Protein AF-C6E386-F1 (afdb_monomer_lite)

Radius of gyration: 87.04 Å; chains: 1; bounding box: 170×87×278 Å

Sequence (1143 aa):
MNSCRSLKCCNLILSLTMLFLVMGILSVSGQPAHASTRQYVMTCISCHKMPPLDSADGTRIPYTGALKGSHLGHASASTSSCAKCHRDDVANYRTAHRNRLIEISPAINSVAGAAYSRGFFNQTSVPPAILGTCSSVDCHFESTTPSWGTTVLKAPEDCSACHGSAPADGNHPGSGQKHGVYYDTGTGSCAVCHPDHLGDAKPFAHATSAGSRALAVQFTTLPNKGGSYSRDLSYPNYLPSKSGLRNGSCLGLYCHSPGNKNSSFDPPNQAATWGGTLNCAGCHKAGLASGSVMTSGSHGKHVDGSVSSFACSKCHFATATSSMTIADVTQHVNGRVDIFFGVSTSAANGSYNGLISPVSKLPGSGYGACSNVYCHSNGQSEGGVGIAYRTPIWGSGTTGKCGSCHADGSGHNDAVPAMSSGSHKKHLSYTLLATSGPVRCTICHNVKGAKFTAYASCSQMSCHSTGGAIKHSDQEIDVSLVSYFGGVYDGTRAPGDGYGACANVYCHSNGQATPSYAPPVTWGAVTLRCDACHGSATSKGGSDTTTSLSGKHAAHVNNALVLGAGKSLHCIDCHSITVSSDTTIASTAVHVNKMLNYTGHYAGGPRRYSSTTKVCSNIYCHSSGQAKPVFRNMTGTKSWASTGTLSCNGCHGYGPGTFASVAGEPNYLNGGAGSGTANSHQKHMAGANLLDSRGCAKCHRSTADQGMAGKLRDYSSAHLNGSRDVSFAVLGNISGHYSAAAKTCSNTYCHGGGSIQWGGQGPLACNSCHGDAETLGTNAHARHISPSSGKAISCAICHAATAAGNGSIADGTIHADGKKDVVFSGAALGTQMDLTGNCSTSYCHSNGKGSYSTPNWSANSSGACGTCHATAPGLGSPLIASGAHFSHFSTAATSYGPMFSTGNVTGCQACHDFGNELASTHIDQTVNVNSSLGYSTSGTCTPCHTKEVSWTGGAVSCESCHAGTLSVINGVTASDKSQAATRGHGGPTIGKGCTDCHERNARHINGGSRLRAQFSGGLNLECNYCHDDSSVLLDPDSRNMSTHVLVKGGTPAMECAQCHDPHGSNNLKMIRAVINGKEIVFNDMMNGLIDTVTNQGICQVCHTQTSHYRAGIPETDHPTSGCLSCHPHVGAEAAFLPQSRRY

Organism: Geobacter sp. (strain M21) (NCBI:txid443144)

pLDDT: mean 77.01, std 12.73, range [25.44, 93.31]

Structure (mmCIF, N/CA/C/O backbone):
data_AF-C6E386-F1
#
_entry.id   AF-C6E386-F1
#
loop_
_atom_site.group_PDB
_atom_site.id
_atom_site.type_symbol
_atom_site.label_atom_id
_atom_site.label_alt_id
_atom_site.label_comp_id
_atom_site.label_asym_id
_atom_site.label_entity_id
_atom_site.label_seq_id
_atom_site.pdbx_PDB_ins_code
_atom_site.Cartn_x
_atom_site.Cartn_y
_atom_site.Cartn_z
_atom_site.occupancy
_atom_site.B_iso_or_equiv
_atom_site.auth_seq_id
_atom_site.auth_comp_id
_atom_site.auth_asym_id
_atom_site.auth_atom_id
_atom_site.pdbx_PDB_model_num
ATOM 1 N N . MET A 1 1 ? -14.877 -65.912 88.551 1.00 32.56 1 MET A N 1
ATOM 2 C CA . MET A 1 1 ? -13.995 -66.615 87.589 1.00 32.56 1 MET A CA 1
ATOM 3 C C . MET A 1 1 ? -13.404 -65.566 86.654 1.00 32.56 1 MET A C 1
ATOM 5 O O . MET A 1 1 ? -14.124 -64.623 86.372 1.00 32.56 1 MET A O 1
ATOM 9 N N . ASN A 1 2 ? -12.139 -65.715 86.245 1.00 34.78 2 ASN A N 1
ATOM 10 C CA . ASN A 1 2 ? -11.398 -64.931 85.232 1.00 34.78 2 ASN A CA 1
ATOM 11 C C . ASN A 1 2 ? -11.536 -63.386 85.338 1.00 34.78 2 ASN A C 1
ATOM 13 O O . ASN A 1 2 ? -12.501 -62.804 84.865 1.00 34.78 2 ASN A O 1
ATOM 17 N N . SER A 1 3 ? -10.661 -62.688 86.070 1.00 30.17 3 SER A N 1
ATOM 18 C CA . SER A 1 3 ? -9.333 -62.204 85.613 1.00 30.17 3 SER A CA 1
ATOM 19 C C . SER A 1 3 ? -9.396 -61.138 84.497 1.00 30.17 3 SER A C 1
ATOM 21 O O . SER A 1 3 ? -9.944 -61.407 83.439 1.00 30.17 3 SER A O 1
ATOM 23 N N . CYS A 1 4 ? -8.782 -59.950 84.624 1.00 25.44 4 CYS A N 1
ATOM 24 C CA . CYS A 1 4 ? -8.042 -59.396 85.770 1.00 25.44 4 CYS A CA 1
ATOM 25 C C . CYS A 1 4 ? -7.907 -57.855 85.699 1.00 25.44 4 CYS A C 1
ATOM 27 O O . CYS A 1 4 ? -7.485 -57.331 84.669 1.00 25.44 4 CYS A O 1
ATOM 29 N N . ARG A 1 5 ? -8.200 -57.147 86.804 1.00 34.06 5 ARG A N 1
ATOM 30 C CA . ARG A 1 5 ? -7.706 -55.798 87.184 1.00 34.06 5 ARG A CA 1
ATOM 31 C C . ARG A 1 5 ? -8.042 -55.541 88.668 1.00 34.06 5 ARG A C 1
ATOM 33 O O . ARG A 1 5 ? -9.011 -56.098 89.175 1.00 34.06 5 ARG A O 1
ATOM 40 N N . SER A 1 6 ? -7.233 -54.748 89.371 1.00 36.28 6 SER A N 1
ATOM 41 C CA . SER A 1 6 ? -7.298 -54.503 90.831 1.00 36.28 6 SER A CA 1
ATOM 42 C C . SER A 1 6 ? -6.819 -53.057 91.154 1.00 36.28 6 SER A C 1
ATOM 44 O O . SER A 1 6 ? -6.454 -52.356 90.213 1.00 36.28 6 SER A O 1
ATOM 46 N N . LEU A 1 7 ? -6.824 -52.487 92.378 1.00 32.97 7 LEU A N 1
ATOM 47 C CA . LEU A 1 7 ? -6.841 -53.036 93.752 1.00 32.97 7 LEU A CA 1
ATOM 48 C C . LEU A 1 7 ? -7.212 -51.942 94.819 1.00 32.97 7 LEU A C 1
ATOM 50 O O . LEU A 1 7 ? -6.649 -50.858 94.728 1.00 32.97 7 LEU A O 1
ATOM 54 N N . LYS A 1 8 ? -7.999 -52.267 95.881 1.00 32.66 8 LYS A N 1
ATOM 55 C CA . LYS A 1 8 ? -8.179 -51.542 97.199 1.00 32.66 8 LYS A CA 1
ATOM 56 C C . LYS A 1 8 ? -8.779 -50.096 97.201 1.00 32.66 8 LYS A C 1
ATOM 58 O O . LYS A 1 8 ? -8.801 -49.474 96.152 1.00 32.66 8 LYS A O 1
ATOM 63 N N . CYS A 1 9 ? -9.182 -49.417 98.306 1.00 30.25 9 CYS A N 1
ATOM 64 C CA . CYS A 1 9 ? -9.919 -49.646 99.603 1.00 30.25 9 CYS A CA 1
ATOM 65 C C . CYS A 1 9 ? -9.888 -48.304 100.427 1.00 30.25 9 CYS A C 1
ATOM 67 O O . CYS A 1 9 ? -8.968 -47.534 100.176 1.00 30.25 9 CYS A O 1
ATOM 69 N N . CYS A 1 10 ? -10.679 -47.936 101.465 1.00 33.84 10 CYS A N 1
ATOM 70 C CA . CYS A 1 10 ? -12.041 -48.220 102.002 1.00 33.84 10 CYS A CA 1
ATOM 71 C C . CYS A 1 10 ? -12.381 -47.211 103.164 1.00 33.84 10 CYS A C 1
ATOM 73 O O . CYS A 1 10 ? -11.455 -46.624 103.715 1.00 33.84 10 CYS A O 1
ATOM 75 N N . ASN A 1 11 ? -13.656 -47.124 103.616 1.00 41.06 11 ASN A N 1
ATOM 76 C CA . ASN A 1 11 ? -14.179 -46.448 104.854 1.00 41.06 11 ASN A CA 1
ATOM 77 C C . ASN A 1 11 ? -14.182 -44.877 104.875 1.00 41.06 11 ASN A C 1
ATOM 79 O O . ASN A 1 11 ? -13.512 -44.277 104.046 1.00 41.06 11 ASN A O 1
ATOM 83 N N . LEU A 1 12 ? -14.915 -44.117 105.731 1.00 31.75 12 LEU A N 1
ATOM 84 C CA . LEU A 1 12 ? -15.841 -44.434 106.847 1.00 31.75 12 LEU A CA 1
ATOM 85 C C . LEU A 1 12 ? -17.033 -43.432 107.025 1.00 31.75 12 LEU A C 1
ATOM 87 O O . LEU A 1 12 ? -16.902 -42.224 106.880 1.00 31.75 12 LEU A O 1
ATOM 91 N N . ILE A 1 13 ? -18.151 -44.038 107.431 1.00 42.56 13 ILE A N 1
ATOM 92 C CA . ILE A 1 13 ? -19.459 -43.677 108.029 1.00 42.56 13 ILE A CA 1
ATOM 93 C C . ILE A 1 13 ? -19.501 -42.609 109.166 1.00 42.56 13 ILE A C 1
ATOM 95 O O . ILE A 1 13 ? -18.674 -42.668 110.070 1.00 42.56 13 ILE A O 1
ATOM 99 N N . LEU A 1 14 ? -20.566 -41.774 109.198 1.00 37.91 14 LEU A N 1
ATOM 100 C CA . LEU A 1 14 ? -21.407 -41.324 110.358 1.00 37.91 14 LEU A CA 1
ATOM 101 C C . LEU A 1 14 ? -22.615 -40.491 109.815 1.00 37.91 14 LEU A C 1
ATOM 103 O O . LEU A 1 14 ? -22.593 -40.166 108.631 1.00 37.91 14 LEU A O 1
ATOM 107 N N . SER A 1 15 ? -23.709 -40.106 110.506 1.00 34.66 15 SER A N 1
ATOM 108 C CA . SER A 1 15 ? -24.247 -40.291 111.882 1.00 34.66 15 SER A CA 1
ATOM 109 C C . SER A 1 15 ? -25.813 -40.280 111.850 1.00 34.66 15 SER A C 1
ATOM 111 O O . SER A 1 15 ? -26.372 -40.418 110.762 1.00 34.66 15 SER A O 1
ATOM 113 N N . LEU A 1 16 ? -26.547 -40.136 112.978 1.00 35.56 16 LEU A N 1
ATOM 114 C CA . LEU A 1 16 ? -28.012 -40.387 113.055 1.00 35.56 16 LEU A CA 1
ATOM 115 C C . LEU A 1 16 ? -28.848 -39.482 114.017 1.00 35.56 16 LEU A C 1
ATOM 117 O O . LEU A 1 16 ? -28.345 -38.997 115.023 1.00 35.56 16 LEU A O 1
ATOM 121 N N . THR A 1 17 ? -30.142 -39.318 113.686 1.00 45.16 17 THR A N 1
ATOM 122 C CA . THR A 1 17 ? -31.340 -38.931 114.494 1.00 45.16 17 THR A CA 1
ATOM 123 C C . THR A 1 17 ? -31.211 -38.253 115.873 1.00 45.16 17 THR A C 1
ATOM 125 O O . THR A 1 17 ? -30.869 -38.910 116.852 1.00 45.16 17 THR A O 1
ATOM 128 N N . MET A 1 18 ? -31.746 -37.027 115.975 1.00 35.66 18 MET A N 1
ATOM 129 C CA . MET A 1 18 ? -32.508 -36.453 117.112 1.00 35.66 18 MET A CA 1
ATOM 130 C C . MET A 1 18 ? -33.241 -35.178 116.613 1.00 35.66 18 MET A C 1
ATOM 132 O O . MET A 1 18 ? -32.825 -34.636 115.592 1.00 35.66 18 MET A O 1
ATOM 136 N N . LEU A 1 19 ? -34.320 -34.628 117.197 1.00 36.44 19 LEU A N 1
ATOM 137 C CA . LEU A 1 19 ? -35.195 -34.980 118.339 1.00 36.44 19 LEU A CA 1
ATOM 138 C C . LEU A 1 19 ? -36.624 -34.423 118.057 1.00 36.44 19 LEU A C 1
ATOM 140 O O . LEU A 1 19 ? -36.780 -33.508 117.252 1.00 36.44 19 LEU A O 1
ATOM 144 N N . PHE A 1 20 ? -37.656 -34.923 118.747 1.00 42.31 20 PHE A N 1
ATOM 145 C CA . PHE A 1 20 ? -38.989 -34.301 118.901 1.00 42.31 20 PHE A CA 1
ATOM 146 C C . PHE A 1 20 ? -39.389 -34.360 120.394 1.00 42.31 20 PHE A C 1
ATOM 148 O O . PHE A 1 20 ? -38.839 -35.190 121.112 1.00 42.31 20 PHE A O 1
ATOM 155 N N . LEU A 1 21 ? -40.399 -33.575 120.813 1.00 37.22 21 LEU A N 1
ATOM 156 C CA . LEU A 1 21 ? -41.049 -33.567 122.149 1.00 37.22 21 LEU A CA 1
ATOM 157 C C . LEU A 1 21 ? -40.321 -32.811 123.293 1.00 37.22 21 LEU A C 1
ATOM 159 O O . LEU A 1 21 ? -39.244 -33.218 123.710 1.00 37.22 21 LEU A O 1
ATOM 163 N N . VAL A 1 22 ? -40.983 -31.776 123.850 1.00 40.94 22 VAL A N 1
ATOM 164 C CA . VAL A 1 22 ? -41.186 -31.454 125.296 1.00 40.94 22 VAL A CA 1
ATOM 165 C C . VAL A 1 22 ? -41.789 -30.033 125.447 1.00 40.94 22 VAL A C 1
ATOM 167 O O . VAL A 1 22 ? -41.276 -29.109 124.838 1.00 40.94 22 VAL A O 1
ATOM 170 N N . MET A 1 23 ? -42.881 -29.926 126.232 1.00 37.00 23 MET A N 1
ATOM 171 C CA . MET A 1 23 ? -43.466 -28.808 127.043 1.00 37.00 23 MET A CA 1
ATOM 172 C C . MET A 1 23 ? -43.226 -27.315 126.658 1.00 37.00 23 MET A C 1
ATOM 174 O O . MET A 1 23 ? -42.158 -26.937 126.209 1.00 37.00 23 MET A O 1
ATOM 178 N N . GLY A 1 24 ? -44.138 -26.351 126.878 1.00 38.12 24 GLY A N 1
ATOM 179 C CA . GLY A 1 24 ? -45.389 -26.314 127.667 1.00 38.12 24 GLY A CA 1
ATOM 180 C C . GLY A 1 24 ? -45.270 -25.465 128.958 1.00 38.12 24 GLY A C 1
ATOM 181 O O . GLY A 1 24 ? -44.157 -25.316 129.444 1.00 38.12 24 GLY A O 1
ATOM 182 N N . ILE A 1 25 ? -46.415 -25.026 129.537 1.00 43.88 25 ILE A N 1
ATOM 183 C CA . ILE A 1 25 ? -46.642 -24.449 130.908 1.00 43.88 25 ILE A CA 1
ATOM 184 C C . ILE A 1 25 ? -46.829 -22.895 131.028 1.00 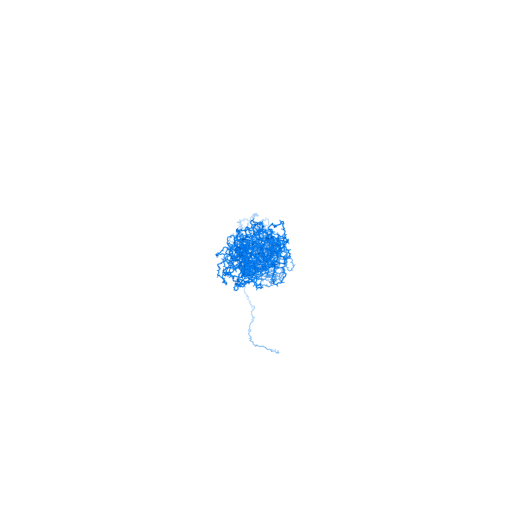43.88 25 ILE A C 1
ATOM 186 O O . ILE A 1 25 ? -46.146 -22.135 130.356 1.00 43.88 25 ILE A O 1
ATOM 190 N N . LEU A 1 26 ? -47.753 -22.473 131.934 1.00 39.19 26 LEU A N 1
ATOM 191 C CA . LEU A 1 26 ? -48.148 -21.111 132.426 1.00 39.19 26 LEU A CA 1
ATOM 192 C C . LEU A 1 26 ? -48.860 -20.137 131.438 1.00 39.19 26 LEU A C 1
ATOM 194 O O . LEU A 1 26 ? -48.286 -19.807 130.411 1.00 39.19 26 LEU A O 1
ATOM 198 N N . SER A 1 27 ? -50.081 -19.573 131.607 1.00 39.97 27 SER A N 1
ATOM 199 C CA . SER A 1 27 ? -51.245 -19.655 132.545 1.00 39.97 27 SER A CA 1
ATOM 200 C C . SER A 1 27 ? -51.503 -18.525 133.583 1.00 39.97 27 SER A C 1
ATOM 202 O O . SER A 1 27 ? -50.662 -18.332 134.453 1.00 39.97 27 SER A O 1
ATOM 204 N N . VAL A 1 28 ? -52.755 -17.992 133.612 1.00 44.12 28 VAL A N 1
ATOM 205 C CA . VAL A 1 28 ? -53.454 -17.282 134.744 1.00 44.12 28 VAL A CA 1
ATOM 206 C C . VAL A 1 28 ? -52.926 -15.850 135.065 1.00 44.12 28 VAL A C 1
ATOM 208 O O . VAL A 1 28 ? -51.758 -15.596 134.815 1.00 44.12 28 VAL A O 1
ATOM 211 N N . SER A 1 29 ? -53.652 -14.814 135.550 1.00 38.19 29 SER A N 1
ATOM 212 C CA . SER A 1 29 ? -55.047 -14.482 136.003 1.00 38.19 29 SER A CA 1
ATOM 213 C C . SER A 1 29 ? -55.415 -13.032 135.537 1.00 38.19 29 SER A C 1
ATOM 215 O O . SER A 1 29 ? -54.585 -12.392 134.903 1.00 38.19 29 SER A O 1
ATOM 217 N N . GLY A 1 30 ? -56.584 -12.392 135.761 1.00 32.75 30 GLY A N 1
ATOM 218 C CA . GLY A 1 30 ? -57.836 -12.707 136.485 1.00 32.75 30 GLY A CA 1
ATOM 219 C C . GLY A 1 30 ? -58.881 -11.556 136.410 1.00 32.75 30 GLY A C 1
ATOM 220 O O . GLY A 1 30 ? -58.692 -10.590 135.677 1.00 32.75 30 GLY A O 1
ATOM 221 N N . GLN A 1 31 ? -59.981 -11.655 137.173 1.00 44.41 31 GLN A N 1
ATOM 222 C CA . GLN A 1 31 ? -61.079 -10.662 137.322 1.00 44.41 31 GLN A CA 1
ATOM 223 C C . GLN A 1 31 ? -61.367 -10.426 138.822 1.00 44.41 31 GLN A C 1
ATOM 225 O O . GLN A 1 31 ? -61.068 -11.332 139.605 1.00 44.41 31 GLN A O 1
ATOM 230 N N . PRO A 1 32 ? -61.949 -9.276 139.246 1.00 49.50 32 PRO A N 1
ATOM 231 C CA . PRO A 1 32 ? -63.267 -9.369 139.919 1.00 49.50 32 PRO A CA 1
ATOM 232 C C . PRO A 1 32 ? -64.220 -8.130 139.889 1.00 49.50 32 PRO A C 1
ATOM 234 O O . PRO A 1 32 ? -63.793 -6.987 139.802 1.00 49.50 32 PRO A O 1
ATOM 237 N N . ALA A 1 33 ? -65.512 -8.423 140.133 1.00 35.22 33 ALA A N 1
ATOM 238 C CA . ALA A 1 33 ? -66.525 -7.683 140.928 1.00 35.22 33 ALA A CA 1
ATOM 239 C C . ALA A 1 33 ? -67.109 -6.289 140.526 1.00 35.22 33 ALA A C 1
ATOM 241 O O . ALA A 1 33 ? -66.473 -5.251 140.646 1.00 35.22 33 ALA A O 1
ATOM 242 N N . HIS A 1 34 ? -68.412 -6.287 140.177 1.00 37.34 34 HIS A N 1
ATOM 243 C CA . HIS A 1 34 ? -69.577 -5.805 140.979 1.00 37.34 34 HIS A CA 1
ATOM 244 C C . HIS A 1 34 ? -69.387 -4.655 142.021 1.00 37.34 34 HIS A C 1
ATOM 246 O O . HIS A 1 34 ? -68.424 -4.680 142.772 1.00 37.34 34 HIS A O 1
ATOM 252 N N . ALA A 1 35 ? -70.316 -3.697 142.249 1.00 35.03 35 ALA A N 1
ATOM 253 C CA . ALA A 1 35 ? -71.704 -3.489 141.771 1.00 35.03 35 ALA A CA 1
ATOM 254 C C . ALA A 1 35 ? -72.227 -2.029 141.961 1.00 35.03 35 ALA A C 1
ATOM 256 O O . ALA A 1 35 ? -71.695 -1.285 142.775 1.00 35.03 35 ALA A O 1
ATOM 257 N N . SER A 1 36 ? -73.384 -1.724 141.335 1.00 37.28 36 SER A N 1
ATOM 258 C CA . SER A 1 36 ? -74.366 -0.656 141.680 1.00 37.28 36 SER A CA 1
ATOM 259 C C . SER A 1 36 ? -73.967 0.830 141.463 1.00 37.28 36 SER A C 1
ATOM 261 O O . SER A 1 36 ? -72.816 1.197 141.623 1.00 37.28 36 SER A O 1
ATOM 263 N N . THR A 1 37 ? -74.849 1.780 141.089 1.00 34.72 37 THR A N 1
ATOM 264 C CA . THR A 1 37 ? -76.290 1.719 140.735 1.00 34.72 37 THR A CA 1
ATOM 265 C C . THR A 1 37 ? -76.634 2.723 139.613 1.00 34.72 37 THR A C 1
ATOM 267 O O . THR A 1 37 ? -75.992 3.757 139.483 1.00 34.72 37 THR A O 1
ATOM 270 N N . ARG A 1 38 ? -77.679 2.422 138.826 1.00 38.28 38 ARG A N 1
ATOM 271 C CA . ARG A 1 38 ? -78.248 3.178 137.682 1.00 38.28 38 ARG A CA 1
ATOM 272 C C . ARG A 1 38 ? -77.935 4.691 137.565 1.00 38.28 38 ARG A C 1
ATOM 274 O O . ARG A 1 38 ? -78.664 5.529 138.087 1.00 38.28 38 ARG A O 1
ATOM 281 N N . GLN A 1 39 ? -77.059 5.018 136.618 1.00 43.12 39 GLN A N 1
ATOM 282 C CA . GLN A 1 39 ? -77.353 6.022 135.584 1.00 43.12 39 GLN A CA 1
ATOM 283 C C . GLN A 1 39 ? -77.361 5.277 134.232 1.00 43.12 39 GLN A C 1
ATOM 285 O O . GLN A 1 39 ? -76.659 4.274 134.101 1.00 43.12 39 GLN A O 1
ATOM 290 N N . TYR A 1 40 ? -78.190 5.665 133.253 1.00 47.47 40 TYR A N 1
ATOM 291 C CA . TYR A 1 40 ? -78.359 4.877 132.016 1.00 47.47 40 TYR A CA 1
ATOM 292 C C . TYR A 1 40 ? -77.044 4.760 131.219 1.00 47.47 40 TYR A C 1
ATOM 294 O O . TYR A 1 40 ? -76.608 5.720 130.576 1.00 47.47 40 TYR A O 1
ATOM 302 N N . VAL A 1 41 ? -76.445 3.563 131.219 1.00 58.34 41 VAL A N 1
ATOM 303 C CA . VAL A 1 41 ? -75.288 3.223 130.378 1.00 58.34 41 VAL A CA 1
ATOM 304 C C . VAL A 1 41 ? -75.770 3.035 128.943 1.00 58.34 41 VAL A C 1
ATOM 306 O O . VAL A 1 41 ? -76.208 1.963 128.532 1.00 58.34 41 VAL A O 1
ATOM 309 N N . MET A 1 42 ? -75.722 4.130 128.192 1.00 66.19 42 MET A N 1
ATOM 310 C CA . MET A 1 42 ? -75.875 4.130 126.742 1.00 66.19 42 MET A CA 1
ATOM 311 C C . MET A 1 42 ? -74.696 3.370 126.104 1.00 66.19 42 MET A C 1
ATOM 313 O O . MET A 1 42 ? -73.593 3.384 126.645 1.00 66.19 42 MET A O 1
ATOM 317 N N . THR A 1 43 ? -74.908 2.737 124.953 1.00 72.62 43 THR A N 1
ATOM 318 C CA . THR A 1 43 ? -73.852 2.116 124.126 1.00 72.62 43 THR A CA 1
ATOM 319 C C . THR A 1 43 ? -73.975 2.595 122.677 1.00 72.62 43 THR A C 1
ATOM 321 O O . THR A 1 43 ? -74.928 3.305 122.349 1.00 72.62 43 THR A O 1
ATOM 324 N N . CYS A 1 44 ? -73.066 2.203 121.775 1.00 74.81 44 CYS A N 1
ATOM 325 C CA . CYS A 1 44 ? -73.222 2.495 120.341 1.00 74.81 44 CYS A CA 1
ATOM 326 C C . CYS A 1 44 ? -74.555 1.947 119.800 1.00 74.81 44 CYS A C 1
ATOM 328 O O . CYS A 1 44 ? -75.318 2.681 119.178 1.00 74.81 44 CYS A O 1
ATOM 330 N N . ILE A 1 45 ? -74.881 0.693 120.148 1.00 76.81 45 ILE A N 1
ATOM 331 C CA . ILE A 1 45 ? -76.103 -0.016 119.722 1.00 76.81 45 ILE A CA 1
ATOM 332 C C . ILE A 1 45 ? -77.378 0.690 120.212 1.00 76.81 45 ILE A C 1
ATOM 334 O O . ILE A 1 45 ? -78.407 0.646 119.544 1.00 76.81 45 ILE A O 1
ATOM 338 N N . SER A 1 46 ? -77.300 1.418 121.329 1.00 74.69 46 SER A N 1
ATOM 339 C CA . SER A 1 46 ? -78.395 2.250 121.844 1.00 74.69 46 SER A CA 1
ATOM 340 C C . SER A 1 46 ? -78.693 3.495 120.987 1.00 74.69 46 SER A C 1
ATOM 342 O O . SER A 1 46 ? -79.688 4.173 121.233 1.00 74.69 46 SER A O 1
ATOM 344 N N . CYS A 1 47 ? -77.845 3.819 120.003 1.00 73.19 47 CYS A N 1
ATOM 345 C CA . CYS A 1 47 ? -78.008 4.961 119.097 1.00 73.19 47 CYS A CA 1
ATOM 346 C C . CYS A 1 47 ? -78.006 4.581 117.604 1.00 73.19 47 CYS A C 1
ATOM 348 O O . CYS A 1 47 ? -78.634 5.298 116.819 1.00 73.19 47 CYS A O 1
ATOM 350 N N . HIS A 1 48 ? -77.302 3.510 117.213 1.00 80.19 48 HIS A N 1
ATOM 351 C CA . HIS A 1 48 ? -77.230 2.957 115.851 1.00 80.19 48 HIS A CA 1
ATOM 352 C C . HIS A 1 48 ? -76.632 1.539 115.838 1.00 80.19 48 HIS A C 1
ATOM 354 O O . HIS A 1 48 ? -75.858 1.174 116.720 1.00 80.19 48 HIS A O 1
ATOM 360 N N . LYS A 1 49 ? -76.916 0.730 114.806 1.00 82.50 49 LYS A N 1
ATOM 361 C CA . LYS A 1 49 ? -76.209 -0.558 114.606 1.00 82.50 49 LYS A CA 1
ATOM 362 C C . LYS A 1 49 ? -74.692 -0.366 114.395 1.00 82.50 49 LYS A C 1
ATOM 364 O O . LYS A 1 49 ? -74.226 0.751 114.183 1.00 82.50 49 LYS A O 1
ATOM 369 N N . MET A 1 50 ? -73.920 -1.454 114.476 1.00 78.38 50 MET A N 1
ATOM 370 C CA . MET A 1 50 ? -72.462 -1.460 114.266 1.00 78.38 50 MET A CA 1
ATOM 371 C C . MET A 1 50 ? -72.083 -2.334 113.051 1.00 78.38 50 MET A C 1
ATOM 373 O O . MET A 1 50 ? -72.287 -3.548 113.125 1.00 78.38 50 MET A O 1
ATOM 377 N N . PRO A 1 51 ? -71.531 -1.763 111.959 1.00 79.44 51 PRO A N 1
ATOM 378 C CA . PRO A 1 51 ? -71.438 -0.324 111.681 1.00 79.44 51 PRO A CA 1
ATOM 379 C C . PRO A 1 51 ? -72.843 0.300 111.516 1.00 79.44 51 PRO A C 1
ATOM 381 O O . PRO A 1 51 ? -73.828 -0.446 111.433 1.00 79.44 51 PRO A O 1
ATOM 384 N N . PRO A 1 52 ? -72.973 1.643 111.488 1.00 80.12 52 PRO A N 1
ATOM 385 C CA . PRO A 1 52 ? -74.246 2.292 111.181 1.00 80.12 52 PRO A CA 1
ATOM 386 C C . PRO A 1 52 ? -74.842 1.737 109.883 1.00 80.12 52 PRO A C 1
ATOM 388 O O . PRO A 1 52 ? -74.116 1.486 108.923 1.00 80.12 52 PRO A O 1
ATOM 391 N N . LEU A 1 53 ? -76.163 1.542 109.847 1.00 84.19 53 LEU A N 1
ATOM 392 C CA . LEU A 1 53 ? -76.833 1.224 108.588 1.00 84.19 53 LEU A CA 1
ATOM 393 C C . LEU A 1 53 ? -76.918 2.485 107.726 1.00 84.19 53 LEU A C 1
ATOM 395 O O . LEU A 1 53 ? -77.251 3.563 108.222 1.00 84.19 53 LEU A O 1
ATOM 399 N N . ASP A 1 54 ? -76.678 2.327 106.432 1.00 82.06 54 ASP A N 1
ATOM 400 C CA . ASP A 1 54 ? -76.809 3.414 105.472 1.00 82.06 54 ASP A CA 1
ATOM 401 C C . ASP A 1 54 ? -78.284 3.597 105.079 1.00 82.06 54 ASP A C 1
ATOM 403 O O . ASP A 1 54 ? -78.957 2.647 104.675 1.00 82.06 54 ASP A O 1
ATOM 407 N N . SER A 1 55 ? -78.810 4.813 105.246 1.00 78.00 55 SER A N 1
ATOM 408 C CA . SER A 1 55 ? -80.208 5.134 104.926 1.00 78.00 55 SER A CA 1
ATOM 409 C C . SER A 1 55 ? -80.380 5.488 103.447 1.00 78.00 55 SER A C 1
ATOM 411 O O . SER A 1 55 ? -79.726 6.409 102.953 1.00 78.00 55 SER A O 1
ATOM 413 N N . ALA A 1 56 ? -81.277 4.777 102.755 1.00 69.75 56 ALA A N 1
ATOM 414 C CA . ALA A 1 56 ? -81.459 4.863 101.304 1.00 69.75 56 ALA A CA 1
ATOM 415 C C . ALA A 1 56 ? -82.170 6.148 100.837 1.00 69.75 56 ALA A C 1
ATOM 417 O O . ALA A 1 56 ? -81.748 6.755 99.856 1.00 69.75 56 ALA A O 1
ATOM 418 N N . ASP A 1 57 ? -83.204 6.601 101.556 1.00 68.88 57 ASP A N 1
ATOM 419 C CA . ASP A 1 57 ? -83.822 7.924 101.340 1.00 68.88 57 ASP A CA 1
ATOM 420 C C . ASP A 1 57 ? -83.010 9.065 101.992 1.00 68.88 57 ASP A C 1
ATOM 422 O O . ASP A 1 57 ? -83.253 10.250 101.761 1.00 68.88 57 ASP A O 1
ATOM 426 N N . GLY A 1 58 ? -82.002 8.699 102.786 1.00 68.62 58 GLY A N 1
ATOM 427 C CA . GLY A 1 58 ? -81.122 9.593 103.518 1.00 68.62 58 GLY A CA 1
ATOM 428 C C . GLY A 1 58 ? -81.667 10.080 104.860 1.00 68.62 58 GLY A C 1
ATOM 429 O O . GLY A 1 58 ? -80.892 10.651 105.626 1.00 68.62 58 GLY A O 1
ATOM 430 N N . THR A 1 59 ? -82.938 9.845 105.194 1.00 69.94 59 THR A N 1
ATOM 431 C CA . THR A 1 59 ? -83.523 10.234 106.487 1.00 69.94 59 THR A CA 1
ATOM 432 C C . THR A 1 59 ? -82.837 9.505 107.644 1.00 69.94 59 THR A C 1
ATOM 434 O O . THR A 1 59 ? -82.346 8.381 107.492 1.00 69.94 59 THR A O 1
ATOM 437 N N . ARG A 1 60 ? -82.790 10.127 108.831 1.00 74.25 60 ARG A N 1
ATOM 438 C CA . ARG A 1 60 ? -82.311 9.432 110.035 1.00 74.25 60 ARG A CA 1
ATOM 439 C C . ARG A 1 60 ? -83.427 8.556 110.602 1.00 74.25 60 ARG A C 1
ATOM 441 O O . ARG A 1 60 ? -84.352 9.073 111.224 1.00 74.25 60 ARG A O 1
ATOM 448 N N . ILE A 1 61 ? -83.301 7.239 110.457 1.00 77.31 61 ILE A N 1
ATOM 449 C CA . ILE A 1 61 ? -84.295 6.260 110.916 1.00 77.31 61 ILE A CA 1
ATOM 450 C C . ILE A 1 61 ? -84.113 6.022 112.431 1.00 77.31 61 ILE A C 1
ATOM 452 O O . ILE A 1 61 ? -83.119 5.402 112.826 1.00 77.31 61 ILE A O 1
ATOM 456 N N . PRO A 1 62 ? -85.027 6.475 113.319 1.00 71.62 62 PRO A N 1
ATOM 457 C CA . PRO A 1 62 ? -84.734 6.557 114.757 1.00 71.62 62 PRO A CA 1
ATOM 458 C C . PRO A 1 62 ? -84.517 5.206 115.452 1.00 71.62 62 PRO A C 1
ATOM 460 O O . PRO A 1 62 ? -83.739 5.121 116.395 1.00 71.62 62 PRO A O 1
ATOM 463 N N . TYR A 1 63 ? -85.190 4.154 114.981 1.00 73.44 63 TYR A N 1
ATOM 464 C CA . TYR A 1 63 ? -85.226 2.820 115.601 1.00 73.44 63 TYR A CA 1
ATOM 465 C C . TYR A 1 63 ? -84.134 1.856 115.103 1.00 73.44 63 TYR A C 1
ATOM 467 O O . TYR A 1 63 ? -83.877 0.838 115.740 1.00 73.44 63 TYR A O 1
ATOM 475 N N . THR A 1 64 ? -83.454 2.168 113.996 1.00 75.00 64 THR A N 1
ATOM 476 C CA . THR A 1 64 ? -82.234 1.456 113.554 1.00 75.00 64 THR A CA 1
ATOM 477 C C . THR A 1 64 ? -80.964 2.285 113.758 1.00 75.00 64 THR A C 1
ATOM 479 O O . THR A 1 64 ? -79.855 1.748 113.681 1.00 75.00 64 THR A O 1
ATOM 482 N N . GLY A 1 65 ? -81.128 3.595 113.974 1.00 75.94 65 GLY A N 1
ATOM 483 C CA . GLY A 1 65 ? -80.073 4.598 113.904 1.00 75.94 65 GLY A CA 1
ATOM 484 C C . GLY A 1 65 ? -79.441 4.727 112.519 1.00 75.94 65 GLY A C 1
ATOM 485 O O . GLY A 1 65 ? -78.326 5.234 112.425 1.00 75.94 65 GLY A O 1
ATOM 486 N N . ALA A 1 66 ? -80.116 4.259 111.461 1.00 81.19 66 ALA A N 1
ATOM 487 C CA . ALA A 1 66 ? -79.623 4.417 110.098 1.00 81.19 66 ALA A CA 1
ATOM 488 C C . ALA A 1 66 ? -79.560 5.900 109.714 1.00 81.19 66 ALA A C 1
ATOM 490 O O . ALA A 1 66 ? -80.413 6.693 110.122 1.00 81.19 66 ALA A O 1
ATOM 491 N N . LEU A 1 67 ? -78.555 6.267 108.925 1.00 78.06 67 LEU A N 1
ATOM 492 C CA . LEU A 1 67 ? -78.302 7.635 108.468 1.00 78.06 67 LEU A CA 1
ATOM 493 C C . LEU A 1 67 ? -77.621 7.603 107.095 1.00 78.06 67 LEU A C 1
ATOM 495 O O . LEU A 1 67 ? -77.026 6.591 106.732 1.00 78.06 67 LEU A O 1
ATOM 499 N N . LYS A 1 68 ? -77.727 8.672 106.298 1.00 79.31 68 LYS A N 1
ATOM 500 C CA . LYS A 1 68 ? -77.124 8.704 104.954 1.00 79.31 68 LYS A CA 1
ATOM 501 C C . LYS A 1 68 ? -75.604 8.484 105.031 1.00 79.31 68 LYS A C 1
ATOM 503 O O . LYS A 1 68 ? -74.925 9.189 105.776 1.00 79.31 68 LYS A O 1
ATOM 508 N N . GLY A 1 69 ? -75.063 7.545 104.257 1.00 80.56 69 GLY A N 1
ATOM 509 C CA . GLY A 1 69 ? -73.628 7.252 104.247 1.00 80.56 69 GLY A CA 1
ATOM 510 C C . GLY A 1 69 ? -73.257 6.012 103.437 1.00 80.56 69 GLY A C 1
ATOM 511 O O . GLY A 1 69 ? -74.092 5.466 102.721 1.00 80.56 69 GLY A O 1
ATOM 512 N N . SER A 1 70 ? -71.992 5.597 103.542 1.00 81.75 70 SER A N 1
ATOM 513 C CA . SER A 1 70 ? -71.441 4.402 102.877 1.00 81.75 70 SER A CA 1
ATOM 514 C C . SER A 1 70 ? -70.701 3.481 103.864 1.00 81.75 70 SER A C 1
ATOM 516 O O . SER A 1 70 ? -69.685 2.869 103.517 1.00 81.75 70 SER A O 1
ATOM 518 N N . HIS A 1 71 ? -71.164 3.419 105.115 1.00 83.81 71 HIS A N 1
ATOM 519 C CA . HIS A 1 71 ? -70.515 2.695 106.212 1.00 83.81 71 HIS A CA 1
ATOM 520 C C . HIS A 1 71 ? -70.486 1.181 105.976 1.00 83.81 71 HIS A C 1
ATOM 522 O O . HIS A 1 71 ? -69.475 0.551 106.277 1.00 83.81 71 HIS A O 1
ATOM 528 N N . LEU A 1 72 ? -71.532 0.598 105.381 1.00 78.94 72 LEU A N 1
ATOM 529 C CA . LEU A 1 72 ? -71.611 -0.839 105.079 1.00 78.94 72 LEU A CA 1
ATOM 530 C C . LEU A 1 72 ? -70.550 -1.305 104.067 1.00 78.94 72 LEU A C 1
ATOM 532 O O . LEU A 1 72 ? -70.189 -2.480 104.063 1.00 78.94 72 LEU A O 1
ATOM 536 N N . GLY A 1 73 ? -70.038 -0.396 103.229 1.00 77.00 73 GLY A N 1
ATOM 537 C CA . GLY A 1 73 ? -68.958 -0.674 102.274 1.00 77.00 73 GLY A CA 1
ATOM 538 C C . GLY A 1 73 ? -67.542 -0.426 102.810 1.00 77.00 73 GLY A C 1
ATOM 539 O O . GLY A 1 73 ? -66.585 -0.920 102.223 1.00 77.00 73 GLY A O 1
ATOM 540 N N . HIS A 1 74 ? -67.391 0.326 103.908 1.00 79.38 74 HIS A N 1
ATOM 541 C CA . HIS A 1 74 ? -66.086 0.818 104.388 1.00 79.38 74 HIS A CA 1
ATOM 542 C C . HIS A 1 74 ? -65.723 0.398 105.820 1.00 79.38 74 HIS A C 1
ATOM 544 O O . HIS A 1 74 ? -64.543 0.386 106.172 1.00 79.38 74 HIS A O 1
ATOM 550 N N . ALA A 1 75 ? -66.709 0.071 106.656 1.00 78.69 75 ALA A N 1
ATOM 551 C CA . ALA A 1 75 ? -66.527 -0.292 108.055 1.00 78.69 75 ALA A CA 1
ATOM 552 C C . ALA A 1 75 ? -66.972 -1.736 108.325 1.00 78.69 75 ALA A C 1
ATOM 554 O O . ALA A 1 75 ? -67.764 -2.330 107.596 1.00 78.69 75 ALA A O 1
ATOM 555 N N . SER A 1 76 ? -66.456 -2.301 109.411 1.00 79.38 76 SER A N 1
ATOM 556 C CA . SER A 1 76 ? -66.871 -3.599 109.943 1.00 79.38 76 SER A CA 1
ATOM 557 C C . SER A 1 76 ? -67.651 -3.404 111.246 1.00 79.38 76 SER A C 1
ATOM 559 O O . SER A 1 76 ? -67.827 -2.281 111.717 1.00 79.38 76 SER A O 1
ATOM 561 N N . ALA A 1 77 ? -68.077 -4.494 111.884 1.00 79.00 77 ALA A N 1
ATOM 562 C CA . ALA A 1 77 ? -68.647 -4.422 113.228 1.00 79.00 77 ALA A CA 1
ATOM 563 C C . ALA A 1 77 ? -67.625 -4.002 114.315 1.00 79.00 77 ALA A C 1
ATOM 565 O O . ALA A 1 77 ? -68.029 -3.729 115.445 1.00 79.00 77 ALA A O 1
ATOM 566 N N . SER A 1 78 ? -66.315 -3.938 114.016 1.00 82.19 78 SER A N 1
ATOM 567 C CA . SER A 1 78 ? -65.297 -3.527 114.993 1.00 82.19 78 SER A CA 1
ATOM 568 C C . SER A 1 78 ? -65.231 -2.007 115.179 1.00 82.19 78 SER A C 1
ATOM 570 O O . SER A 1 78 ? -65.174 -1.235 114.217 1.00 82.19 78 SER A O 1
ATOM 572 N N . THR A 1 79 ? -65.116 -1.571 116.434 1.00 76.06 79 THR A N 1
ATOM 573 C CA . THR A 1 79 ? -64.855 -0.168 116.801 1.00 76.06 79 THR A CA 1
ATOM 574 C C . THR A 1 79 ? -63.553 0.360 116.192 1.00 76.06 79 THR A C 1
ATOM 576 O O . THR A 1 79 ? -63.503 1.508 115.755 1.00 76.06 79 THR A O 1
ATOM 579 N N . SER A 1 80 ? -62.528 -0.491 116.071 1.00 78.00 80 SER A N 1
ATOM 580 C CA . SER A 1 80 ? -61.248 -0.159 115.430 1.00 78.00 80 SER A CA 1
ATOM 581 C C . SER A 1 80 ? -61.374 0.182 113.941 1.00 78.00 80 SER A C 1
ATOM 583 O O . SER A 1 80 ? -60.582 0.972 113.432 1.00 78.00 80 SER A O 1
ATOM 585 N N . SER A 1 81 ? -62.379 -0.350 113.234 1.00 79.31 81 SER A N 1
ATOM 586 C CA . SER A 1 81 ? -62.645 0.045 111.845 1.00 79.31 81 SER A CA 1
ATOM 587 C C . SER A 1 81 ? -63.308 1.423 111.743 1.00 79.31 81 SER A C 1
ATOM 589 O O . SER A 1 81 ? -62.984 2.177 110.830 1.00 79.31 81 SER A O 1
ATOM 591 N N . CYS A 1 82 ? -64.136 1.805 112.723 1.00 79.12 82 CYS A N 1
ATOM 592 C CA . CYS A 1 82 ? -64.731 3.142 112.806 1.00 79.12 82 CYS A CA 1
ATOM 593 C C . CYS A 1 82 ? -63.713 4.219 113.222 1.00 79.12 82 CYS A C 1
ATOM 595 O O . CYS A 1 82 ? -63.759 5.333 112.700 1.00 79.12 82 CYS A O 1
ATOM 597 N N . ALA A 1 83 ? -62.779 3.896 114.126 1.00 78.38 83 ALA A N 1
ATOM 598 C CA . ALA A 1 83 ? -61.767 4.832 114.633 1.00 78.38 83 ALA A CA 1
ATOM 599 C C . ALA A 1 83 ? -60.894 5.440 113.517 1.00 78.38 83 ALA A C 1
ATOM 601 O O . ALA A 1 83 ? -60.596 6.634 113.554 1.00 78.38 83 ALA A O 1
ATOM 602 N N . LYS A 1 84 ? -60.599 4.661 112.459 1.00 78.19 84 LYS A N 1
ATOM 603 C CA . LYS A 1 84 ? -59.903 5.130 111.241 1.00 78.19 84 LYS A CA 1
ATOM 604 C C . LYS A 1 84 ? -60.510 6.403 110.641 1.00 78.19 84 LYS A C 1
ATOM 606 O O . LYS A 1 84 ? -59.777 7.222 110.094 1.00 78.19 84 LYS A O 1
ATOM 611 N N . CYS A 1 85 ? -61.832 6.547 110.733 1.00 77.00 85 CYS A N 1
ATOM 612 C CA . CYS A 1 85 ? -62.574 7.687 110.204 1.00 77.00 85 CYS A CA 1
ATOM 613 C C . CYS A 1 85 ? -63.000 8.670 111.301 1.00 77.00 85 CYS A C 1
ATOM 615 O O . CYS A 1 85 ? -63.020 9.865 111.039 1.00 77.00 85 CYS A O 1
ATOM 617 N N . HIS A 1 86 ? -63.311 8.206 112.517 1.00 78.06 86 HIS A N 1
ATOM 618 C CA . HIS A 1 86 ? -63.962 9.004 113.571 1.00 78.06 86 HIS A CA 1
ATOM 619 C C . HIS A 1 86 ? -63.097 9.294 114.813 1.00 78.06 86 HIS A C 1
ATOM 621 O O . HIS A 1 86 ? -63.640 9.694 115.843 1.00 78.06 86 HIS A O 1
ATOM 627 N N . ARG A 1 87 ? -61.763 9.161 114.705 1.00 75.19 87 ARG A N 1
ATOM 628 C CA . ARG A 1 87 ? -60.777 9.386 115.791 1.00 75.19 87 ARG A CA 1
ATOM 629 C C . ARG A 1 87 ? -60.880 8.332 116.907 1.00 75.19 87 ARG A C 1
ATOM 631 O O . ARG A 1 87 ? -61.778 7.494 116.918 1.00 75.19 87 ARG A O 1
ATOM 638 N N . ASP A 1 88 ? -59.967 8.368 117.873 1.00 73.25 88 ASP A N 1
ATOM 639 C CA . ASP A 1 88 ? -59.911 7.356 118.941 1.00 73.25 88 ASP A CA 1
ATOM 640 C C . ASP A 1 88 ? -61.020 7.500 120.003 1.00 73.25 88 ASP A C 1
ATOM 642 O O . ASP A 1 88 ? -61.284 6.566 120.766 1.00 73.25 88 ASP A O 1
ATOM 646 N N . ASP A 1 89 ? -61.740 8.626 120.046 1.00 69.12 89 ASP A N 1
ATOM 647 C CA . ASP A 1 89 ? -62.832 8.825 121.007 1.00 69.12 89 ASP A CA 1
ATOM 648 C C . ASP A 1 89 ? -64.041 7.900 120.752 1.00 69.12 89 ASP A C 1
ATOM 650 O O . ASP A 1 89 ? -64.709 7.509 121.717 1.00 69.12 89 ASP A O 1
ATOM 654 N N . VAL A 1 90 ? -64.278 7.447 119.506 1.00 73.50 90 VAL A N 1
ATOM 655 C CA . VAL A 1 90 ? -65.287 6.397 119.231 1.00 73.50 90 VAL A CA 1
ATOM 656 C C . VAL A 1 90 ? -64.851 5.006 119.684 1.00 73.50 90 VAL A C 1
ATOM 658 O O . VAL A 1 90 ? -65.707 4.181 119.997 1.00 73.50 90 VAL A O 1
ATOM 661 N N . ALA A 1 91 ? -63.546 4.731 119.777 1.00 71.94 91 ALA A N 1
ATOM 662 C CA . ALA A 1 91 ? -63.055 3.453 120.296 1.00 71.94 91 ALA A CA 1
ATOM 663 C C . ALA A 1 91 ? -63.306 3.306 121.809 1.00 71.94 91 ALA A C 1
ATOM 665 O O . ALA A 1 91 ? -63.357 2.188 122.315 1.00 71.94 91 ALA A O 1
ATOM 666 N N . ASN A 1 92 ? -63.501 4.429 122.511 1.00 69.25 92 ASN A N 1
ATOM 667 C CA . ASN A 1 92 ? -63.576 4.517 123.971 1.00 69.25 92 ASN A CA 1
ATOM 668 C C . ASN A 1 92 ? -64.955 4.962 124.510 1.00 69.25 92 ASN A C 1
ATOM 670 O O . ASN A 1 92 ? -65.093 5.168 125.714 1.00 69.25 92 ASN A O 1
ATOM 674 N N . TYR A 1 93 ? -65.957 5.152 123.639 1.00 68.69 93 TYR A N 1
ATOM 675 C CA . TYR A 1 93 ? -67.330 5.587 123.969 1.00 68.69 93 TYR A CA 1
ATOM 676 C C . TYR A 1 93 ? -67.413 6.756 124.979 1.00 68.69 93 TYR A C 1
ATOM 678 O O . TYR A 1 93 ? -68.201 6.764 125.927 1.00 68.69 93 TYR A O 1
ATOM 686 N N . ARG A 1 94 ? -66.564 7.772 124.801 1.00 66.12 94 ARG A N 1
ATOM 687 C CA . ARG A 1 94 ? -66.485 8.908 125.732 1.00 66.12 94 ARG A CA 1
ATOM 688 C C . ARG A 1 94 ? -67.697 9.829 125.614 1.00 66.12 94 ARG A C 1
ATOM 690 O O . ARG A 1 94 ? -68.263 10.000 124.538 1.00 66.12 94 ARG A O 1
ATOM 697 N N . THR A 1 95 ? -68.042 10.518 126.704 1.00 64.62 95 THR A N 1
ATOM 698 C CA . THR A 1 95 ? -69.165 11.477 126.762 1.00 64.62 95 THR A CA 1
ATOM 699 C C . THR A 1 95 ? -69.094 12.548 125.667 1.00 64.62 95 THR A C 1
ATOM 701 O O . THR A 1 95 ? -70.136 12.982 125.177 1.00 64.62 95 THR A O 1
ATOM 704 N N . ALA A 1 96 ? -67.876 12.922 125.253 1.00 63.97 96 ALA A N 1
ATOM 705 C CA . ALA A 1 96 ? -67.593 13.846 124.156 1.00 63.97 96 ALA A CA 1
ATOM 706 C C . ALA A 1 96 ? -68.219 13.417 122.815 1.00 63.97 96 ALA A C 1
ATOM 708 O O . ALA A 1 96 ? -68.720 14.268 122.091 1.00 63.97 96 ALA A O 1
ATOM 709 N N . HIS A 1 97 ? -68.323 12.113 122.530 1.00 73.31 97 HIS A N 1
ATOM 710 C CA . HIS A 1 97 ? -68.963 11.590 121.314 1.00 73.31 97 HIS A CA 1
ATOM 711 C C . HIS A 1 97 ? -70.471 11.925 121.220 1.00 73.31 97 HIS A C 1
ATOM 713 O O . HIS A 1 97 ? -71.095 11.754 120.177 1.00 73.31 97 HIS A O 1
ATOM 719 N N . ARG A 1 98 ? -71.082 12.437 122.300 1.00 72.06 98 ARG A N 1
ATOM 720 C CA . ARG A 1 98 ? -72.486 12.884 122.343 1.00 72.06 98 ARG A CA 1
ATOM 721 C C . ARG A 1 98 ? -72.640 14.410 122.237 1.00 72.06 98 ARG A C 1
ATOM 723 O O . ARG A 1 98 ? -73.684 14.947 122.602 1.00 72.06 98 ARG A O 1
ATOM 730 N N . ASN A 1 99 ? -71.634 15.113 121.713 1.00 65.31 99 ASN A N 1
ATOM 731 C CA . ASN A 1 99 ? -71.619 16.571 121.511 1.00 65.31 99 ASN A CA 1
ATOM 732 C C . ASN A 1 99 ? -72.538 17.089 120.375 1.00 65.31 99 ASN A C 1
ATOM 734 O O . ASN A 1 99 ? -72.551 18.288 120.109 1.00 65.31 99 ASN A O 1
ATOM 738 N N . ARG A 1 100 ? -73.336 16.212 119.741 1.00 65.25 100 ARG A N 1
ATOM 739 C CA . ARG A 1 100 ? -74.195 16.467 118.557 1.00 65.25 100 ARG A CA 1
ATOM 740 C C . ARG A 1 100 ? -73.429 16.753 117.256 1.00 65.25 100 ARG A C 1
ATOM 742 O O . ARG A 1 100 ? -74.061 17.032 116.237 1.00 65.25 100 ARG A O 1
ATOM 749 N N . LEU A 1 101 ? -72.101 16.653 117.272 1.00 66.19 101 LEU A N 1
ATOM 750 C CA . LEU A 1 101 ? -71.245 16.784 116.098 1.00 66.19 101 LEU A CA 1
ATOM 751 C C . LEU A 1 101 ? -70.940 15.385 115.533 1.00 66.19 101 LEU A C 1
ATOM 753 O O . LEU A 1 101 ? -70.868 14.408 116.276 1.00 66.19 101 LEU A O 1
ATOM 757 N N . ILE A 1 102 ? -70.733 15.277 114.220 1.00 70.81 102 ILE A N 1
ATOM 758 C CA . ILE A 1 102 ? -70.054 14.116 113.628 1.00 70.81 102 ILE A CA 1
ATOM 759 C C . ILE A 1 102 ? -68.614 14.539 113.360 1.00 70.81 102 ILE A C 1
ATOM 761 O O . ILE A 1 102 ? -68.348 15.351 112.475 1.00 70.81 102 ILE A O 1
ATOM 765 N N . GLU A 1 103 ? -67.692 14.019 114.165 1.00 71.62 103 GLU A N 1
ATOM 766 C CA . GLU A 1 103 ? -66.262 14.283 114.025 1.00 71.62 103 GLU A CA 1
ATOM 767 C C . GLU A 1 103 ? -65.604 13.259 113.106 1.00 71.62 103 GLU A C 1
ATOM 769 O O . GLU A 1 103 ? -65.895 12.064 113.173 1.00 71.62 103 GLU A O 1
ATOM 774 N N . ILE A 1 104 ? -64.700 13.737 112.250 1.00 74.56 104 ILE A N 1
ATOM 775 C CA . ILE A 1 104 ? -63.899 12.916 111.341 1.00 74.56 104 ILE A CA 1
ATOM 776 C C . ILE A 1 104 ? -62.409 13.224 111.569 1.00 74.56 104 ILE A C 1
ATOM 778 O O . ILE A 1 104 ? -62.035 14.329 111.991 1.00 74.56 104 ILE A O 1
ATOM 782 N N . SER A 1 105 ? -61.549 12.225 111.374 1.00 71.88 105 SER A N 1
ATOM 783 C CA . SER A 1 105 ? -60.095 12.371 111.457 1.00 71.88 105 SER A CA 1
ATOM 784 C C . SER A 1 105 ? -59.565 13.194 110.273 1.00 71.88 105 SER A C 1
ATOM 786 O O . SER A 1 105 ? -59.880 12.855 109.134 1.00 71.88 105 SER A O 1
ATOM 788 N N . PRO A 1 106 ? -58.727 14.227 110.496 1.00 63.38 106 PRO A N 1
ATOM 789 C CA . PRO A 1 106 ? -58.019 14.940 109.425 1.00 63.38 106 PRO A CA 1
ATOM 790 C C . PRO A 1 106 ? -56.817 14.152 108.860 1.00 63.38 106 PRO A C 1
ATOM 792 O O . PRO A 1 106 ? -56.095 14.653 107.998 1.00 63.38 106 PRO A O 1
ATOM 795 N N . ALA A 1 107 ? -56.576 12.942 109.375 1.00 65.25 107 ALA A N 1
ATOM 796 C CA . ALA A 1 107 ? -55.607 11.985 108.863 1.00 65.25 107 ALA A CA 1
ATOM 797 C C . ALA A 1 107 ? -56.228 10.581 108.899 1.00 65.25 107 ALA A C 1
ATOM 799 O O . ALA A 1 107 ? -56.261 9.917 109.939 1.00 65.25 107 ALA A O 1
ATOM 800 N N . ILE A 1 108 ? -56.761 10.135 107.762 1.00 68.00 108 ILE A N 1
ATOM 801 C CA . ILE A 1 108 ? -57.260 8.768 107.577 1.00 68.00 108 ILE A CA 1
ATOM 802 C C . ILE A 1 108 ? -56.095 7.931 107.034 1.00 68.00 108 ILE A C 1
ATOM 804 O O . ILE A 1 108 ? -55.466 8.311 106.051 1.00 68.00 108 ILE A O 1
ATOM 808 N N . ASN A 1 109 ? -55.792 6.804 107.687 1.00 63.81 109 ASN A N 1
ATOM 809 C CA . ASN A 1 109 ? -54.669 5.916 107.342 1.00 63.81 109 ASN A CA 1
ATOM 810 C C . ASN A 1 109 ? -53.283 6.610 107.304 1.00 63.81 109 ASN A C 1
ATOM 812 O O . ASN A 1 109 ? -52.464 6.340 106.434 1.00 63.81 109 ASN A O 1
ATOM 816 N N . SER A 1 110 ? -53.011 7.504 108.262 1.00 57.19 110 SER A N 1
ATOM 817 C CA . SER A 1 110 ? -51.705 8.174 108.437 1.00 57.19 110 SER A CA 1
ATOM 818 C C . SER A 1 110 ? -51.250 9.105 107.297 1.00 57.19 110 SER A C 1
ATOM 820 O O . SER A 1 110 ? -50.099 9.541 107.290 1.00 57.19 110 SER A O 1
ATOM 822 N N . VAL A 1 111 ? -52.143 9.483 106.375 1.00 59.69 111 VAL A N 1
ATOM 823 C CA . VAL A 1 111 ? -51.894 10.557 105.396 1.00 59.69 111 VAL A CA 1
ATOM 824 C C . VAL A 1 111 ? -52.178 11.917 106.039 1.00 59.69 111 VAL A C 1
ATOM 826 O O . VAL A 1 111 ? -53.314 12.211 106.413 1.00 59.69 111 VAL A O 1
ATOM 829 N N . ALA A 1 112 ? -51.159 12.771 106.152 1.00 56.31 112 ALA A N 1
ATOM 830 C CA . ALA A 1 112 ? -51.331 14.149 106.607 1.00 56.31 112 ALA A CA 1
ATOM 831 C C . ALA A 1 112 ? -51.939 15.014 105.486 1.00 56.31 112 ALA A C 1
ATOM 833 O O . ALA A 1 112 ? -51.364 15.114 104.405 1.00 56.31 112 ALA A O 1
ATOM 834 N N . GLY A 1 113 ? -53.088 15.650 105.746 1.00 59.94 113 GLY A N 1
ATOM 835 C CA . GLY A 1 113 ? -53.797 16.500 104.771 1.00 59.94 113 GLY A CA 1
ATOM 836 C C . GLY A 1 113 ? -55.019 15.852 104.102 1.00 59.94 113 GLY A C 1
ATOM 837 O O . GLY A 1 113 ? -55.664 16.487 103.266 1.00 59.94 113 GLY A O 1
ATOM 838 N N . ALA A 1 114 ? -55.375 14.623 104.488 1.00 63.47 114 ALA A N 1
ATOM 839 C CA . ALA A 1 114 ? -56.585 13.930 104.047 1.00 63.47 114 ALA A CA 1
ATOM 840 C C . ALA A 1 114 ? -57.852 14.557 104.669 1.00 63.47 114 ALA A C 1
ATOM 842 O O . ALA A 1 114 ? -58.376 14.091 105.682 1.00 63.47 114 ALA A O 1
ATOM 843 N N . ALA A 1 115 ? -58.347 15.639 104.069 1.00 69.56 115 ALA A N 1
ATOM 844 C CA . ALA A 1 115 ? -59.507 16.377 104.552 1.00 69.56 115 ALA A CA 1
ATOM 845 C C . ALA A 1 115 ? -60.819 15.803 103.998 1.00 69.56 115 ALA A C 1
ATOM 847 O O . ALA A 1 115 ? -61.024 15.734 102.785 1.00 69.56 115 ALA A O 1
ATOM 848 N N . TYR A 1 116 ? -61.764 15.479 104.881 1.00 76.44 116 TYR A N 1
ATOM 849 C CA . TYR A 1 116 ? -63.171 15.407 104.491 1.00 76.44 116 TYR A CA 1
ATOM 850 C C . TYR A 1 116 ? -63.650 16.831 104.179 1.00 76.44 116 TYR A C 1
ATOM 852 O O . TYR A 1 116 ? -63.505 17.739 104.995 1.00 76.44 116 TYR A O 1
ATOM 860 N N . SER A 1 117 ? -64.201 17.034 102.984 1.00 74.38 117 SER A N 1
ATOM 861 C CA . SER A 1 117 ? -64.548 18.341 102.386 1.00 74.38 117 SER A CA 1
ATOM 862 C C . SER A 1 117 ? -65.616 19.149 103.136 1.00 74.38 117 SER A C 1
ATOM 864 O O . SER A 1 117 ? -65.975 20.251 102.718 1.00 74.38 117 SER A O 1
ATOM 866 N N . ARG A 1 118 ? -66.143 18.626 104.246 1.00 69.94 118 ARG A N 1
ATOM 867 C CA . ARG A 1 118 ? -67.095 19.311 105.120 1.00 69.94 118 ARG A CA 1
ATOM 868 C C . ARG A 1 118 ? -66.598 19.232 106.555 1.00 69.94 118 ARG A C 1
ATOM 870 O O . ARG A 1 118 ? -66.192 18.170 107.015 1.00 69.94 118 ARG A O 1
ATOM 877 N N . GLY A 1 119 ? -66.671 20.353 107.266 1.00 63.75 119 GLY A N 1
ATOM 878 C CA . GLY A 1 119 ? -66.493 20.371 108.715 1.00 63.75 119 GLY A CA 1
ATOM 879 C C . GLY A 1 119 ? -67.702 19.772 109.440 1.00 63.75 119 GLY A C 1
ATOM 880 O O . GLY A 1 119 ? -68.413 18.913 108.917 1.00 63.75 119 GLY A O 1
ATOM 881 N N . PHE A 1 120 ? -67.967 20.272 110.645 1.00 60.94 120 PHE A N 1
ATOM 882 C CA . PHE A 1 120 ? -69.161 19.917 111.410 1.00 60.94 120 PHE A CA 1
ATOM 883 C C . PHE A 1 120 ? -70.459 20.086 110.593 1.00 60.94 120 PHE A C 1
ATOM 885 O O . PHE A 1 120 ? -70.697 21.124 109.976 1.00 60.94 120 PHE A O 1
ATOM 892 N N . PHE A 1 121 ? -71.329 19.077 110.668 1.00 63.97 121 PHE A N 1
ATOM 893 C CA . PHE A 1 121 ? -72.736 19.155 110.286 1.00 63.97 121 PHE A CA 1
ATOM 894 C C . PHE A 1 121 ? -73.612 18.568 111.405 1.00 63.97 121 PHE A C 1
ATOM 896 O O . PHE A 1 121 ? -73.233 17.604 112.071 1.00 63.97 121 PHE A O 1
ATOM 903 N N . ASN A 1 122 ? -74.769 19.192 111.639 1.00 58.06 122 ASN A N 1
ATOM 904 C CA . ASN A 1 122 ? -75.663 18.879 112.757 1.00 58.06 122 ASN A CA 1
ATOM 905 C C . ASN A 1 122 ? -76.522 17.634 112.466 1.00 58.06 122 ASN A C 1
ATOM 907 O O . ASN A 1 122 ? -76.927 17.411 111.325 1.00 58.06 122 ASN A O 1
ATOM 911 N N . GLN A 1 123 ? -76.847 16.845 113.494 1.00 56.50 123 GLN A N 1
ATOM 912 C CA . GLN A 1 123 ? -77.693 15.647 113.375 1.00 56.50 123 GLN A CA 1
ATOM 913 C C . GLN A 1 123 ? -79.198 15.989 113.340 1.00 56.50 123 GLN A C 1
ATOM 915 O O . GLN A 1 123 ? -79.975 15.561 114.197 1.00 56.50 123 GLN A O 1
ATOM 920 N N . THR A 1 124 ? -79.621 16.773 112.348 1.00 58.12 124 THR A N 1
ATOM 921 C CA . THR A 1 124 ? -81.038 17.055 112.066 1.00 58.12 124 THR A CA 1
ATOM 922 C C . THR A 1 124 ? -81.731 15.881 111.367 1.00 58.12 124 THR A C 1
ATOM 924 O O . THR A 1 124 ? -81.098 15.080 110.682 1.00 58.12 124 THR A O 1
ATOM 927 N N . SER A 1 125 ? -83.057 15.778 111.517 1.00 57.66 125 SER A N 1
ATOM 928 C CA . SER A 1 125 ? -83.891 14.771 110.831 1.00 57.66 125 SER A CA 1
ATOM 929 C C . SER A 1 125 ? -83.904 14.932 109.307 1.00 57.66 125 SER A C 1
ATOM 931 O O . SER A 1 125 ? -84.083 13.947 108.594 1.00 57.66 125 SER A O 1
ATOM 933 N N . VAL A 1 126 ? -83.660 16.153 108.823 1.00 58.62 126 VAL A N 1
ATOM 934 C CA . VAL A 1 126 ? -83.312 16.463 107.432 1.00 58.62 126 VAL A CA 1
ATOM 935 C C . VAL A 1 126 ? -81.791 16.665 107.362 1.00 58.62 126 VAL A C 1
ATOM 937 O O . VAL A 1 126 ? -81.311 17.725 107.780 1.00 58.62 126 VAL A O 1
ATOM 940 N N . PRO A 1 127 ? -81.006 15.673 106.907 1.00 58.09 127 PRO A N 1
ATOM 941 C CA . PRO A 1 127 ? -79.585 15.859 106.639 1.00 58.09 127 PRO A CA 1
ATOM 942 C C . PRO A 1 127 ? -79.355 16.530 105.271 1.00 58.09 127 PRO A C 1
ATOM 944 O O . PRO A 1 127 ? -80.264 16.583 104.440 1.00 58.09 127 PRO A O 1
ATOM 947 N N . PRO A 1 128 ? -78.141 17.040 104.997 1.00 59.12 128 PRO A N 1
ATOM 948 C CA . PRO A 1 128 ? -77.825 17.660 103.713 1.00 59.12 128 PRO A CA 1
ATOM 949 C C . PRO A 1 128 ? -78.009 16.698 102.528 1.00 59.12 128 PRO A C 1
ATOM 951 O O . PRO A 1 128 ? -77.575 15.548 102.587 1.00 59.12 128 PRO A O 1
ATOM 954 N N . ALA A 1 129 ? -78.573 17.195 101.421 1.00 61.69 129 ALA A N 1
ATOM 955 C CA . ALA A 1 129 ? -78.873 16.392 100.228 1.00 61.69 129 ALA A CA 1
ATOM 956 C C . ALA A 1 129 ? -77.653 15.625 99.670 1.00 61.69 129 ALA A C 1
ATOM 958 O O . ALA A 1 129 ? -77.784 14.483 99.224 1.00 61.69 129 ALA A O 1
ATOM 959 N N . ILE A 1 130 ? -76.466 16.233 99.751 1.00 68.69 130 ILE A N 1
ATOM 960 C CA . ILE A 1 130 ? -75.170 15.672 99.347 1.00 68.69 130 ILE A CA 1
ATOM 961 C C . ILE A 1 130 ? -74.238 15.717 100.570 1.00 68.69 130 ILE A C 1
ATOM 963 O O . ILE A 1 130 ? -74.214 16.733 101.274 1.00 68.69 130 ILE A O 1
ATOM 967 N N . LEU A 1 131 ? -73.490 14.640 100.841 1.00 75.88 131 LEU A N 1
ATOM 968 C CA . LEU A 1 131 ? -72.445 14.587 101.879 1.00 75.88 131 LEU A CA 1
ATOM 969 C C . LEU A 1 131 ? -71.062 14.925 101.292 1.00 75.88 131 LEU A C 1
ATOM 971 O O . LEU A 1 131 ? -70.941 15.215 100.107 1.00 75.88 131 LEU A O 1
ATOM 975 N N . GLY A 1 132 ? -70.019 14.952 102.122 1.00 79.00 132 GLY A N 1
ATOM 976 C CA . GLY A 1 132 ? -68.673 15.306 101.668 1.00 79.00 132 GLY A CA 1
ATOM 977 C C . GLY A 1 132 ? -67.985 14.196 100.872 1.00 79.00 132 GLY A C 1
ATOM 978 O O . GLY A 1 132 ? -68.278 13.014 101.044 1.00 79.00 132 GLY A O 1
ATOM 979 N N . THR A 1 133 ? -67.031 14.597 100.042 1.00 83.81 133 THR A N 1
ATOM 980 C CA . THR A 1 133 ? -65.912 13.776 99.556 1.00 83.81 133 THR A CA 1
ATOM 981 C C . THR A 1 133 ? -64.740 13.830 100.550 1.00 83.81 133 THR A C 1
ATOM 983 O O . THR A 1 133 ? -64.641 14.789 101.324 1.00 83.81 133 THR A O 1
ATOM 986 N N . CYS A 1 134 ? -63.822 12.864 100.519 1.00 79.50 134 CYS A N 1
ATOM 987 C CA . CYS A 1 134 ? -62.477 13.006 101.096 1.00 79.50 134 CYS A CA 1
ATOM 988 C C . CYS A 1 134 ? -61.504 13.475 100.003 1.00 79.50 134 CYS A C 1
ATOM 990 O O . CYS A 1 134 ? -61.579 12.971 98.886 1.00 79.50 134 CYS A O 1
ATOM 992 N N . SER A 1 135 ? -60.602 14.416 100.302 1.00 79.50 135 SER A N 1
ATOM 993 C CA . SER A 1 135 ? -59.738 15.069 99.301 1.00 79.50 135 SER A CA 1
ATOM 994 C C . SER A 1 135 ? -58.716 14.132 98.648 1.00 79.50 135 SER A C 1
ATOM 996 O O . SER A 1 135 ? -58.530 14.190 97.435 1.00 79.50 135 SER A O 1
ATOM 998 N N . SER A 1 136 ? -58.061 13.292 99.449 1.00 76.94 136 SER A N 1
ATOM 999 C CA . SER A 1 136 ? -57.059 12.309 99.031 1.00 76.94 136 SER A CA 1
ATOM 1000 C C . SER A 1 136 ? -56.911 11.257 100.135 1.00 76.94 136 SER A C 1
ATOM 1002 O O . SER A 1 136 ? -56.662 11.620 101.286 1.00 76.94 136 SER A O 1
ATOM 1004 N N . VAL A 1 137 ? -57.108 9.969 99.826 1.00 75.62 137 VAL A N 1
ATOM 1005 C CA . VAL A 1 137 ? -56.940 8.856 100.787 1.00 75.62 137 VAL A CA 1
ATOM 1006 C C . VAL A 1 137 ? -56.339 7.613 100.122 1.00 75.62 137 VAL A C 1
ATOM 1008 O O . VAL A 1 137 ? -56.718 7.263 99.005 1.00 75.62 137 VAL A O 1
ATOM 1011 N N . ASP A 1 138 ? -55.450 6.906 100.832 1.00 73.81 138 ASP A N 1
ATOM 1012 C CA . ASP A 1 138 ? -54.741 5.710 100.334 1.00 73.81 138 ASP A CA 1
ATOM 1013 C C . ASP A 1 138 ? -55.691 4.664 99.710 1.00 73.81 138 ASP A C 1
ATOM 1015 O O . ASP A 1 138 ? -55.458 4.178 98.605 1.00 73.81 138 ASP A O 1
ATOM 1019 N N . CYS A 1 139 ? -56.801 4.340 100.387 1.00 73.56 139 CYS A N 1
ATOM 1020 C CA . CYS A 1 139 ? -57.746 3.304 99.945 1.00 73.56 139 CYS A CA 1
ATOM 1021 C C . CYS A 1 139 ? -58.512 3.646 98.652 1.00 73.56 139 CYS A C 1
ATOM 1023 O O . CYS A 1 139 ? -59.121 2.756 98.066 1.00 73.56 139 CYS A O 1
ATOM 1025 N N . HIS A 1 140 ? -58.491 4.912 98.219 1.00 76.88 140 HIS A N 1
ATOM 1026 C CA . HIS A 1 140 ? -59.031 5.382 96.934 1.00 76.88 140 HIS A CA 1
ATOM 1027 C C . HIS A 1 140 ? -57.902 5.959 96.056 1.00 76.88 140 HIS A C 1
ATOM 1029 O O . HIS A 1 140 ? -58.099 6.923 95.318 1.00 76.88 140 HIS A O 1
ATOM 1035 N N . PHE A 1 141 ? -56.698 5.379 96.159 1.00 75.56 141 PHE A N 1
ATOM 1036 C CA . PHE A 1 141 ? -55.519 5.693 95.338 1.00 75.56 141 PHE A CA 1
ATOM 1037 C C . PHE A 1 141 ? -55.159 7.188 95.301 1.00 75.56 141 PHE A C 1
ATOM 1039 O O . PHE A 1 141 ? -54.821 7.731 94.254 1.00 75.56 141 PHE A O 1
ATOM 1046 N N . GLU A 1 142 ? -55.235 7.851 96.460 1.00 74.94 142 GLU A N 1
ATOM 1047 C CA . GLU A 1 142 ? -54.888 9.271 96.650 1.00 74.94 142 GLU A CA 1
ATOM 1048 C C . GLU A 1 142 ? -55.786 10.255 95.865 1.00 74.94 142 GLU A C 1
ATOM 1050 O O . GLU A 1 142 ? -55.535 11.461 95.868 1.00 74.94 142 GLU A O 1
ATOM 1055 N N . SER A 1 143 ? -56.879 9.771 95.263 1.00 76.62 143 SER A N 1
ATOM 1056 C CA . SER A 1 143 ? -57.878 10.587 94.566 1.00 76.62 143 SER A CA 1
ATOM 1057 C C . SER A 1 143 ? -58.912 11.204 95.518 1.00 76.62 143 SER A C 1
ATOM 1059 O O . SER A 1 143 ? -59.087 10.761 96.659 1.00 76.62 143 SER A O 1
ATOM 1061 N N . THR A 1 144 ? -59.633 12.221 95.033 1.00 83.81 144 THR A N 1
ATOM 1062 C CA . THR A 1 144 ? -60.831 12.723 95.713 1.00 83.81 144 THR A CA 1
ATOM 1063 C C . THR A 1 144 ? -61.965 11.716 95.557 1.00 83.81 144 THR A C 1
ATOM 1065 O O . THR A 1 144 ? -62.362 11.393 94.439 1.00 83.81 144 THR A O 1
ATOM 1068 N N . THR A 1 145 ? -62.498 11.223 96.675 1.00 80.06 145 THR A N 1
ATOM 1069 C CA . THR A 1 145 ? -63.527 10.172 96.661 1.00 80.06 145 THR A CA 1
ATOM 1070 C C . THR A 1 145 ? -64.847 10.675 96.068 1.00 80.06 145 THR A C 1
ATOM 1072 O O . THR A 1 145 ? -65.124 11.876 96.118 1.00 80.06 145 THR A O 1
ATOM 1075 N N . PRO A 1 146 ? -65.748 9.774 95.634 1.00 82.25 146 PRO A N 1
ATOM 1076 C CA . PRO A 1 146 ? -67.171 10.087 95.537 1.00 82.25 146 PRO A CA 1
ATOM 1077 C C . PRO A 1 146 ? -67.720 10.669 96.851 1.00 82.25 146 PRO A C 1
ATOM 1079 O O . PRO A 1 146 ? -67.142 10.474 97.929 1.00 82.25 146 PRO A O 1
ATOM 1082 N N . SER A 1 147 ? -68.847 11.379 96.775 1.00 83.44 147 SER A N 1
ATOM 1083 C CA . SER A 1 147 ? -69.539 11.872 97.969 1.00 83.44 147 SER A CA 1
ATOM 1084 C C . SER A 1 147 ? -70.026 10.703 98.825 1.00 83.44 147 SER A C 1
ATOM 1086 O O . SER A 1 147 ? -70.589 9.741 98.310 1.00 83.44 147 SER A O 1
ATOM 1088 N N . TRP A 1 148 ? -69.866 10.785 100.146 1.00 80.31 148 TRP A N 1
ATOM 1089 C CA . TRP A 1 148 ? -70.360 9.746 101.055 1.00 80.31 148 TRP A CA 1
ATOM 1090 C C . TRP A 1 148 ? -71.877 9.543 100.871 1.00 80.31 148 TRP A C 1
ATOM 1092 O O . TRP A 1 148 ? -72.631 10.500 100.674 1.00 80.31 148 TRP A O 1
ATOM 1102 N N . GLY A 1 149 ? -72.354 8.302 100.921 1.00 76.44 149 GLY A N 1
ATOM 1103 C CA . GLY A 1 149 ? -73.764 7.993 100.664 1.00 76.44 149 GLY A CA 1
ATOM 1104 C C . GLY A 1 149 ? -74.208 8.090 99.203 1.00 76.44 149 GLY A C 1
ATOM 1105 O O . GLY A 1 149 ? -75.392 8.323 98.956 1.00 76.44 149 GLY A O 1
ATOM 1106 N N . THR A 1 150 ? -73.292 7.908 98.248 1.00 77.38 150 THR A N 1
ATOM 1107 C CA . THR A 1 150 ? -73.614 7.496 96.869 1.00 77.38 150 THR A CA 1
ATOM 1108 C C . THR A 1 150 ? -73.466 5.978 96.692 1.00 77.38 150 THR A C 1
ATOM 1110 O O . THR A 1 150 ? -73.035 5.270 97.605 1.00 77.38 150 THR A O 1
ATOM 1113 N N . THR A 1 151 ? -73.822 5.477 95.506 1.00 78.12 151 THR A N 1
ATOM 1114 C CA . THR A 1 151 ? -73.662 4.075 95.086 1.00 78.12 151 THR A CA 1
ATOM 1115 C C . THR A 1 151 ? -72.230 3.567 95.291 1.00 78.12 151 THR A C 1
ATOM 1117 O O . THR A 1 151 ? -71.268 4.308 95.084 1.00 78.12 151 THR A O 1
ATOM 1120 N N . VAL A 1 152 ? -72.095 2.301 95.695 1.00 76.50 152 VAL A N 1
ATOM 1121 C CA . VAL A 1 152 ? -70.805 1.605 95.846 1.00 76.50 152 VAL A CA 1
ATOM 1122 C C . VAL A 1 152 ? -70.325 1.016 94.516 1.00 76.50 152 VAL A C 1
ATOM 1124 O O . VAL A 1 152 ? -71.145 0.643 93.682 1.00 76.50 152 VAL A O 1
ATOM 1127 N N . LEU A 1 153 ? -69.003 0.903 94.350 1.00 78.88 153 LEU A N 1
ATOM 1128 C CA . LEU A 1 153 ? -68.376 0.335 93.152 1.00 78.88 153 LEU A CA 1
ATOM 1129 C C . LEU A 1 153 ? -68.715 -1.159 92.987 1.00 78.88 153 LEU A C 1
ATOM 1131 O O . LEU A 1 153 ? -68.712 -1.922 93.959 1.00 78.88 153 LEU A O 1
ATOM 1135 N N . LYS A 1 154 ? -68.958 -1.583 91.746 1.00 83.94 154 LYS A N 1
ATOM 1136 C CA . LYS A 1 154 ? -69.308 -2.946 91.335 1.00 83.94 154 LYS A CA 1
ATOM 1137 C C . LYS A 1 154 ? -68.228 -3.538 90.421 1.00 83.94 154 LYS A C 1
ATOM 1139 O O . LYS A 1 154 ? -67.688 -2.861 89.557 1.00 83.94 154 LYS A O 1
ATOM 1144 N N . ALA A 1 155 ? -67.926 -4.824 90.593 1.00 79.38 155 ALA A N 1
ATOM 1145 C CA . ALA A 1 155 ? -67.058 -5.567 89.679 1.00 79.38 155 ALA A CA 1
ATOM 1146 C C . ALA A 1 155 ? -67.900 -6.354 88.648 1.00 79.38 155 ALA A C 1
ATOM 1148 O O . ALA A 1 155 ? -68.959 -6.881 89.022 1.00 79.38 155 ALA A O 1
ATOM 1149 N N . PRO A 1 156 ? -67.437 -6.496 87.388 1.00 80.50 156 PRO A N 1
ATOM 1150 C CA . PRO A 1 156 ? -66.203 -5.933 86.817 1.00 80.50 156 PRO A CA 1
ATOM 1151 C C . PRO A 1 156 ? -66.270 -4.444 86.426 1.00 80.50 156 PRO A C 1
ATOM 1153 O O . PRO A 1 156 ? -65.231 -3.860 86.128 1.00 80.50 156 PRO A O 1
ATOM 1156 N N . GLU A 1 157 ? -67.458 -3.840 86.361 1.00 83.94 157 GLU A N 1
ATOM 1157 C CA . GLU A 1 157 ? -67.695 -2.602 85.600 1.00 83.94 157 GLU A CA 1
ATOM 1158 C C . GLU A 1 157 ? -66.888 -1.394 86.102 1.00 83.94 157 GLU A C 1
ATOM 1160 O O . GLU A 1 157 ? -66.287 -0.678 85.300 1.00 83.94 157 GLU A O 1
ATOM 1165 N N . ASP A 1 158 ? -66.800 -1.213 87.420 1.00 83.44 158 ASP A N 1
ATOM 1166 C CA . ASP A 1 158 ? -66.119 -0.081 88.057 1.00 83.44 158 ASP A CA 1
ATOM 1167 C C . ASP A 1 158 ? -64.651 -0.378 88.418 1.00 83.44 158 ASP A C 1
ATOM 1169 O O . ASP A 1 158 ? -63.995 0.424 89.083 1.00 83.44 158 ASP A O 1
ATOM 1173 N N . CYS A 1 159 ? -64.081 -1.513 87.990 1.00 80.88 159 CYS A N 1
ATOM 1174 C CA . CYS A 1 159 ? -62.672 -1.840 88.264 1.00 80.88 159 CYS A CA 1
ATOM 1175 C C . CYS A 1 159 ? -61.695 -0.789 87.691 1.00 80.88 159 CYS A C 1
ATOM 1177 O O . CYS A 1 159 ? -60.602 -0.585 88.226 1.00 80.88 159 CYS A O 1
ATOM 1179 N N . SER A 1 160 ? -62.103 -0.067 86.645 1.00 78.38 160 SER A N 1
ATOM 1180 C CA . SER A 1 160 ? -61.387 1.083 86.076 1.00 78.38 160 SER A CA 1
ATOM 1181 C C . SER A 1 160 ? -61.164 2.228 87.078 1.00 78.38 160 SER A C 1
ATOM 1183 O O . SER A 1 160 ? -60.142 2.907 86.984 1.00 78.38 160 SER A O 1
ATOM 1185 N N . ALA A 1 161 ? -62.033 2.394 88.084 1.00 77.38 161 ALA A N 1
ATOM 1186 C CA . ALA A 1 161 ? -61.905 3.424 89.121 1.00 77.38 161 ALA A CA 1
ATOM 1187 C C . ALA A 1 161 ? -60.654 3.254 90.008 1.00 77.38 161 ALA A C 1
ATOM 1189 O O . ALA A 1 161 ? -60.208 4.214 90.631 1.00 77.38 161 ALA A O 1
ATOM 1190 N N . CYS A 1 162 ? -60.064 2.053 90.045 1.00 76.00 162 CYS A N 1
ATOM 1191 C CA . CYS A 1 162 ? -58.775 1.792 90.696 1.00 76.00 162 CYS A CA 1
ATOM 1192 C C . CYS A 1 162 ? -57.655 1.475 89.690 1.00 76.00 162 CYS A C 1
ATOM 1194 O O . CYS A 1 162 ? -56.499 1.816 89.928 1.00 76.00 162 CYS A O 1
ATOM 1196 N N . HIS A 1 163 ? -57.975 0.834 88.560 1.00 76.06 163 HIS A N 1
ATOM 1197 C CA . HIS A 1 163 ? -56.983 0.385 87.574 1.00 76.06 163 HIS A CA 1
ATOM 1198 C C . HIS A 1 163 ? -56.684 1.390 86.444 1.00 76.06 163 HIS A C 1
ATOM 1200 O O . HIS A 1 163 ? -55.923 1.063 85.537 1.00 76.06 163 HIS A O 1
ATOM 1206 N N . GLY A 1 164 ? -57.214 2.617 86.501 1.00 68.19 164 GLY A N 1
ATOM 1207 C CA . GLY A 1 164 ? -56.952 3.678 85.513 1.00 68.19 164 GLY A CA 1
ATOM 1208 C C . GLY A 1 164 ? -55.507 4.205 85.456 1.00 68.19 164 GLY A C 1
ATOM 1209 O O . GLY A 1 164 ? -55.179 4.963 84.547 1.00 68.19 164 GLY A O 1
ATOM 1210 N N . SER A 1 165 ? -54.639 3.795 86.388 1.00 59.50 165 SER A N 1
ATOM 1211 C CA . SER A 1 165 ? -53.237 4.225 86.475 1.00 59.50 165 SER A CA 1
ATOM 1212 C C . SER A 1 165 ? -52.270 3.053 86.302 1.00 59.50 165 SER A C 1
ATOM 1214 O O . SER A 1 165 ? -51.709 2.536 87.272 1.00 59.50 165 SER A O 1
ATOM 1216 N N . ALA A 1 166 ? -52.018 2.665 85.050 1.00 62.72 166 ALA A N 1
ATOM 1217 C CA . ALA A 1 166 ? -50.771 1.979 84.719 1.00 62.72 166 ALA A CA 1
ATOM 1218 C C . ALA A 1 166 ? -49.581 2.876 85.139 1.00 62.72 166 ALA A C 1
ATOM 1220 O O . ALA A 1 166 ? -49.648 4.092 84.930 1.00 62.72 166 ALA A O 1
ATOM 1221 N N . PRO A 1 167 ? -48.500 2.337 85.737 1.00 65.25 167 PRO A N 1
ATOM 1222 C CA . PRO A 1 167 ? -47.335 3.137 86.099 1.00 65.25 167 PRO A CA 1
ATOM 1223 C C . PRO A 1 167 ? -46.793 3.937 84.911 1.00 65.25 167 PRO A C 1
ATOM 1225 O O . PRO A 1 167 ? -46.646 3.405 83.811 1.00 65.25 167 PRO A O 1
ATOM 1228 N N . ALA A 1 168 ? -46.412 5.193 85.148 1.00 61.97 168 ALA A N 1
ATOM 1229 C CA . ALA A 1 168 ? -45.793 6.066 84.146 1.00 61.97 168 ALA A CA 1
ATOM 1230 C C . ALA A 1 168 ? -44.324 5.680 83.829 1.00 61.97 168 ALA A C 1
ATOM 1232 O O . ALA A 1 168 ? -43.470 6.539 83.629 1.00 61.97 168 ALA A O 1
ATOM 1233 N N . ASP A 1 169 ? -44.025 4.376 83.776 1.00 62.00 169 ASP A N 1
ATOM 1234 C CA . ASP A 1 169 ? -42.759 3.809 83.291 1.00 62.00 169 ASP A CA 1
ATOM 1235 C C . ASP A 1 169 ? -42.714 3.665 81.758 1.00 62.00 169 ASP A C 1
ATOM 1237 O O . ASP A 1 169 ? -41.711 3.227 81.189 1.00 62.00 169 ASP A O 1
ATOM 1241 N N . GLY A 1 170 ? -43.813 4.024 81.088 1.00 61.72 170 GLY A N 1
ATOM 1242 C CA . GLY A 1 170 ? -43.953 4.037 79.636 1.00 61.72 170 GLY A CA 1
ATOM 1243 C C . GLY A 1 170 ? -43.952 2.660 78.974 1.00 61.72 170 GLY A C 1
ATOM 1244 O O . GLY A 1 170 ? -43.841 2.613 77.757 1.00 61.72 170 GLY A O 1
ATOM 1245 N N . ASN A 1 171 ? -44.019 1.554 79.727 1.00 69.06 171 ASN A N 1
ATOM 1246 C CA . ASN A 1 171 ? -43.816 0.199 79.187 1.00 69.06 171 ASN A CA 1
ATOM 1247 C C . ASN A 1 171 ? -44.881 -0.832 79.614 1.00 69.06 171 ASN A C 1
ATOM 1249 O O . ASN A 1 171 ? -44.959 -1.910 79.016 1.00 69.06 171 ASN A O 1
ATOM 1253 N N . HIS A 1 172 ? -45.742 -0.496 80.578 1.00 78.94 172 HIS A N 1
ATOM 1254 C CA . HIS A 1 172 ? -47.024 -1.186 80.771 1.00 78.94 172 HIS A CA 1
ATOM 1255 C C . HIS A 1 172 ? -47.931 -1.077 79.520 1.00 78.94 172 HIS A C 1
ATOM 1257 O O . HIS A 1 172 ? -47.720 -0.192 78.682 1.00 78.94 172 HIS A O 1
ATOM 1263 N N . PRO A 1 173 ? -48.945 -1.956 79.364 1.00 76.25 173 PRO A N 1
ATOM 1264 C CA . PRO A 1 173 ? -49.915 -1.864 78.274 1.00 76.25 173 PRO A CA 1
ATOM 1265 C C . PRO A 1 173 ? -50.574 -0.479 78.205 1.00 76.25 173 PRO A C 1
ATOM 1267 O O . PRO A 1 173 ? -51.133 0.018 79.178 1.00 76.25 173 PRO A O 1
ATOM 1270 N N . GLY A 1 174 ? -50.478 0.151 77.038 1.00 74.31 174 GLY A N 1
ATOM 1271 C CA . GLY A 1 174 ? -50.958 1.504 76.779 1.00 74.31 174 GLY A CA 1
ATOM 1272 C C . GLY A 1 174 ? -50.864 1.827 75.289 1.00 74.31 174 GLY A C 1
ATOM 1273 O O . GLY A 1 174 ? -50.190 1.116 74.537 1.00 74.31 174 GLY A O 1
ATOM 1274 N N . SER A 1 175 ? -51.551 2.882 74.847 1.00 71.56 175 SER A N 1
ATOM 1275 C CA . SER A 1 175 ? -51.617 3.232 73.422 1.00 71.56 175 SER A CA 1
ATOM 1276 C C . SER A 1 175 ? -50.219 3.473 72.836 1.00 71.56 175 SER A C 1
ATOM 1278 O O . SER A 1 175 ? -49.408 4.200 73.409 1.00 71.56 175 SER A O 1
ATOM 1280 N N . GLY A 1 176 ? -49.922 2.815 71.712 1.00 69.12 176 GLY A N 1
ATOM 1281 C CA . GLY A 1 176 ? -48.613 2.841 71.050 1.00 69.12 176 GLY A CA 1
ATOM 1282 C C . GLY A 1 176 ? -47.528 1.937 71.658 1.00 69.12 176 GLY A C 1
ATOM 1283 O O . GLY A 1 176 ? -46.483 1.767 71.032 1.00 69.12 176 GLY A O 1
ATOM 1284 N N . GLN A 1 177 ? -47.746 1.317 72.825 1.00 78.38 177 GLN A N 1
ATOM 1285 C CA . GLN A 1 177 ? -46.749 0.440 73.454 1.00 78.38 177 GLN A CA 1
ATOM 1286 C C . GLN A 1 177 ? -46.803 -0.990 72.918 1.00 78.38 177 GLN A C 1
ATOM 1288 O O . GLN A 1 177 ? -47.879 -1.524 72.668 1.00 78.38 177 GLN A O 1
ATOM 1293 N N . LYS A 1 178 ? -45.644 -1.657 72.801 1.00 77.19 178 LYS A N 1
ATOM 1294 C CA . LYS A 1 178 ? -45.523 -3.006 72.200 1.00 77.19 178 LYS A CA 1
ATOM 1295 C C . LYS A 1 178 ? -46.495 -4.033 72.798 1.00 77.19 178 LYS A C 1
ATOM 1297 O O . LYS A 1 178 ? -47.109 -4.784 72.048 1.00 77.19 178 LYS A O 1
ATOM 1302 N N . HIS A 1 179 ? -46.654 -4.051 74.123 1.00 79.88 179 HIS A N 1
ATOM 1303 C CA . HIS A 1 179 ? -47.617 -4.935 74.787 1.00 79.88 179 HIS A CA 1
ATOM 1304 C C . HIS A 1 179 ? -49.068 -4.473 74.592 1.00 79.88 179 HIS A C 1
ATOM 1306 O O . HIS A 1 179 ? -49.922 -5.315 74.346 1.00 79.88 179 HIS A O 1
ATOM 1312 N N . GLY A 1 180 ? -49.335 -3.161 74.601 1.00 78.94 180 GLY A N 1
ATOM 1313 C CA . GLY A 1 180 ? -50.669 -2.605 74.335 1.00 78.94 180 GLY A CA 1
ATOM 1314 C C . GLY A 1 180 ? -51.162 -2.820 72.898 1.00 78.94 180 GLY A C 1
ATOM 1315 O O . GLY A 1 180 ? -52.354 -2.966 72.669 1.00 78.94 180 GLY A O 1
ATOM 1316 N N . VAL A 1 181 ? -50.250 -2.900 71.925 1.00 79.50 181 VAL A N 1
ATOM 1317 C CA . VAL A 1 181 ? -50.561 -3.195 70.513 1.00 79.50 181 VAL A CA 1
ATOM 1318 C C . VAL A 1 181 ? -50.903 -4.675 70.283 1.00 79.50 181 VAL A C 1
ATOM 1320 O O . VAL A 1 181 ? -51.587 -4.988 69.314 1.00 79.50 181 VAL A O 1
ATOM 1323 N N . TYR A 1 182 ? -50.447 -5.589 71.150 1.00 80.75 182 TYR A N 1
ATOM 1324 C CA . TYR A 1 182 ? -50.640 -7.038 70.976 1.00 80.75 182 TYR A CA 1
ATOM 1325 C C . TYR A 1 182 ? -51.669 -7.656 71.941 1.00 80.75 182 TYR A C 1
ATOM 1327 O O . TYR A 1 182 ? -52.388 -8.570 71.549 1.00 80.75 182 TYR A O 1
ATOM 1335 N N . TYR A 1 183 ? -51.766 -7.156 73.177 1.00 80.12 183 TYR A N 1
ATOM 1336 C CA . TYR A 1 183 ? -52.692 -7.643 74.212 1.00 80.12 183 TYR A CA 1
ATOM 1337 C C . TYR A 1 183 ? -53.840 -6.662 74.527 1.00 80.12 183 TYR A C 1
ATOM 1339 O O . TYR A 1 183 ? -54.574 -6.886 75.488 1.00 80.12 183 TYR A O 1
ATOM 1347 N N . ASP A 1 184 ? -53.984 -5.587 73.742 1.00 82.00 184 ASP A N 1
ATOM 1348 C CA . ASP A 1 184 ? -54.808 -4.409 74.057 1.00 82.00 184 ASP A CA 1
ATOM 1349 C C . ASP A 1 184 ? -54.371 -3.710 75.372 1.00 82.00 184 ASP A C 1
ATOM 1351 O O . ASP A 1 184 ? -53.341 -4.016 75.975 1.00 82.00 184 ASP A O 1
ATOM 1355 N N . THR A 1 185 ? -55.126 -2.697 75.780 1.00 80.44 185 THR A N 1
ATOM 1356 C CA . THR A 1 185 ? -54.847 -1.732 76.849 1.00 80.44 185 THR A CA 1
ATOM 1357 C C . THR A 1 185 ? -55.838 -1.824 78.011 1.00 80.44 185 THR A C 1
ATOM 1359 O O . THR A 1 185 ? -55.639 -1.190 79.045 1.00 80.44 185 THR A O 1
ATOM 1362 N N . GLY A 1 186 ? -56.894 -2.631 77.869 1.00 78.75 186 GLY A N 1
ATOM 1363 C CA . GLY A 1 186 ? -57.853 -2.907 78.938 1.00 78.75 186 GLY A CA 1
ATOM 1364 C C . GLY A 1 186 ? -57.255 -3.746 80.073 1.00 78.75 186 GLY A C 1
ATOM 1365 O O . GLY A 1 186 ? -56.190 -4.349 79.934 1.00 78.75 186 GLY A O 1
ATOM 1366 N N . THR A 1 187 ? -57.966 -3.849 81.198 1.00 75.75 187 THR A N 1
ATOM 1367 C CA . THR A 1 187 ? -57.506 -4.558 82.412 1.00 75.75 187 THR A CA 1
ATOM 1368 C C . THR A 1 187 ? -57.139 -6.030 82.185 1.00 75.75 187 THR A C 1
ATOM 1370 O O . THR A 1 187 ? -56.258 -6.544 82.871 1.00 75.75 187 THR A O 1
ATOM 1373 N N . GLY A 1 188 ? -57.738 -6.697 81.191 1.00 78.31 188 GLY A N 1
ATOM 1374 C CA . GLY A 1 188 ? -57.370 -8.062 80.793 1.00 78.31 188 GLY A CA 1
ATOM 1375 C C . GLY A 1 188 ? -55.926 -8.200 80.287 1.00 78.31 188 GLY A C 1
ATOM 1376 O O . GLY A 1 188 ? -55.311 -9.244 80.492 1.00 78.31 188 GLY A O 1
ATOM 1377 N N . SER A 1 189 ? -55.340 -7.141 79.714 1.00 82.12 189 SER A N 1
ATOM 1378 C CA . SER A 1 189 ? -53.926 -7.126 79.302 1.00 82.12 189 SER A CA 1
ATOM 1379 C C . SER A 1 189 ? -52.973 -7.260 80.498 1.00 82.12 189 SER A C 1
ATOM 1381 O O . SER A 1 189 ? -51.923 -7.893 80.396 1.00 82.12 189 SER A O 1
ATOM 1383 N N . CYS A 1 190 ? -53.360 -6.744 81.670 1.00 80.25 190 CYS A N 1
ATOM 1384 C CA . CYS A 1 190 ? -52.577 -6.852 82.900 1.00 80.25 190 CYS A CA 1
ATOM 1385 C C . CYS A 1 190 ? -52.504 -8.301 83.406 1.00 80.25 190 CYS A C 1
ATOM 1387 O O . CYS A 1 190 ? -51.462 -8.716 83.915 1.00 80.25 190 CYS A O 1
ATOM 1389 N N . ALA A 1 191 ? -53.567 -9.093 83.222 1.00 82.81 191 ALA A N 1
ATOM 1390 C CA . ALA A 1 191 ? -53.631 -10.501 83.633 1.00 82.81 191 ALA A CA 1
ATOM 1391 C C . ALA A 1 191 ? -52.696 -11.431 82.824 1.00 82.81 191 ALA A C 1
ATOM 1393 O O . ALA A 1 191 ? -52.467 -12.573 83.216 1.00 82.81 191 ALA A O 1
ATOM 1394 N N . VAL A 1 192 ? -52.104 -10.939 81.727 1.00 83.56 192 VAL A N 1
ATOM 1395 C CA . VAL A 1 192 ? -51.028 -11.631 80.990 1.00 83.56 192 VAL A CA 1
ATOM 1396 C C . VAL A 1 192 ? -49.738 -11.718 81.821 1.00 83.56 192 VAL A C 1
ATOM 1398 O O . VAL A 1 192 ? -48.973 -12.672 81.681 1.00 83.56 192 VAL A O 1
ATOM 1401 N N . CYS A 1 193 ? -49.510 -10.732 82.698 1.00 82.69 193 CYS A N 1
ATOM 1402 C CA . CYS A 1 193 ? -48.293 -10.593 83.502 1.00 82.69 193 CYS A CA 1
ATOM 1403 C C . CYS A 1 193 ? -48.540 -10.604 85.022 1.00 82.69 193 CYS A C 1
ATOM 1405 O O . CYS A 1 193 ? -47.584 -10.738 85.781 1.00 82.69 193 CYS A O 1
ATOM 1407 N N . HIS A 1 194 ? -49.781 -10.454 85.491 1.00 83.88 194 HIS A N 1
ATOM 1408 C CA . HIS A 1 194 ? -50.145 -10.337 86.910 1.00 83.88 194 HIS A CA 1
ATOM 1409 C C . HIS A 1 194 ? -51.253 -11.336 87.306 1.00 83.88 194 HIS A C 1
ATOM 1411 O O . HIS A 1 194 ? -51.887 -11.933 86.435 1.00 83.88 194 HIS A O 1
ATOM 1417 N N . PRO A 1 195 ? -51.510 -11.558 88.609 1.00 84.81 195 PRO A N 1
ATOM 1418 C CA . PRO A 1 195 ? -52.703 -12.270 89.063 1.00 84.81 195 PRO A CA 1
ATOM 1419 C C . PRO A 1 195 ? -53.992 -11.543 88.671 1.00 84.81 195 PRO A C 1
ATOM 1421 O O . PRO A 1 195 ? -54.114 -10.336 88.878 1.00 84.81 195 PRO A O 1
ATOM 1424 N N . ASP A 1 196 ? -54.960 -12.298 88.154 1.00 85.44 196 ASP A N 1
ATOM 1425 C CA . ASP A 1 196 ? -56.338 -11.837 88.006 1.00 85.44 196 ASP A CA 1
ATOM 1426 C C . ASP A 1 196 ? -57.068 -11.941 89.358 1.00 85.44 196 ASP A C 1
ATOM 1428 O O . ASP A 1 196 ? -56.980 -12.960 90.044 1.00 85.44 196 ASP A O 1
ATOM 1432 N N . HIS A 1 197 ? -57.776 -10.875 89.732 1.00 83.94 197 HIS A N 1
ATOM 1433 C CA . HIS A 1 197 ? -58.564 -10.758 90.964 1.00 83.94 197 HIS A CA 1
ATOM 1434 C C . HIS A 1 197 ? -60.083 -10.766 90.709 1.00 83.94 197 HIS A C 1
ATOM 1436 O O . HIS A 1 197 ? -60.865 -10.689 91.658 1.00 83.94 197 HIS A O 1
ATOM 1442 N N . LEU A 1 198 ? -60.535 -10.872 89.453 1.00 85.06 198 LEU A N 1
ATOM 1443 C CA . LEU A 1 198 ? -61.961 -10.854 89.102 1.00 85.06 198 LEU A CA 1
ATOM 1444 C C . LEU A 1 198 ? -62.740 -12.039 89.702 1.00 85.06 198 LEU A C 1
ATOM 1446 O O . LEU A 1 198 ? -63.920 -11.902 90.018 1.00 85.06 198 LEU A O 1
ATOM 1450 N N . GLY A 1 199 ? -62.078 -13.184 89.890 1.00 82.81 199 GLY A N 1
ATOM 1451 C CA . GLY A 1 199 ? -62.656 -14.386 90.501 1.00 82.81 199 GLY A CA 1
ATOM 1452 C C . GLY A 1 199 ? -62.660 -14.418 92.037 1.00 82.81 199 GLY A C 1
ATOM 1453 O O . GLY A 1 199 ? -63.168 -15.383 92.608 1.00 82.81 199 GLY A O 1
ATOM 1454 N N . ASP A 1 200 ? -62.098 -13.416 92.722 1.00 84.19 200 ASP A N 1
ATOM 1455 C CA . ASP A 1 200 ? -62.011 -13.422 94.187 1.00 84.19 200 ASP A CA 1
ATOM 1456 C C . ASP A 1 200 ? -63.380 -13.209 94.851 1.00 84.19 200 ASP A C 1
ATOM 1458 O O . ASP A 1 200 ? -64.170 -12.359 94.446 1.00 84.19 200 ASP A O 1
ATOM 1462 N N . ALA A 1 201 ? -63.630 -13.890 95.976 1.00 80.44 201 ALA A N 1
ATOM 1463 C CA . ALA A 1 201 ? -64.890 -13.788 96.732 1.00 80.44 201 ALA A CA 1
ATOM 1464 C C . ALA A 1 201 ? -65.213 -12.372 97.272 1.00 80.44 201 ALA A C 1
ATOM 1466 O O . ALA A 1 201 ? -66.318 -12.123 97.756 1.00 80.44 201 ALA A O 1
ATOM 1467 N N . LYS A 1 202 ? -64.249 -11.443 97.209 1.00 79.50 202 LYS A N 1
ATOM 1468 C CA . LYS A 1 202 ? -64.423 -9.996 97.406 1.00 79.50 202 LYS A CA 1
ATOM 1469 C C . LYS A 1 202 ? -63.486 -9.253 96.436 1.00 79.50 202 LYS A C 1
ATOM 1471 O O . LYS A 1 202 ? -62.382 -8.905 96.856 1.00 79.50 202 LYS A O 1
ATOM 1476 N N . PRO A 1 203 ? -63.888 -8.969 95.181 1.00 82.19 203 PRO A N 1
ATOM 1477 C CA . PRO A 1 203 ? -62.964 -8.494 94.142 1.00 82.19 203 PRO A CA 1
ATOM 1478 C C . PRO A 1 203 ? -62.191 -7.214 94.499 1.00 82.19 203 PRO A C 1
ATOM 1480 O O . PRO A 1 203 ? -61.025 -7.079 94.145 1.00 82.19 203 PRO A O 1
ATOM 1483 N N . PHE A 1 204 ? -62.785 -6.301 95.278 1.00 79.62 204 PHE A N 1
ATOM 1484 C CA . PHE A 1 204 ? -62.130 -5.064 95.738 1.00 79.62 204 PHE A CA 1
ATOM 1485 C C . PHE A 1 204 ? -61.272 -5.216 97.010 1.00 79.62 204 PHE A C 1
ATOM 1487 O O . PHE A 1 204 ? -60.613 -4.260 97.419 1.00 79.62 204 PHE A O 1
ATOM 1494 N N . ALA A 1 205 ? -61.235 -6.387 97.659 1.00 76.31 205 ALA A N 1
ATOM 1495 C CA . ALA A 1 205 ? -60.476 -6.565 98.903 1.00 76.31 205 ALA A CA 1
ATOM 1496 C C . ALA A 1 205 ? -58.976 -6.286 98.712 1.00 76.31 205 ALA A C 1
ATOM 1498 O O . ALA A 1 205 ? -58.338 -5.722 99.601 1.00 76.31 205 ALA A O 1
ATOM 1499 N N . HIS A 1 206 ? -58.432 -6.594 97.531 1.00 78.19 206 HIS A N 1
ATOM 1500 C CA . HIS A 1 206 ? -57.030 -6.353 97.203 1.00 78.19 206 HIS A CA 1
ATOM 1501 C C . HIS A 1 206 ? -56.634 -4.861 97.262 1.00 78.19 206 HIS A C 1
ATOM 1503 O O . HIS A 1 206 ? -55.504 -4.550 97.640 1.00 78.19 206 HIS A O 1
ATOM 1509 N N . ALA A 1 207 ? -57.561 -3.938 96.965 1.00 74.12 207 ALA A N 1
ATOM 1510 C CA . ALA A 1 207 ? -57.335 -2.493 97.056 1.00 74.12 207 ALA A CA 1
ATOM 1511 C C . ALA A 1 207 ? -57.175 -2.029 98.515 1.00 74.12 207 ALA A C 1
ATOM 1513 O O . ALA A 1 207 ? -56.338 -1.180 98.813 1.00 74.12 207 ALA A O 1
ATOM 1514 N N . THR A 1 208 ? -57.881 -2.661 99.461 1.00 67.06 208 THR A N 1
ATOM 1515 C CA . THR A 1 208 ? -57.730 -2.368 100.902 1.00 67.06 208 THR A CA 1
ATOM 1516 C C . THR A 1 208 ? -56.357 -2.761 101.467 1.00 67.06 208 THR A C 1
ATOM 1518 O O . THR A 1 208 ? -56.010 -2.363 102.577 1.00 67.06 208 THR A O 1
ATOM 1521 N N . SER A 1 209 ? -55.560 -3.522 100.705 1.00 61.91 209 SER A N 1
ATOM 1522 C CA . SER A 1 209 ? -54.197 -3.956 101.041 1.00 61.91 209 SER A CA 1
ATOM 1523 C C . SER A 1 209 ? -53.113 -3.314 100.155 1.00 61.91 209 SER A C 1
ATOM 1525 O O . SER A 1 209 ? -51.981 -3.800 100.123 1.00 61.91 209 SER A O 1
ATOM 1527 N N . ALA A 1 210 ? -53.417 -2.202 99.470 1.00 59.75 210 ALA A N 1
ATOM 1528 C CA . ALA A 1 210 ? -52.522 -1.459 98.562 1.00 59.75 210 ALA A CA 1
ATOM 1529 C C . ALA A 1 210 ? -51.297 -0.767 99.227 1.00 59.75 210 ALA A C 1
ATOM 1531 O O . ALA A 1 210 ? -50.603 0.034 98.594 1.00 59.75 210 ALA A O 1
ATOM 1532 N N . GLY A 1 211 ? -51.011 -1.098 100.489 1.00 58.22 211 GLY A N 1
ATOM 1533 C CA . GLY A 1 211 ? -49.809 -0.713 101.236 1.00 58.22 211 GLY A CA 1
ATOM 1534 C C . GLY A 1 211 ? -49.185 -1.869 102.036 1.00 58.22 211 GLY A C 1
ATOM 1535 O O . GLY A 1 211 ? -48.484 -1.618 103.015 1.00 58.22 211 GLY A O 1
ATOM 1536 N N . SER A 1 212 ? -49.520 -3.136 101.742 1.00 62.22 212 SER A N 1
ATOM 1537 C CA . SER A 1 212 ? -49.184 -4.270 102.633 1.00 62.22 212 SER A CA 1
ATOM 1538 C C . SER A 1 212 ? -48.963 -5.630 101.949 1.00 62.22 212 SER A C 1
ATOM 1540 O O . SER A 1 212 ? -49.015 -6.657 102.624 1.00 62.22 212 SER A O 1
ATOM 1542 N N . ARG A 1 213 ? -48.718 -5.684 100.630 1.00 68.88 213 ARG A N 1
ATOM 1543 C CA . ARG A 1 213 ? -48.455 -6.950 99.911 1.00 68.88 213 ARG A CA 1
ATOM 1544 C C . ARG A 1 213 ? -47.394 -6.801 98.817 1.00 68.88 213 ARG A C 1
ATOM 1546 O O . ARG A 1 213 ? -47.386 -5.793 98.120 1.00 68.88 213 ARG A O 1
ATOM 1553 N N . ALA A 1 214 ? -46.548 -7.810 98.624 1.00 69.88 214 ALA A N 1
ATOM 1554 C CA . ALA A 1 214 ? -45.592 -7.843 97.514 1.00 69.88 214 ALA A CA 1
ATOM 1555 C C . ALA A 1 214 ? -46.309 -7.846 96.150 1.00 69.88 214 ALA A C 1
ATOM 1557 O O . ALA A 1 214 ? -47.409 -8.395 96.030 1.00 69.88 214 ALA A O 1
ATOM 1558 N N . LEU A 1 215 ? -45.690 -7.247 95.129 1.00 72.94 215 LEU A N 1
ATOM 1559 C CA . LEU A 1 215 ? -46.172 -7.339 93.748 1.00 72.94 215 LEU A CA 1
ATOM 1560 C C . LEU A 1 215 ? -45.960 -8.774 93.234 1.00 72.94 215 LEU A C 1
ATOM 1562 O O . LEU A 1 215 ? -45.033 -9.466 93.647 1.00 72.94 215 LEU A O 1
ATOM 1566 N N . ALA A 1 216 ? -46.809 -9.229 92.318 1.00 77.56 216 ALA A N 1
ATOM 1567 C CA . ALA A 1 216 ? -46.686 -10.543 91.697 1.00 77.56 216 ALA A CA 1
ATOM 1568 C C . ALA A 1 216 ? -46.594 -10.389 90.177 1.00 77.56 216 ALA A C 1
ATOM 1570 O O . ALA A 1 216 ? -47.449 -9.743 89.570 1.00 77.56 216 ALA A O 1
ATOM 1571 N N . VAL A 1 217 ? -45.562 -10.985 89.578 1.00 82.81 217 VAL A N 1
ATOM 1572 C CA . VAL A 1 217 ? -45.381 -11.080 88.123 1.00 82.81 217 VAL A CA 1
ATOM 1573 C C . VAL A 1 217 ? -45.323 -12.559 87.749 1.00 82.81 217 VAL A C 1
ATOM 1575 O O . VAL A 1 217 ? -44.531 -13.307 88.321 1.00 82.81 217 VAL A O 1
ATOM 1578 N N . GLN A 1 218 ? -46.170 -12.986 86.816 1.00 84.62 218 GLN A N 1
ATOM 1579 C CA . GLN A 1 218 ? -46.301 -14.373 86.372 1.00 84.62 218 GLN A CA 1
ATOM 1580 C C . GLN A 1 218 ? -46.528 -14.439 84.859 1.00 84.62 218 GLN A C 1
ATOM 1582 O O . GLN A 1 218 ? -47.259 -13.625 84.309 1.00 84.62 218 GLN A O 1
ATOM 1587 N N . PHE A 1 219 ? -45.935 -15.432 84.195 1.00 84.00 219 PHE A N 1
ATOM 1588 C CA . PHE A 1 219 ? -46.044 -15.624 82.746 1.00 84.00 219 PHE A CA 1
ATOM 1589 C C . PHE A 1 219 ? -46.724 -16.968 82.461 1.00 84.00 219 PHE A C 1
ATOM 1591 O O . PHE A 1 219 ? -46.076 -18.011 82.343 1.00 84.00 219 PHE A O 1
ATOM 1598 N N . THR A 1 220 ? -48.057 -16.961 82.468 1.00 78.06 220 THR A N 1
ATOM 1599 C CA . THR A 1 220 ? -48.899 -18.172 82.389 1.00 78.06 220 THR A CA 1
ATOM 1600 C C . THR A 1 220 ? -49.597 -18.332 81.036 1.00 78.06 220 THR A C 1
ATOM 1602 O O . THR A 1 220 ? -49.958 -19.450 80.660 1.00 78.06 220 THR A O 1
ATOM 1605 N N . THR A 1 221 ? -49.766 -17.237 80.295 1.00 77.69 221 THR A N 1
ATOM 1606 C CA . THR A 1 221 ? -50.476 -17.153 79.012 1.00 77.69 221 THR A CA 1
ATOM 1607 C C . THR A 1 221 ? -49.581 -17.525 77.828 1.00 77.69 221 THR A C 1
ATOM 1609 O O . THR A 1 221 ? -48.386 -17.235 77.803 1.00 77.69 221 THR A O 1
ATOM 1612 N N . LEU A 1 222 ? -50.160 -18.157 76.804 1.00 72.75 222 LEU A N 1
ATOM 1613 C CA . LEU A 1 222 ? -49.458 -18.410 75.541 1.00 72.75 222 LEU A CA 1
ATOM 1614 C C . LEU A 1 222 ? -49.269 -17.100 74.745 1.00 72.75 222 LEU A C 1
ATOM 1616 O O . LEU A 1 222 ? -50.127 -16.225 74.831 1.00 72.75 222 LEU A O 1
ATOM 1620 N N . PRO A 1 223 ? -48.183 -16.963 73.957 1.00 72.00 223 PRO A N 1
ATOM 1621 C CA . PRO A 1 223 ? -47.126 -17.958 73.721 1.00 72.00 223 PRO A CA 1
ATOM 1622 C C . PRO A 1 223 ? -46.074 -18.050 74.847 1.00 72.00 223 PRO A C 1
ATOM 1624 O O . PRO A 1 223 ? -45.297 -19.001 74.885 1.00 72.00 223 PRO A O 1
ATOM 1627 N N . ASN A 1 224 ? -46.060 -17.107 75.792 1.00 76.06 224 ASN A N 1
ATOM 1628 C CA . ASN A 1 224 ? -45.059 -16.987 76.859 1.00 76.06 224 ASN A CA 1
ATOM 1629 C C . ASN A 1 224 ? -45.370 -17.853 78.097 1.00 76.06 224 ASN A C 1
ATOM 1631 O O . ASN A 1 224 ? -45.461 -17.354 79.218 1.00 76.06 224 ASN A O 1
ATOM 1635 N N . LYS A 1 225 ? -45.529 -19.168 77.906 1.00 74.00 225 LYS A N 1
ATOM 1636 C CA . LYS A 1 225 ? -45.806 -20.092 79.014 1.00 74.00 225 LYS A CA 1
ATOM 1637 C C . LYS A 1 225 ? -44.526 -20.443 79.784 1.00 74.00 225 LYS A C 1
ATOM 1639 O O . LYS A 1 225 ? -43.797 -21.356 79.398 1.00 74.00 225 LYS A O 1
ATOM 1644 N N . GLY A 1 226 ? -44.316 -19.770 80.911 1.00 76.25 226 GLY A N 1
ATOM 1645 C CA . GLY A 1 226 ? -43.140 -19.909 81.772 1.00 76.25 226 GLY A CA 1
ATOM 1646 C C . GLY A 1 226 ? -42.053 -18.870 81.479 1.00 76.25 226 GLY A C 1
ATOM 1647 O O . GLY A 1 226 ? -41.955 -18.338 80.378 1.00 76.25 226 GLY A O 1
ATOM 1648 N N . GLY A 1 227 ? -41.246 -18.573 82.497 1.00 83.94 227 GLY A N 1
ATOM 1649 C CA . GLY A 1 227 ? -40.210 -17.537 82.488 1.00 83.94 227 GLY A CA 1
ATOM 1650 C C . GLY A 1 227 ? -39.999 -16.972 83.895 1.00 83.94 227 GLY A C 1
ATOM 1651 O O . GLY A 1 227 ? -40.575 -17.480 84.859 1.00 83.94 227 GLY A O 1
ATOM 1652 N N . SER A 1 228 ? -39.195 -15.919 84.033 1.00 85.88 228 SER A N 1
ATOM 1653 C CA . SER A 1 228 ? -38.996 -15.216 85.310 1.00 85.88 228 SER A CA 1
ATOM 1654 C C . SER A 1 228 ? -38.759 -13.713 85.138 1.00 85.88 228 SER A C 1
ATOM 1656 O O . SER A 1 228 ? -38.392 -13.240 84.060 1.00 85.88 228 SER A O 1
ATOM 1658 N N . TYR A 1 229 ? -38.986 -12.958 86.216 1.00 87.25 229 TYR A N 1
ATOM 1659 C CA . TYR A 1 229 ? -38.703 -11.525 86.308 1.00 87.25 229 TYR A CA 1
ATOM 1660 C C . TYR A 1 229 ? -37.558 -11.291 87.299 1.00 87.25 229 TYR A C 1
ATOM 1662 O O . TYR A 1 229 ? -37.576 -11.825 88.405 1.00 87.25 229 TYR A O 1
ATOM 1670 N N . SER A 1 230 ? -36.537 -10.525 86.910 1.00 85.19 230 SER A N 1
ATOM 1671 C CA . SER A 1 230 ? -35.250 -10.488 87.628 1.00 85.19 230 SER A CA 1
ATOM 1672 C C . SER A 1 230 ? -35.165 -9.488 88.791 1.00 85.19 230 SER A C 1
ATOM 1674 O O . SER A 1 230 ? -34.060 -9.202 89.257 1.00 85.19 230 SER A O 1
ATOM 1676 N N . ARG A 1 231 ? -36.277 -8.873 89.204 1.00 78.88 231 ARG A N 1
ATOM 1677 C CA . ARG A 1 231 ? -36.304 -7.826 90.237 1.00 78.88 231 ARG A CA 1
ATOM 1678 C C . ARG A 1 231 ? -37.091 -8.307 91.447 1.00 78.88 231 ARG A C 1
ATOM 1680 O O . ARG A 1 231 ? -38.119 -8.956 91.285 1.00 78.88 231 ARG A O 1
ATOM 1687 N N . ASP A 1 232 ? -36.621 -7.950 92.640 1.00 73.12 232 ASP A N 1
ATOM 1688 C CA . ASP A 1 232 ? -37.400 -8.133 93.861 1.00 73.12 232 ASP A CA 1
ATOM 1689 C C . ASP A 1 232 ? -38.718 -7.342 93.787 1.00 73.12 232 ASP A C 1
ATOM 1691 O O . ASP A 1 232 ? -38.757 -6.200 93.319 1.00 73.12 232 ASP A O 1
ATOM 1695 N N . LEU A 1 233 ? -39.791 -7.982 94.245 1.00 74.06 233 LEU A N 1
ATOM 1696 C CA . LEU A 1 233 ? -41.164 -7.491 94.238 1.00 74.06 233 LEU A CA 1
ATOM 1697 C C . LEU A 1 233 ? -41.713 -7.252 95.658 1.00 74.06 233 LEU A C 1
ATOM 1699 O O . LEU A 1 233 ? -42.875 -6.874 95.801 1.00 74.06 233 LEU A O 1
ATOM 1703 N N . SER A 1 234 ? -40.894 -7.434 96.703 1.00 67.88 234 SER A N 1
ATOM 1704 C CA . SER A 1 234 ? -41.259 -7.333 98.130 1.00 67.88 234 SER A CA 1
ATOM 1705 C C . SER A 1 234 ? -41.769 -5.959 98.608 1.00 67.88 234 SER A C 1
ATOM 1707 O O . SER A 1 234 ? -42.169 -5.809 99.763 1.00 67.88 234 SER A O 1
ATOM 1709 N N . TYR A 1 235 ? -41.768 -4.943 97.740 1.00 59.72 235 TYR A N 1
ATOM 1710 C CA . TYR A 1 235 ? -42.037 -3.551 98.095 1.00 59.72 235 TYR A CA 1
ATOM 1711 C C . TYR A 1 235 ? -43.534 -3.280 98.374 1.00 59.72 235 TYR A C 1
ATOM 1713 O O . TYR A 1 235 ? -44.375 -3.637 97.548 1.00 59.72 235 TYR A O 1
ATOM 1721 N N . PRO A 1 236 ? -43.904 -2.615 99.489 1.00 54.41 236 PRO A N 1
ATOM 1722 C CA . PRO A 1 236 ? -45.285 -2.652 99.990 1.00 54.41 236 PRO A CA 1
ATOM 1723 C C . PRO A 1 236 ? -46.283 -1.682 99.330 1.00 54.41 236 PRO A C 1
ATOM 1725 O O . PRO A 1 236 ? -47.486 -1.910 99.444 1.00 54.41 236 PRO A O 1
ATOM 1728 N N . ASN A 1 237 ? -45.831 -0.597 98.685 1.00 60.41 237 ASN A N 1
ATOM 1729 C CA . ASN A 1 237 ? -46.692 0.545 98.333 1.00 60.41 237 ASN A CA 1
ATOM 1730 C C . ASN A 1 237 ? -47.066 0.620 96.840 1.00 60.41 237 ASN A C 1
ATOM 1732 O O . ASN A 1 237 ? -46.201 0.722 95.964 1.00 60.41 237 ASN A O 1
ATOM 1736 N N . TYR A 1 238 ? -48.374 0.664 96.559 1.00 64.56 238 TYR A N 1
ATOM 1737 C CA . TYR A 1 238 ? -48.938 0.737 95.199 1.00 64.56 238 TYR A CA 1
ATOM 1738 C C . TYR A 1 238 ? -49.346 2.154 94.776 1.00 64.56 238 TYR A C 1
ATOM 1740 O O . TYR A 1 238 ? -49.669 2.368 93.612 1.00 64.56 238 TYR A O 1
ATOM 1748 N N . LEU A 1 239 ? -49.323 3.098 95.716 1.00 68.81 239 LEU A N 1
ATOM 1749 C CA . LEU A 1 239 ? -49.903 4.434 95.595 1.00 68.81 239 LEU A CA 1
ATOM 1750 C C . LEU A 1 239 ? -49.095 5.371 94.672 1.00 68.81 239 LEU A C 1
ATOM 1752 O O . LEU A 1 239 ? -47.863 5.254 94.650 1.00 68.81 239 LEU A O 1
ATOM 1756 N N . PRO A 1 240 ? -49.746 6.323 93.968 1.00 66.38 240 PRO A N 1
ATOM 1757 C CA . PRO A 1 240 ? -49.077 7.272 93.071 1.00 66.38 240 PRO A CA 1
ATOM 1758 C C . PRO A 1 240 ? -47.914 8.045 93.712 1.00 66.38 240 PRO A C 1
ATOM 1760 O O . PRO A 1 240 ? -46.826 8.088 93.143 1.00 66.38 240 PRO A O 1
ATOM 1763 N N . SER A 1 241 ? -48.075 8.583 94.925 1.00 64.81 241 SER A N 1
ATOM 1764 C CA . SER A 1 241 ? -47.022 9.342 95.622 1.00 64.81 241 SER A CA 1
ATOM 1765 C C . SER A 1 241 ? -45.818 8.495 96.065 1.00 64.81 241 SER A C 1
ATOM 1767 O O . SER A 1 241 ? -44.784 9.038 96.454 1.00 64.81 241 SER A O 1
ATOM 1769 N N . LYS A 1 242 ? -45.934 7.159 96.014 1.00 63.44 242 LYS A N 1
ATOM 1770 C CA . LYS A 1 242 ? -44.957 6.189 96.546 1.00 63.44 242 LYS A CA 1
ATOM 1771 C C . LYS A 1 242 ? -44.423 5.236 95.457 1.00 63.44 242 LYS A C 1
ATOM 1773 O O . LYS A 1 242 ? -43.801 4.220 95.776 1.00 63.44 242 LYS A O 1
ATOM 1778 N N . SER A 1 243 ? -44.639 5.535 94.170 1.00 61.94 243 SER A N 1
ATOM 1779 C CA . SER A 1 243 ? -44.228 4.676 93.048 1.00 61.94 243 SER A CA 1
ATOM 1780 C C . SER A 1 243 ? -42.764 4.883 92.617 1.00 61.94 243 SER A C 1
ATOM 1782 O O . SER A 1 243 ? -42.469 5.650 91.702 1.00 61.94 243 SER A O 1
ATOM 1784 N N . GLY A 1 244 ? -41.833 4.158 93.244 1.00 60.81 244 GLY A N 1
ATOM 1785 C CA . GLY A 1 244 ? -40.451 4.032 92.751 1.00 60.81 244 GLY A CA 1
ATOM 1786 C C . GLY A 1 244 ? -40.330 3.182 91.470 1.00 60.81 244 GLY A C 1
ATOM 1787 O O . GLY A 1 244 ? -41.232 2.413 91.142 1.00 60.81 244 GLY A O 1
ATOM 1788 N N . LEU A 1 245 ? -39.199 3.286 90.757 1.00 60.94 245 LEU A N 1
ATOM 1789 C CA . LEU A 1 245 ? -38.939 2.574 89.490 1.00 60.94 245 LEU A CA 1
ATOM 1790 C C . LEU A 1 245 ? -38.898 1.038 89.657 1.00 60.94 245 LEU A C 1
ATOM 1792 O O . LEU A 1 245 ? -37.983 0.490 90.282 1.00 60.94 245 LEU A O 1
ATOM 1796 N N . ARG A 1 246 ? -39.853 0.337 89.028 1.00 69.38 246 ARG A N 1
ATOM 1797 C CA . ARG A 1 246 ? -40.114 -1.113 89.199 1.00 69.38 246 ARG A CA 1
ATOM 1798 C C . ARG A 1 246 ? -39.378 -2.029 88.199 1.00 69.38 246 ARG A C 1
ATOM 1800 O O . ARG A 1 246 ? -39.632 -3.231 88.149 1.00 69.38 246 ARG A O 1
ATOM 1807 N N . ASN A 1 247 ? -38.462 -1.465 87.412 1.00 74.19 247 ASN A N 1
ATOM 1808 C CA . ASN A 1 247 ? -37.863 -2.093 86.229 1.00 74.19 247 ASN A CA 1
ATOM 1809 C C . ASN A 1 247 ? -36.957 -3.305 86.545 1.00 74.19 247 ASN A C 1
ATOM 1811 O O . ASN A 1 247 ? -36.222 -3.306 87.538 1.00 74.19 247 ASN A O 1
ATOM 1815 N N . GLY A 1 248 ? -36.970 -4.311 85.666 1.00 81.50 248 GLY A N 1
ATOM 1816 C CA . GLY A 1 248 ? -36.237 -5.578 85.781 1.00 81.50 248 GLY A CA 1
ATOM 1817 C C . GLY A 1 248 ? -36.220 -6.358 84.461 1.00 81.50 248 GLY A C 1
ATOM 1818 O O . GLY A 1 248 ? -36.912 -5.988 83.514 1.00 81.50 248 GLY A O 1
ATOM 1819 N N . SER A 1 249 ? -35.420 -7.421 84.372 1.00 87.19 249 SER A N 1
ATOM 1820 C CA . SER A 1 249 ? -35.291 -8.235 83.155 1.00 87.19 249 SER A CA 1
ATOM 1821 C C . SER A 1 249 ? -36.342 -9.341 83.093 1.00 87.19 249 SER A C 1
ATOM 1823 O O . SER A 1 249 ? -36.570 -10.039 84.080 1.00 87.19 249 SER A O 1
ATOM 1825 N N . CYS A 1 250 ? -36.930 -9.537 81.916 1.00 85.06 250 CYS A N 1
ATOM 1826 C CA . CYS A 1 250 ? -37.873 -10.608 81.605 1.00 85.06 250 CYS A CA 1
ATOM 1827 C C . CYS A 1 250 ? -37.109 -11.747 80.905 1.00 85.06 250 CYS A C 1
ATOM 1829 O O . CYS A 1 250 ? -36.513 -11.536 79.847 1.00 85.06 250 CYS A O 1
ATOM 1831 N N . LEU A 1 251 ? -37.076 -12.941 81.505 1.00 86.62 251 LEU A N 1
ATOM 1832 C CA . LEU A 1 251 ? -36.151 -14.022 81.136 1.00 86.62 251 LEU A CA 1
ATOM 1833 C C . LEU A 1 251 ? -36.884 -15.326 80.781 1.00 86.62 251 LEU A C 1
ATOM 1835 O O . LEU A 1 251 ? -37.846 -15.704 81.446 1.00 86.62 251 LEU A O 1
ATOM 1839 N N . GLY A 1 252 ? -36.389 -16.042 79.763 1.00 84.19 252 GLY A N 1
ATOM 1840 C CA . GLY A 1 252 ? -36.892 -17.367 79.362 1.00 84.19 252 GLY A CA 1
ATOM 1841 C C . GLY A 1 252 ? -38.193 -17.369 78.546 1.00 84.19 252 GLY A C 1
ATOM 1842 O O . GLY A 1 252 ? -38.855 -18.398 78.477 1.00 84.19 252 GLY A O 1
ATOM 1843 N N . LEU A 1 253 ? -38.565 -16.233 77.947 1.00 84.31 253 LEU A N 1
ATOM 1844 C CA . LEU A 1 253 ? -39.876 -15.988 77.328 1.00 84.31 253 LEU A CA 1
ATOM 1845 C C . LEU A 1 253 ? -39.785 -15.991 75.796 1.00 84.31 253 LEU A C 1
ATOM 1847 O O . LEU A 1 253 ? -38.898 -15.352 75.231 1.00 84.31 253 LEU A O 1
ATOM 1851 N N . TYR A 1 254 ? -40.720 -16.651 75.105 1.00 83.94 254 TYR A N 1
ATOM 1852 C CA . TYR A 1 254 ? -40.696 -16.786 73.641 1.00 83.94 254 TYR A CA 1
ATOM 1853 C C . TYR A 1 254 ? -40.659 -15.432 72.900 1.00 83.94 254 TYR A C 1
ATOM 1855 O O . TYR A 1 254 ? -39.794 -15.240 72.042 1.00 83.94 254 TYR A O 1
ATOM 1863 N N . CYS A 1 255 ? -41.505 -14.463 73.271 1.00 82.38 255 CYS A N 1
ATOM 1864 C CA . CYS A 1 255 ? -41.525 -13.121 72.656 1.00 82.38 255 CYS A CA 1
ATOM 1865 C C . CYS A 1 255 ? -40.281 -12.267 72.977 1.00 82.38 255 CYS A C 1
ATOM 1867 O O . CYS A 1 255 ? -40.156 -11.142 72.492 1.00 82.38 255 CYS A O 1
ATOM 1869 N N . HIS A 1 256 ? -39.371 -12.772 73.811 1.00 85.44 256 HIS A N 1
ATOM 1870 C CA . HIS A 1 256 ? -38.081 -12.164 74.135 1.00 85.44 256 HIS A CA 1
ATOM 1871 C C . HIS A 1 256 ? -36.924 -13.114 73.780 1.00 85.44 256 HIS A C 1
ATOM 1873 O O . HIS A 1 256 ? -35.883 -13.107 74.431 1.00 85.44 256 HIS A O 1
ATOM 1879 N N . SER A 1 257 ? -37.118 -13.947 72.753 1.00 85.19 257 SER A N 1
ATOM 1880 C CA . SER A 1 257 ? -36.120 -14.866 72.196 1.00 85.19 257 SER A CA 1
ATOM 1881 C C . SER A 1 257 ? -35.708 -14.461 70.769 1.00 85.19 257 SER A C 1
ATOM 1883 O O . SER A 1 257 ? -36.385 -13.647 70.137 1.00 85.19 257 SER A O 1
ATOM 1885 N N . PRO A 1 258 ? -34.655 -15.073 70.197 1.00 84.69 258 PRO A N 1
ATOM 1886 C CA . PRO A 1 258 ? -34.328 -14.949 68.777 1.00 84.69 258 PRO A CA 1
ATOM 1887 C C . PRO A 1 258 ? -35.329 -15.605 67.804 1.00 84.69 258 PRO A C 1
ATOM 1889 O O . PRO A 1 258 ? -35.089 -15.560 66.598 1.00 84.69 258 PRO A O 1
ATOM 1892 N N . GLY A 1 259 ? -36.383 -16.287 68.282 1.00 84.31 259 GLY A N 1
ATOM 1893 C CA . GLY A 1 259 ? -37.380 -16.979 67.442 1.00 84.31 259 GLY A CA 1
ATOM 1894 C C . GLY A 1 259 ? -36.846 -18.171 66.627 1.00 84.31 259 GLY A C 1
ATOM 1895 O O . GLY A 1 259 ? -37.527 -18.688 65.745 1.00 84.31 259 GLY A O 1
ATOM 1896 N N . ASN A 1 260 ? -35.618 -18.620 66.892 1.00 81.62 260 ASN A N 1
ATOM 1897 C CA . ASN A 1 260 ? -34.859 -19.558 66.056 1.00 81.62 260 ASN A CA 1
ATOM 1898 C C . ASN A 1 260 ? -35.160 -21.053 66.306 1.00 81.62 260 ASN A C 1
ATOM 1900 O O . ASN A 1 260 ? -34.677 -21.904 65.554 1.00 81.62 260 ASN A O 1
ATOM 1904 N N . LYS A 1 261 ? -35.940 -21.378 67.341 1.00 80.75 261 LYS A N 1
ATOM 1905 C CA . LYS A 1 261 ? -36.203 -22.735 67.846 1.00 80.75 261 LYS A CA 1
ATOM 1906 C C . LYS A 1 261 ? -37.695 -22.941 68.140 1.00 80.75 261 LYS A C 1
ATOM 1908 O O . LYS A 1 261 ? -38.386 -22.011 68.531 1.00 80.75 261 LYS A O 1
ATOM 1913 N N . ASN A 1 262 ? -38.172 -24.177 67.972 1.00 71.38 262 ASN A N 1
ATOM 1914 C CA . ASN A 1 262 ? -39.594 -24.533 68.097 1.00 71.38 262 ASN A CA 1
ATOM 1915 C C . ASN A 1 262 ? -40.044 -24.919 69.527 1.00 71.38 262 ASN A C 1
ATOM 1917 O O . ASN A 1 262 ? -41.211 -24.771 69.866 1.00 71.38 262 ASN A O 1
ATOM 1921 N N . SER A 1 263 ? -39.144 -25.458 70.357 1.00 66.62 263 SER A N 1
ATOM 1922 C CA . SER A 1 263 ? -39.478 -26.030 71.680 1.00 66.62 263 SER A CA 1
ATOM 1923 C C . SER A 1 263 ? -38.405 -25.800 72.757 1.00 66.62 263 SER A C 1
ATOM 1925 O O . SER A 1 263 ? -38.424 -26.419 73.817 1.00 66.62 263 SER A O 1
ATOM 1927 N N . SER A 1 264 ? -37.440 -24.923 72.481 1.00 68.88 264 SER A N 1
ATOM 1928 C CA . SER A 1 264 ? -36.316 -24.579 73.356 1.00 68.88 264 SER A CA 1
ATOM 1929 C C . SER A 1 264 ? -36.025 -23.091 73.185 1.00 68.88 264 SER A C 1
ATOM 1931 O O . SER A 1 264 ? -36.108 -22.578 72.074 1.00 68.88 264 SER A O 1
ATOM 1933 N N . PHE A 1 265 ? -35.695 -22.400 74.271 1.00 74.50 265 PHE A N 1
ATOM 1934 C CA . PHE A 1 265 ? -35.315 -20.989 74.254 1.00 74.50 265 PHE A CA 1
ATOM 1935 C C . PHE A 1 265 ? -33.807 -20.839 73.982 1.00 74.50 265 PHE A C 1
ATOM 1937 O O . PHE A 1 265 ? -33.006 -21.628 74.485 1.00 74.50 265 PHE A O 1
ATOM 1944 N N . ASP A 1 266 ? -33.431 -19.815 73.216 1.00 84.38 266 ASP A N 1
ATOM 1945 C CA . ASP A 1 266 ? -32.090 -19.219 73.235 1.00 84.38 266 ASP A CA 1
ATOM 1946 C C . ASP A 1 266 ? -32.201 -17.799 73.808 1.00 84.38 266 ASP A C 1
ATOM 1948 O O . ASP A 1 266 ? -33.221 -17.141 73.577 1.00 84.38 266 ASP A O 1
ATOM 1952 N N . PRO A 1 267 ? -31.184 -17.299 74.532 1.00 83.38 267 PRO A N 1
ATOM 1953 C CA . PRO A 1 267 ? -31.178 -15.919 74.992 1.00 83.38 267 PRO A CA 1
ATOM 1954 C C . PRO A 1 267 ? -31.135 -14.939 73.804 1.00 83.38 267 PRO A C 1
ATOM 1956 O O . PRO A 1 267 ? -30.450 -15.208 72.812 1.00 83.38 267 PRO A O 1
ATOM 1959 N N . PRO A 1 268 ? -31.831 -13.793 73.892 1.00 86.88 268 PRO A N 1
ATOM 1960 C CA . PRO A 1 268 ? -31.708 -12.714 72.917 1.00 86.88 268 PRO A CA 1
ATOM 1961 C C . PRO A 1 268 ? -30.312 -12.072 72.995 1.00 86.88 268 PRO A C 1
ATOM 1963 O O . PRO A 1 268 ? -29.645 -12.144 74.030 1.00 86.88 268 PRO A O 1
ATOM 1966 N N . ASN A 1 269 ? -29.883 -11.388 71.928 1.00 85.44 269 ASN A N 1
ATOM 1967 C CA . ASN A 1 269 ? -28.616 -10.632 71.922 1.00 85.44 269 ASN A CA 1
ATOM 1968 C C . ASN A 1 269 ? -28.566 -9.556 73.032 1.00 85.44 269 ASN A C 1
ATOM 1970 O O . ASN A 1 269 ? -27.491 -9.213 73.519 1.00 85.44 269 ASN A O 1
ATOM 1974 N N . GLN A 1 270 ? -29.727 -9.023 73.419 1.00 87.94 270 GLN A N 1
ATOM 1975 C CA . GLN A 1 270 ? -29.933 -8.079 74.512 1.00 87.94 270 GLN A CA 1
ATOM 1976 C C . GLN A 1 270 ? -31.120 -8.559 75.357 1.00 87.94 270 GLN A C 1
ATOM 1978 O O . GLN A 1 270 ? -32.218 -8.744 74.836 1.00 87.94 270 GLN A O 1
ATOM 1983 N N . ALA A 1 271 ? -30.918 -8.743 76.665 1.00 85.31 271 ALA A N 1
ATOM 1984 C CA . ALA A 1 271 ? -31.994 -9.136 77.574 1.00 85.31 271 ALA A CA 1
ATOM 1985 C C . ALA A 1 271 ? -33.121 -8.086 77.588 1.00 85.31 271 ALA A C 1
ATOM 1987 O O . ALA A 1 271 ? -32.858 -6.890 77.718 1.00 85.31 271 ALA A O 1
ATOM 1988 N N . ALA A 1 272 ? -34.373 -8.538 77.479 1.00 85.69 272 ALA A N 1
ATOM 1989 C CA . ALA A 1 272 ? -35.539 -7.665 77.508 1.00 85.69 272 ALA A CA 1
ATOM 1990 C C . ALA A 1 272 ? -35.736 -7.085 78.917 1.00 85.69 272 ALA A C 1
ATOM 1992 O O . ALA A 1 272 ? -36.148 -7.792 79.838 1.00 85.69 272 ALA A O 1
ATOM 1993 N N . THR A 1 273 ? -35.434 -5.801 79.098 1.00 84.19 273 THR A N 1
ATOM 1994 C CA . THR A 1 273 ? -35.685 -5.075 80.347 1.00 84.19 273 THR A CA 1
ATOM 1995 C C . THR A 1 273 ? -37.001 -4.314 80.286 1.00 84.19 273 THR A C 1
ATOM 1997 O O . THR A 1 273 ? -37.313 -3.646 79.302 1.00 84.19 273 THR A O 1
ATOM 2000 N N . TRP A 1 274 ? -37.767 -4.372 81.371 1.00 79.00 274 TRP A N 1
ATOM 2001 C CA . TRP A 1 274 ? -38.901 -3.484 81.588 1.00 79.00 274 TRP A CA 1
ATOM 2002 C C . TRP A 1 274 ? -38.407 -2.034 81.655 1.00 79.00 274 TRP A C 1
ATOM 2004 O O . TRP A 1 274 ? -37.377 -1.762 82.276 1.00 79.00 274 TRP A O 1
ATOM 2014 N N . GLY A 1 275 ? -39.091 -1.110 80.981 1.00 71.94 275 GLY A N 1
ATOM 2015 C CA . GLY A 1 275 ? -38.574 0.246 80.758 1.00 71.94 275 GLY A CA 1
ATOM 2016 C C . GLY A 1 275 ? -37.542 0.368 79.624 1.00 71.94 275 GLY A C 1
ATOM 2017 O O . GLY A 1 275 ? -37.074 1.471 79.349 1.00 71.94 275 GLY A O 1
ATOM 2018 N N . GLY A 1 276 ? -37.135 -0.740 78.995 1.00 76.50 276 GLY A N 1
ATOM 2019 C CA . GLY A 1 276 ? -36.080 -0.789 77.984 1.00 76.50 276 GLY A CA 1
ATOM 2020 C C . GLY A 1 276 ? -36.597 -0.814 76.545 1.00 76.50 276 GLY A C 1
ATOM 2021 O O . GLY A 1 276 ? -37.616 -1.420 76.229 1.00 76.50 276 GLY A O 1
ATOM 2022 N N . THR A 1 277 ? -35.842 -0.205 75.627 1.00 76.06 277 THR A N 1
ATOM 2023 C CA . THR A 1 277 ? -36.108 -0.319 74.184 1.00 76.06 277 THR A CA 1
ATOM 2024 C C . THR A 1 277 ? -35.387 -1.530 73.600 1.00 76.06 277 THR A C 1
ATOM 2026 O O . THR A 1 277 ? -34.159 -1.584 73.620 1.00 76.06 277 THR A O 1
ATOM 2029 N N . LEU A 1 278 ? -36.148 -2.462 73.017 1.00 77.81 278 LEU A N 1
ATOM 2030 C CA . LEU A 1 278 ? -35.622 -3.612 72.276 1.00 77.81 278 LEU A CA 1
ATOM 2031 C C . LEU A 1 278 ? -35.972 -3.495 70.783 1.00 77.81 278 LEU A C 1
ATOM 2033 O O . LEU A 1 278 ? -37.143 -3.351 70.405 1.00 77.81 278 LEU A O 1
ATOM 2037 N N . ASN A 1 279 ? -34.941 -3.546 69.938 1.00 80.19 279 ASN A N 1
ATOM 2038 C CA . ASN A 1 279 ? -35.048 -3.556 68.477 1.00 80.19 279 ASN A CA 1
ATOM 2039 C C . ASN A 1 279 ? -34.725 -4.955 67.914 1.00 80.19 279 ASN A C 1
ATOM 2041 O O . ASN A 1 279 ? -34.305 -5.848 68.649 1.00 80.19 279 ASN A O 1
ATOM 2045 N N . CYS A 1 280 ? -34.893 -5.142 66.603 1.00 82.94 280 CYS A N 1
ATOM 2046 C CA . CYS A 1 280 ? -34.693 -6.432 65.934 1.00 82.94 280 CYS A CA 1
ATOM 2047 C C . CYS A 1 280 ? -33.292 -7.027 66.185 1.00 82.94 280 CYS A C 1
ATOM 2049 O O . CYS A 1 280 ? -33.182 -8.224 66.432 1.00 82.94 280 CYS A O 1
ATOM 2051 N N . ALA A 1 281 ? -32.245 -6.188 66.194 1.00 85.25 281 ALA A N 1
ATOM 2052 C CA . ALA A 1 281 ? -30.863 -6.595 66.468 1.00 85.25 281 ALA A CA 1
ATOM 2053 C C . ALA A 1 281 ? -30.632 -7.012 67.936 1.00 85.25 281 ALA A C 1
ATOM 2055 O O . ALA A 1 281 ? -29.721 -7.791 68.220 1.00 85.25 281 ALA A O 1
ATOM 2056 N N . GLY A 1 282 ? -31.463 -6.518 68.860 1.00 86.69 282 GLY A N 1
ATOM 2057 C CA . GLY A 1 282 ? -31.493 -6.933 70.263 1.00 86.69 282 GLY A CA 1
ATOM 2058 C C . GLY A 1 282 ? -32.124 -8.314 70.471 1.00 86.69 282 GLY A C 1
ATOM 2059 O O . GLY A 1 282 ? -31.644 -9.070 71.309 1.00 86.69 282 GLY A O 1
ATOM 2060 N N . CYS A 1 283 ? -33.131 -8.699 69.681 1.00 84.94 283 CYS A N 1
ATOM 2061 C CA . CYS A 1 283 ? -33.680 -10.062 69.721 1.00 84.94 283 CYS A CA 1
ATOM 2062 C C . CYS A 1 283 ? -32.761 -11.067 69.011 1.00 84.94 283 CYS A C 1
ATOM 2064 O O . CYS A 1 283 ? -32.342 -12.059 69.603 1.00 84.94 283 CYS A O 1
ATOM 2066 N N . HIS A 1 284 ? -32.433 -10.810 67.743 1.00 87.38 284 HIS A N 1
ATOM 2067 C CA . HIS A 1 284 ? -31.696 -11.719 66.863 1.00 87.38 284 HIS A CA 1
ATOM 2068 C C . HIS A 1 284 ? -30.693 -10.951 65.990 1.00 87.38 284 HIS A C 1
ATOM 2070 O O . HIS A 1 284 ? -30.755 -9.736 65.864 1.00 87.38 284 HIS A O 1
ATOM 2076 N N . LYS A 1 285 ? -29.744 -11.638 65.341 1.00 87.12 285 LYS A N 1
ATOM 2077 C CA . LYS A 1 285 ? -28.856 -10.984 64.354 1.00 87.12 285 LYS A CA 1
ATOM 2078 C C . LYS A 1 285 ? -29.664 -10.396 63.184 1.00 87.12 285 LYS A C 1
ATOM 2080 O O . LYS A 1 285 ? -30.738 -10.908 62.876 1.00 87.12 285 LYS A O 1
ATOM 2085 N N . ALA A 1 286 ? -29.169 -9.355 62.519 1.00 83.56 286 ALA A N 1
ATOM 2086 C CA . ALA A 1 286 ? -29.921 -8.603 61.505 1.00 83.56 286 ALA A CA 1
ATOM 2087 C C . ALA A 1 286 ? -29.085 -8.336 60.229 1.00 83.56 286 ALA A C 1
ATOM 2089 O O . ALA A 1 286 ? -28.175 -9.100 59.916 1.00 83.56 286 ALA A O 1
ATOM 2090 N N . GLY A 1 287 ? -29.414 -7.305 59.443 1.00 80.69 287 GLY A N 1
ATOM 2091 C CA . GLY A 1 287 ? -28.624 -6.896 58.268 1.00 80.69 287 GLY A CA 1
ATOM 2092 C C . GLY A 1 287 ? -27.359 -6.102 58.628 1.00 80.69 287 GLY A C 1
ATOM 2093 O O . GLY A 1 287 ? -27.197 -5.685 59.779 1.00 80.69 287 GLY A O 1
ATOM 2094 N N . LEU A 1 288 ? -26.484 -5.853 57.643 1.00 81.06 288 LEU A N 1
ATOM 2095 C CA . LEU A 1 288 ? -25.188 -5.165 57.802 1.00 81.06 288 LEU A CA 1
ATOM 2096 C C . LEU A 1 288 ? -25.238 -3.894 58.668 1.00 81.06 288 LEU A C 1
ATOM 2098 O O . LEU A 1 288 ? -24.383 -3.716 59.532 1.00 81.06 288 LEU A O 1
ATOM 2102 N N . ALA A 1 289 ? -26.260 -3.051 58.495 1.00 76.25 289 ALA A N 1
ATOM 2103 C CA . ALA A 1 289 ? -26.423 -1.790 59.228 1.00 76.25 289 ALA A CA 1
ATOM 2104 C C . ALA A 1 289 ? -26.524 -1.940 60.765 1.00 76.25 289 ALA A C 1
ATOM 2106 O O . ALA A 1 289 ? -26.381 -0.957 61.484 1.00 76.25 289 ALA A O 1
ATOM 2107 N N . SER A 1 290 ? -26.752 -3.154 61.279 1.00 75.38 290 SER A N 1
ATOM 2108 C CA . SER A 1 290 ? -26.769 -3.450 62.721 1.00 75.38 290 SER A CA 1
ATOM 2109 C C . SER A 1 290 ? -25.395 -3.758 63.330 1.00 75.38 290 SER A C 1
ATOM 2111 O O . SER A 1 290 ? -25.296 -3.925 64.543 1.00 75.38 290 SER A O 1
ATOM 2113 N N . GLY A 1 291 ? -24.355 -3.954 62.511 1.00 77.19 291 GLY A N 1
ATOM 2114 C CA . GLY A 1 291 ? -23.054 -4.484 62.944 1.00 77.19 291 GLY A CA 1
ATOM 2115 C C . GLY A 1 291 ? -23.052 -5.972 63.347 1.00 77.19 291 GLY A C 1
ATOM 2116 O O . GLY A 1 291 ? -21.985 -6.576 63.418 1.00 77.19 291 GLY A O 1
ATOM 2117 N N . SER A 1 292 ? -24.218 -6.600 63.553 1.00 79.25 292 SER A N 1
ATOM 2118 C CA . SER A 1 292 ? -24.366 -8.007 63.957 1.00 79.25 292 SER A CA 1
ATOM 2119 C C . SER A 1 292 ? -25.132 -8.795 62.892 1.00 79.25 292 SER A C 1
ATOM 2121 O O . SER A 1 292 ? -26.342 -9.015 62.980 1.00 79.25 292 SER A O 1
ATOM 2123 N N . VAL A 1 293 ? -24.413 -9.185 61.836 1.00 84.19 293 VAL A N 1
ATOM 2124 C CA . VAL A 1 293 ? -24.994 -9.747 60.606 1.00 84.19 293 VAL A CA 1
ATOM 2125 C C . VAL A 1 293 ? -25.525 -11.172 60.806 1.00 84.19 293 VAL A C 1
ATOM 2127 O O . VAL A 1 293 ? -24.864 -12.014 61.419 1.00 84.19 293 VAL A O 1
ATOM 2130 N N . MET A 1 294 ? -26.710 -11.476 60.270 1.00 86.00 294 MET A N 1
ATOM 2131 C CA . MET A 1 294 ? -27.310 -12.810 60.334 1.00 86.00 294 MET A CA 1
ATOM 2132 C C . MET A 1 294 ? -26.547 -13.823 59.462 1.00 86.00 294 MET A C 1
ATOM 2134 O O . MET A 1 294 ? -26.385 -13.645 58.258 1.00 86.00 294 MET A O 1
ATOM 2138 N N . THR A 1 295 ? -26.109 -14.924 60.078 1.00 85.69 295 THR A N 1
ATOM 2139 C CA . THR A 1 295 ? -25.256 -15.960 59.461 1.00 85.69 295 THR A CA 1
ATOM 2140 C C . THR A 1 295 ? -25.949 -17.319 59.285 1.00 85.69 295 THR A C 1
ATOM 2142 O O . THR A 1 295 ? -25.282 -18.316 59.027 1.00 85.69 295 THR A O 1
ATOM 2145 N N . SER A 1 296 ? -27.271 -17.408 59.461 1.00 85.31 296 SER A N 1
ATOM 2146 C CA . SER A 1 296 ? -28.024 -18.666 59.348 1.00 85.31 296 SER A CA 1
ATOM 2147 C C . SER A 1 296 ? -28.332 -19.021 57.886 1.00 85.31 296 SER A C 1
ATOM 2149 O O . SER A 1 296 ? -28.941 -18.242 57.153 1.00 85.31 296 SER A O 1
ATOM 2151 N N . GLY A 1 297 ? -27.931 -20.215 57.442 1.00 87.81 297 GLY A N 1
ATOM 2152 C CA . GLY A 1 297 ? -28.111 -20.640 56.050 1.00 87.81 297 GLY A CA 1
ATOM 2153 C C . GLY A 1 297 ? -27.418 -19.675 55.080 1.00 87.81 297 GLY A C 1
ATOM 2154 O O . GLY A 1 297 ? -26.259 -19.326 55.286 1.00 87.81 297 GLY A O 1
ATOM 2155 N N . SER A 1 298 ? -28.119 -19.210 54.041 1.00 88.94 298 SER A N 1
ATOM 2156 C CA . SER A 1 298 ? -27.553 -18.253 53.076 1.00 88.94 298 SER A CA 1
ATOM 2157 C C . SER A 1 298 ? -27.634 -16.778 53.501 1.00 88.94 298 SER A C 1
ATOM 2159 O O . SER A 1 298 ? -27.239 -15.930 52.699 1.00 88.94 298 SER A O 1
ATOM 2161 N N . HIS A 1 299 ? -28.123 -16.436 54.707 1.00 89.06 299 HIS A N 1
ATOM 2162 C CA . HIS A 1 299 ? -28.392 -15.035 55.081 1.00 89.06 299 HIS A CA 1
ATOM 2163 C C . HIS A 1 299 ? -27.198 -14.108 54.864 1.00 89.06 299 HIS A C 1
ATOM 2165 O O . HIS A 1 299 ? -27.384 -13.060 54.256 1.00 89.06 299 HIS A O 1
ATOM 2171 N N . GLY A 1 300 ? -25.985 -14.523 55.253 1.00 85.06 300 GLY A N 1
ATOM 2172 C CA . GLY A 1 300 ? -24.771 -13.720 55.081 1.00 85.06 300 GLY A CA 1
ATOM 2173 C C . GLY A 1 300 ? -24.671 -13.137 53.670 1.00 85.06 300 GLY A C 1
ATOM 2174 O O . GLY A 1 300 ? -24.758 -11.930 53.503 1.00 85.06 300 GLY A O 1
ATOM 2175 N N . LYS A 1 301 ? -24.674 -13.974 52.627 1.00 80.62 301 LYS A N 1
ATOM 2176 C CA . LYS A 1 301 ? -24.546 -13.515 51.227 1.00 80.62 301 LYS A CA 1
ATOM 2177 C C . LYS A 1 301 ? -25.694 -12.650 50.695 1.00 80.62 301 LYS A C 1
ATOM 2179 O O . LYS A 1 301 ? -25.540 -12.033 49.640 1.00 80.62 301 LYS A O 1
ATOM 2184 N N . HIS A 1 302 ? -26.800 -12.574 51.431 1.00 84.19 302 HIS A N 1
ATOM 2185 C CA . HIS A 1 302 ? -27.959 -11.743 51.117 1.00 84.19 302 HIS A CA 1
ATOM 2186 C C . HIS A 1 302 ? -27.993 -10.423 51.909 1.00 84.19 302 HIS A C 1
ATOM 2188 O O . HIS A 1 302 ? -28.632 -9.478 51.448 1.00 84.19 302 HIS A O 1
ATOM 2194 N N . VAL A 1 303 ? -27.348 -10.341 53.084 1.00 84.88 303 VAL A N 1
ATOM 2195 C CA . VAL A 1 303 ? -27.445 -9.180 54.000 1.00 84.88 303 VAL A CA 1
ATOM 2196 C C . VAL A 1 303 ? -26.106 -8.677 54.575 1.00 84.88 303 VAL A C 1
ATOM 2198 O O . VAL A 1 303 ? -26.120 -7.747 55.382 1.00 84.88 303 VAL A O 1
ATOM 2201 N N . ASP A 1 304 ? -24.961 -9.253 54.180 1.00 79.38 304 ASP A N 1
ATOM 2202 C CA . ASP A 1 304 ? -23.604 -8.878 54.632 1.00 79.38 304 ASP A CA 1
ATOM 2203 C C . ASP A 1 304 ? -22.942 -7.756 53.814 1.00 79.38 304 ASP A C 1
ATOM 2205 O O . ASP A 1 304 ? -21.895 -7.250 54.213 1.00 79.38 304 ASP A O 1
ATOM 2209 N N . GLY A 1 305 ? -23.523 -7.356 52.679 1.00 68.88 305 GLY A N 1
ATOM 2210 C CA . GLY A 1 305 ? -22.971 -6.327 51.792 1.00 68.88 305 GLY A CA 1
ATOM 2211 C C . GLY A 1 305 ? -21.701 -6.724 51.027 1.00 68.88 305 GLY A C 1
ATOM 2212 O O . GLY A 1 305 ? -21.191 -5.906 50.265 1.00 68.88 305 GLY A O 1
ATOM 2213 N N . SER A 1 306 ? -21.202 -7.960 51.170 1.00 63.78 306 SER A N 1
ATOM 2214 C CA . SER A 1 306 ? -20.050 -8.476 50.408 1.00 63.78 306 SER A CA 1
ATOM 2215 C C . SER A 1 306 ? -20.394 -8.790 48.949 1.00 63.78 306 SER A C 1
ATOM 2217 O O . SER A 1 306 ? -19.522 -8.752 48.086 1.00 63.78 306 SER A O 1
ATOM 2219 N N . VAL A 1 307 ? -21.670 -9.086 48.683 1.00 61.50 307 VAL A N 1
ATOM 2220 C CA . VAL A 1 307 ? -22.237 -9.310 47.340 1.00 61.50 307 VAL A CA 1
ATOM 2221 C C . VAL A 1 307 ? -23.547 -8.535 47.189 1.00 61.50 307 VAL A C 1
ATOM 2223 O O . VAL A 1 307 ? -23.771 -7.860 46.187 1.00 61.50 307 VAL A O 1
ATOM 2226 N N . SER A 1 308 ? -24.408 -8.599 48.208 1.00 66.31 308 SER A N 1
ATOM 2227 C CA . SER A 1 308 ? -25.689 -7.895 48.252 1.00 66.31 308 SER A CA 1
ATOM 2228 C C . SER A 1 308 ? -26.062 -7.506 49.687 1.00 66.31 308 SER A C 1
ATOM 2230 O O . SER A 1 308 ? -25.525 -8.052 50.652 1.00 66.31 308 SER A O 1
ATOM 2232 N N . SER A 1 309 ? -26.966 -6.536 49.824 1.00 79.00 309 SER A N 1
ATOM 2233 C CA . SER A 1 309 ? -27.528 -6.095 51.106 1.00 79.00 309 SER A CA 1
ATOM 2234 C C . SER A 1 309 ? -29.035 -5.891 50.948 1.00 79.00 309 SER A C 1
ATOM 2236 O O . SER A 1 309 ? -29.530 -4.763 50.941 1.00 79.00 309 SER A O 1
ATOM 2238 N N . PHE A 1 310 ? -29.767 -6.983 50.735 1.00 82.06 310 PHE A N 1
ATOM 2239 C CA . PHE A 1 310 ? -31.218 -6.950 50.587 1.00 82.06 310 PHE A CA 1
ATOM 2240 C C . PHE A 1 310 ? -31.907 -6.627 51.915 1.00 82.06 310 PHE A C 1
ATOM 2242 O O . PHE A 1 310 ? -31.530 -7.135 52.970 1.00 82.06 310 PHE A O 1
ATOM 2249 N N . ALA A 1 311 ? -32.972 -5.828 51.852 1.00 86.31 311 ALA A N 1
ATOM 2250 C CA . ALA A 1 311 ? -33.883 -5.681 52.978 1.00 86.31 311 ALA A CA 1
ATOM 2251 C C . ALA A 1 311 ? -34.666 -6.984 53.211 1.00 86.31 311 ALA A C 1
ATOM 2253 O O . ALA A 1 311 ? -35.034 -7.676 52.256 1.00 86.31 311 ALA A O 1
ATOM 2254 N N . CYS A 1 312 ? -34.960 -7.292 54.477 1.00 87.12 312 CYS A N 1
ATOM 2255 C CA . CYS A 1 312 ? -35.633 -8.528 54.887 1.00 87.12 312 CYS A CA 1
ATOM 2256 C C . CYS A 1 312 ? -36.968 -8.752 54.153 1.00 87.12 312 CYS A C 1
ATOM 2258 O O . CYS A 1 312 ? -37.288 -9.884 53.789 1.00 87.12 312 CYS A O 1
ATOM 2260 N N . SER A 1 313 ? -37.697 -7.672 53.849 1.00 89.69 313 SER A N 1
ATOM 2261 C CA . SER A 1 313 ? -38.956 -7.687 53.093 1.00 89.69 313 SER A CA 1
ATOM 2262 C C . SER A 1 313 ? -38.879 -8.337 51.705 1.00 89.69 313 SER A C 1
ATOM 2264 O O . SER A 1 313 ? -39.914 -8.736 51.179 1.00 89.69 313 SER A O 1
ATOM 2266 N N . LYS A 1 314 ? -37.690 -8.497 51.099 1.00 90.69 314 LYS A N 1
ATOM 2267 C CA . LYS A 1 314 ? -37.551 -9.231 49.826 1.00 90.69 314 LYS A CA 1
ATOM 2268 C C . LYS A 1 314 ? -37.913 -10.720 49.971 1.00 90.69 314 LYS A C 1
ATOM 2270 O O . LYS A 1 314 ? -38.424 -11.288 49.011 1.00 90.69 314 LYS A O 1
ATOM 2275 N N . CYS A 1 315 ? -37.698 -11.327 51.144 1.00 90.31 315 CYS A N 1
ATOM 2276 C CA . CYS A 1 315 ? -37.952 -12.757 51.408 1.00 90.31 315 CYS A CA 1
ATOM 2277 C C . CYS A 1 315 ? -38.921 -13.028 52.576 1.00 90.31 315 CYS A C 1
ATOM 2279 O O . CYS A 1 315 ? -39.406 -14.149 52.727 1.00 90.31 315 CYS A O 1
ATOM 2281 N N . HIS A 1 316 ? -39.190 -12.015 53.401 1.00 91.69 316 HIS A N 1
ATOM 2282 C CA . HIS A 1 316 ? -40.020 -12.074 54.606 1.00 91.69 316 HIS A CA 1
ATOM 2283 C C . HIS A 1 316 ? -41.056 -10.935 54.598 1.00 91.69 316 HIS A C 1
ATOM 2285 O O . HIS A 1 316 ? -41.210 -10.205 55.574 1.00 91.69 316 HIS A O 1
ATOM 2291 N N . PHE A 1 317 ? -41.731 -10.739 53.460 1.00 92.12 317 PHE A N 1
ATOM 2292 C CA . PHE A 1 317 ? -42.527 -9.544 53.151 1.00 92.12 317 PHE A CA 1
ATOM 2293 C C . PHE A 1 317 ? -43.634 -9.222 54.168 1.00 92.12 317 PHE A C 1
ATOM 2295 O O . PHE A 1 317 ? -43.857 -8.054 54.470 1.00 92.12 317 PHE A O 1
ATOM 2302 N N . ALA A 1 318 ? -44.302 -10.239 54.722 1.00 89.88 318 ALA A N 1
ATOM 2303 C CA . ALA A 1 318 ? -45.372 -10.036 55.702 1.00 89.88 318 ALA A CA 1
ATOM 2304 C C . ALA A 1 318 ? -44.883 -9.905 57.158 1.00 89.88 318 ALA A C 1
ATOM 2306 O O . ALA A 1 318 ? -45.609 -9.375 57.989 1.00 89.88 318 ALA A O 1
ATOM 2307 N N . THR A 1 319 ? -43.652 -10.313 57.486 1.00 90.50 319 THR A N 1
ATOM 2308 C CA . THR A 1 319 ? -43.101 -10.181 58.851 1.00 90.50 319 THR A CA 1
ATOM 2309 C C . THR A 1 319 ? -42.124 -9.015 59.002 1.00 90.50 319 THR A C 1
ATOM 2311 O O . THR A 1 319 ? -41.991 -8.491 60.107 1.00 90.50 319 THR A O 1
ATOM 2314 N N . ALA A 1 320 ? -41.484 -8.544 57.925 1.00 89.69 320 ALA A N 1
ATOM 2315 C CA . ALA A 1 320 ? -40.501 -7.460 57.964 1.00 89.69 320 ALA A CA 1
ATOM 2316 C C . ALA A 1 320 ? -40.662 -6.444 56.820 1.00 89.69 320 ALA A C 1
ATOM 2318 O O . ALA A 1 320 ? -40.887 -6.810 55.669 1.00 89.69 320 ALA A O 1
ATOM 2319 N N . THR A 1 321 ? -40.464 -5.159 57.126 1.00 87.81 321 THR A N 1
ATOM 2320 C CA . THR A 1 321 ? -40.493 -4.048 56.159 1.00 87.81 321 THR A CA 1
ATOM 2321 C C . THR A 1 321 ? -39.128 -3.804 55.500 1.00 87.81 321 THR A C 1
ATOM 2323 O O . THR A 1 321 ? -38.098 -4.354 55.904 1.00 87.81 321 THR A O 1
ATOM 2326 N N . SER A 1 322 ? -39.097 -2.937 54.481 1.00 83.31 322 SER A N 1
ATOM 2327 C CA . SER A 1 322 ? -37.850 -2.436 53.881 1.00 83.31 322 SER A CA 1
ATOM 2328 C C . SER A 1 322 ? -36.971 -1.679 54.886 1.00 83.31 322 SER A C 1
ATOM 2330 O O . SER A 1 322 ? -35.748 -1.781 54.823 1.00 83.31 322 SER A O 1
ATOM 2332 N N . SER A 1 323 ? -37.586 -0.985 55.847 1.00 83.00 323 SER A N 1
ATOM 2333 C CA . SER A 1 323 ? -36.922 -0.217 56.911 1.00 83.00 323 SER A CA 1
ATOM 2334 C C . SER A 1 323 ? -36.528 -1.061 58.134 1.00 83.00 323 SER A C 1
ATOM 2336 O O . SER A 1 323 ? -36.268 -0.512 59.201 1.00 83.00 323 SER A O 1
ATOM 2338 N N . MET A 1 324 ? -36.504 -2.395 58.006 1.00 80.62 324 MET A N 1
ATOM 2339 C CA . MET A 1 324 ? -36.175 -3.353 59.077 1.00 80.62 324 MET A CA 1
ATOM 2340 C C . MET A 1 324 ? -37.081 -3.282 60.326 1.00 80.62 324 MET A C 1
ATOM 2342 O O . MET A 1 324 ? -36.706 -3.776 61.391 1.00 80.62 324 MET A O 1
ATOM 2346 N N . THR A 1 325 ? -38.289 -2.725 60.201 1.00 84.75 325 THR A N 1
ATOM 2347 C CA . THR A 1 325 ? -39.343 -2.841 61.223 1.00 84.75 325 THR A CA 1
ATOM 2348 C C . THR A 1 325 ? -40.162 -4.114 61.009 1.00 84.75 325 THR A C 1
ATOM 2350 O O . THR A 1 325 ? -40.141 -4.702 59.927 1.00 84.75 325 THR A O 1
ATOM 2353 N N . ILE A 1 326 ? -40.910 -4.533 62.030 1.00 86.88 326 ILE A N 1
ATOM 2354 C CA . ILE A 1 326 ? -41.919 -5.591 61.892 1.00 86.88 326 ILE A CA 1
ATOM 2355 C C . ILE A 1 326 ? -43.051 -5.069 60.991 1.00 86.88 326 ILE A C 1
ATOM 2357 O O . ILE A 1 326 ? -43.439 -3.906 61.123 1.00 86.88 326 ILE A O 1
ATOM 2361 N N . ALA A 1 327 ? -43.537 -5.901 60.066 1.00 89.00 327 ALA A N 1
ATOM 2362 C CA . ALA A 1 327 ? -44.656 -5.571 59.177 1.00 89.00 327 ALA A CA 1
ATOM 2363 C C . ALA A 1 327 ? -46.001 -6.001 59.791 1.00 89.00 327 ALA A C 1
ATOM 2365 O O . ALA A 1 327 ? -46.841 -5.150 60.068 1.00 89.00 327 ALA A O 1
ATOM 2366 N N . ASP A 1 328 ? -46.162 -7.292 60.093 1.00 88.44 328 ASP A N 1
ATOM 2367 C CA . ASP A 1 328 ? -47.267 -7.838 60.886 1.00 88.44 328 ASP A CA 1
ATOM 2368 C C . ASP A 1 328 ? -46.727 -8.437 62.196 1.00 88.44 328 ASP A C 1
ATOM 2370 O O . ASP A 1 328 ? -45.926 -9.379 62.196 1.00 88.44 328 ASP A O 1
ATOM 2374 N N . VAL A 1 329 ? -47.161 -7.880 63.332 1.00 84.25 329 VAL A N 1
ATOM 2375 C CA . VAL A 1 329 ? -46.766 -8.352 64.670 1.00 84.25 329 VAL A CA 1
ATOM 2376 C C . VAL A 1 329 ? -47.335 -9.740 64.956 1.00 84.25 329 VAL A C 1
ATOM 2378 O O . VAL A 1 329 ? -46.649 -10.549 65.577 1.00 84.25 329 VAL A O 1
ATOM 2381 N N . THR A 1 330 ? -48.542 -10.048 64.473 1.00 83.56 330 THR A N 1
ATOM 2382 C CA . THR A 1 330 ? -49.197 -11.344 64.704 1.00 83.56 330 THR A CA 1
ATOM 2383 C C . THR A 1 330 ? -48.427 -12.480 64.040 1.00 83.56 330 THR A C 1
ATOM 2385 O O . THR A 1 330 ? -48.248 -13.530 64.653 1.00 83.56 330 THR A O 1
ATOM 2388 N N . GLN A 1 331 ? -47.883 -12.244 62.841 1.00 87.50 331 GLN A N 1
ATOM 2389 C CA . GLN A 1 331 ? -47.018 -13.196 62.143 1.00 87.50 331 GLN A CA 1
ATOM 2390 C C . GLN A 1 331 ? -45.614 -13.249 62.758 1.00 87.50 331 GLN A C 1
ATOM 2392 O O . GLN A 1 331 ? -45.066 -14.331 62.927 1.00 87.50 331 GLN A O 1
ATOM 2397 N N . HIS A 1 332 ? -45.038 -12.120 63.183 1.00 87.31 332 HIS A N 1
ATOM 2398 C CA . HIS A 1 332 ? -43.696 -12.117 63.785 1.00 87.31 332 HIS A CA 1
ATOM 2399 C C . HIS A 1 332 ? -43.590 -12.937 65.091 1.00 87.31 332 HIS A C 1
ATOM 2401 O O . HIS A 1 332 ? -42.500 -13.405 65.417 1.00 87.31 332 HIS A O 1
ATOM 2407 N N . VAL A 1 333 ? -44.695 -13.141 65.824 1.00 83.56 333 VAL A N 1
ATOM 2408 C CA . VAL A 1 333 ? -44.725 -13.922 67.082 1.00 83.56 333 VAL A CA 1
ATOM 2409 C C . VAL A 1 333 ? -45.568 -15.208 67.003 1.00 83.56 333 VAL A C 1
ATOM 2411 O O . VAL A 1 333 ? -45.960 -15.761 68.030 1.00 83.56 333 VAL A O 1
ATOM 2414 N N . ASN A 1 334 ? -45.845 -15.724 65.800 1.00 82.56 334 ASN A N 1
ATOM 2415 C CA . ASN A 1 334 ? -46.702 -16.906 65.592 1.00 82.56 334 ASN A CA 1
ATOM 2416 C C . ASN A 1 334 ? -46.024 -18.275 65.852 1.00 82.56 334 ASN A C 1
ATOM 2418 O O . ASN A 1 334 ? -46.653 -19.318 65.648 1.00 82.56 334 ASN A O 1
ATOM 2422 N N . GLY A 1 335 ? -44.746 -18.302 66.251 1.00 82.94 335 GLY A N 1
ATOM 2423 C CA . GLY A 1 335 ? -43.965 -19.534 66.428 1.00 82.94 335 GLY A CA 1
ATOM 2424 C C . GLY A 1 335 ? -43.384 -20.140 65.142 1.00 82.94 335 GLY A C 1
ATOM 2425 O O . GLY A 1 335 ? -42.959 -21.296 65.165 1.00 82.94 335 GLY A O 1
ATOM 2426 N N . ARG A 1 336 ? -43.372 -19.419 64.012 1.00 86.81 336 ARG A N 1
ATOM 2427 C CA . ARG A 1 336 ? -43.003 -19.938 62.681 1.00 86.81 336 ARG A CA 1
ATOM 2428 C C . ARG A 1 336 ? -41.954 -19.076 61.974 1.00 86.81 336 ARG A C 1
ATOM 2430 O O . ARG A 1 336 ? -41.570 -18.003 62.423 1.00 86.81 336 ARG A O 1
ATOM 2437 N N . VAL A 1 337 ? -41.452 -19.601 60.858 1.00 89.25 337 VAL A N 1
ATOM 2438 C CA . VAL A 1 337 ? -40.598 -18.899 59.896 1.00 89.25 337 VAL A CA 1
ATOM 2439 C C . VAL A 1 337 ? -41.395 -18.742 58.607 1.00 89.25 337 VAL A C 1
ATOM 2441 O O . VAL A 1 337 ? -41.507 -19.690 57.825 1.00 89.25 337 VAL A O 1
ATOM 2444 N N . ASP A 1 338 ? -41.951 -17.550 58.404 1.00 90.19 338 ASP A N 1
ATOM 2445 C CA . ASP A 1 338 ? -42.772 -17.215 57.240 1.00 90.19 338 ASP A CA 1
ATOM 2446 C C . ASP A 1 338 ? -41.912 -16.662 56.100 1.00 90.19 338 ASP A C 1
ATOM 2448 O O . ASP A 1 338 ? -41.282 -15.608 56.213 1.00 90.19 338 ASP A O 1
ATOM 2452 N N . ILE A 1 339 ? -41.870 -17.403 54.996 1.00 92.31 339 ILE A N 1
ATOM 2453 C CA . ILE A 1 339 ? -41.113 -17.105 53.780 1.00 92.31 339 ILE A CA 1
ATOM 2454 C C . ILE A 1 339 ? -42.112 -16.588 52.746 1.00 92.31 339 ILE A C 1
ATOM 2456 O O . ILE A 1 339 ? -42.883 -17.355 52.169 1.00 92.31 339 ILE A O 1
ATOM 2460 N N . PHE A 1 340 ? -42.105 -15.280 52.513 1.00 92.44 340 PHE A N 1
ATOM 2461 C CA . PHE A 1 340 ? -42.975 -14.612 51.548 1.00 92.44 340 PHE A CA 1
ATOM 2462 C C . PHE A 1 340 ? -42.125 -13.641 50.739 1.00 92.44 340 PHE A C 1
ATOM 2464 O O . PHE A 1 340 ? -41.644 -12.634 51.265 1.00 92.44 340 PHE A O 1
ATOM 2471 N N . PHE A 1 341 ? -41.906 -13.963 49.465 1.00 92.50 341 PHE A N 1
ATOM 2472 C CA . PHE A 1 341 ? -41.132 -13.105 48.585 1.00 92.50 341 PHE A CA 1
ATOM 2473 C C . PHE A 1 341 ? -41.928 -11.851 48.209 1.00 92.50 341 PHE A C 1
ATOM 2475 O O . PHE A 1 341 ? -43.104 -11.931 47.854 1.00 92.50 341 PHE A O 1
ATOM 2482 N N . GLY A 1 342 ? -41.288 -10.683 48.291 1.00 86.94 342 GLY A N 1
ATOM 2483 C CA . GLY A 1 342 ? -41.964 -9.401 48.093 1.00 86.94 342 GLY A CA 1
ATOM 2484 C C . GLY A 1 342 ? -42.483 -9.239 46.664 1.00 86.94 342 GLY A C 1
ATOM 2485 O O . GLY A 1 342 ? -41.691 -9.218 45.721 1.00 86.94 342 GLY A O 1
ATOM 2486 N N . VAL A 1 343 ? -43.801 -9.077 46.513 1.00 83.25 343 VAL A N 1
ATOM 2487 C CA . VAL A 1 343 ? -44.507 -9.022 45.213 1.00 83.25 343 VAL A CA 1
ATOM 2488 C C . VAL A 1 343 ? -44.065 -7.875 44.295 1.00 83.25 343 VAL A C 1
ATOM 2490 O O . VAL A 1 343 ? -44.205 -7.972 43.083 1.00 83.25 343 VAL A O 1
ATOM 2493 N N . SER A 1 344 ? -43.486 -6.813 44.858 1.00 82.81 344 SER A N 1
ATOM 2494 C CA . SER A 1 344 ? -42.926 -5.654 44.148 1.00 82.81 344 SER A CA 1
ATOM 2495 C C . SER A 1 344 ? -41.393 -5.703 44.017 1.00 82.81 344 SER A C 1
ATOM 2497 O O . SER A 1 344 ? -40.738 -4.669 43.899 1.00 82.81 344 SER A O 1
ATOM 2499 N N . THR A 1 345 ? -40.788 -6.894 44.089 1.00 84.56 345 THR A N 1
ATOM 2500 C CA . THR A 1 345 ? -39.326 -7.079 44.103 1.00 84.56 345 THR A CA 1
ATOM 2501 C C . THR A 1 345 ? -38.869 -8.146 43.108 1.00 84.56 345 THR A C 1
ATOM 2503 O O . THR A 1 345 ? -39.647 -9.011 42.720 1.00 84.56 345 THR A O 1
ATOM 2506 N N . SER A 1 346 ? -37.568 -8.188 42.797 1.00 82.81 346 SER A N 1
ATOM 2507 C CA . SER A 1 346 ? -36.936 -9.243 41.979 1.00 82.81 346 SER A CA 1
ATOM 2508 C C . SER A 1 346 ? -36.930 -10.661 42.604 1.00 82.81 346 SER A C 1
ATOM 2510 O O . SER A 1 346 ? -36.230 -11.558 42.132 1.00 82.81 346 SER A O 1
ATOM 2512 N N . ALA A 1 347 ? -37.711 -10.893 43.666 1.00 87.69 347 ALA A N 1
ATOM 2513 C CA . ALA A 1 347 ? -38.042 -12.221 44.185 1.00 87.69 347 ALA A CA 1
ATOM 2514 C C . ALA A 1 347 ? -39.527 -12.609 43.999 1.00 87.69 347 ALA A C 1
ATOM 2516 O O . ALA A 1 347 ? -39.905 -13.727 44.350 1.00 87.69 347 ALA A O 1
ATOM 2517 N N . ALA A 1 348 ? -40.363 -11.721 43.446 1.00 86.56 348 ALA A N 1
ATOM 2518 C CA . ALA A 1 348 ? -41.776 -11.979 43.172 1.00 86.56 348 ALA A CA 1
ATOM 2519 C C . ALA A 1 348 ? -41.986 -13.270 42.360 1.00 86.56 348 ALA A C 1
ATOM 2521 O O . ALA A 1 348 ? -41.165 -13.632 41.520 1.00 86.56 348 ALA A O 1
ATOM 2522 N N . ASN A 1 349 ? -43.098 -13.963 42.624 1.00 86.19 349 ASN A N 1
ATOM 2523 C CA . ASN A 1 349 ? -43.429 -15.291 42.084 1.00 86.19 349 ASN A CA 1
ATOM 2524 C C . ASN A 1 349 ? -42.442 -16.419 42.464 1.00 86.19 349 ASN A C 1
ATOM 2526 O O . ASN A 1 349 ? -42.541 -17.529 41.934 1.00 86.19 349 ASN A O 1
ATOM 2530 N N . GLY A 1 350 ? -41.518 -16.167 43.397 1.00 90.38 350 GLY A N 1
ATOM 2531 C CA . GLY A 1 350 ? -40.605 -17.170 43.932 1.00 90.38 350 GLY A CA 1
ATOM 2532 C C . GLY A 1 350 ? -41.311 -18.305 44.686 1.00 90.38 350 GLY A C 1
ATOM 2533 O O . GLY A 1 350 ? -42.395 -18.151 45.257 1.00 90.38 350 GLY A O 1
ATOM 2534 N N . SER A 1 351 ? -40.653 -19.461 44.720 1.00 92.69 351 SER A N 1
ATOM 2535 C CA . SER A 1 351 ? -41.123 -20.674 45.400 1.00 92.69 351 SER A CA 1
ATOM 2536 C C . SER A 1 351 ? -40.032 -21.282 46.283 1.00 92.69 351 SER A C 1
ATOM 2538 O O . SER A 1 351 ? -38.842 -21.163 45.984 1.00 92.69 351 SER A O 1
ATOM 2540 N N . TYR A 1 352 ? -40.436 -21.940 47.370 1.00 93.31 352 TYR A N 1
ATOM 2541 C CA . TYR A 1 352 ? -39.561 -22.599 48.341 1.00 93.31 352 TYR A CA 1
ATOM 2542 C C . TYR A 1 352 ? -39.956 -24.075 48.465 1.00 93.31 352 TYR A C 1
ATOM 2544 O O . TYR A 1 352 ? -41.100 -24.387 48.789 1.00 93.31 352 TYR A O 1
ATOM 2552 N N . ASN A 1 353 ? -39.030 -24.995 48.173 1.00 92.25 353 ASN A N 1
ATOM 2553 C CA . ASN A 1 353 ? -39.308 -26.436 48.040 1.00 92.25 353 ASN A CA 1
ATOM 2554 C C . ASN A 1 353 ? -40.494 -26.753 47.101 1.00 92.25 353 ASN A C 1
ATOM 2556 O O . ASN A 1 353 ? -41.289 -27.649 47.363 1.00 92.25 353 ASN A O 1
ATOM 2560 N N . GLY A 1 354 ? -40.619 -26.000 46.002 1.00 89.50 354 GLY A N 1
ATOM 2561 C CA . GLY A 1 354 ? -41.685 -26.170 45.006 1.00 89.50 354 GLY A CA 1
ATOM 2562 C C . GLY A 1 354 ? -43.039 -25.558 45.385 1.00 89.50 354 GLY A C 1
ATOM 2563 O O . GLY A 1 354 ? -43.911 -25.468 44.527 1.00 89.50 354 GLY A O 1
ATOM 2564 N N . LEU A 1 355 ? -43.215 -25.080 46.620 1.00 92.25 355 LEU A N 1
ATOM 2565 C CA . LEU A 1 355 ? -44.408 -24.343 47.039 1.00 92.25 355 LEU A CA 1
ATOM 2566 C C . LEU A 1 355 ? -44.242 -22.850 46.722 1.00 92.25 355 LEU A C 1
ATOM 2568 O O . LEU A 1 355 ? -43.237 -22.242 47.095 1.00 92.25 355 LEU A O 1
ATOM 2572 N N . ILE A 1 356 ? -45.215 -22.257 46.029 1.00 89.62 356 ILE A N 1
ATOM 2573 C CA . ILE A 1 356 ? -45.255 -20.814 45.735 1.00 89.62 356 ILE A CA 1
ATOM 2574 C C . ILE A 1 356 ? -45.443 -20.046 47.051 1.00 89.62 356 ILE A C 1
ATOM 2576 O O . ILE A 1 356 ? -46.226 -20.467 47.900 1.00 89.62 356 ILE A O 1
ATOM 2580 N N . SER A 1 357 ? -44.719 -18.939 47.248 1.00 89.50 357 SER A N 1
ATOM 2581 C CA . SER A 1 357 ? -44.815 -18.169 48.498 1.00 89.50 357 SER A CA 1
ATOM 2582 C C . SER A 1 357 ? -46.135 -17.382 48.606 1.00 89.50 357 SER A C 1
ATOM 2584 O O . SER A 1 357 ? -46.583 -16.867 47.579 1.00 89.50 357 SER A O 1
ATOM 2586 N N . PRO A 1 358 ? -46.731 -17.217 49.807 1.00 92.06 358 PRO A N 1
ATOM 2587 C CA . PRO A 1 358 ? -46.161 -17.476 51.136 1.00 92.06 358 PRO A CA 1
ATOM 2588 C C . PRO A 1 358 ? -46.066 -18.961 51.533 1.00 92.06 358 PRO A C 1
ATOM 2590 O O . PRO A 1 358 ? -47.006 -19.731 51.369 1.00 92.06 358 PRO A O 1
ATOM 2593 N N . VAL A 1 359 ? -44.931 -19.342 52.128 1.00 92.44 359 VAL A N 1
ATOM 2594 C CA . VAL A 1 359 ? -44.676 -20.667 52.720 1.00 92.44 359 VAL A CA 1
ATOM 2595 C C . VAL A 1 359 ? -44.265 -20.487 54.179 1.00 92.44 359 VAL A C 1
ATOM 2597 O O . VAL A 1 359 ? -43.354 -19.717 54.470 1.00 92.44 359 VAL A O 1
ATOM 2600 N N . SER A 1 360 ? -44.880 -21.232 55.097 1.00 90.62 360 SER A N 1
ATOM 2601 C CA . SER A 1 360 ? -44.563 -21.176 56.529 1.00 90.62 360 SER A CA 1
ATOM 2602 C C . SER A 1 360 ? -43.969 -22.493 57.028 1.00 90.62 360 SER A C 1
ATOM 2604 O O . SER A 1 360 ? -44.459 -23.569 56.675 1.00 90.62 360 SER A O 1
ATOM 2606 N N . LYS A 1 361 ? -42.925 -22.439 57.866 1.00 89.69 361 LYS A N 1
ATOM 2607 C CA . LYS A 1 361 ? -42.283 -23.635 58.446 1.00 89.69 361 LYS A CA 1
ATOM 2608 C C . LYS A 1 361 ? -41.906 -23.465 59.919 1.00 89.69 361 LYS A C 1
ATOM 2610 O O . LYS A 1 361 ? -41.823 -22.350 60.421 1.00 89.69 361 LYS A O 1
ATOM 2615 N N . LEU A 1 362 ? -41.644 -24.572 60.616 1.00 88.50 362 LEU A N 1
ATOM 2616 C CA . LEU A 1 362 ? -41.197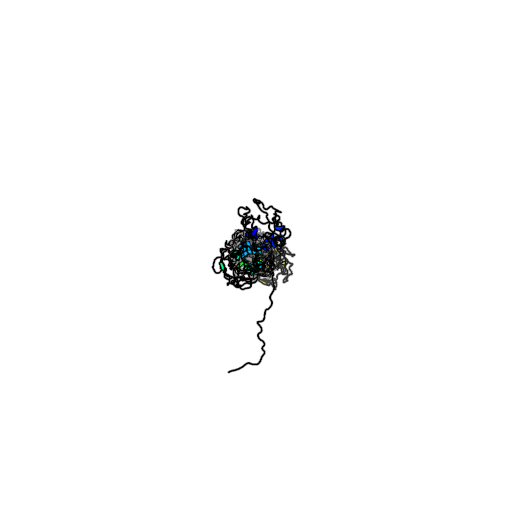 -24.534 62.016 1.00 88.50 362 LEU A CA 1
ATOM 2617 C C . LEU A 1 362 ? -39.740 -24.030 62.130 1.00 88.50 362 LEU A C 1
ATOM 2619 O O . LEU A 1 362 ? -38.907 -24.411 61.293 1.00 88.50 362 LEU A O 1
ATOM 2623 N N . PRO A 1 363 ? -39.383 -23.235 63.156 1.00 86.62 363 PRO A N 1
ATOM 2624 C CA . PRO A 1 363 ? -38.000 -22.837 63.407 1.00 86.62 363 PRO A CA 1
ATOM 2625 C C . PRO A 1 363 ? -37.094 -24.050 63.666 1.00 86.62 363 PRO A C 1
ATOM 2627 O O . PRO A 1 363 ? -37.521 -25.058 64.227 1.00 86.62 363 PRO A O 1
ATOM 2630 N N . GLY A 1 364 ? -35.839 -23.974 63.218 1.00 81.31 364 GLY A N 1
ATOM 2631 C CA . GLY A 1 364 ? -34.881 -25.088 63.272 1.00 81.31 364 GLY A CA 1
ATOM 2632 C C . GLY A 1 364 ? -35.080 -26.192 62.217 1.00 81.31 364 GLY A C 1
ATOM 2633 O O . GLY A 1 364 ? -34.228 -27.068 62.101 1.00 81.31 364 GLY A O 1
ATOM 2634 N N . SER A 1 365 ? -36.152 -26.157 61.414 1.00 85.69 365 SER A N 1
ATOM 2635 C CA . SER A 1 365 ? -36.347 -27.116 60.315 1.00 85.69 365 SER A CA 1
ATOM 2636 C C . SER A 1 365 ? -35.352 -26.919 59.160 1.00 85.69 365 SER A C 1
ATOM 2638 O O . SER A 1 365 ? -34.924 -25.796 58.863 1.00 85.69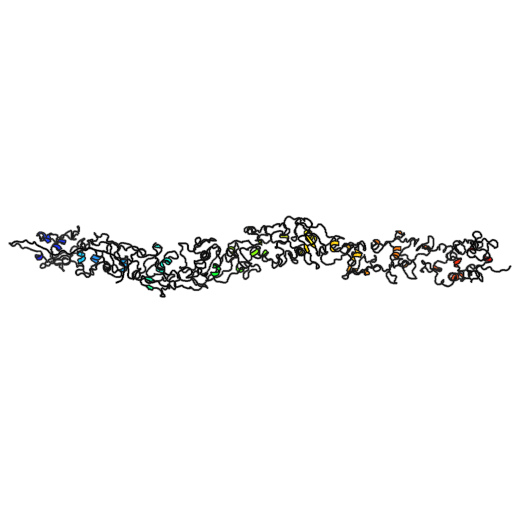 365 SER A O 1
ATOM 2640 N N . GLY A 1 366 ? -35.030 -28.020 58.470 1.00 87.25 366 GLY A N 1
ATOM 2641 C CA . GLY A 1 366 ? -34.085 -28.059 57.349 1.00 87.25 366 GLY A CA 1
ATOM 2642 C C . GLY A 1 366 ? -34.377 -27.035 56.246 1.00 87.25 366 GLY A C 1
ATOM 2643 O O . GLY A 1 366 ? -35.514 -26.593 56.052 1.00 87.25 366 GLY A O 1
ATOM 2644 N N . TYR A 1 367 ? -33.327 -26.607 55.548 1.00 90.38 367 TYR A N 1
ATOM 2645 C CA . TYR A 1 367 ? -33.427 -25.623 54.472 1.00 90.38 367 TYR A CA 1
ATOM 2646 C C . TYR A 1 367 ? -33.963 -26.230 53.166 1.00 90.38 367 TYR A C 1
ATOM 2648 O O . TYR A 1 367 ? -33.978 -27.446 52.993 1.00 90.38 367 TYR A O 1
ATOM 2656 N N . GLY A 1 368 ? -34.423 -25.364 52.263 1.00 90.06 368 GLY A N 1
ATOM 2657 C CA . GLY A 1 368 ? -35.080 -25.740 51.016 1.00 90.06 368 GLY A CA 1
ATOM 2658 C C . GLY A 1 368 ? -34.518 -25.046 49.780 1.00 90.06 368 GLY A C 1
ATOM 2659 O O . GLY A 1 368 ? -33.704 -24.126 49.881 1.00 90.06 368 GLY A O 1
ATOM 2660 N N . ALA A 1 369 ? -34.957 -25.508 48.613 1.00 92.50 369 ALA A N 1
ATOM 2661 C CA . ALA A 1 369 ? -34.568 -24.981 47.311 1.00 92.50 369 ALA A CA 1
ATOM 2662 C C . ALA A 1 369 ? -35.453 -23.804 46.876 1.00 92.50 369 ALA A C 1
ATOM 2664 O O . ALA A 1 369 ? -36.677 -23.872 46.998 1.00 92.50 369 ALA A O 1
ATOM 2665 N N . CYS A 1 370 ? -34.834 -22.745 46.350 1.00 91.19 370 CYS A N 1
ATOM 2666 C CA . CYS A 1 370 ? -35.504 -21.512 45.938 1.00 91.19 370 CYS A CA 1
ATOM 2667 C C . CYS A 1 370 ? -35.586 -21.419 44.406 1.00 91.19 370 CYS A C 1
ATOM 2669 O O . CYS A 1 370 ? -34.576 -21.113 43.768 1.00 91.19 370 CYS A O 1
ATOM 2671 N N . SER A 1 371 ? -36.768 -21.625 43.820 1.00 91.69 371 SER A N 1
ATOM 2672 C CA . SER A 1 371 ? -36.990 -21.571 42.360 1.00 91.69 371 SER A CA 1
ATOM 2673 C C . SER A 1 371 ? -37.796 -20.333 41.947 1.00 91.69 371 SER A C 1
ATOM 2675 O O . SER A 1 371 ? -38.538 -19.774 42.756 1.00 91.69 371 SER A O 1
ATOM 2677 N N . ASN A 1 372 ? -37.708 -19.949 40.668 1.00 89.50 372 ASN A N 1
ATOM 2678 C CA . ASN A 1 372 ? -38.457 -18.832 40.064 1.00 89.50 372 ASN A CA 1
ATOM 2679 C C . ASN A 1 372 ? -38.180 -17.444 40.693 1.00 89.50 372 ASN A C 1
ATOM 2681 O O . ASN A 1 372 ? -39.045 -16.578 40.734 1.00 89.50 372 ASN A O 1
ATOM 2685 N N . VAL A 1 373 ? -36.959 -17.233 41.195 1.00 87.81 373 VAL A N 1
ATOM 2686 C CA . VAL A 1 373 ? -36.471 -15.955 41.748 1.00 87.81 373 VAL A CA 1
ATOM 2687 C C . VAL A 1 373 ? -35.482 -15.341 40.754 1.00 87.81 373 VAL A C 1
ATOM 2689 O O . VAL A 1 373 ? -34.530 -16.020 40.366 1.00 87.81 373 VAL A O 1
ATOM 2692 N N . TYR A 1 374 ? -35.657 -14.076 40.343 1.00 86.00 374 TYR A N 1
ATOM 2693 C CA . TYR A 1 374 ? -34.815 -13.465 39.295 1.00 86.00 374 TYR A CA 1
ATOM 2694 C C . TYR A 1 374 ? -33.324 -13.445 39.667 1.00 86.00 374 TYR A C 1
ATOM 2696 O O . TYR A 1 374 ? -32.479 -13.730 38.819 1.00 86.00 374 TYR A O 1
ATOM 2704 N N . CYS A 1 375 ? -32.991 -13.224 40.944 1.00 81.94 375 CYS A N 1
ATOM 2705 C CA . CYS A 1 375 ? -31.613 -13.294 41.453 1.00 81.94 375 CYS A CA 1
ATOM 2706 C C . CYS A 1 375 ? -30.926 -14.663 41.241 1.00 81.94 375 CYS A C 1
ATOM 2708 O O . CYS A 1 375 ? -29.710 -14.760 41.383 1.00 81.94 375 CYS A O 1
ATOM 2710 N N . HIS A 1 376 ? -31.683 -15.723 40.931 1.00 85.56 376 HIS A N 1
ATOM 2711 C CA . HIS A 1 376 ? -31.179 -17.067 40.622 1.00 85.56 376 HIS A CA 1
ATOM 2712 C C . HIS A 1 376 ? -31.271 -17.397 39.120 1.00 85.56 376 HIS A C 1
ATOM 2714 O O . HIS A 1 376 ? -31.245 -18.567 38.746 1.00 85.56 376 HIS A O 1
ATOM 2720 N N . SER A 1 377 ? -31.421 -16.400 38.247 1.00 84.31 377 SER A N 1
ATOM 2721 C CA . SER A 1 377 ? -31.485 -16.591 36.795 1.00 84.31 377 SER A CA 1
ATOM 2722 C C . SER A 1 377 ? -30.141 -16.386 36.092 1.00 84.31 377 SER A C 1
ATOM 2724 O O . SER A 1 377 ? -29.172 -15.903 36.675 1.00 84.31 377 SER A O 1
ATOM 2726 N N . ASN A 1 378 ? -30.088 -16.723 34.804 1.00 79.25 378 ASN A N 1
ATOM 2727 C CA . ASN A 1 378 ? -29.012 -16.317 33.898 1.00 79.25 378 ASN A CA 1
ATOM 2728 C C . ASN A 1 378 ? -29.056 -14.824 33.502 1.00 79.25 378 ASN A C 1
ATOM 2730 O O . ASN A 1 378 ? -28.215 -14.399 32.711 1.00 79.25 378 ASN A O 1
ATOM 2734 N N . GLY A 1 379 ? -30.032 -14.046 33.986 1.00 81.12 379 GLY A N 1
ATOM 2735 C CA . GLY A 1 379 ? -30.351 -12.705 33.493 1.00 81.12 379 GLY A CA 1
ATOM 2736 C C . GLY A 1 379 ? -31.029 -12.761 32.124 1.00 81.12 379 GLY A C 1
ATOM 2737 O O . GLY A 1 379 ? -32.215 -12.473 32.010 1.00 81.12 379 GLY A O 1
ATOM 2738 N N . GLN A 1 380 ? -30.291 -13.175 31.093 1.00 82.62 380 GLN A N 1
ATOM 2739 C CA . GLN A 1 380 ? -30.761 -13.219 29.709 1.00 82.62 380 GLN A CA 1
ATOM 2740 C C . GLN A 1 380 ? -30.217 -14.442 28.963 1.00 82.62 380 GLN A C 1
ATOM 2742 O O . GLN A 1 380 ? -29.046 -14.811 29.097 1.00 82.62 380 GLN A O 1
ATOM 2747 N N . SER A 1 381 ? -31.074 -15.075 28.164 1.00 83.00 381 SER A N 1
ATOM 2748 C CA . SER A 1 381 ? -30.745 -16.308 27.438 1.00 83.00 381 SER A CA 1
ATOM 2749 C C . SER A 1 381 ? -30.037 -16.055 26.103 1.00 83.00 381 SER A C 1
ATOM 2751 O O . SER A 1 381 ? -29.888 -14.920 25.647 1.00 83.00 381 SER A O 1
ATOM 2753 N N . GLU A 1 382 ? -29.538 -17.128 25.488 1.00 79.50 382 GLU A N 1
ATOM 2754 C CA . GLU A 1 382 ? -28.895 -17.084 24.173 1.00 79.50 382 GLU A CA 1
ATOM 2755 C C . GLU A 1 382 ? -29.931 -16.722 23.093 1.00 79.50 382 GLU A C 1
ATOM 2757 O O . GLU A 1 382 ? -31.018 -17.290 23.060 1.00 79.50 382 GLU A O 1
ATOM 2762 N N . GLY A 1 383 ? -29.623 -15.718 22.264 1.00 77.38 383 GLY A N 1
ATOM 2763 C CA . GLY A 1 383 ? -30.598 -15.078 21.366 1.00 77.38 383 GLY A CA 1
ATOM 2764 C C . GLY A 1 383 ? -31.340 -13.880 21.978 1.00 77.38 383 GLY A C 1
ATOM 2765 O O . GLY A 1 383 ? -32.114 -13.227 21.287 1.00 77.38 383 GLY A O 1
ATOM 2766 N N . GLY A 1 384 ? -31.096 -13.553 23.252 1.00 81.44 384 GLY A N 1
ATOM 2767 C CA . GLY A 1 384 ? -31.575 -12.325 23.900 1.00 81.44 384 GLY A CA 1
ATOM 2768 C C . GLY A 1 384 ? -33.001 -12.389 24.449 1.00 81.44 384 GLY A C 1
ATOM 2769 O O . GLY A 1 384 ? -33.368 -11.548 25.268 1.00 81.44 384 GLY A O 1
ATOM 2770 N N . VAL A 1 385 ? -33.788 -13.392 24.062 1.00 83.44 385 VAL A N 1
ATOM 2771 C CA . VAL A 1 385 ? -35.181 -13.548 24.497 1.00 83.44 385 VAL A CA 1
ATOM 2772 C C . VAL A 1 385 ? -35.289 -14.536 25.659 1.00 83.44 385 VAL A C 1
ATOM 2774 O O . VAL A 1 385 ? -34.736 -15.634 25.609 1.00 83.44 385 VAL A O 1
ATOM 2777 N N . GLY A 1 386 ? -36.038 -14.157 26.697 1.00 83.56 386 GLY A N 1
ATOM 2778 C CA . GLY A 1 386 ? -36.394 -15.032 27.819 1.00 83.56 386 GLY A CA 1
ATOM 2779 C C . GLY A 1 386 ? -35.303 -15.266 28.877 1.00 83.56 386 GLY A C 1
ATOM 2780 O O . GLY A 1 386 ? -34.102 -15.072 28.662 1.00 83.56 386 GLY A O 1
ATOM 2781 N N . ILE A 1 387 ? -35.748 -15.723 30.051 1.00 84.06 387 ILE A N 1
ATOM 2782 C CA . ILE A 1 387 ? -34.952 -15.863 31.279 1.00 84.06 387 ILE A CA 1
ATOM 2783 C C . ILE A 1 387 ? -34.946 -17.334 31.721 1.00 84.06 387 ILE A C 1
ATOM 2785 O O . ILE A 1 387 ? -36.002 -17.948 31.864 1.00 84.06 387 ILE A O 1
ATOM 2789 N N . ALA A 1 388 ? -33.764 -17.899 31.979 1.00 85.62 388 ALA A N 1
ATOM 2790 C CA . ALA A 1 388 ? -33.599 -19.263 32.478 1.00 85.62 388 ALA A CA 1
ATOM 2791 C C . ALA A 1 388 ? -33.180 -19.257 33.956 1.00 85.62 388 ALA A C 1
ATOM 2793 O O . ALA A 1 388 ? -32.090 -18.807 34.315 1.00 85.62 388 ALA A O 1
ATOM 2794 N N . TYR A 1 389 ? -34.042 -19.797 34.814 1.00 86.12 389 TYR A N 1
ATOM 2795 C CA . TYR A 1 389 ? -33.840 -19.846 36.262 1.00 86.12 389 TYR A CA 1
ATOM 2796 C C . TYR A 1 389 ? -32.935 -21.013 36.704 1.00 86.12 389 TYR A C 1
ATOM 2798 O O . TYR A 1 389 ? -32.656 -21.954 35.952 1.00 86.12 389 TYR A O 1
ATOM 2806 N N . ARG A 1 390 ? -32.471 -20.946 37.952 1.00 88.62 390 ARG A N 1
ATOM 2807 C CA . ARG A 1 390 ? -31.839 -22.030 38.715 1.00 88.62 390 ARG A CA 1
ATOM 2808 C C . ARG A 1 390 ? -32.601 -22.264 40.014 1.00 88.62 390 ARG A C 1
ATOM 2810 O O . ARG A 1 390 ? -33.378 -21.420 40.459 1.00 88.62 390 ARG A O 1
ATOM 2817 N N . THR A 1 391 ? -32.302 -23.399 40.634 1.00 89.69 391 THR A N 1
ATOM 2818 C CA . THR A 1 391 ? -32.940 -23.887 41.861 1.00 89.69 391 THR A CA 1
ATOM 2819 C C . THR A 1 391 ? -31.883 -24.117 42.955 1.00 89.69 391 THR A C 1
ATOM 2821 O O . THR A 1 391 ? -31.627 -25.260 43.335 1.00 89.69 391 THR A O 1
ATOM 2824 N N . PRO A 1 392 ? -31.181 -23.068 43.435 1.00 90.50 392 PRO A N 1
ATOM 2825 C CA . PRO A 1 392 ? -30.196 -23.218 44.500 1.00 90.50 392 PRO A CA 1
ATOM 2826 C C . PRO A 1 392 ? -30.849 -23.554 45.845 1.00 90.50 392 PRO A C 1
ATOM 2828 O O . PRO A 1 392 ? -31.964 -23.125 46.146 1.00 90.50 392 PRO A O 1
ATOM 2831 N N . ILE A 1 393 ? -30.123 -24.302 46.676 1.00 91.56 393 ILE A N 1
ATOM 2832 C CA . ILE A 1 393 ? -30.566 -24.727 48.006 1.00 91.56 393 ILE A CA 1
ATOM 2833 C C . ILE A 1 393 ? -30.074 -23.719 49.047 1.00 91.56 393 ILE A C 1
ATOM 2835 O O . ILE A 1 393 ? -28.881 -23.416 49.124 1.00 91.56 393 ILE A O 1
ATOM 2839 N N . TRP A 1 394 ? -30.981 -23.199 49.874 1.00 90.25 394 TRP A N 1
ATOM 2840 C CA . TRP A 1 394 ? -30.629 -22.271 50.947 1.00 90.25 394 TRP A CA 1
ATOM 2841 C C . TRP A 1 394 ? -29.689 -22.942 51.962 1.00 90.25 394 TRP A C 1
ATOM 2843 O O . TRP A 1 394 ? -29.891 -24.085 52.359 1.00 90.25 394 TRP A O 1
ATOM 2853 N N . GLY A 1 395 ? -28.630 -22.245 52.371 1.00 87.56 395 GLY A N 1
ATOM 2854 C CA . GLY A 1 395 ? -27.542 -22.806 53.174 1.00 87.56 395 GLY A CA 1
ATOM 2855 C C . GLY A 1 395 ? -26.545 -23.688 52.410 1.00 87.56 395 GLY A C 1
ATOM 2856 O O . GLY A 1 395 ? -25.536 -24.066 53.000 1.00 87.56 395 GLY A O 1
ATOM 2857 N N . SER A 1 396 ? -26.760 -23.991 51.122 1.00 87.88 396 SER A N 1
ATOM 2858 C CA . SER A 1 396 ? -25.810 -24.774 50.322 1.00 87.88 396 SER A CA 1
ATOM 2859 C C . SER A 1 396 ? -24.828 -23.889 49.553 1.00 87.88 396 SER A C 1
ATOM 2861 O O . SER A 1 396 ? -25.184 -23.206 48.590 1.00 87.88 396 SER A O 1
ATOM 2863 N N . GLY A 1 397 ? -23.552 -23.957 49.939 1.00 77.31 397 GLY A N 1
ATOM 2864 C CA . GLY A 1 397 ? -22.461 -23.263 49.250 1.00 77.31 397 GLY A CA 1
ATOM 2865 C C . GLY A 1 397 ? -22.077 -23.853 47.886 1.00 77.31 397 GLY A C 1
ATOM 2866 O O . GLY A 1 397 ? -21.301 -23.229 47.168 1.00 77.31 397 GLY A O 1
ATOM 2867 N N . THR A 1 398 ? -22.588 -25.030 47.501 1.00 80.75 398 THR A N 1
ATOM 2868 C CA . THR A 1 398 ? -22.279 -25.644 46.194 1.00 80.75 398 THR A CA 1
ATOM 2869 C C . THR A 1 398 ? -23.164 -25.111 45.074 1.00 80.75 398 THR A C 1
ATOM 2871 O O . THR A 1 398 ? -22.671 -24.887 43.976 1.00 80.75 398 THR A O 1
ATOM 2874 N N . THR A 1 399 ? -24.447 -24.860 45.349 1.00 82.44 399 THR A N 1
ATOM 2875 C CA . THR A 1 399 ? -25.431 -24.433 44.337 1.00 82.44 399 THR A CA 1
ATOM 2876 C C . THR A 1 399 ? -25.467 -22.922 44.091 1.00 82.44 399 THR A C 1
ATOM 2878 O O . THR A 1 399 ? -26.187 -22.470 43.208 1.00 82.44 399 THR A O 1
ATOM 2881 N N . GLY A 1 400 ? -24.740 -22.138 44.892 1.00 71.38 400 GLY A N 1
ATOM 2882 C CA . GLY A 1 400 ? -24.729 -20.669 44.858 1.00 71.38 400 GLY A CA 1
ATOM 2883 C C . GLY A 1 400 ? -23.348 -20.056 44.613 1.00 71.38 400 GLY A C 1
ATOM 2884 O O . GLY A 1 400 ? -23.086 -18.953 45.090 1.00 71.38 400 GLY A O 1
ATOM 2885 N N . LYS A 1 401 ? -22.440 -20.771 43.935 1.00 74.00 401 LYS A N 1
ATOM 2886 C CA . LYS A 1 401 ? -21.133 -20.225 43.531 1.00 74.00 401 LYS A CA 1
ATOM 2887 C C . LYS A 1 401 ? -21.274 -19.296 42.316 1.00 74.00 401 LYS A C 1
ATOM 2889 O O . LYS A 1 401 ? -22.224 -19.416 41.539 1.00 74.00 401 LYS A O 1
ATOM 2894 N N . CYS A 1 402 ? -20.258 -18.465 42.069 1.00 69.50 402 CYS A N 1
ATOM 2895 C CA . CYS A 1 402 ? -20.008 -17.928 40.726 1.00 69.50 402 CYS A CA 1
ATOM 2896 C C . CYS A 1 402 ? -19.993 -19.072 39.685 1.00 69.50 402 CYS A C 1
ATOM 2898 O O . CYS A 1 402 ? -19.748 -20.229 40.035 1.00 69.50 402 CYS A O 1
ATOM 2900 N N . GLY A 1 403 ? -20.383 -18.778 38.444 1.00 70.44 403 GLY A N 1
ATOM 2901 C CA . GLY A 1 403 ? -20.537 -19.783 37.385 1.00 70.44 403 GLY A CA 1
ATOM 2902 C C . GLY A 1 403 ? -21.831 -20.617 37.453 1.00 70.44 403 GLY A C 1
ATOM 2903 O O . GLY A 1 403 ? -22.228 -21.200 36.447 1.00 70.44 403 GLY A O 1
ATOM 2904 N N . SER A 1 404 ? -22.532 -20.664 38.598 1.00 74.31 404 SER A N 1
ATOM 2905 C CA . SER A 1 404 ? -23.719 -21.532 38.783 1.00 74.31 404 SER A CA 1
ATOM 2906 C C . SER A 1 404 ? -24.982 -21.007 38.079 1.00 74.31 404 SER A C 1
ATOM 2908 O O . SER A 1 404 ? -25.796 -21.784 37.573 1.00 74.31 404 SER A O 1
ATOM 2910 N N . CYS A 1 405 ? -25.162 -19.683 38.038 1.00 73.38 405 CYS A N 1
ATOM 2911 C CA . CYS A 1 405 ? -26.319 -19.037 37.409 1.00 73.38 405 CYS A CA 1
ATOM 2912 C C . CYS A 1 405 ? -26.111 -18.879 35.896 1.00 73.38 405 CYS A C 1
ATOM 2914 O O . CYS A 1 405 ? -26.835 -19.464 35.085 1.00 73.38 405 CYS A O 1
ATOM 2916 N N . HIS A 1 406 ? -25.055 -18.155 35.532 1.00 74.50 406 HIS A N 1
ATOM 2917 C CA . HIS A 1 406 ? -24.511 -18.050 34.184 1.00 74.50 406 HIS A CA 1
ATOM 2918 C C . HIS A 1 406 ? -23.032 -18.450 34.210 1.00 74.50 406 HIS A C 1
ATOM 2920 O O . HIS A 1 406 ? -22.360 -18.268 35.225 1.00 74.50 406 HIS A O 1
ATOM 2926 N N . ALA A 1 407 ? -22.516 -18.924 33.076 1.00 71.00 407 ALA A N 1
ATOM 2927 C CA . ALA A 1 407 ? -21.080 -19.087 32.879 1.00 71.00 407 ALA A CA 1
ATOM 2928 C C . ALA A 1 407 ? -20.352 -17.746 33.108 1.00 71.00 407 ALA A C 1
ATOM 2930 O O . ALA A 1 407 ? -20.827 -16.690 32.684 1.00 71.00 407 ALA A O 1
ATOM 2931 N N . ASP A 1 408 ? -19.225 -17.782 33.808 1.00 63.66 408 ASP A N 1
ATOM 2932 C CA . ASP A 1 408 ? -18.448 -16.624 34.275 1.00 63.66 408 ASP A CA 1
ATOM 2933 C C . ASP A 1 408 ? -17.111 -16.454 33.535 1.00 63.66 408 ASP A C 1
ATOM 2935 O O . ASP A 1 408 ? -16.550 -15.358 33.505 1.00 63.66 408 ASP A O 1
ATOM 2939 N N . GLY A 1 409 ? -16.657 -17.505 32.850 1.00 58.31 409 GLY A N 1
ATOM 2940 C CA . GLY A 1 409 ? -15.482 -17.500 31.991 1.00 58.31 409 GLY A CA 1
ATOM 2941 C C . GLY A 1 409 ? -14.180 -17.791 32.730 1.00 58.31 409 GLY A C 1
ATOM 2942 O O . GLY A 1 409 ? -14.003 -17.485 33.910 1.00 58.31 409 GLY A O 1
ATOM 2943 N N . SER A 1 410 ? -13.240 -18.386 31.994 1.00 50.62 410 SER A N 1
ATOM 2944 C CA . SER A 1 410 ? -11.965 -18.880 32.515 1.00 50.62 410 SER A CA 1
ATOM 2945 C C . SER A 1 410 ? -11.177 -17.767 33.221 1.00 50.62 410 SER A C 1
ATOM 2947 O O . SER A 1 410 ? -10.585 -16.895 32.582 1.00 50.62 410 SER A O 1
ATOM 2949 N N . GLY A 1 411 ? -11.213 -17.787 34.555 1.00 52.97 411 GLY A N 1
ATOM 2950 C CA . GLY A 1 411 ? -10.669 -16.731 35.412 1.00 52.97 411 GLY A CA 1
ATOM 2951 C C . GLY A 1 411 ? -11.392 -16.576 36.754 1.00 52.97 411 GLY A C 1
ATOM 2952 O O . GLY A 1 411 ? -10.762 -16.149 37.718 1.00 52.97 411 GLY A O 1
ATOM 2953 N N . HIS A 1 412 ? -12.666 -16.968 36.865 1.00 53.75 412 HIS A N 1
ATOM 2954 C CA . HIS A 1 412 ? -13.394 -16.987 38.144 1.00 53.75 412 HIS A CA 1
ATOM 2955 C C . HIS A 1 412 ? -13.241 -18.332 38.892 1.00 53.75 412 HIS A C 1
ATOM 2957 O O . HIS A 1 412 ? -14.190 -19.069 39.123 1.00 53.75 412 HIS A O 1
ATOM 2963 N N . ASN A 1 413 ? -12.009 -18.607 39.334 1.00 45.66 413 ASN A N 1
ATOM 2964 C CA . ASN A 1 413 ? -11.602 -19.678 40.265 1.00 45.66 413 ASN A CA 1
ATOM 2965 C C . ASN A 1 413 ? -11.793 -21.158 39.866 1.00 45.66 413 ASN A C 1
ATOM 2967 O O . ASN A 1 413 ? -11.201 -21.993 40.540 1.00 45.66 413 ASN A O 1
ATOM 2971 N N . ASP A 1 414 ? -12.516 -21.507 38.801 1.00 45.41 414 ASP A N 1
ATOM 2972 C CA . ASP A 1 414 ? -12.615 -22.896 38.310 1.00 45.41 414 ASP A CA 1
ATOM 2973 C C . ASP A 1 414 ? -12.617 -22.978 36.766 1.00 45.41 414 ASP A C 1
ATOM 2975 O O . ASP A 1 414 ? -12.760 -21.975 36.059 1.00 45.41 414 ASP A O 1
ATOM 2979 N N . ALA A 1 415 ? -12.436 -24.187 36.221 1.00 44.81 415 ALA A N 1
ATOM 2980 C CA . ALA A 1 415 ? -12.323 -24.461 34.779 1.00 44.81 415 ALA A CA 1
ATOM 2981 C C . ALA A 1 415 ? -13.682 -24.489 34.037 1.00 44.81 415 ALA A C 1
ATOM 2983 O O . ALA A 1 415 ? -13.981 -25.414 33.281 1.00 44.81 415 ALA A O 1
ATOM 2984 N N . VAL A 1 416 ? -14.524 -23.478 34.264 1.00 52.84 416 VAL A N 1
ATOM 2985 C CA . VAL A 1 416 ? -15.867 -23.352 33.667 1.00 52.84 416 VAL A CA 1
ATOM 2986 C C . VAL A 1 416 ? -15.825 -22.754 32.242 1.00 52.84 416 VAL A C 1
ATOM 2988 O O . VAL A 1 416 ? -14.904 -21.992 31.917 1.00 52.84 416 VAL A O 1
ATOM 2991 N N . PRO A 1 417 ? -16.800 -23.077 31.360 1.00 57.94 417 PRO A N 1
ATOM 2992 C CA . PRO A 1 417 ? -16.868 -22.521 30.006 1.00 57.94 417 PRO A CA 1
ATOM 2993 C C . PRO A 1 417 ? -17.027 -20.993 29.967 1.00 57.94 417 PRO A C 1
ATOM 2995 O O . PRO A 1 417 ? -17.494 -20.365 30.914 1.00 57.94 417 PRO A O 1
ATOM 2998 N N . ALA A 1 418 ? -16.694 -20.384 28.826 1.00 63.81 418 ALA A N 1
ATOM 2999 C CA . ALA A 1 418 ? -16.986 -18.974 28.570 1.00 63.81 418 ALA A CA 1
ATOM 3000 C C . ALA A 1 418 ? -18.487 -18.733 28.320 1.00 63.81 418 ALA A C 1
ATOM 3002 O O . ALA A 1 418 ? -19.160 -19.560 27.705 1.00 63.81 418 ALA A O 1
ATOM 3003 N N . MET A 1 419 ? -18.985 -17.567 28.744 1.00 74.31 419 MET A N 1
ATOM 3004 C CA . MET A 1 419 ? -20.369 -17.134 28.529 1.00 74.31 419 MET A CA 1
ATOM 3005 C C . MET A 1 419 ? -20.741 -17.143 27.034 1.00 74.31 419 MET A C 1
ATOM 3007 O O . MET A 1 419 ? -20.060 -16.519 26.215 1.00 74.31 419 MET A O 1
ATOM 3011 N N . SER A 1 420 ? -21.808 -17.867 26.677 1.00 75.31 420 SER A N 1
ATOM 3012 C CA . SER A 1 420 ? -22.235 -18.080 25.285 1.00 75.31 420 SER A CA 1
ATOM 3013 C C . SER A 1 420 ? -23.267 -17.072 24.773 1.00 75.31 420 SER A C 1
ATOM 3015 O O . SER A 1 420 ? -23.403 -16.927 23.563 1.00 75.31 420 SER A O 1
ATOM 3017 N N . SER A 1 421 ? -23.961 -16.351 25.660 1.00 79.75 421 SER A N 1
ATOM 3018 C CA . SER A 1 421 ? -25.069 -15.460 25.300 1.00 79.75 421 SER A CA 1
ATOM 3019 C C . SER A 1 421 ? -24.631 -14.322 24.363 1.00 79.75 421 SER A C 1
ATOM 3021 O O . SER A 1 421 ? -23.824 -13.456 24.716 1.00 79.75 421 SER A O 1
ATOM 3023 N N . GLY A 1 422 ? -25.177 -14.311 23.146 1.00 85.06 422 GLY A N 1
ATOM 3024 C CA . GLY A 1 422 ? -24.884 -13.296 22.136 1.00 85.06 422 GLY A CA 1
ATOM 3025 C C . GLY A 1 422 ? -23.397 -13.253 21.770 1.00 85.06 422 GLY A C 1
ATOM 3026 O O . GLY A 1 422 ? -22.759 -14.279 21.541 1.00 85.06 422 GLY A O 1
ATOM 3027 N N . SER A 1 423 ? -22.806 -12.059 21.715 1.00 85.81 423 SER A N 1
ATOM 3028 C CA . SER A 1 423 ? -21.403 -11.901 21.304 1.00 85.81 423 SER A CA 1
ATOM 3029 C C . SER A 1 423 ? -20.373 -12.121 22.426 1.00 85.81 423 SER A C 1
ATOM 3031 O O . SER A 1 423 ? -19.182 -11.889 22.185 1.00 85.81 423 SER A O 1
ATOM 3033 N N . HIS A 1 424 ? -20.766 -12.585 23.623 1.00 83.88 424 HIS A N 1
ATOM 3034 C CA . HIS A 1 424 ? -19.843 -12.771 24.756 1.00 83.88 424 HIS A CA 1
ATOM 3035 C C . HIS A 1 424 ? -18.664 -13.684 24.411 1.00 83.88 424 HIS A C 1
ATOM 3037 O O . HIS A 1 424 ? -17.518 -13.288 24.606 1.00 83.88 424 HIS A O 1
ATOM 3043 N N . LYS A 1 425 ? -18.905 -14.850 23.799 1.00 79.12 425 LYS A N 1
ATOM 3044 C CA . LYS A 1 425 ? -17.852 -15.814 23.420 1.00 79.12 425 LYS A CA 1
ATOM 3045 C C . LYS A 1 425 ? -16.761 -15.219 22.513 1.00 79.12 425 LYS A C 1
ATOM 3047 O O . LYS A 1 425 ? -15.616 -15.663 22.566 1.00 79.12 425 LYS A O 1
ATOM 3052 N N . LYS A 1 426 ? -17.089 -14.207 21.697 1.00 78.06 426 LYS A N 1
ATOM 3053 C CA . LYS A 1 426 ? -16.123 -13.467 20.865 1.00 78.06 426 LYS A CA 1
ATOM 3054 C C . LYS A 1 426 ? -15.383 -12.411 21.686 1.00 78.06 426 LYS A C 1
ATOM 3056 O O . LYS A 1 426 ? -14.159 -12.449 21.739 1.00 78.06 426 LYS A O 1
ATOM 3061 N N . HIS A 1 427 ? -16.084 -11.524 22.385 1.00 80.50 427 HIS A N 1
ATOM 3062 C CA . HIS A 1 427 ? -15.439 -10.467 23.176 1.00 80.50 427 HIS A CA 1
ATOM 3063 C C . HIS A 1 427 ? -14.558 -11.040 24.302 1.00 80.50 427 HIS A C 1
ATOM 3065 O O . HIS A 1 427 ? -13.404 -10.642 24.463 1.00 80.50 427 HIS A O 1
ATOM 3071 N N . LEU A 1 428 ? -15.039 -12.078 24.990 1.00 76.69 428 LEU A N 1
ATOM 3072 C CA . LEU A 1 428 ? -14.316 -12.834 26.016 1.00 76.69 428 LEU A CA 1
ATOM 3073 C C . LEU A 1 428 ? -13.272 -13.821 25.452 1.00 76.69 428 LEU A C 1
ATOM 3075 O O . LEU A 1 428 ? -12.634 -14.534 26.229 1.00 76.69 428 LEU A O 1
ATOM 3079 N N . SER A 1 429 ? -12.985 -13.794 24.145 1.00 73.88 429 SER A N 1
ATOM 3080 C CA . SER A 1 429 ? -11.757 -14.376 23.573 1.00 73.88 429 SER A CA 1
ATOM 3081 C C . SER A 1 429 ? -10.582 -13.386 23.503 1.00 73.88 429 SER A C 1
ATOM 3083 O O . SER A 1 429 ? -9.430 -13.807 23.475 1.00 73.88 429 SER A O 1
ATOM 3085 N N . TYR A 1 430 ? -10.838 -12.072 23.553 1.00 72.31 430 TYR A N 1
ATOM 3086 C CA . TYR A 1 430 ? -9.807 -11.034 23.416 1.00 72.31 430 TYR A CA 1
ATOM 3087 C C . TYR A 1 430 ? -9.375 -10.469 24.774 1.00 72.31 430 TYR A C 1
ATOM 3089 O O . TYR A 1 430 ? -10.215 -10.102 25.596 1.00 72.31 430 TYR A O 1
ATOM 3097 N N . THR A 1 431 ? -8.072 -10.381 25.043 1.00 68.06 431 THR A N 1
ATOM 3098 C CA . THR A 1 431 ? -7.562 -9.877 26.334 1.00 68.06 431 THR A CA 1
ATOM 3099 C C . THR A 1 431 ? -7.692 -8.360 26.494 1.00 68.06 431 THR A C 1
ATOM 3101 O O . THR A 1 431 ? -7.726 -7.894 27.624 1.00 68.06 431 THR A O 1
ATOM 3104 N N . LEU A 1 432 ? -7.825 -7.597 25.397 1.00 66.56 432 LEU A N 1
ATOM 3105 C CA . LEU A 1 432 ? -8.217 -6.171 25.370 1.00 66.56 432 LEU A CA 1
ATOM 3106 C C . LEU A 1 432 ? -7.503 -5.281 26.407 1.00 66.56 432 LEU A C 1
ATOM 3108 O O . LEU A 1 432 ? -8.141 -4.535 27.146 1.00 66.56 432 LEU A O 1
ATOM 3112 N N . LEU A 1 433 ? -6.168 -5.360 26.453 1.00 65.81 433 LEU A N 1
ATOM 3113 C CA . LEU A 1 433 ? -5.327 -4.602 27.393 1.00 65.81 433 LEU A CA 1
ATOM 3114 C C . LEU A 1 433 ? -5.638 -4.881 28.883 1.00 65.81 433 LEU A C 1
ATOM 3116 O O . LEU A 1 433 ? -5.245 -4.089 29.730 1.00 65.81 433 LEU A O 1
ATOM 3120 N N . ALA A 1 434 ? -6.309 -5.981 29.232 1.00 64.94 434 ALA A N 1
ATOM 3121 C CA . ALA A 1 434 ? -6.587 -6.390 30.610 1.00 64.94 434 ALA A CA 1
ATOM 3122 C C . ALA A 1 434 ? -5.712 -7.583 31.032 1.00 64.94 434 ALA A C 1
ATOM 3124 O O . ALA A 1 434 ? -5.486 -8.512 30.257 1.00 64.94 434 ALA A O 1
ATOM 3125 N N . THR A 1 435 ? -5.250 -7.577 32.285 1.00 62.47 435 THR A N 1
ATOM 3126 C CA . THR A 1 435 ? -4.404 -8.639 32.871 1.00 62.47 435 THR A CA 1
ATOM 3127 C C . THR A 1 435 ? -5.195 -9.728 33.598 1.00 62.47 435 THR A C 1
ATOM 3129 O O . THR A 1 435 ? -4.622 -10.738 33.996 1.00 62.47 435 THR A O 1
ATOM 3132 N N . SER A 1 436 ? -6.510 -9.557 33.775 1.00 63.62 436 SER A N 1
ATOM 3133 C CA . SER A 1 436 ? -7.371 -10.514 34.479 1.00 63.62 436 SER A CA 1
ATOM 3134 C C . SER A 1 436 ? -8.751 -10.642 33.828 1.00 63.62 436 SER A C 1
ATOM 3136 O O . SER A 1 436 ? -9.242 -9.708 33.193 1.00 63.62 436 SER A O 1
ATOM 3138 N N . GLY A 1 437 ? -9.382 -11.809 33.995 1.00 64.25 437 GLY A N 1
ATOM 3139 C CA . GLY A 1 437 ? -10.719 -12.113 33.469 1.00 64.25 437 GLY A CA 1
ATOM 3140 C C . GLY A 1 437 ? -11.804 -11.083 33.832 1.00 64.25 437 GLY A C 1
ATOM 3141 O O . GLY A 1 437 ? -12.416 -10.543 32.911 1.00 64.25 437 GLY A O 1
ATOM 3142 N N . PRO A 1 438 ? -12.010 -10.745 35.124 1.00 65.50 438 PRO A N 1
ATOM 3143 C CA . PRO A 1 438 ? -13.138 -9.912 35.565 1.00 65.50 438 PRO A CA 1
ATOM 3144 C C . PRO A 1 438 ? -13.112 -8.484 35.002 1.00 65.50 438 PRO A C 1
ATOM 3146 O O . PRO A 1 438 ? -14.153 -7.916 34.671 1.00 65.50 438 PRO A O 1
ATOM 3149 N N . VAL A 1 439 ? -11.912 -7.921 34.818 1.00 67.75 439 VAL A N 1
ATOM 3150 C CA . VAL A 1 439 ? -11.701 -6.577 34.249 1.00 67.75 439 VAL A CA 1
ATOM 3151 C C . VAL A 1 439 ? -12.304 -6.455 32.846 1.00 67.75 439 VAL A C 1
ATOM 3153 O O . VAL A 1 439 ? -12.822 -5.398 32.487 1.00 67.75 439 VAL A O 1
ATOM 3156 N N . ARG A 1 440 ? -12.321 -7.544 32.068 1.00 75.94 440 ARG A N 1
ATOM 3157 C CA . ARG A 1 440 ? -12.818 -7.561 30.682 1.00 75.94 440 ARG A CA 1
ATOM 3158 C C . ARG A 1 440 ? -14.323 -7.298 30.609 1.00 75.94 440 ARG A C 1
ATOM 3160 O O . ARG A 1 440 ? -14.771 -6.656 29.666 1.00 75.94 440 ARG A O 1
ATOM 3167 N N . CYS A 1 441 ? -15.087 -7.698 31.628 1.00 76.06 441 CYS A N 1
ATOM 3168 C CA . CYS A 1 441 ? -16.518 -7.405 31.724 1.00 76.06 441 CYS A CA 1
ATOM 3169 C C . CYS A 1 441 ? -16.778 -5.898 31.896 1.00 76.06 441 CYS A C 1
ATOM 3171 O O . CYS A 1 441 ? -17.686 -5.351 31.274 1.00 76.06 441 CYS A O 1
ATOM 3173 N N . THR A 1 442 ? -15.937 -5.193 32.664 1.00 75.56 442 THR A N 1
ATOM 3174 C CA . THR A 1 442 ? -16.100 -3.744 32.906 1.00 75.56 442 THR A CA 1
ATOM 3175 C C . THR A 1 442 ? -15.868 -2.870 31.672 1.00 75.56 442 THR A C 1
ATOM 3177 O O . THR A 1 442 ? -16.251 -1.708 31.691 1.00 75.56 442 THR A O 1
ATOM 3180 N N . ILE A 1 443 ? -15.314 -3.417 30.580 1.00 78.56 443 ILE A N 1
ATOM 3181 C CA . ILE A 1 443 ? -15.202 -2.722 29.285 1.00 78.56 443 ILE A CA 1
ATOM 3182 C C . ILE A 1 443 ? -16.595 -2.382 28.724 1.00 78.56 443 ILE A C 1
ATOM 3184 O O . ILE A 1 443 ? -16.769 -1.300 28.160 1.00 78.56 443 ILE A O 1
ATOM 3188 N N . CYS A 1 444 ? -17.569 -3.282 28.917 1.00 81.88 444 CYS A N 1
ATOM 3189 C CA . CYS A 1 444 ? -18.951 -3.145 28.444 1.00 81.88 444 CYS A CA 1
ATOM 3190 C C . CYS A 1 444 ? -19.975 -2.924 29.567 1.00 81.88 444 CYS A C 1
ATOM 3192 O O . CYS A 1 444 ? -21.075 -2.463 29.290 1.00 81.88 444 CYS A O 1
ATOM 3194 N N . HIS A 1 445 ? -19.625 -3.224 30.819 1.00 80.81 445 HIS A N 1
ATOM 3195 C CA . HIS A 1 445 ? -20.471 -3.029 32.001 1.00 80.81 445 HIS A CA 1
ATOM 3196 C C . HIS A 1 445 ? -19.826 -2.029 32.974 1.00 80.81 445 HIS A C 1
ATOM 3198 O O . HIS A 1 445 ? -19.619 -2.324 34.153 1.00 80.81 445 HIS A O 1
ATOM 3204 N N . ASN A 1 446 ? -19.461 -0.839 32.485 1.00 76.69 446 ASN A N 1
ATOM 3205 C CA . ASN A 1 446 ? -18.825 0.223 33.273 1.00 76.69 446 ASN A CA 1
ATOM 3206 C C . ASN A 1 446 ? -19.825 0.991 34.157 1.00 76.69 446 ASN A C 1
ATOM 3208 O O . ASN A 1 446 ? -19.946 2.219 34.093 1.00 76.69 446 ASN A O 1
ATOM 3212 N N . VAL A 1 447 ? -20.579 0.268 34.983 1.00 64.44 447 VAL A N 1
ATOM 3213 C CA . VAL A 1 447 ? -21.560 0.853 35.902 1.00 64.44 447 VAL A CA 1
ATOM 3214 C C . VAL A 1 447 ? -20.843 1.814 36.861 1.00 64.44 447 VAL A C 1
ATOM 3216 O O . VAL A 1 447 ? -19.854 1.451 37.494 1.00 64.44 447 VAL A O 1
ATOM 3219 N N . LYS A 1 448 ? -21.351 3.050 36.971 1.00 63.72 448 LYS A N 1
ATOM 3220 C CA . LYS A 1 448 ? -20.727 4.211 37.652 1.00 63.72 448 LYS A CA 1
ATOM 3221 C C . LYS A 1 448 ? -19.518 4.860 36.950 1.00 63.72 448 LYS A C 1
ATOM 3223 O O . LYS A 1 448 ? -18.916 5.760 37.529 1.00 63.72 448 LYS A O 1
ATOM 3228 N N . GLY A 1 449 ? -19.194 4.494 35.708 1.00 62.66 449 GLY A N 1
ATOM 3229 C CA . GLY A 1 449 ? -18.282 5.279 34.864 1.00 62.66 449 GLY A CA 1
ATOM 3230 C C . GLY A 1 449 ? -16.824 5.306 35.338 1.00 62.66 449 GLY A C 1
ATOM 3231 O O . GLY A 1 449 ? -16.166 6.344 35.248 1.00 62.66 449 GLY A O 1
ATOM 3232 N N . ALA A 1 450 ? -16.306 4.185 35.847 1.00 63.16 450 ALA A N 1
ATOM 3233 C CA . ALA A 1 450 ? -14.915 4.078 36.274 1.00 63.16 450 ALA A CA 1
ATOM 3234 C C . ALA A 1 450 ? -13.942 4.399 35.120 1.00 63.16 450 ALA A C 1
ATOM 3236 O O . ALA A 1 450 ? -14.200 4.103 33.947 1.00 63.16 450 ALA A O 1
ATOM 3237 N N . LYS A 1 451 ? -12.797 5.011 35.450 1.00 67.25 451 LYS A N 1
ATOM 3238 C CA . LYS A 1 451 ? -11.751 5.326 34.467 1.00 67.25 451 LYS A CA 1
ATOM 3239 C C . LYS A 1 451 ? -11.012 4.047 34.073 1.00 67.25 451 LYS A C 1
ATOM 3241 O O . LYS A 1 451 ? -10.285 3.476 34.883 1.00 67.25 451 LYS A O 1
ATOM 3246 N N . PHE A 1 452 ? -11.173 3.626 32.819 1.00 70.88 452 PHE A N 1
ATOM 3247 C CA . PHE A 1 452 ? -10.421 2.504 32.260 1.00 70.88 452 PHE A CA 1
ATOM 3248 C C . PHE A 1 452 ? -8.914 2.767 32.346 1.00 70.88 452 PHE A C 1
ATOM 3250 O O . PHE A 1 452 ? -8.427 3.785 31.852 1.00 70.88 452 PHE A O 1
ATOM 3257 N N . THR A 1 453 ? -8.189 1.832 32.955 1.00 69.56 453 THR A N 1
ATOM 3258 C CA . THR A 1 453 ? -6.734 1.878 33.102 1.00 69.56 453 THR A CA 1
ATOM 3259 C C . THR A 1 453 ? -6.153 0.634 32.438 1.00 69.56 453 THR A C 1
ATOM 3261 O O . THR A 1 453 ? -6.496 -0.488 32.803 1.00 69.56 453 THR A O 1
ATOM 3264 N N . ALA A 1 454 ? -5.294 0.819 31.434 1.00 69.19 454 ALA A N 1
ATOM 3265 C CA . ALA A 1 454 ? -4.700 -0.301 30.713 1.00 69.19 454 ALA A CA 1
ATOM 3266 C C . ALA A 1 454 ? -3.828 -1.161 31.648 1.00 69.19 454 ALA A C 1
ATOM 3268 O O . ALA A 1 454 ? -3.093 -0.644 32.486 1.00 69.19 454 ALA A O 1
ATOM 3269 N N . TYR A 1 455 ? -3.922 -2.477 31.475 1.00 69.75 455 TYR A N 1
ATOM 3270 C CA . TYR A 1 455 ? -3.269 -3.545 32.241 1.00 69.75 455 TYR A CA 1
ATOM 3271 C C . TYR A 1 455 ? -3.639 -3.630 33.732 1.00 69.75 455 TYR A C 1
ATOM 3273 O O . TYR A 1 455 ? -3.068 -4.447 34.457 1.00 69.75 455 TYR A O 1
ATOM 3281 N N . ALA A 1 456 ? -4.634 -2.856 34.175 1.00 64.06 456 ALA A N 1
ATOM 3282 C CA . ALA A 1 456 ? -5.097 -2.821 35.555 1.00 64.06 456 ALA A CA 1
ATOM 3283 C C . ALA A 1 456 ? -5.628 -4.169 36.067 1.00 64.06 456 ALA A C 1
ATOM 3285 O O . ALA A 1 456 ? -6.219 -4.964 35.329 1.00 64.06 456 ALA A O 1
ATOM 3286 N N . SER A 1 457 ? -5.446 -4.393 37.368 1.00 62.94 457 SER A N 1
ATOM 3287 C CA . SER A 1 457 ? -5.975 -5.552 38.084 1.00 62.94 457 SER A CA 1
ATOM 3288 C C . SER A 1 457 ? -7.429 -5.353 38.541 1.00 62.94 457 SER A C 1
ATOM 3290 O O . SER A 1 457 ? -7.963 -4.242 38.588 1.00 62.94 457 SER A O 1
ATOM 3292 N N . CYS A 1 458 ? -8.043 -6.450 38.992 1.00 62.09 458 CYS A N 1
ATOM 3293 C CA . CYS A 1 458 ? -9.366 -6.488 39.625 1.00 62.09 458 CYS A CA 1
ATOM 3294 C C . CYS A 1 458 ? -9.506 -5.586 40.880 1.00 62.09 458 CYS A C 1
ATOM 3296 O O . CYS A 1 458 ? -10.625 -5.348 41.320 1.00 62.09 458 CYS A O 1
ATOM 3298 N N . SER A 1 459 ? -8.402 -5.087 41.459 1.00 57.84 459 SER A N 1
ATOM 3299 C CA . SER A 1 459 ? -8.403 -4.157 42.602 1.00 57.84 459 SER A CA 1
ATOM 3300 C C . SER A 1 459 ? -8.205 -2.682 42.221 1.00 57.84 459 SER A C 1
ATOM 3302 O O . SER A 1 459 ? -8.366 -1.814 43.075 1.00 57.84 459 SER A O 1
ATOM 3304 N N . GLN A 1 460 ? -7.874 -2.380 40.961 1.00 56.06 460 GLN A N 1
ATOM 3305 C CA . GLN A 1 460 ? -7.667 -1.011 40.456 1.00 56.06 460 GLN A CA 1
ATOM 3306 C C . GLN A 1 460 ? -8.860 -0.469 39.650 1.00 56.06 460 GLN A C 1
ATOM 3308 O O . GLN A 1 460 ? -8.962 0.735 39.426 1.00 56.06 460 GLN A O 1
ATOM 3313 N N . MET A 1 461 ? -9.767 -1.345 39.220 1.00 58.78 461 MET A N 1
ATOM 3314 C CA . MET A 1 461 ? -11.045 -1.014 38.582 1.00 58.78 461 MET A CA 1
ATOM 3315 C C . MET A 1 461 ? -12.181 -1.690 39.358 1.00 58.78 461 MET A C 1
ATOM 3317 O O . MET A 1 461 ? -11.934 -2.643 40.091 1.00 58.78 461 MET A O 1
ATOM 3321 N N . SER A 1 462 ? -13.421 -1.207 39.218 1.00 54.66 462 SER A N 1
ATOM 3322 C CA . SER A 1 462 ? -14.570 -1.520 40.097 1.00 54.66 462 SER A CA 1
ATOM 3323 C C . SER A 1 462 ? -15.170 -2.934 39.952 1.00 54.66 462 SER A C 1
ATOM 3325 O O . SER A 1 462 ? -16.382 -3.128 40.000 1.00 54.66 462 SER A O 1
ATOM 3327 N N . CYS A 1 463 ? -14.315 -3.942 39.806 1.00 52.81 463 CYS A N 1
ATOM 3328 C CA . CYS A 1 463 ? -14.638 -5.357 39.666 1.00 52.81 463 CYS A CA 1
ATOM 3329 C C . CYS A 1 463 ? -14.957 -5.971 41.044 1.00 52.81 463 CYS A C 1
ATOM 3331 O O . CYS A 1 463 ? -14.166 -6.745 41.581 1.00 52.81 463 CYS A O 1
ATOM 3333 N N . HIS A 1 464 ? -16.109 -5.606 41.619 1.00 58.12 464 HIS A N 1
ATOM 3334 C CA . HIS A 1 464 ? -16.566 -5.994 42.970 1.00 58.12 464 HIS A CA 1
ATOM 3335 C C . HIS A 1 464 ? -15.831 -5.308 44.145 1.00 58.12 464 HIS A C 1
ATOM 3337 O O . HIS A 1 464 ? -15.750 -5.854 45.245 1.00 58.12 464 HIS A O 1
ATOM 3343 N N . SER A 1 465 ? -15.311 -4.091 43.952 1.00 42.50 465 SER A N 1
ATOM 3344 C CA . SER A 1 465 ? -14.694 -3.316 45.039 1.00 42.50 465 SER A CA 1
ATOM 3345 C C . SER A 1 465 ? -15.722 -2.890 46.104 1.00 42.50 465 SER A C 1
ATOM 3347 O O . SER A 1 465 ? -16.624 -2.098 45.818 1.00 42.50 465 SER A O 1
ATOM 3349 N N . THR A 1 466 ? -15.538 -3.403 47.324 1.00 40.84 466 THR A N 1
ATOM 3350 C CA . THR A 1 466 ? -16.116 -2.981 48.619 1.00 40.84 466 THR A CA 1
ATOM 3351 C C . THR A 1 466 ? -16.948 -1.687 48.610 1.00 40.84 466 THR A C 1
ATOM 3353 O O . THR A 1 466 ? -16.406 -0.596 48.436 1.00 40.84 466 THR A O 1
ATOM 3356 N N . GLY A 1 467 ? -18.253 -1.799 48.886 1.00 42.56 467 GLY A N 1
ATOM 3357 C CA . GLY A 1 467 ? -19.167 -0.659 49.081 1.00 42.56 467 GLY A CA 1
ATOM 3358 C C . GLY A 1 467 ? -20.004 -0.260 47.857 1.00 42.56 467 GLY A C 1
ATOM 3359 O O . GLY A 1 467 ? -20.953 0.512 47.984 1.00 42.56 467 GLY A O 1
ATOM 3360 N N . GLY A 1 468 ? -19.716 -0.803 46.671 1.00 42.22 468 GLY A N 1
ATOM 3361 C CA . GLY A 1 468 ? -20.601 -0.693 45.510 1.00 42.22 468 GLY A CA 1
ATOM 3362 C C . GLY A 1 468 ? -21.630 -1.824 45.463 1.00 42.22 468 GLY A C 1
ATOM 3363 O O . GLY A 1 468 ? -21.250 -2.968 45.243 1.00 42.22 468 GLY A O 1
ATOM 3364 N N . ALA A 1 469 ? -22.924 -1.515 45.606 1.00 48.34 469 ALA A N 1
ATOM 3365 C CA . ALA A 1 469 ? -23.987 -2.490 45.349 1.00 48.34 469 ALA A CA 1
ATOM 3366 C C . ALA A 1 469 ? -23.899 -3.020 43.904 1.00 48.34 469 ALA A C 1
ATOM 3368 O O . ALA A 1 469 ? -23.911 -2.234 42.953 1.00 48.34 469 ALA A O 1
ATOM 3369 N N . ILE A 1 470 ? -23.801 -4.344 43.748 1.00 55.12 470 ILE A N 1
ATOM 3370 C CA . ILE A 1 470 ? -23.720 -5.004 42.443 1.00 55.12 470 ILE A CA 1
ATOM 3371 C C . ILE A 1 470 ? -25.140 -5.088 41.863 1.00 55.12 470 ILE A C 1
ATOM 3373 O O . ILE A 1 470 ? -26.006 -5.759 42.429 1.00 55.12 470 ILE A O 1
ATOM 3377 N N . LYS A 1 471 ? -25.384 -4.420 40.728 1.00 63.59 471 LYS A N 1
ATOM 3378 C CA . LYS A 1 471 ? -26.721 -4.323 40.106 1.00 63.59 471 LYS A CA 1
ATOM 3379 C C . LYS A 1 471 ? -27.264 -5.648 39.540 1.00 63.59 471 LYS A C 1
ATOM 3381 O O . LYS A 1 471 ? -28.450 -5.738 39.278 1.00 63.59 471 LYS A O 1
ATOM 3386 N N . HIS A 1 472 ? -26.474 -6.731 39.523 1.00 66.06 472 HIS A N 1
ATOM 3387 C CA . HIS A 1 472 ? -26.844 -8.120 39.147 1.00 66.06 472 HIS A CA 1
ATOM 3388 C C . HIS A 1 472 ? -28.163 -8.695 39.716 1.00 66.06 472 HIS A C 1
ATOM 3390 O O . HIS A 1 472 ? -28.570 -9.788 39.333 1.00 66.06 472 HIS A O 1
ATOM 3396 N N . SER A 1 473 ? -28.809 -8.017 40.664 1.00 68.56 473 SER A N 1
ATOM 3397 C CA . SER A 1 473 ? -30.012 -8.463 41.374 1.00 68.56 473 SER A CA 1
ATOM 3398 C C . SER A 1 473 ? -31.162 -7.443 41.392 1.00 68.56 473 SER A C 1
ATOM 3400 O O . SER A 1 473 ? -32.181 -7.691 42.048 1.00 68.56 473 SER A O 1
ATOM 3402 N N . ASP A 1 474 ? -31.028 -6.310 40.692 1.00 72.56 474 ASP A N 1
ATOM 3403 C CA . ASP A 1 474 ? -32.061 -5.263 40.608 1.00 72.56 474 ASP A CA 1
ATOM 3404 C C . ASP A 1 474 ? -33.008 -5.397 39.404 1.00 72.56 474 ASP A C 1
ATOM 3406 O O . ASP A 1 474 ? -34.002 -4.680 39.347 1.00 72.56 474 ASP A O 1
ATOM 3410 N N . GLN A 1 475 ? -32.755 -6.382 38.534 1.00 79.56 475 GLN A N 1
ATOM 3411 C CA . GLN A 1 475 ? -33.508 -6.671 37.307 1.00 79.56 475 GLN A CA 1
ATOM 3412 C C . GLN A 1 475 ? -33.216 -5.718 36.131 1.00 79.56 475 GLN A C 1
ATOM 3414 O O . GLN A 1 475 ? -34.003 -5.652 35.193 1.00 79.56 475 GLN A O 1
ATOM 3419 N N . GLU A 1 476 ? -32.049 -5.063 36.119 1.00 80.56 476 GLU A N 1
ATOM 3420 C CA . GLU A 1 476 ? -31.499 -4.368 34.947 1.00 80.56 476 GLU A CA 1
ATOM 3421 C C . GLU A 1 476 ? -30.252 -5.064 34.356 1.00 80.56 476 GLU A C 1
ATOM 3423 O O . GLU A 1 476 ? -29.434 -5.653 35.068 1.00 80.56 476 GLU A O 1
ATOM 3428 N N . ILE A 1 477 ? -30.066 -4.939 33.037 1.00 80.69 477 ILE A N 1
ATOM 3429 C CA . ILE A 1 477 ? -28.828 -5.265 32.310 1.00 80.69 477 ILE A CA 1
ATOM 3430 C C . ILE A 1 477 ? -28.148 -3.955 31.896 1.00 80.69 477 ILE A C 1
ATOM 3432 O O . ILE A 1 477 ? -28.393 -3.413 30.819 1.00 80.69 477 ILE A O 1
ATOM 3436 N N . ASP A 1 478 ? -27.283 -3.420 32.759 1.00 79.25 478 ASP A N 1
ATOM 3437 C CA . ASP A 1 478 ? -26.526 -2.201 32.453 1.00 79.25 478 ASP A CA 1
ATOM 3438 C C . ASP A 1 478 ? -25.366 -2.474 31.489 1.00 79.25 478 ASP A C 1
ATOM 3440 O O . ASP A 1 478 ? -24.282 -2.903 31.899 1.00 79.25 478 ASP A O 1
ATOM 3444 N N . VAL A 1 479 ? -25.557 -2.153 30.210 1.00 84.06 479 VAL A N 1
ATOM 3445 C CA . VAL A 1 479 ? -24.454 -1.982 29.256 1.00 84.06 479 VAL A CA 1
ATOM 3446 C C . VAL A 1 479 ? -24.025 -0.512 29.259 1.00 84.06 479 VAL A C 1
ATOM 3448 O O . VAL A 1 479 ? -24.808 0.393 28.985 1.00 84.06 479 VAL A O 1
ATOM 3451 N N . SER A 1 480 ? -22.761 -0.268 29.590 1.00 83.31 480 SER A N 1
ATOM 3452 C CA . SER A 1 480 ? -22.124 1.048 29.622 1.00 83.31 480 SER A CA 1
ATOM 3453 C C . SER A 1 480 ? -20.668 0.888 29.191 1.00 83.31 480 SER A C 1
ATOM 3455 O O . SER A 1 480 ? -19.866 0.266 29.890 1.00 83.31 480 SER A O 1
ATOM 3457 N N . LEU A 1 481 ? -20.328 1.405 28.012 1.00 84.44 481 LEU A N 1
ATOM 3458 C CA . LEU A 1 481 ? -18.990 1.272 27.437 1.00 84.44 481 LEU A CA 1
ATOM 3459 C C . LEU A 1 481 ? -18.003 2.212 28.145 1.00 84.44 481 LEU A C 1
ATOM 3461 O O . LEU A 1 481 ? -18.318 3.369 28.432 1.00 84.44 481 LEU A O 1
ATOM 3465 N N . VAL A 1 482 ? -16.779 1.746 28.416 1.00 80.88 482 VAL A N 1
ATOM 3466 C CA . VAL A 1 482 ? -15.739 2.619 28.993 1.00 80.88 482 VAL A CA 1
ATOM 3467 C C . VAL A 1 482 ? -15.409 3.782 28.054 1.00 80.88 482 VAL A C 1
ATOM 3469 O O . VAL A 1 482 ? -15.202 3.598 26.854 1.00 80.88 482 VAL A O 1
ATOM 3472 N N . SER A 1 483 ? -15.256 4.986 28.611 1.00 82.12 483 SER A N 1
ATOM 3473 C CA . SER A 1 483 ? -14.990 6.220 27.850 1.00 82.12 483 SER A CA 1
ATOM 3474 C C . SER A 1 483 ? -13.696 6.198 27.024 1.00 82.12 483 SER A C 1
ATOM 3476 O O . SER A 1 483 ? -13.549 6.991 26.097 1.00 82.12 483 SER A O 1
ATOM 3478 N N . TYR A 1 484 ? -12.773 5.267 27.301 1.00 81.31 484 TYR A N 1
ATOM 3479 C CA . TYR A 1 484 ? -11.612 5.022 26.445 1.00 81.31 484 TYR A CA 1
ATOM 3480 C C . TYR A 1 484 ? -12.010 4.491 25.056 1.00 81.31 484 TYR A C 1
ATOM 3482 O O . TYR A 1 484 ? -11.451 4.950 24.059 1.00 81.31 484 TYR A O 1
ATOM 3490 N N . PHE A 1 485 ? -12.979 3.575 24.959 1.00 84.38 485 PHE A N 1
ATOM 3491 C CA . PHE A 1 485 ? -13.484 3.075 23.672 1.00 84.38 485 PHE A CA 1
ATOM 3492 C C . PHE A 1 485 ? -14.700 3.865 23.173 1.00 84.38 485 PHE A C 1
ATOM 3494 O O . PHE A 1 485 ? -14.868 3.993 21.962 1.00 84.38 485 PHE A O 1
ATOM 3501 N N . GLY A 1 486 ? -15.493 4.439 24.082 1.00 86.19 486 GLY A N 1
ATOM 3502 C CA . GLY A 1 486 ? -16.677 5.231 23.751 1.00 86.19 486 GLY A CA 1
ATOM 3503 C C . GLY A 1 486 ? -17.774 4.420 23.058 1.00 86.19 486 GLY A C 1
ATOM 3504 O O . GLY A 1 486 ? -17.748 3.189 23.053 1.00 86.19 486 GLY A O 1
ATOM 3505 N N . GLY A 1 487 ? -18.725 5.135 22.463 1.00 89.38 487 GLY A N 1
ATOM 3506 C CA . GLY A 1 487 ? -19.887 4.561 21.792 1.00 89.38 487 GLY A CA 1
ATOM 3507 C C . GLY A 1 487 ? -21.115 4.418 22.687 1.00 89.38 487 GLY A C 1
ATOM 3508 O O . GLY A 1 487 ? -21.118 4.828 23.848 1.00 89.38 487 GLY A O 1
ATOM 3509 N N . VAL A 1 488 ? -22.171 3.851 22.111 1.00 90.50 488 VAL A N 1
ATOM 3510 C CA . VAL A 1 488 ? -23.480 3.629 22.738 1.00 90.50 488 VAL A CA 1
ATOM 3511 C C . VAL A 1 488 ? -23.966 2.205 22.473 1.00 90.50 488 VAL A C 1
ATOM 3513 O O . VAL A 1 488 ? -23.576 1.583 21.483 1.00 90.50 488 VAL A O 1
ATOM 3516 N N . TYR A 1 489 ? -24.835 1.721 23.356 1.00 91.38 489 TYR A N 1
ATOM 3517 C CA . TYR A 1 489 ? -25.655 0.526 23.180 1.00 91.38 489 TYR A CA 1
ATOM 3518 C C . TYR A 1 489 ? -27.115 0.961 23.333 1.00 91.38 489 TYR A C 1
ATOM 3520 O O . TYR A 1 489 ? -27.435 1.620 24.321 1.00 91.38 489 TYR A O 1
ATOM 3528 N N . ASP A 1 490 ? -27.968 0.659 22.354 1.00 91.00 490 ASP A N 1
ATOM 3529 C CA . ASP A 1 490 ? -29.365 1.133 22.316 1.00 91.00 490 ASP A CA 1
ATOM 3530 C C . ASP A 1 490 ? -30.392 0.158 22.924 1.00 91.00 490 ASP A C 1
ATOM 3532 O O . ASP A 1 490 ? -31.576 0.480 23.016 1.00 91.00 490 ASP A O 1
ATOM 3536 N N . GLY A 1 491 ? -29.943 -1.020 23.369 1.00 87.94 491 GLY A N 1
ATOM 3537 C CA . GLY A 1 491 ? -30.814 -2.046 23.934 1.00 87.94 491 GLY A CA 1
ATOM 3538 C C . GLY A 1 491 ? -31.421 -1.627 25.269 1.00 87.94 491 GLY A C 1
ATOM 3539 O O . GLY A 1 491 ? -30.812 -0.891 26.051 1.00 87.94 491 GLY A O 1
ATOM 3540 N N . THR A 1 492 ? -32.620 -2.135 25.558 1.00 87.19 492 THR A N 1
ATOM 3541 C CA . THR A 1 492 ? -33.264 -1.905 26.853 1.00 87.19 492 THR A CA 1
ATOM 3542 C C . THR A 1 492 ? -32.458 -2.570 27.973 1.00 87.19 492 THR A C 1
ATOM 3544 O O . THR A 1 492 ? -31.699 -3.519 27.765 1.00 87.19 492 THR A O 1
ATOM 3547 N N . ARG A 1 493 ? -32.642 -2.083 29.203 1.00 85.50 493 ARG A N 1
ATOM 3548 C CA . ARG A 1 493 ? -32.121 -2.754 30.402 1.00 85.50 493 ARG A CA 1
ATOM 3549 C C . ARG A 1 493 ? -32.962 -3.964 30.819 1.00 85.50 493 ARG A C 1
ATOM 3551 O O . ARG A 1 493 ? -32.570 -4.660 31.750 1.00 85.50 493 ARG A O 1
ATOM 3558 N N . ALA A 1 494 ? -34.117 -4.185 30.193 1.00 85.62 494 ALA A N 1
ATOM 3559 C CA . ALA A 1 494 ? -35.071 -5.209 30.585 1.00 85.62 494 ALA A CA 1
ATOM 3560 C C . ALA A 1 494 ? -34.554 -6.612 30.191 1.00 85.62 494 ALA A C 1
ATOM 3562 O O . ALA A 1 494 ? -34.299 -6.871 29.011 1.00 85.62 494 ALA A O 1
ATOM 3563 N N . PRO A 1 495 ? -34.379 -7.542 31.149 1.00 84.31 495 PRO A N 1
ATOM 3564 C CA . PRO A 1 495 ? -33.858 -8.869 30.852 1.00 84.31 495 PRO A CA 1
ATOM 3565 C C . PRO A 1 495 ? -34.864 -9.688 30.033 1.00 84.31 495 PRO A C 1
ATOM 3567 O O . PRO A 1 495 ? -35.938 -10.030 30.524 1.00 84.31 495 PRO A O 1
ATOM 3570 N N . GLY A 1 496 ? -34.496 -10.041 28.799 1.00 82.00 496 GLY A N 1
ATOM 3571 C CA . GLY A 1 496 ? -35.315 -10.884 27.918 1.00 82.00 496 GLY A CA 1
ATOM 3572 C C . GLY A 1 496 ? -35.993 -10.169 26.743 1.00 82.00 496 GLY A C 1
ATOM 3573 O O . GLY A 1 496 ? -36.629 -10.854 25.946 1.00 82.00 496 GLY A O 1
ATOM 3574 N N . ASP A 1 497 ? -35.807 -8.855 26.586 1.00 85.75 497 ASP A N 1
ATOM 3575 C CA . ASP A 1 497 ? -36.372 -8.042 25.488 1.00 85.75 497 ASP A CA 1
ATOM 3576 C C . ASP A 1 497 ? -35.564 -8.111 24.168 1.00 85.75 497 ASP A C 1
ATOM 3578 O O . ASP A 1 497 ? -35.790 -7.337 23.238 1.00 85.75 497 ASP A O 1
ATOM 3582 N N . GLY A 1 498 ? -34.602 -9.034 24.059 1.00 87.06 498 GLY A N 1
ATOM 3583 C CA . GLY A 1 498 ? -33.660 -9.108 22.938 1.00 87.06 498 GLY A CA 1
ATOM 3584 C C . GLY A 1 498 ? -32.342 -8.361 23.186 1.00 87.06 498 GLY A C 1
ATOM 3585 O O . GLY A 1 498 ? -32.011 -7.969 24.305 1.00 87.06 498 GLY A O 1
ATOM 3586 N N . TYR A 1 499 ? -31.543 -8.210 22.131 1.00 89.00 499 TYR A N 1
ATOM 3587 C CA . TYR A 1 499 ? -30.237 -7.547 22.174 1.00 89.00 499 TYR A CA 1
ATOM 3588 C C . TYR A 1 499 ? -30.266 -6.231 21.383 1.00 89.00 499 TYR A C 1
ATOM 3590 O O . TYR A 1 499 ? -30.817 -6.185 20.286 1.00 89.00 499 TYR A O 1
ATOM 3598 N N . GLY A 1 500 ? -29.630 -5.184 21.914 1.00 89.06 500 GLY A N 1
ATOM 3599 C CA . GLY A 1 500 ? -29.452 -3.896 21.232 1.00 89.06 500 GLY A CA 1
ATOM 3600 C C . GLY A 1 500 ? -28.237 -3.853 20.307 1.00 89.06 500 GLY A C 1
ATOM 3601 O O . GLY A 1 500 ? -27.402 -4.763 20.301 1.00 89.06 500 GLY A O 1
ATOM 3602 N N . ALA A 1 50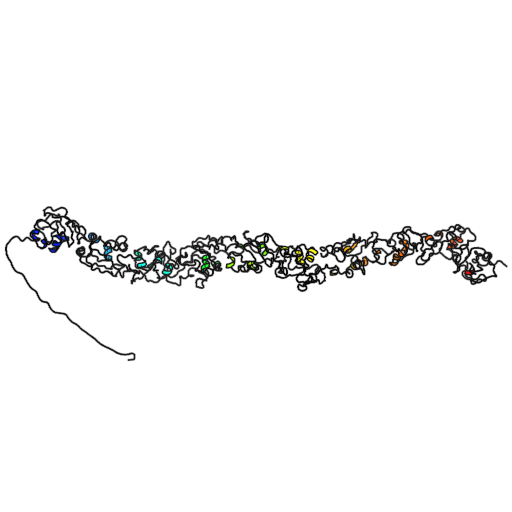1 ? -28.115 -2.776 19.537 1.00 90.62 501 ALA A N 1
ATOM 3603 C CA . ALA A 1 501 ? -26.977 -2.476 18.683 1.00 90.62 501 ALA A CA 1
ATOM 3604 C C . ALA A 1 501 ? -25.919 -1.607 19.370 1.00 90.62 501 ALA A C 1
ATOM 3606 O O . ALA A 1 501 ? -26.206 -0.639 20.072 1.00 90.62 501 ALA A O 1
ATOM 3607 N N . CYS A 1 502 ? -24.657 -1.953 19.113 1.00 89.19 502 CYS A N 1
ATOM 3608 C CA . CYS A 1 502 ? -23.492 -1.151 19.459 1.00 89.19 502 CYS A CA 1
ATOM 3609 C C . CYS A 1 502 ? -23.167 -0.186 18.310 1.00 89.19 502 CYS A C 1
ATOM 3611 O O . CYS A 1 502 ? -22.904 -0.632 17.189 1.00 89.19 502 CYS A O 1
ATOM 3613 N N . ALA A 1 503 ? -23.103 1.116 18.596 1.00 90.81 503 ALA A N 1
ATOM 3614 C CA . ALA A 1 503 ? -22.750 2.164 17.633 1.00 90.81 503 ALA A CA 1
ATOM 3615 C C . ALA A 1 503 ? -21.659 3.100 18.182 1.00 90.81 503 ALA A C 1
ATOM 3617 O O . ALA A 1 503 ? -21.505 3.253 19.393 1.00 90.81 503 ALA A O 1
ATOM 3618 N N . ASN A 1 504 ? -20.899 3.750 17.294 1.00 89.38 504 ASN A N 1
ATOM 3619 C CA . ASN A 1 504 ? -19.844 4.720 17.638 1.00 89.38 504 ASN A CA 1
ATOM 3620 C C . ASN A 1 504 ? -18.726 4.187 18.571 1.00 89.38 504 ASN A C 1
ATOM 3622 O O . ASN A 1 504 ? -18.065 4.960 19.266 1.00 89.38 504 ASN A O 1
ATOM 3626 N N . VAL A 1 505 ? -18.510 2.867 18.604 1.00 88.44 505 VAL A N 1
ATOM 3627 C CA . VAL A 1 505 ? -17.505 2.203 19.456 1.00 88.44 505 VAL A CA 1
ATOM 3628 C C . VAL A 1 505 ? -16.146 2.190 18.755 1.00 88.44 505 VAL A C 1
ATOM 3630 O O . VAL A 1 505 ? -16.048 1.700 17.632 1.00 88.44 505 VAL A O 1
ATOM 3633 N N . TYR A 1 506 ? -15.065 2.637 19.404 1.00 87.62 506 TYR A N 1
ATOM 3634 C CA . TYR A 1 506 ? -13.732 2.691 18.774 1.00 87.62 506 TYR A CA 1
ATOM 3635 C C . TYR A 1 506 ? -13.225 1.328 18.257 1.00 87.62 506 TYR A C 1
ATOM 3637 O O . TYR A 1 506 ? -12.542 1.274 17.236 1.00 87.62 506 TYR A O 1
ATOM 3645 N N . CYS A 1 507 ? -13.592 0.218 18.905 1.00 83.44 507 CYS A N 1
ATOM 3646 C CA . CYS A 1 507 ? -13.257 -1.132 18.434 1.00 83.44 507 CYS A CA 1
ATOM 3647 C C . CYS A 1 507 ? -13.958 -1.516 17.116 1.00 83.44 507 CYS A C 1
ATOM 3649 O O . CYS A 1 507 ? -13.470 -2.391 16.406 1.00 83.44 507 CYS A O 1
ATOM 3651 N N . HIS A 1 508 ? -15.075 -0.863 16.782 1.00 85.81 508 HIS A N 1
ATOM 3652 C CA . HIS A 1 508 ? -15.803 -0.982 15.513 1.00 85.81 508 HIS A CA 1
ATOM 3653 C C . HIS A 1 508 ? -15.570 0.278 14.660 1.00 85.81 508 HIS A C 1
ATOM 3655 O O . HIS A 1 508 ? -16.508 0.872 14.132 1.00 85.81 508 HIS A O 1
ATOM 3661 N N . SER A 1 509 ? -14.318 0.739 14.580 1.00 85.12 509 SER A N 1
ATOM 3662 C CA . SER A 1 509 ? -13.937 1.930 13.819 1.00 85.12 509 SER A CA 1
ATOM 3663 C C . SER A 1 509 ? -12.761 1.671 12.887 1.00 85.12 509 SER A C 1
ATOM 3665 O O . SER A 1 509 ? -11.999 0.722 13.062 1.00 85.12 509 SER A O 1
ATOM 3667 N N . ASN A 1 510 ? -12.558 2.585 11.941 1.00 79.50 510 ASN A N 1
ATOM 3668 C CA . ASN A 1 510 ? -11.408 2.611 11.041 1.00 79.50 510 ASN A CA 1
ATOM 3669 C C . ASN A 1 510 ? -10.054 2.879 11.741 1.00 79.50 510 ASN A C 1
ATOM 3671 O O . ASN A 1 510 ? -9.027 2.981 11.064 1.00 79.50 510 ASN A O 1
ATOM 3675 N N . GLY A 1 511 ? -10.045 3.032 13.072 1.00 79.88 511 GLY A N 1
ATOM 3676 C CA . GLY A 1 511 ? -8.861 3.222 13.912 1.00 79.88 511 GLY A CA 1
ATOM 3677 C C . GLY A 1 511 ? -8.215 4.611 13.839 1.00 79.88 511 GLY A C 1
ATOM 3678 O O . GLY A 1 511 ? -7.239 4.857 14.550 1.00 79.88 511 GLY A O 1
ATOM 3679 N N . GLN A 1 512 ? -8.724 5.522 13.004 1.00 76.12 512 GLN A N 1
ATOM 3680 C CA . GLN A 1 512 ? -8.094 6.818 12.731 1.00 76.12 512 GLN A CA 1
ATOM 3681 C C . GLN A 1 512 ? -8.228 7.814 13.899 1.00 76.12 512 GLN A C 1
ATOM 3683 O O . GLN A 1 512 ? -9.022 7.630 14.817 1.00 76.12 512 GLN A O 1
ATOM 3688 N N . ALA A 1 513 ? -7.439 8.897 13.855 1.00 73.94 513 ALA A N 1
ATOM 3689 C CA . ALA A 1 513 ? -7.453 9.950 14.880 1.00 73.94 513 ALA A CA 1
ATOM 3690 C C . ALA A 1 513 ? -8.811 10.677 14.976 1.00 73.94 513 ALA A C 1
ATOM 3692 O O . ALA A 1 513 ? -9.232 11.042 16.069 1.00 73.94 513 ALA A O 1
ATOM 3693 N N . THR A 1 514 ? -9.500 10.815 13.840 1.00 79.88 514 THR A N 1
ATOM 3694 C CA . THR A 1 514 ? -10.942 11.074 13.763 1.00 79.88 514 THR A CA 1
ATOM 3695 C C . THR A 1 514 ? -11.581 9.777 13.262 1.00 79.88 514 THR A C 1
ATOM 3697 O O . THR A 1 514 ? -11.452 9.486 12.069 1.00 79.88 514 THR A O 1
ATOM 3700 N N . PRO A 1 515 ? -12.178 8.943 14.132 1.00 80.56 515 PRO A N 1
ATOM 3701 C CA . PRO A 1 515 ? -12.678 7.642 13.711 1.00 80.56 515 PRO A CA 1
ATOM 3702 C C . PRO A 1 515 ? -13.924 7.781 12.832 1.00 80.56 515 PRO A C 1
ATOM 3704 O O . PRO A 1 515 ? -14.833 8.540 13.163 1.00 80.56 515 PRO A O 1
ATOM 3707 N N . SER A 1 516 ? -13.988 6.999 11.753 1.00 83.62 516 SER A N 1
ATOM 3708 C CA . SER A 1 516 ? -15.270 6.597 11.158 1.00 83.62 516 SER A CA 1
ATOM 3709 C C . SER A 1 516 ? -15.638 5.226 11.710 1.00 83.62 516 SER A C 1
ATOM 3711 O O . SER A 1 516 ? -14.746 4.396 11.906 1.00 83.62 516 SER A O 1
ATOM 3713 N N . TYR A 1 517 ? -16.919 4.993 11.967 1.00 84.62 517 TYR A N 1
ATOM 3714 C CA . TYR A 1 517 ? -17.420 3.775 12.600 1.00 84.62 517 TYR A CA 1
ATOM 3715 C C . TYR A 1 517 ? -18.110 2.867 11.583 1.00 84.62 517 TYR A C 1
ATOM 3717 O O . TYR A 1 517 ? -18.686 3.346 10.608 1.00 84.62 517 TYR A O 1
ATOM 3725 N N . ALA A 1 518 ? -18.066 1.559 11.830 1.00 81.06 518 ALA A N 1
ATOM 3726 C CA . ALA A 1 518 ? -18.917 0.605 11.133 1.00 81.06 518 ALA A CA 1
ATOM 3727 C C . ALA A 1 518 ? -20.408 0.915 11.407 1.00 81.06 518 ALA A C 1
ATOM 3729 O O . ALA A 1 518 ? -20.723 1.510 12.448 1.00 81.06 518 ALA A O 1
ATOM 3730 N N . PRO A 1 519 ? -21.335 0.490 10.527 1.00 82.56 519 PRO A N 1
ATOM 3731 C CA . PRO A 1 519 ? -22.770 0.556 10.798 1.00 82.56 519 PRO A CA 1
ATOM 3732 C C . PRO A 1 519 ? -23.131 -0.091 12.150 1.00 82.56 519 PRO A C 1
ATOM 3734 O O . PRO A 1 519 ? -22.444 -1.031 12.559 1.00 82.56 519 PRO A O 1
ATOM 3737 N N . PRO A 1 520 ? -24.191 0.366 12.849 1.00 87.56 520 PRO A N 1
ATOM 3738 C CA . PRO A 1 520 ? -24.601 -0.201 14.135 1.00 87.56 520 PRO A CA 1
ATOM 3739 C C . PRO A 1 520 ? -24.782 -1.724 14.076 1.00 87.56 520 PRO A C 1
ATOM 3741 O O . PRO A 1 520 ? -25.462 -2.238 13.189 1.00 87.56 520 PRO A O 1
ATOM 3744 N N . VAL A 1 521 ? -24.182 -2.448 15.027 1.00 86.44 521 VAL A N 1
ATOM 3745 C CA . VAL A 1 521 ? -24.193 -3.923 15.044 1.00 86.44 521 VAL A CA 1
ATOM 3746 C C . VAL A 1 521 ? -24.940 -4.436 16.264 1.00 86.44 521 VAL A C 1
ATOM 3748 O O . VAL A 1 521 ? -24.476 -4.250 17.390 1.00 86.44 521 VAL A O 1
ATOM 3751 N N . THR A 1 522 ? -26.061 -5.126 16.044 1.00 89.50 522 THR A N 1
ATOM 3752 C CA . THR A 1 522 ? -26.808 -5.841 17.089 1.00 89.50 522 THR A CA 1
ATOM 3753 C C . THR A 1 522 ? -25.914 -6.860 17.796 1.00 89.50 522 THR A C 1
ATOM 3755 O O . THR A 1 522 ? -25.241 -7.672 17.157 1.00 89.50 522 THR A O 1
ATOM 3758 N N . TRP A 1 523 ? -25.893 -6.844 19.127 1.00 88.38 523 TRP A N 1
ATOM 3759 C CA . TRP A 1 523 ? -25.181 -7.852 19.907 1.00 88.38 523 TRP A CA 1
ATOM 3760 C C . TRP A 1 523 ? -25.769 -9.243 19.619 1.00 88.38 523 TRP A C 1
ATOM 3762 O O . TRP A 1 523 ? -26.974 -9.408 19.467 1.00 88.38 523 TRP A O 1
ATOM 3772 N N . GLY A 1 524 ? -24.910 -10.250 19.465 1.00 83.75 524 GLY A N 1
ATOM 3773 C CA . GLY A 1 524 ? -25.292 -11.580 18.974 1.00 83.75 524 GLY A CA 1
ATOM 3774 C C . GLY A 1 524 ? -25.399 -11.727 17.447 1.00 83.75 524 GLY A C 1
ATOM 3775 O O . GLY A 1 524 ? -25.568 -12.852 16.985 1.00 83.75 524 GLY A O 1
ATOM 3776 N N . ALA A 1 525 ? -25.257 -10.655 16.657 1.00 81.00 525 ALA A N 1
ATOM 3777 C CA . ALA A 1 525 ? -25.278 -10.734 15.193 1.00 81.00 525 ALA A CA 1
ATOM 3778 C C . ALA A 1 525 ? -23.974 -11.295 14.577 1.00 81.00 525 ALA A C 1
ATOM 3780 O O . ALA A 1 525 ? -23.024 -11.689 15.263 1.00 81.00 525 ALA A O 1
ATOM 3781 N N . VAL A 1 526 ? -23.946 -11.343 13.240 1.00 70.00 526 VAL A N 1
ATOM 3782 C CA . VAL A 1 526 ? -22.830 -11.864 12.434 1.00 70.00 526 VAL A CA 1
ATOM 3783 C C . VAL A 1 526 ? -21.510 -11.114 12.666 1.00 70.00 526 VAL A C 1
ATOM 3785 O O . VAL A 1 526 ? -21.470 -9.952 13.058 1.00 70.00 526 VAL A O 1
ATOM 3788 N N . THR A 1 527 ? -20.391 -11.803 12.423 1.00 70.50 527 THR A N 1
ATOM 3789 C CA . THR A 1 527 ? -19.044 -11.268 12.681 1.00 70.50 527 THR A CA 1
ATOM 3790 C C . THR A 1 527 ? -18.659 -10.183 11.668 1.00 70.50 527 THR A C 1
ATOM 3792 O O . THR A 1 527 ? -18.642 -10.448 10.466 1.00 70.50 527 THR A O 1
ATOM 3795 N N . LEU A 1 528 ? -18.279 -8.997 12.161 1.00 74.31 528 LEU A N 1
ATOM 3796 C CA . LEU A 1 528 ? -17.669 -7.935 11.354 1.00 74.31 528 LEU A CA 1
ATOM 3797 C C . LEU A 1 528 ? -16.405 -8.435 10.636 1.00 74.31 528 LEU A C 1
ATOM 3799 O O . LEU A 1 528 ? -15.549 -9.091 11.233 1.00 74.31 528 LEU A O 1
ATOM 3803 N N . ARG A 1 529 ? -16.281 -8.082 9.355 1.00 74.25 529 ARG A N 1
ATOM 3804 C CA . ARG A 1 529 ? -15.090 -8.314 8.526 1.00 74.25 529 ARG A CA 1
ATOM 3805 C C . ARG A 1 529 ? -14.235 -7.041 8.482 1.00 74.25 529 ARG A C 1
ATOM 3807 O O . ARG A 1 529 ? -14.732 -5.958 8.780 1.00 74.25 529 ARG A O 1
ATOM 3814 N N . CYS A 1 530 ? -12.962 -7.152 8.100 1.00 75.12 530 CYS A N 1
ATOM 3815 C CA . CYS A 1 530 ? -12.036 -6.011 8.060 1.00 75.12 530 CYS A CA 1
ATOM 3816 C C . CYS A 1 530 ? -12.541 -4.855 7.174 1.00 75.12 530 CYS A C 1
ATOM 3818 O O . CYS A 1 530 ? -12.359 -3.692 7.529 1.00 75.12 530 CYS A O 1
ATOM 3820 N N . ASP A 1 531 ? -13.226 -5.180 6.074 1.00 72.62 531 ASP A N 1
ATOM 3821 C CA . ASP A 1 531 ? -13.821 -4.249 5.108 1.00 72.62 531 ASP A CA 1
ATOM 3822 C C . ASP A 1 531 ? -15.005 -3.429 5.656 1.00 72.62 531 ASP A C 1
ATOM 3824 O O . ASP A 1 531 ? -15.321 -2.372 5.113 1.00 72.62 531 ASP A O 1
ATOM 3828 N N . ALA A 1 532 ? -15.609 -3.842 6.777 1.00 74.69 532 ALA A N 1
ATOM 3829 C CA . ALA A 1 532 ? -16.643 -3.062 7.466 1.00 74.69 532 ALA A CA 1
ATOM 3830 C C . ALA A 1 532 ? -16.077 -1.900 8.313 1.00 74.69 532 ALA A C 1
ATOM 3832 O O . ALA A 1 532 ? -16.831 -1.023 8.729 1.00 74.69 532 ALA A O 1
ATOM 3833 N N . CYS A 1 533 ? -14.761 -1.881 8.564 1.00 77.25 533 CYS A N 1
ATOM 3834 C CA . CYS A 1 533 ? -14.071 -0.830 9.324 1.00 77.25 533 CYS A CA 1
ATOM 3835 C C . CYS A 1 533 ? -13.001 -0.103 8.492 1.00 77.25 533 CYS A C 1
ATOM 3837 O O . CYS A 1 533 ? -12.829 1.107 8.623 1.00 77.25 533 CYS A O 1
ATOM 3839 N N . HIS A 1 534 ? -12.263 -0.816 7.642 1.00 78.38 534 HIS A N 1
ATOM 3840 C CA . HIS A 1 534 ? -11.134 -0.296 6.867 1.00 78.38 534 HIS A CA 1
ATOM 3841 C C . HIS A 1 534 ? -11.347 -0.557 5.369 1.00 78.38 534 HIS A C 1
ATOM 3843 O O . HIS A 1 534 ? -12.099 -1.448 4.995 1.00 78.38 534 HIS A O 1
ATOM 3849 N N . GLY A 1 535 ? -10.653 0.170 4.492 1.00 70.12 535 GLY A N 1
ATOM 3850 C CA . GLY A 1 535 ? -10.588 -0.230 3.080 1.00 70.12 535 GLY A CA 1
ATOM 3851 C C . GLY A 1 535 ? -9.784 -1.527 2.900 1.00 70.12 535 GLY A C 1
ATOM 3852 O O . GLY A 1 535 ? -8.959 -1.864 3.749 1.00 70.12 535 GLY A O 1
ATOM 3853 N N . SER A 1 536 ? -9.979 -2.241 1.789 1.00 66.88 536 SER A N 1
ATOM 3854 C CA . SER A 1 536 ? -9.211 -3.461 1.489 1.00 66.88 536 SER A CA 1
ATOM 3855 C C . SER A 1 536 ? -8.024 -3.196 0.552 1.00 66.88 536 SER A C 1
ATOM 3857 O O . SER A 1 536 ? -7.970 -2.169 -0.129 1.00 66.88 536 SER A O 1
ATOM 3859 N N . ALA A 1 537 ? -7.077 -4.137 0.488 1.00 58.53 537 ALA A N 1
ATOM 3860 C CA . ALA A 1 537 ? -5.913 -4.042 -0.396 1.00 58.53 537 ALA A CA 1
ATOM 3861 C C . ALA A 1 537 ? -6.241 -4.248 -1.890 1.00 58.53 537 ALA A C 1
ATOM 3863 O O . ALA A 1 537 ? -5.471 -3.816 -2.737 1.00 58.53 537 ALA A O 1
ATOM 3864 N N . THR A 1 538 ? -7.376 -4.862 -2.240 1.00 54.69 538 THR A N 1
ATOM 3865 C CA . THR A 1 538 ? -7.746 -5.163 -3.640 1.00 54.69 538 THR A CA 1
ATOM 3866 C C . THR A 1 538 ? -8.943 -4.357 -4.147 1.00 54.69 538 THR A C 1
ATOM 3868 O O . THR A 1 538 ? -8.995 -4.028 -5.331 1.00 54.69 538 THR A O 1
ATOM 3871 N N . SER A 1 539 ? -9.859 -3.968 -3.258 1.00 50.31 539 SER A N 1
ATOM 3872 C CA . SER A 1 539 ? -11.136 -3.325 -3.592 1.00 50.31 539 SER A CA 1
ATOM 3873 C C . SER A 1 539 ? -11.409 -2.088 -2.731 1.00 50.31 539 SER A C 1
ATOM 3875 O O . SER A 1 539 ? -11.132 -2.078 -1.526 1.00 50.31 539 SER A O 1
ATOM 3877 N N . LYS A 1 540 ? -12.078 -1.078 -3.309 1.00 45.28 540 LYS A N 1
ATOM 3878 C CA . LYS A 1 540 ? -12.940 -0.195 -2.501 1.00 45.28 540 LYS A CA 1
ATOM 3879 C C . LYS A 1 540 ? -14.019 -1.069 -1.839 1.00 45.28 540 LYS A C 1
ATOM 3881 O O . LYS A 1 540 ? -14.465 -2.030 -2.462 1.00 45.28 540 LYS A O 1
ATOM 3886 N N . GLY A 1 541 ? -14.375 -0.771 -0.588 1.00 37.34 541 GLY A N 1
ATOM 3887 C CA . GLY A 1 541 ? -15.310 -1.582 0.199 1.00 37.34 541 GLY A CA 1
ATOM 3888 C C . GLY A 1 541 ? -16.664 -1.786 -0.491 1.00 37.34 541 GLY A C 1
ATOM 3889 O O . GLY A 1 541 ? -17.105 -0.951 -1.281 1.00 37.34 541 GLY A O 1
ATOM 3890 N N . GLY A 1 542 ? -17.303 -2.923 -0.215 1.00 35.06 542 GLY A N 1
ATOM 3891 C CA . GLY A 1 542 ? -18.654 -3.208 -0.695 1.00 35.06 542 GLY A CA 1
ATOM 3892 C C . GLY A 1 542 ? -19.721 -2.493 0.139 1.00 35.06 542 GLY A C 1
ATOM 3893 O O . GLY A 1 542 ? -19.529 -2.241 1.323 1.00 35.06 542 GLY A O 1
ATOM 3894 N N . SER A 1 543 ? -20.872 -2.223 -0.478 1.00 40.97 543 SER A N 1
ATOM 3895 C CA . SER A 1 543 ? -22.075 -1.614 0.119 1.00 40.97 543 SER A CA 1
ATOM 3896 C C . SER A 1 543 ? -21.981 -0.177 0.654 1.00 40.97 543 SER A C 1
ATOM 3898 O O . SER A 1 543 ? -23.018 0.480 0.673 1.00 40.97 543 SER A O 1
ATOM 3900 N N . ASP A 1 544 ? -20.814 0.342 1.042 1.00 42.53 544 ASP A N 1
ATOM 3901 C CA . ASP A 1 544 ? -20.630 1.775 1.309 1.00 42.53 544 ASP A CA 1
ATOM 3902 C C . ASP A 1 544 ? -19.272 2.297 0.809 1.00 42.53 544 ASP A C 1
ATOM 3904 O O . ASP A 1 544 ? -18.254 1.607 0.794 1.00 42.53 544 ASP A O 1
ATOM 3908 N N . THR A 1 545 ? -19.272 3.550 0.365 1.00 46.94 545 THR A N 1
ATOM 3909 C CA . THR A 1 545 ? -18.166 4.222 -0.332 1.00 46.94 545 THR A CA 1
ATOM 3910 C C . THR A 1 545 ? -17.212 4.985 0.594 1.00 46.94 545 THR A C 1
ATOM 3912 O O . THR A 1 545 ? -16.243 5.580 0.117 1.00 46.94 545 THR A O 1
ATOM 3915 N N . THR A 1 546 ? -17.458 4.973 1.908 1.00 48.16 546 THR A N 1
ATOM 3916 C CA . THR A 1 546 ? -16.825 5.883 2.881 1.00 48.16 546 THR A CA 1
ATOM 3917 C C . THR A 1 546 ? -15.454 5.430 3.408 1.00 48.16 546 THR A C 1
ATOM 3919 O O . THR A 1 546 ? -14.603 6.272 3.712 1.00 48.16 546 THR A O 1
ATOM 3922 N N . THR A 1 547 ? -15.177 4.125 3.502 1.00 53.62 547 THR A N 1
ATOM 3923 C CA . THR A 1 547 ? -13.969 3.580 4.159 1.00 53.62 547 THR A CA 1
ATOM 3924 C C . THR A 1 547 ? -12.801 3.343 3.193 1.00 53.62 547 THR A C 1
ATOM 3926 O O . THR A 1 547 ? -12.449 2.222 2.829 1.00 53.62 547 THR A O 1
ATOM 3929 N N . SER A 1 548 ? -12.115 4.419 2.800 1.00 64.62 548 SER A N 1
ATOM 3930 C CA . SER A 1 548 ? -10.808 4.309 2.126 1.00 64.62 548 SER A CA 1
ATOM 3931 C C . SER A 1 548 ? -9.656 4.049 3.114 1.00 64.62 548 SER A C 1
ATOM 3933 O O . SER A 1 548 ? -9.674 4.512 4.258 1.00 64.62 548 SER A O 1
ATOM 3935 N N . LEU A 1 549 ? -8.623 3.315 2.677 1.00 76.12 549 LEU A N 1
ATOM 3936 C CA . LEU A 1 549 ? -7.369 3.197 3.431 1.00 76.12 549 LEU A CA 1
ATOM 3937 C C . LEU A 1 549 ? -6.655 4.559 3.491 1.00 76.12 549 LEU A C 1
ATOM 3939 O O . LEU A 1 549 ? -6.535 5.256 2.485 1.00 76.12 549 LEU A O 1
ATOM 3943 N N . SER A 1 550 ? -6.161 4.938 4.670 1.00 76.94 550 SER A N 1
ATOM 3944 C CA . SER A 1 550 ? -5.750 6.318 4.954 1.00 76.94 550 SER A CA 1
ATOM 3945 C C . SER A 1 550 ? -4.439 6.742 4.276 1.00 76.94 550 SER A C 1
ATOM 3947 O O . SER A 1 550 ? -3.428 6.036 4.322 1.00 76.94 550 SER A O 1
ATOM 3949 N N . GLY A 1 551 ? -4.413 7.950 3.707 1.00 82.50 551 GLY A N 1
ATOM 3950 C CA . GLY A 1 551 ? -3.190 8.551 3.170 1.00 82.50 551 GLY A CA 1
ATOM 3951 C C . GLY A 1 551 ? -2.559 7.734 2.036 1.00 82.50 551 GLY A C 1
ATOM 3952 O O . GLY A 1 551 ? -3.219 7.392 1.057 1.00 82.50 551 GLY A O 1
ATOM 3953 N N . LYS A 1 552 ? -1.264 7.415 2.148 1.00 84.88 552 LYS A N 1
ATOM 3954 C CA . LYS A 1 552 ? -0.501 6.725 1.094 1.00 84.88 552 LYS A CA 1
ATOM 3955 C C . LYS A 1 552 ? -0.679 5.205 1.012 1.00 84.88 552 LYS A C 1
ATOM 3957 O O . LYS A 1 552 ? 0.005 4.600 0.189 1.00 84.88 552 LYS A O 1
ATOM 3962 N N . HIS A 1 553 ? -1.583 4.573 1.766 1.00 85.12 553 HIS A N 1
ATOM 3963 C CA . HIS A 1 553 ? -1.794 3.116 1.685 1.00 85.12 553 HIS A CA 1
ATOM 3964 C C . HIS A 1 553 ? -1.969 2.609 0.245 1.00 85.12 553 HIS A C 1
ATOM 3966 O O . HIS A 1 553 ? -1.243 1.709 -0.163 1.00 85.12 553 HIS A O 1
ATOM 3972 N N . ALA A 1 554 ? -2.851 3.225 -0.552 1.00 78.69 554 ALA A N 1
ATOM 3973 C CA . ALA A 1 554 ? -3.105 2.801 -1.933 1.00 78.69 554 ALA A CA 1
ATOM 3974 C C . ALA A 1 554 ? -1.831 2.769 -2.800 1.00 78.69 554 ALA A C 1
ATOM 3976 O O . ALA A 1 554 ? -1.655 1.846 -3.584 1.00 78.69 554 ALA A O 1
ATOM 3977 N N . ALA A 1 555 ? -0.896 3.705 -2.593 1.00 81.00 555 ALA A N 1
ATOM 3978 C CA . ALA A 1 555 ? 0.373 3.761 -3.324 1.00 81.00 555 ALA A CA 1
ATOM 3979 C C . ALA A 1 555 ? 1.355 2.620 -2.974 1.00 81.00 555 ALA A C 1
ATOM 3981 O O . ALA A 1 555 ? 2.324 2.425 -3.707 1.00 81.00 555 ALA A O 1
ATOM 3982 N N . HIS A 1 556 ? 1.103 1.883 -1.887 1.00 83.25 556 HIS A N 1
ATOM 3983 C CA . HIS A 1 556 ? 1.929 0.776 -1.398 1.00 83.25 556 HIS A CA 1
ATOM 3984 C C . HIS A 1 556 ? 1.229 -0.587 -1.533 1.00 83.25 556 HIS A C 1
ATOM 3986 O O . HIS A 1 556 ? 1.867 -1.550 -1.944 1.00 83.25 556 HIS A O 1
ATOM 3992 N N . VAL A 1 557 ? -0.068 -0.673 -1.207 1.00 79.88 557 VAL A N 1
ATOM 3993 C CA . VAL A 1 557 ? -0.815 -1.947 -1.106 1.00 79.88 557 VAL A CA 1
ATOM 3994 C C . VAL A 1 557 ? -1.748 -2.227 -2.292 1.00 79.88 557 VAL A C 1
ATOM 3996 O O . VAL A 1 557 ? -2.221 -3.348 -2.440 1.00 79.88 557 VAL A O 1
ATOM 3999 N N . ASN A 1 558 ? -2.013 -1.244 -3.161 1.00 74.38 558 ASN A N 1
ATOM 4000 C CA . ASN A 1 558 ? -2.845 -1.428 -4.359 1.00 74.38 558 ASN A CA 1
ATOM 4001 C C . ASN A 1 558 ? -2.335 -0.580 -5.535 1.00 74.38 558 ASN A C 1
ATOM 4003 O O . ASN A 1 558 ? -3.023 0.303 -6.045 1.00 74.38 558 ASN A O 1
ATOM 4007 N N . ASN A 1 559 ? -1.076 -0.805 -5.921 1.00 79.75 559 ASN A N 1
ATOM 4008 C CA . ASN A 1 559 ? -0.385 0.032 -6.902 1.00 79.75 559 ASN A CA 1
ATOM 4009 C C . ASN A 1 559 ? 0.296 -0.790 -8.003 1.00 79.75 559 ASN A C 1
ATOM 4011 O O . ASN A 1 559 ? 1.461 -0.568 -8.327 1.00 79.75 559 ASN A O 1
ATOM 4015 N N . ALA A 1 560 ? -0.428 -1.745 -8.594 1.00 83.00 560 ALA A N 1
ATOM 4016 C CA . ALA A 1 560 ? 0.100 -2.586 -9.673 1.00 83.00 560 ALA A CA 1
ATOM 4017 C C . ALA A 1 560 ? 0.610 -1.775 -10.885 1.00 83.00 560 ALA A C 1
ATOM 4019 O O . ALA A 1 560 ? 1.516 -2.222 -11.582 1.00 83.00 560 ALA A O 1
ATOM 4020 N N . LEU A 1 561 ? 0.096 -0.557 -11.094 1.00 83.00 561 LEU A N 1
ATOM 4021 C CA . LEU A 1 561 ? 0.540 0.370 -12.144 1.00 83.00 561 LEU A CA 1
ATOM 4022 C C . LEU A 1 561 ? 1.961 0.931 -11.935 1.00 83.00 561 LEU A C 1
ATOM 4024 O O . LEU A 1 561 ? 2.550 1.419 -12.892 1.00 83.00 561 LEU A O 1
ATOM 4028 N N . VAL A 1 562 ? 2.518 0.859 -10.719 1.00 84.12 562 VAL A N 1
ATOM 4029 C CA . VAL A 1 562 ? 3.876 1.345 -10.389 1.00 84.12 562 VAL A CA 1
ATOM 4030 C C . VAL A 1 562 ? 4.744 0.228 -9.806 1.00 84.12 562 VAL A C 1
ATOM 4032 O O . VAL A 1 562 ? 5.891 0.072 -10.206 1.00 84.12 562 VAL A O 1
ATOM 4035 N N . LEU A 1 563 ? 4.206 -0.582 -8.891 1.00 83.81 563 LEU A N 1
ATOM 4036 C CA . LEU A 1 563 ? 4.926 -1.681 -8.238 1.00 83.81 563 LEU A CA 1
ATOM 4037 C C . LEU A 1 563 ? 4.888 -2.996 -9.032 1.00 83.81 563 LEU A C 1
ATOM 4039 O O . LEU A 1 563 ? 5.692 -3.884 -8.764 1.00 83.81 563 LEU A O 1
ATOM 4043 N N . GLY A 1 564 ? 3.983 -3.120 -10.005 1.00 87.19 564 GLY A N 1
ATOM 4044 C CA . GLY A 1 564 ? 3.688 -4.374 -10.697 1.00 87.19 564 GLY A CA 1
ATOM 4045 C C . GLY A 1 564 ? 2.630 -5.226 -9.981 1.00 87.19 564 GLY A C 1
ATOM 4046 O O . GLY A 1 564 ? 2.422 -5.140 -8.767 1.00 87.19 564 GLY A O 1
ATOM 4047 N N . ALA A 1 565 ? 1.929 -6.065 -10.739 1.00 85.12 565 ALA A N 1
ATOM 4048 C CA . ALA A 1 565 ? 1.003 -7.061 -10.213 1.00 85.12 565 ALA A CA 1
ATOM 4049 C C . ALA A 1 565 ? 1.741 -8.064 -9.309 1.00 85.12 565 ALA A C 1
ATOM 4051 O O . ALA A 1 565 ? 2.897 -8.409 -9.551 1.00 85.12 565 ALA A O 1
ATOM 4052 N N . GLY A 1 566 ? 1.097 -8.514 -8.227 1.00 79.69 566 GLY A N 1
ATOM 4053 C CA . GLY A 1 566 ? 1.734 -9.396 -7.239 1.00 79.69 566 GLY A CA 1
ATOM 4054 C C . GLY A 1 566 ? 2.942 -8.775 -6.516 1.00 79.69 566 GLY A C 1
ATOM 4055 O O . GLY A 1 566 ? 3.821 -9.515 -6.063 1.00 79.69 566 GLY A O 1
ATOM 4056 N N . LYS A 1 567 ? 3.027 -7.436 -6.465 1.00 78.69 567 LYS A N 1
ATOM 4057 C CA . LYS A 1 567 ? 4.080 -6.659 -5.780 1.00 78.69 567 LYS A CA 1
ATOM 4058 C C . LYS A 1 567 ? 3.562 -5.470 -4.959 1.00 78.69 567 LYS A C 1
ATOM 4060 O O . LYS A 1 567 ? 4.354 -4.664 -4.479 1.00 78.69 567 LYS A O 1
ATOM 4065 N N . SER A 1 568 ? 2.250 -5.405 -4.730 1.00 77.44 568 SER A N 1
ATOM 4066 C CA . SER A 1 568 ? 1.712 -4.695 -3.567 1.00 77.44 568 SER A CA 1
ATOM 4067 C C . SER A 1 568 ? 2.401 -5.168 -2.285 1.00 77.44 568 SER A C 1
ATOM 4069 O O . SER A 1 568 ? 2.647 -6.364 -2.127 1.00 77.44 568 SER A O 1
ATOM 4071 N N . LEU A 1 569 ? 2.671 -4.240 -1.371 1.00 83.06 569 LEU A N 1
ATOM 4072 C CA . LEU A 1 569 ? 3.033 -4.566 0.006 1.00 83.06 569 LEU A CA 1
ATOM 4073 C C . LEU A 1 569 ? 1.782 -5.010 0.773 1.00 83.06 569 LEU A C 1
ATOM 4075 O O . LEU A 1 569 ? 0.701 -4.452 0.581 1.00 83.06 569 LEU A O 1
ATOM 4079 N N . HIS A 1 570 ? 1.945 -5.980 1.660 1.00 83.62 570 HIS A N 1
ATOM 4080 C CA . HIS A 1 570 ? 0.898 -6.494 2.538 1.00 83.62 570 HIS A CA 1
ATOM 4081 C C . HIS A 1 570 ? 0.855 -5.691 3.848 1.00 83.62 570 HIS A C 1
ATOM 4083 O O . HIS A 1 570 ? 1.819 -5.026 4.233 1.00 83.62 570 HIS A O 1
ATOM 4089 N N . CYS A 1 571 ? -0.232 -5.761 4.612 1.00 84.12 571 CYS A N 1
ATOM 4090 C CA . CYS A 1 571 ? -0.357 -5.020 5.871 1.00 84.12 571 CYS A CA 1
ATOM 4091 C C . CYS A 1 571 ? 0.705 -5.437 6.914 1.00 84.12 571 CYS A C 1
ATOM 4093 O O . CYS A 1 571 ? 1.172 -4.595 7.686 1.00 84.12 571 CYS A O 1
ATOM 4095 N N . ILE A 1 572 ? 1.155 -6.699 6.894 1.00 87.81 572 ILE A N 1
ATOM 4096 C CA . ILE A 1 572 ? 2.244 -7.218 7.747 1.00 87.81 572 ILE A CA 1
ATOM 4097 C C . ILE A 1 572 ? 3.605 -6.547 7.467 1.00 87.81 572 ILE A C 1
ATOM 4099 O O . ILE A 1 572 ? 4.393 -6.354 8.396 1.00 87.81 572 ILE A O 1
ATOM 4103 N N . ASP A 1 573 ? 3.857 -6.098 6.230 1.00 87.06 573 ASP A N 1
ATOM 4104 C CA . ASP A 1 573 ? 5.117 -5.451 5.821 1.00 87.06 573 ASP A CA 1
ATOM 4105 C C . ASP A 1 573 ? 5.374 -4.130 6.562 1.00 87.06 573 ASP A C 1
ATOM 4107 O O . ASP A 1 573 ? 6.527 -3.718 6.734 1.00 87.06 573 ASP A O 1
ATOM 4111 N N . CYS A 1 574 ? 4.300 -3.512 7.068 1.00 86.81 574 CYS A N 1
ATOM 4112 C CA . CYS A 1 574 ? 4.317 -2.271 7.839 1.00 86.81 574 CYS A CA 1
ATOM 4113 C C . CYS A 1 574 ? 3.813 -2.424 9.288 1.00 86.81 574 CYS A C 1
ATOM 4115 O O . CYS A 1 574 ? 4.273 -1.675 10.150 1.00 86.81 574 CYS A O 1
ATOM 4117 N N . HIS A 1 575 ? 2.933 -3.382 9.602 1.00 87.88 575 HIS A N 1
ATOM 4118 C CA . HIS A 1 575 ? 2.226 -3.476 10.895 1.00 87.88 575 HIS A CA 1
ATOM 4119 C C . HIS A 1 575 ? 2.310 -4.873 11.546 1.00 87.88 575 HIS A C 1
ATOM 4121 O O . HIS A 1 575 ? 1.321 -5.377 12.079 1.00 87.88 575 HIS A O 1
ATOM 4127 N N . SER A 1 576 ? 3.485 -5.506 11.517 1.00 90.00 576 SER A N 1
ATOM 4128 C CA . SER A 1 576 ? 3.696 -6.909 11.919 1.00 90.00 576 SER A CA 1
ATOM 4129 C C . SER A 1 576 ? 3.299 -7.282 13.354 1.00 90.00 576 SER A C 1
ATOM 4131 O O . SER A 1 576 ? 2.947 -8.434 13.589 1.00 90.00 576 SER A O 1
ATOM 4133 N N . ILE A 1 577 ? 3.314 -6.353 14.321 1.00 89.19 577 ILE A N 1
ATOM 4134 C CA . ILE A 1 577 ? 2.804 -6.656 15.678 1.00 89.19 577 ILE A CA 1
ATOM 4135 C C . ILE A 1 577 ? 1.269 -6.649 15.751 1.00 89.19 577 ILE A C 1
ATOM 4137 O O . ILE A 1 577 ? 0.688 -7.182 16.694 1.00 89.19 577 ILE A O 1
ATOM 4141 N N . THR A 1 578 ? 0.616 -6.024 14.771 1.00 87.75 578 THR A N 1
ATOM 4142 C CA . THR A 1 578 ? -0.835 -5.831 14.709 1.00 87.75 578 THR A CA 1
ATOM 4143 C C . THR A 1 578 ? -1.510 -6.916 13.876 1.00 87.75 578 THR A C 1
ATOM 4145 O O . THR A 1 578 ? -2.554 -7.424 14.283 1.00 87.75 578 THR A O 1
ATOM 4148 N N . VAL A 1 579 ? -0.928 -7.290 12.732 1.00 87.38 579 VAL A N 1
ATOM 4149 C CA . VAL A 1 579 ? -1.511 -8.232 11.760 1.00 87.38 579 VAL A CA 1
ATOM 4150 C C . VAL A 1 579 ? -0.511 -9.295 11.308 1.00 87.38 579 VAL A C 1
ATOM 4152 O O . VAL A 1 579 ? 0.683 -9.027 11.195 1.00 87.38 579 VAL A O 1
ATOM 4155 N N . SER A 1 580 ? -1.014 -10.495 11.018 1.00 89.19 580 SER A N 1
ATOM 4156 C CA . SER A 1 580 ? -0.254 -11.626 10.463 1.00 89.19 580 SER A CA 1
ATOM 4157 C C . SER A 1 580 ? -0.559 -11.893 8.981 1.00 89.19 580 SER A C 1
ATOM 4159 O O . SER A 1 580 ? 0.146 -12.667 8.339 1.00 89.19 580 SER A O 1
ATOM 4161 N N . SER A 1 581 ? -1.577 -11.235 8.424 1.00 86.06 581 SER A N 1
ATOM 4162 C CA . SER A 1 581 ? -1.888 -11.163 6.990 1.00 86.06 581 SER A CA 1
ATOM 4163 C C . SER A 1 581 ? -2.736 -9.912 6.714 1.00 86.06 581 SER A C 1
ATOM 4165 O O . SER A 1 581 ? -3.081 -9.182 7.642 1.00 86.06 581 SER A O 1
ATOM 4167 N N . ASP A 1 582 ? -3.154 -9.691 5.466 1.00 79.50 582 ASP A N 1
ATOM 4168 C CA . ASP A 1 582 ? -4.115 -8.631 5.108 1.00 79.50 582 ASP A CA 1
ATOM 4169 C C . ASP A 1 582 ? -5.531 -8.845 5.683 1.00 79.50 582 ASP A C 1
ATOM 4171 O O . ASP A 1 582 ? -6.385 -7.965 5.587 1.00 79.50 582 ASP A O 1
ATOM 4175 N N . THR A 1 583 ? -5.802 -10.018 6.264 1.00 79.88 583 THR A N 1
ATOM 4176 C CA . THR A 1 583 ? -7.127 -10.433 6.759 1.00 79.88 583 THR A CA 1
ATOM 4177 C C . THR A 1 583 ? -7.122 -10.957 8.199 1.00 79.88 583 THR A C 1
ATOM 4179 O O . THR A 1 583 ? -8.191 -11.225 8.748 1.00 79.88 583 THR A O 1
ATOM 4182 N N . THR A 1 584 ? -5.950 -11.081 8.835 1.00 84.06 584 THR A N 1
ATOM 4183 C CA . THR A 1 584 ? -5.793 -11.689 10.165 1.00 84.06 584 THR A CA 1
ATOM 4184 C C . THR A 1 584 ? -5.068 -10.750 11.125 1.00 84.06 584 THR A C 1
ATOM 4186 O O . THR A 1 584 ? -3.890 -10.433 10.955 1.00 84.06 584 THR A O 1
ATOM 4189 N N . ILE A 1 585 ? -5.761 -10.350 12.193 1.00 84.38 585 ILE A N 1
ATOM 4190 C CA . ILE A 1 585 ? -5.182 -9.604 13.318 1.00 84.38 585 ILE A CA 1
ATOM 4191 C C . ILE A 1 585 ? -4.303 -10.556 14.147 1.00 84.38 585 ILE A C 1
ATOM 4193 O O . ILE A 1 585 ? -4.782 -11.584 14.621 1.00 84.38 585 ILE A O 1
ATOM 4197 N N . ALA A 1 586 ? -3.034 -10.199 14.355 1.00 88.19 586 ALA A N 1
ATOM 4198 C CA . ALA A 1 586 ? -2.083 -10.957 15.172 1.00 88.19 586 ALA A CA 1
ATOM 4199 C C . ALA A 1 586 ? -2.260 -10.681 16.674 1.00 88.19 586 ALA A C 1
ATOM 4201 O O . ALA A 1 586 ? -2.117 -11.582 17.497 1.00 88.19 586 ALA A O 1
ATOM 4202 N N . SER A 1 587 ? -2.595 -9.440 17.042 1.00 85.38 587 SER A N 1
ATOM 4203 C CA . SER A 1 587 ? -2.864 -9.053 18.428 1.00 85.38 587 SER A CA 1
ATOM 4204 C C . SER A 1 587 ? -3.951 -7.983 18.493 1.00 85.38 587 SER A C 1
ATOM 4206 O O . SER A 1 587 ? -3.734 -6.814 18.167 1.00 85.38 587 SER A O 1
ATOM 4208 N N . THR A 1 588 ? -5.144 -8.369 18.954 1.00 79.44 588 THR A N 1
ATOM 4209 C CA . THR A 1 588 ? -6.263 -7.429 19.129 1.00 79.44 588 THR A CA 1
ATOM 4210 C C . THR A 1 588 ? -5.963 -6.366 20.181 1.00 79.44 588 THR A C 1
ATOM 4212 O O . THR A 1 588 ? -6.421 -5.235 20.043 1.00 79.44 588 THR A O 1
ATOM 4215 N N . ALA A 1 589 ? -5.135 -6.683 21.183 1.00 77.56 589 ALA A N 1
ATOM 4216 C CA . ALA A 1 589 ? -4.710 -5.736 22.209 1.00 77.56 589 ALA A CA 1
ATOM 4217 C C . ALA A 1 589 ? -3.951 -4.531 21.625 1.00 77.56 589 ALA A C 1
ATOM 4219 O O . ALA A 1 589 ? -4.164 -3.416 22.091 1.00 77.56 589 ALA A O 1
ATOM 4220 N N . VAL A 1 590 ? -3.119 -4.723 20.589 1.00 83.56 590 VAL A N 1
ATOM 4221 C CA . VAL A 1 590 ? -2.459 -3.596 19.899 1.00 83.56 590 VAL A CA 1
ATOM 4222 C C . VAL A 1 590 ? -3.278 -3.063 18.721 1.00 83.56 590 VAL A C 1
ATOM 4224 O O . VAL A 1 590 ? -3.155 -1.889 18.406 1.00 83.56 590 VAL A O 1
ATOM 4227 N N . HIS A 1 591 ? -4.175 -3.851 18.118 1.00 85.38 591 HIS A N 1
ATOM 4228 C CA . HIS A 1 591 ? -5.078 -3.363 17.063 1.00 85.38 591 HIS A CA 1
ATOM 4229 C C . HIS A 1 591 ? -5.969 -2.194 17.519 1.00 85.38 591 HIS A C 1
ATOM 4231 O O . HIS A 1 591 ? -6.201 -1.268 16.748 1.00 85.38 591 HIS A O 1
ATOM 4237 N N . VAL A 1 592 ? -6.441 -2.201 18.774 1.00 80.81 592 VAL A N 1
ATOM 4238 C CA . VAL A 1 592 ? -7.335 -1.152 19.317 1.00 80.81 592 VAL A CA 1
ATOM 4239 C C . VAL A 1 592 ? -6.668 -0.224 20.348 1.00 80.81 592 VAL A C 1
ATOM 4241 O O . VAL A 1 592 ? -7.361 0.476 21.084 1.00 80.81 592 VAL A O 1
ATOM 4244 N N . ASN A 1 593 ? -5.330 -0.165 20.402 1.00 79.31 593 ASN A N 1
ATOM 4245 C CA . ASN A 1 593 ? -4.581 0.640 21.388 1.00 79.31 593 ASN A CA 1
ATOM 4246 C C . ASN A 1 593 ? -4.467 2.148 21.060 1.00 79.31 593 ASN A C 1
ATOM 4248 O O . ASN A 1 593 ? -3.735 2.867 21.743 1.00 79.31 593 ASN A O 1
ATOM 4252 N N . LYS A 1 594 ? -5.150 2.628 20.011 1.00 81.94 594 LYS A N 1
ATOM 4253 C CA . LYS A 1 594 ? -5.056 3.998 19.459 1.00 81.94 594 LYS A CA 1
ATOM 4254 C C . LYS A 1 594 ? -3.670 4.398 18.923 1.00 81.94 594 LYS A C 1
ATOM 4256 O O . LYS A 1 594 ? -3.394 5.585 18.752 1.00 81.94 594 LYS A O 1
ATOM 4261 N N . MET A 1 595 ? -2.802 3.433 18.612 1.00 80.19 595 MET A N 1
ATOM 4262 C CA . MET A 1 595 ? -1.480 3.654 18.016 1.00 80.19 595 MET A CA 1
ATOM 4263 C C . MET A 1 595 ? -1.374 3.002 16.631 1.00 80.19 595 MET A C 1
ATOM 4265 O O . MET A 1 595 ? -1.943 1.951 16.367 1.00 80.19 595 MET A O 1
ATOM 4269 N N . LEU A 1 596 ? -0.587 3.610 15.737 1.00 78.69 596 LEU A N 1
ATOM 4270 C CA . LEU A 1 596 ? -0.401 3.118 14.361 1.00 78.69 596 LEU A CA 1
ATOM 4271 C C . LEU A 1 596 ? 0.533 1.898 14.249 1.00 78.69 596 LEU A C 1
ATOM 4273 O O . LEU A 1 596 ? 0.555 1.248 13.209 1.00 78.69 596 LEU A O 1
ATOM 4277 N N . ASN A 1 597 ? 1.316 1.595 15.292 1.00 83.12 597 ASN A N 1
ATOM 4278 C CA . ASN A 1 597 ? 2.135 0.379 15.410 1.00 83.12 597 ASN A CA 1
ATOM 4279 C C . ASN A 1 597 ? 2.986 0.050 14.157 1.00 83.12 597 ASN A C 1
ATOM 4281 O O . ASN A 1 597 ? 3.060 -1.099 13.725 1.00 83.12 597 ASN A O 1
ATOM 4285 N N . TYR A 1 598 ? 3.630 1.065 13.568 1.00 86.38 598 TYR A N 1
ATOM 4286 C CA . TYR A 1 598 ? 4.493 0.931 12.386 1.00 86.38 598 TYR A CA 1
ATOM 4287 C C . TYR A 1 598 ? 5.780 0.162 12.751 1.00 86.38 598 TYR A C 1
ATOM 4289 O O . TYR A 1 598 ? 6.663 0.689 13.430 1.00 86.38 598 TYR A O 1
ATOM 4297 N N . THR A 1 599 ? 5.828 -1.123 12.397 1.00 85.56 599 THR A N 1
ATOM 4298 C CA . THR A 1 599 ? 6.711 -2.144 13.004 1.00 85.56 599 THR A CA 1
ATOM 4299 C C . THR A 1 599 ? 7.190 -3.250 12.058 1.00 85.56 599 THR A C 1
ATOM 4301 O O . THR A 1 599 ? 8.105 -3.984 12.425 1.00 85.56 599 THR A O 1
ATOM 4304 N N . GLY A 1 600 ? 6.605 -3.376 10.863 1.00 83.00 600 GLY A N 1
ATOM 4305 C CA . GLY A 1 600 ? 6.944 -4.430 9.899 1.00 83.00 600 GLY A CA 1
ATOM 4306 C C . GLY A 1 600 ? 8.368 -4.343 9.336 1.00 83.00 600 GLY A C 1
ATOM 4307 O O . GLY A 1 600 ? 9.090 -3.371 9.562 1.00 83.00 600 GLY A O 1
ATOM 4308 N N . HIS A 1 601 ? 8.786 -5.367 8.585 1.00 78.19 601 HIS A N 1
ATOM 4309 C CA . HIS A 1 601 ? 10.151 -5.461 8.048 1.00 78.19 601 HIS A CA 1
ATOM 4310 C C . HIS A 1 601 ? 10.546 -4.212 7.240 1.00 78.19 601 HIS A C 1
ATOM 4312 O O . HIS A 1 601 ? 11.591 -3.605 7.485 1.00 78.19 601 HIS A O 1
ATOM 4318 N N . TYR A 1 602 ? 9.662 -3.764 6.346 1.00 78.12 602 TYR A N 1
ATOM 4319 C CA . TYR A 1 602 ? 9.896 -2.606 5.484 1.00 78.12 602 TYR A CA 1
ATOM 4320 C C . TYR A 1 602 ? 9.666 -1.259 6.193 1.00 78.12 602 TYR A C 1
ATOM 4322 O O . TYR A 1 602 ? 10.073 -0.220 5.674 1.00 78.12 602 TYR A O 1
ATOM 4330 N N . ALA A 1 603 ? 9.097 -1.258 7.405 1.00 76.25 603 ALA A N 1
ATOM 4331 C CA . ALA A 1 603 ? 8.955 -0.057 8.230 1.00 76.25 603 ALA A CA 1
ATOM 4332 C C . ALA A 1 603 ? 10.292 0.441 8.813 1.00 76.25 603 ALA A C 1
ATOM 4334 O O . ALA A 1 603 ? 10.424 1.620 9.137 1.00 76.25 603 ALA A O 1
ATOM 4335 N N . GLY A 1 604 ? 11.287 -0.440 8.991 1.00 72.31 604 GLY A N 1
ATOM 4336 C CA . GLY A 1 604 ? 12.581 -0.089 9.602 1.00 72.31 604 GLY A CA 1
ATOM 4337 C C . GLY A 1 604 ? 12.504 0.322 11.085 1.00 72.31 604 GLY A C 1
ATOM 4338 O O . GLY A 1 604 ? 13.445 0.934 11.606 1.00 72.31 604 GLY A O 1
ATOM 4339 N N . GLY A 1 605 ? 11.390 -0.004 11.751 1.00 74.81 605 GLY A N 1
ATOM 4340 C CA . GLY A 1 605 ? 11.093 0.281 13.158 1.00 74.81 605 GLY A CA 1
ATOM 4341 C C . GLY A 1 605 ? 10.309 1.586 13.409 1.00 74.81 605 GLY A C 1
ATOM 4342 O O . GLY A 1 605 ? 10.344 2.516 12.601 1.00 74.81 605 GLY A O 1
ATOM 4343 N N . PRO A 1 606 ? 9.643 1.720 14.573 1.00 70.12 606 PRO A N 1
ATOM 4344 C CA . PRO A 1 606 ? 8.683 2.802 14.839 1.00 70.12 606 PRO A CA 1
ATOM 4345 C C . PRO A 1 606 ? 9.290 4.213 14.857 1.00 70.12 606 PRO A C 1
ATOM 4347 O O . PRO A 1 606 ? 8.570 5.191 14.696 1.00 70.12 606 PRO A O 1
ATOM 4350 N N . ARG A 1 607 ? 10.617 4.346 14.996 1.00 75.38 607 ARG A N 1
ATOM 4351 C CA . ARG A 1 607 ? 11.330 5.636 14.905 1.00 75.38 607 ARG A CA 1
ATOM 4352 C C . ARG A 1 607 ? 11.460 6.188 13.475 1.00 75.38 607 ARG A C 1
ATOM 4354 O O . ARG A 1 607 ? 11.941 7.306 13.317 1.00 75.38 607 ARG A O 1
ATOM 4361 N N . ARG A 1 608 ? 11.072 5.436 12.436 1.00 85.81 608 ARG A N 1
ATOM 4362 C CA . ARG A 1 608 ? 11.192 5.858 11.023 1.00 85.81 608 ARG A CA 1
ATOM 4363 C C . ARG A 1 608 ? 9.987 6.629 10.486 1.00 85.81 608 ARG A C 1
ATOM 4365 O O . ARG A 1 608 ? 10.106 7.264 9.440 1.00 85.81 608 ARG A O 1
ATOM 4372 N N . TYR A 1 609 ? 8.858 6.604 11.193 1.00 87.00 609 TYR A N 1
ATOM 4373 C CA . TYR A 1 609 ? 7.653 7.350 10.839 1.00 87.00 609 TYR A CA 1
ATOM 4374 C C . TYR A 1 609 ? 7.243 8.298 11.969 1.00 87.00 609 TYR A C 1
ATOM 4376 O O . TYR A 1 609 ? 7.007 7.884 13.102 1.00 87.00 609 TYR A O 1
ATOM 4384 N N . SER A 1 610 ? 7.122 9.583 11.645 1.00 87.06 610 SER A N 1
ATOM 4385 C CA . SER A 1 610 ? 6.619 10.606 12.560 1.00 87.06 610 SER A CA 1
ATOM 4386 C C . SER A 1 610 ? 5.092 10.639 12.527 1.00 87.06 610 SER A C 1
ATOM 4388 O O . SER A 1 610 ? 4.491 11.111 11.560 1.00 87.06 610 SER A O 1
ATOM 4390 N N . SER A 1 611 ? 4.447 10.188 13.604 1.00 80.62 611 SER A N 1
ATOM 4391 C CA . SER A 1 611 ? 2.985 10.245 13.749 1.00 80.62 611 SER A CA 1
ATOM 4392 C C . SER A 1 611 ? 2.436 11.677 13.772 1.00 80.62 611 SER A C 1
ATOM 4394 O O . SER A 1 611 ? 1.293 11.883 13.357 1.00 80.62 611 SER A O 1
ATOM 4396 N N . THR A 1 612 ? 3.239 12.661 14.190 1.00 85.19 612 THR A N 1
ATOM 4397 C CA . THR A 1 612 ? 2.883 14.089 14.193 1.00 85.19 612 THR A CA 1
ATOM 4398 C C . THR A 1 612 ? 2.970 14.687 12.790 1.00 85.19 612 THR A C 1
ATOM 4400 O O . THR A 1 612 ? 1.966 15.152 12.258 1.00 85.19 612 THR A O 1
ATOM 4403 N N . THR A 1 613 ? 4.146 14.633 12.153 1.00 87.62 613 THR A N 1
ATOM 4404 C CA . THR A 1 613 ? 4.397 15.306 10.859 1.00 87.62 613 THR A CA 1
ATOM 4405 C C . THR A 1 613 ? 4.040 14.463 9.633 1.00 87.62 613 THR A C 1
ATOM 4407 O O . THR A 1 613 ? 4.128 14.955 8.512 1.00 87.62 613 THR A O 1
ATOM 4410 N N . LYS A 1 614 ? 3.633 13.200 9.822 1.00 87.94 614 LYS A N 1
ATOM 4411 C CA . LYS A 1 614 ? 3.287 12.229 8.763 1.00 87.94 614 LYS A CA 1
ATOM 4412 C C . LYS A 1 614 ? 4.450 11.916 7.801 1.00 87.94 614 LYS A C 1
ATOM 4414 O O . LYS A 1 614 ? 4.231 11.464 6.678 1.00 87.94 614 LYS A O 1
ATOM 4419 N N . VAL A 1 615 ? 5.691 12.152 8.235 1.00 90.06 615 VAL A N 1
ATOM 4420 C CA . VAL A 1 615 ? 6.918 11.961 7.442 1.00 90.06 615 VAL A CA 1
ATOM 4421 C C . VAL A 1 615 ? 7.523 10.582 7.707 1.00 90.06 615 VAL A C 1
ATOM 4423 O O . VAL A 1 615 ? 7.731 10.208 8.861 1.00 90.06 615 VAL A O 1
ATOM 4426 N N . CYS A 1 616 ? 7.866 9.868 6.633 1.00 88.56 616 CYS A N 1
ATOM 4427 C CA . CYS A 1 616 ? 8.758 8.706 6.665 1.00 88.56 616 CYS A CA 1
ATOM 4428 C C . CYS A 1 616 ? 10.204 9.154 6.390 1.00 88.56 616 CYS A C 1
ATOM 4430 O O . CYS A 1 616 ? 10.435 9.865 5.409 1.00 88.56 616 CYS A O 1
ATOM 4432 N N . SER A 1 617 ? 11.169 8.715 7.198 1.00 88.94 617 SER A N 1
ATOM 4433 C CA . SER A 1 617 ? 12.575 9.140 7.109 1.00 88.94 617 SER A CA 1
ATOM 4434 C C . SER A 1 617 ? 13.542 7.969 7.257 1.00 88.94 617 SER A C 1
ATOM 4436 O O . SER A 1 617 ? 13.400 7.156 8.170 1.00 88.94 617 SER A O 1
ATOM 4438 N N . ASN A 1 618 ? 14.586 7.942 6.420 1.00 84.38 618 ASN A N 1
ATOM 4439 C CA . ASN A 1 618 ? 15.705 6.995 6.531 1.00 84.38 618 ASN A CA 1
ATOM 4440 C C . ASN A 1 618 ? 15.246 5.509 6.521 1.00 84.38 618 ASN A C 1
ATOM 4442 O O . ASN A 1 618 ? 15.501 4.760 7.465 1.00 84.38 618 ASN A O 1
ATOM 4446 N N . ILE A 1 619 ? 14.516 5.131 5.456 1.00 85.19 619 ILE A N 1
ATOM 4447 C CA . ILE A 1 619 ? 13.954 3.792 5.165 1.00 85.19 619 ILE A CA 1
ATOM 4448 C C . ILE A 1 619 ? 14.519 3.283 3.827 1.00 85.19 619 ILE A C 1
ATOM 4450 O O . ILE A 1 619 ? 14.650 4.067 2.889 1.00 85.19 619 ILE A O 1
ATOM 4454 N N . TYR A 1 620 ? 14.809 1.981 3.703 1.00 83.69 620 TYR A N 1
ATOM 4455 C CA . TYR A 1 620 ? 15.401 1.377 2.494 1.00 83.69 620 TYR A CA 1
ATOM 4456 C C . TYR A 1 620 ? 14.596 1.633 1.204 1.00 83.69 620 TYR A C 1
ATOM 4458 O O . TYR A 1 620 ? 15.166 2.113 0.224 1.00 83.69 620 TYR A O 1
ATOM 4466 N N . CYS A 1 621 ? 13.274 1.428 1.227 1.00 82.50 621 CYS A N 1
ATOM 4467 C CA . CYS A 1 621 ? 12.370 1.700 0.096 1.00 82.50 621 CYS A CA 1
ATOM 4468 C C . CYS A 1 621 ? 12.343 3.184 -0.329 1.00 82.50 621 CYS A C 1
ATOM 4470 O O . CYS A 1 621 ? 11.875 3.525 -1.411 1.00 82.50 621 CYS A O 1
ATOM 4472 N N . HIS A 1 622 ? 12.851 4.073 0.527 1.00 87.50 622 HIS A N 1
ATOM 4473 C CA . HIS A 1 622 ? 12.964 5.515 0.323 1.00 87.50 622 HIS A CA 1
ATOM 4474 C C . HIS A 1 622 ? 14.427 5.946 0.103 1.00 87.50 622 HIS A C 1
ATOM 4476 O O . HIS A 1 622 ? 14.808 7.069 0.434 1.00 87.50 622 HIS A O 1
ATOM 4482 N N . SER A 1 623 ? 15.265 5.054 -0.429 1.00 87.81 623 SER A N 1
ATOM 4483 C CA . SER A 1 623 ? 16.678 5.309 -0.723 1.00 87.81 623 SER A CA 1
ATOM 4484 C C . SER A 1 623 ? 16.991 5.252 -2.220 1.00 87.81 623 SER A C 1
ATOM 4486 O O . SER A 1 623 ? 16.195 4.765 -3.019 1.00 87.81 623 SER A O 1
ATOM 4488 N N . SER A 1 624 ? 18.182 5.709 -2.606 1.00 86.81 624 SER A N 1
ATOM 4489 C CA . SER A 1 624 ? 18.656 5.652 -3.993 1.00 86.81 624 SER A CA 1
ATOM 4490 C C . SER A 1 624 ? 19.043 4.253 -4.492 1.00 86.81 624 SER A C 1
ATOM 4492 O O . SER A 1 624 ? 19.383 4.107 -5.667 1.00 86.81 624 SER A O 1
ATOM 4494 N N . GLY A 1 625 ? 19.008 3.218 -3.639 1.00 84.06 625 GLY A N 1
ATOM 4495 C CA . GLY A 1 625 ? 19.361 1.829 -3.986 1.00 84.06 625 GLY A CA 1
ATOM 4496 C C . GLY A 1 625 ? 20.847 1.583 -4.308 1.00 84.06 625 GLY A C 1
ATOM 4497 O O . GLY A 1 625 ? 21.239 0.462 -4.632 1.00 84.06 625 GLY A O 1
ATOM 4498 N N . GLN A 1 626 ? 21.680 2.624 -4.224 1.00 81.38 626 GLN A N 1
ATOM 4499 C CA . GLN A 1 626 ? 23.117 2.578 -4.496 1.00 81.38 626 GLN A CA 1
ATOM 4500 C C . GLN A 1 626 ? 23.872 1.771 -3.424 1.00 81.38 626 GLN A C 1
ATOM 4502 O O . GLN A 1 626 ? 23.395 1.616 -2.303 1.00 81.38 626 GLN A O 1
ATOM 4507 N N . ALA A 1 627 ? 25.094 1.316 -3.733 1.00 76.12 627 ALA A N 1
ATOM 4508 C CA . ALA A 1 627 ? 25.944 0.577 -2.786 1.00 76.12 627 ALA A CA 1
ATOM 4509 C C . ALA A 1 627 ? 26.270 1.363 -1.494 1.00 76.12 627 ALA A C 1
ATOM 4511 O O . ALA A 1 627 ? 26.549 0.767 -0.457 1.00 76.12 627 ALA A O 1
ATOM 4512 N N . LYS A 1 628 ? 26.187 2.699 -1.546 1.00 80.50 628 LYS A N 1
ATOM 4513 C CA . LYS A 1 628 ? 26.057 3.589 -0.386 1.00 80.50 628 LYS A CA 1
ATOM 4514 C C . LYS A 1 628 ? 24.721 4.339 -0.537 1.00 80.50 628 LYS A C 1
ATOM 4516 O O . LYS A 1 628 ? 24.680 5.300 -1.303 1.00 80.50 628 LYS A O 1
ATOM 4521 N N . PRO A 1 629 ? 23.616 3.888 0.088 1.00 81.25 629 PRO A N 1
ATOM 4522 C CA . PRO A 1 629 ? 22.296 4.454 -0.181 1.00 81.25 629 PRO A CA 1
ATOM 4523 C C . PRO A 1 629 ? 22.164 5.903 0.303 1.00 81.25 629 PRO A C 1
ATOM 4525 O O . PRO A 1 629 ? 22.456 6.211 1.458 1.00 81.25 629 PRO A O 1
ATOM 4528 N N . VAL A 1 630 ? 21.651 6.783 -0.559 1.00 87.62 630 VAL A N 1
ATOM 4529 C CA . VAL A 1 630 ? 21.213 8.135 -0.179 1.00 87.62 630 VAL A CA 1
ATOM 4530 C C . VAL A 1 630 ? 19.734 8.059 0.183 1.00 87.62 630 VAL A C 1
ATOM 4532 O O . VAL A 1 630 ? 18.916 7.670 -0.648 1.00 87.62 630 VAL A O 1
ATOM 4535 N N . PHE A 1 631 ? 19.378 8.402 1.419 1.00 87.75 631 PHE A N 1
ATOM 4536 C CA . PHE A 1 631 ? 18.001 8.311 1.910 1.00 87.75 631 PHE A CA 1
ATOM 4537 C C . PHE A 1 631 ? 17.226 9.615 1.685 1.00 87.75 631 PHE A C 1
ATOM 4539 O O . PHE A 1 631 ? 17.680 10.693 2.068 1.00 87.75 631 PHE A O 1
ATOM 4546 N N . ARG A 1 632 ? 16.021 9.516 1.116 1.00 87.94 632 ARG A N 1
ATOM 4547 C CA . ARG A 1 632 ? 15.060 10.618 0.990 1.00 87.94 632 ARG A CA 1
ATOM 4548 C C . ARG A 1 632 ? 14.115 10.624 2.193 1.00 87.94 632 ARG A C 1
ATOM 4550 O O . ARG A 1 632 ? 13.456 9.628 2.483 1.00 87.94 632 ARG A O 1
ATOM 4557 N N . ASN A 1 633 ? 13.979 11.779 2.840 1.00 88.25 633 ASN A N 1
ATOM 4558 C CA . ASN A 1 633 ? 12.906 12.018 3.807 1.00 88.25 633 ASN A CA 1
ATOM 4559 C C . ASN A 1 633 ? 11.639 12.481 3.069 1.00 88.25 633 ASN A C 1
ATOM 4561 O O . ASN A 1 633 ? 11.707 13.324 2.172 1.00 88.25 633 ASN A O 1
ATOM 4565 N N . MET A 1 634 ? 10.480 11.941 3.443 1.00 90.56 634 MET A N 1
ATOM 4566 C CA . MET A 1 634 ? 9.205 12.170 2.750 1.00 90.56 634 MET A CA 1
ATOM 4567 C C . MET A 1 634 ? 8.474 13.401 3.283 1.00 90.56 634 MET A C 1
ATOM 4569 O O . MET A 1 634 ? 7.444 13.307 3.948 1.00 90.56 634 MET A O 1
ATOM 4573 N N . THR A 1 635 ? 9.060 14.566 3.017 1.00 90.56 635 THR A N 1
ATOM 4574 C CA . THR A 1 635 ? 8.574 15.885 3.441 1.00 90.56 635 THR A CA 1
ATOM 4575 C C . THR A 1 635 ? 7.692 16.560 2.382 1.00 90.56 635 THR A C 1
ATOM 4577 O O . THR A 1 635 ? 7.637 16.142 1.220 1.00 90.56 635 THR A O 1
ATOM 4580 N N . GLY A 1 636 ? 6.979 17.618 2.786 1.00 89.00 636 GLY A N 1
ATOM 4581 C CA . GLY A 1 636 ? 6.122 18.408 1.898 1.00 89.00 636 GLY A CA 1
ATOM 4582 C C . GLY A 1 636 ? 5.066 17.552 1.196 1.00 89.00 636 GLY A C 1
ATOM 4583 O O . GLY A 1 636 ? 4.435 16.697 1.817 1.00 89.00 636 GLY A O 1
ATOM 4584 N N . THR A 1 637 ? 4.924 17.728 -0.121 1.00 88.50 637 THR A N 1
ATOM 4585 C CA . THR A 1 637 ? 3.954 16.998 -0.960 1.00 88.50 637 THR A CA 1
ATOM 4586 C C . THR A 1 637 ? 4.126 15.476 -0.965 1.00 88.50 637 THR A C 1
ATOM 4588 O O . THR A 1 637 ? 3.255 14.782 -1.485 1.00 88.50 637 THR A O 1
ATOM 4591 N N . LYS A 1 638 ? 5.213 14.942 -0.395 1.00 87.62 638 LYS A N 1
ATOM 4592 C CA . LYS A 1 638 ? 5.526 13.506 -0.343 1.00 87.62 638 LYS A CA 1
ATOM 4593 C C . LYS A 1 638 ? 5.152 12.841 0.987 1.00 87.62 638 LYS A C 1
ATOM 4595 O O . LYS A 1 638 ? 5.319 11.632 1.107 1.00 87.62 638 LYS A O 1
ATOM 4600 N N . SER A 1 639 ? 4.654 13.599 1.970 1.00 90.31 639 SER A N 1
ATOM 4601 C CA . SER A 1 639 ? 4.237 13.047 3.268 1.00 90.31 639 SER A CA 1
ATOM 4602 C C . SER A 1 639 ? 3.077 12.048 3.136 1.00 90.31 639 SER A C 1
ATOM 4604 O O . SER A 1 639 ? 2.357 12.038 2.133 1.00 90.31 639 SER A O 1
ATOM 4606 N N . TRP A 1 640 ? 2.853 11.223 4.166 1.00 87.69 640 TRP A N 1
ATOM 4607 C CA . TRP A 1 640 ? 1.836 10.162 4.145 1.00 87.69 640 TRP A CA 1
ATOM 4608 C C . TRP A 1 640 ? 0.402 10.677 3.922 1.00 87.69 640 TRP A C 1
ATOM 4610 O O . TRP A 1 640 ? -0.448 9.927 3.451 1.00 87.69 640 TRP A O 1
ATOM 4620 N N . ALA A 1 641 ? 0.123 11.946 4.229 1.00 85.56 641 ALA A N 1
ATOM 4621 C CA . ALA A 1 641 ? -1.186 12.574 4.029 1.00 85.56 641 ALA A CA 1
ATOM 4622 C C . ALA A 1 641 ? -1.282 13.430 2.745 1.00 85.56 641 ALA A C 1
ATOM 4624 O O . ALA A 1 641 ? -2.302 14.072 2.514 1.00 85.56 641 ALA A O 1
ATOM 4625 N N . SER A 1 642 ? -0.231 13.481 1.920 1.00 87.12 642 SER A N 1
ATOM 4626 C CA . SER A 1 642 ? -0.135 14.383 0.762 1.00 87.12 642 SER A CA 1
ATOM 4627 C C . SER A 1 642 ? -0.346 13.680 -0.587 1.00 87.12 642 SER A C 1
ATOM 4629 O O . SER A 1 642 ? -0.333 12.454 -0.695 1.00 87.12 642 SER A O 1
ATOM 4631 N N . THR A 1 643 ? -0.532 14.458 -1.657 1.00 82.50 643 THR A N 1
ATOM 4632 C CA . THR A 1 643 ? -0.864 13.959 -3.007 1.00 82.50 643 THR A CA 1
ATOM 4633 C C . THR A 1 643 ? 0.341 13.484 -3.822 1.00 82.50 643 THR A C 1
ATOM 4635 O O . THR A 1 643 ? 0.224 12.506 -4.556 1.00 82.50 643 THR A O 1
ATOM 4638 N N . GLY A 1 644 ? 1.518 14.091 -3.656 1.00 83.81 644 GLY A N 1
ATOM 4639 C CA . GLY A 1 644 ? 2.701 13.845 -4.486 1.00 83.81 644 GLY A CA 1
ATOM 4640 C C . GLY A 1 644 ? 3.232 12.409 -4.439 1.00 83.81 644 GLY A C 1
ATOM 4641 O O . GLY A 1 644 ? 3.115 11.710 -3.432 1.00 83.81 644 GLY A O 1
ATOM 4642 N N . THR A 1 645 ? 3.822 11.967 -5.546 1.00 81.31 645 THR A N 1
ATOM 4643 C CA . THR A 1 645 ? 4.346 10.608 -5.759 1.00 81.31 645 THR A CA 1
ATOM 4644 C C . THR A 1 645 ? 5.857 10.629 -6.037 1.00 81.31 645 THR A C 1
ATOM 4646 O O . THR A 1 645 ? 6.526 11.670 -5.926 1.00 81.31 645 THR A O 1
ATOM 4649 N N . LEU A 1 646 ? 6.415 9.459 -6.350 1.00 82.81 646 LEU A N 1
ATOM 4650 C CA . LEU A 1 646 ? 7.780 9.263 -6.830 1.00 82.81 646 LEU A CA 1
ATOM 4651 C C . LEU A 1 646 ? 7.735 8.281 -8.006 1.00 82.81 646 LEU A C 1
ATOM 4653 O O . LEU A 1 646 ? 7.098 7.238 -7.900 1.00 82.81 646 LEU A O 1
ATOM 4657 N N . SER A 1 647 ? 8.404 8.634 -9.103 1.00 85.31 647 SER A N 1
ATOM 4658 C CA . SER A 1 647 ? 8.815 7.689 -10.147 1.00 85.31 647 SER A CA 1
ATOM 4659 C C . SER A 1 647 ? 10.238 7.196 -9.836 1.00 85.31 647 SER A C 1
ATOM 4661 O O . SER A 1 647 ? 10.808 7.559 -8.802 1.00 85.31 647 SER A O 1
ATOM 4663 N N . CYS A 1 648 ? 10.845 6.408 -10.722 1.00 87.44 648 CYS A N 1
ATOM 4664 C CA . CYS A 1 648 ? 12.202 5.879 -10.569 1.00 87.44 648 CYS A CA 1
ATOM 4665 C C . CYS A 1 648 ? 13.240 6.985 -10.270 1.00 87.44 648 CYS A C 1
ATOM 4667 O O . CYS A 1 648 ? 13.998 6.849 -9.310 1.00 87.44 648 CYS A O 1
ATOM 4669 N N . ASN A 1 649 ? 13.192 8.117 -10.990 1.00 86.56 649 ASN A N 1
ATOM 4670 C CA . ASN A 1 649 ? 14.011 9.328 -10.760 1.00 86.56 649 ASN A CA 1
ATOM 4671 C C . ASN A 1 649 ? 13.704 10.086 -9.450 1.00 86.56 649 ASN A C 1
ATOM 4673 O O . ASN A 1 649 ? 14.427 10.994 -9.040 1.00 86.56 649 ASN A O 1
ATOM 4677 N N . GLY A 1 650 ? 12.623 9.720 -8.762 1.00 86.44 650 GLY A N 1
ATOM 4678 C CA . GLY A 1 650 ? 12.286 10.242 -7.448 1.00 86.44 650 GLY A CA 1
ATOM 4679 C C . GLY A 1 650 ? 13.152 9.648 -6.334 1.00 86.44 650 GLY A C 1
ATOM 4680 O O . GLY A 1 650 ? 13.434 10.350 -5.356 1.00 86.44 650 GLY A O 1
ATOM 4681 N N . CYS A 1 651 ? 13.573 8.389 -6.488 1.00 87.25 651 CYS A N 1
ATOM 4682 C CA . CYS A 1 651 ? 14.394 7.645 -5.528 1.00 87.25 651 CYS A CA 1
ATOM 4683 C C . CYS A 1 651 ? 15.811 7.417 -6.062 1.00 87.25 651 CYS A C 1
ATOM 4685 O O . CYS A 1 651 ? 16.783 7.868 -5.461 1.00 87.25 651 CYS A O 1
ATOM 4687 N N . HIS A 1 652 ? 15.942 6.741 -7.201 1.00 89.12 652 HIS A N 1
ATOM 4688 C CA . HIS A 1 652 ? 17.227 6.534 -7.857 1.00 89.12 652 HIS A CA 1
ATOM 4689 C C . HIS A 1 652 ? 17.684 7.839 -8.528 1.00 89.12 652 HIS A C 1
ATOM 4691 O O . HIS A 1 652 ? 16.864 8.659 -8.932 1.00 89.12 652 HIS A O 1
ATOM 4697 N N . GLY A 1 653 ? 18.996 8.079 -8.571 1.00 87.50 653 GLY A N 1
ATOM 4698 C CA . GLY A 1 653 ? 19.548 9.372 -8.997 1.00 87.50 653 GLY A CA 1
ATOM 4699 C C . GLY A 1 653 ? 19.374 10.531 -7.995 1.00 87.50 653 GLY A C 1
ATOM 4700 O O . GLY A 1 653 ? 19.834 11.642 -8.251 1.00 87.50 653 GLY A O 1
ATOM 4701 N N . TYR A 1 654 ? 18.730 10.297 -6.843 1.00 86.06 654 TYR A N 1
ATOM 4702 C CA . TYR A 1 654 ? 18.569 11.303 -5.792 1.00 86.06 654 TYR A CA 1
ATOM 4703 C C . TYR A 1 654 ? 19.847 11.490 -4.961 1.00 86.06 654 TYR A C 1
ATOM 4705 O O . TYR A 1 654 ? 20.411 10.523 -4.443 1.00 86.06 654 TYR A O 1
ATOM 4713 N N . GLY A 1 655 ? 20.244 12.751 -4.778 1.00 79.06 655 GLY A N 1
ATOM 4714 C CA . GLY A 1 655 ? 21.426 13.168 -4.023 1.00 79.06 655 GLY A CA 1
ATOM 4715 C C . GLY A 1 655 ? 22.345 14.073 -4.853 1.00 79.06 655 GLY A C 1
ATOM 4716 O O . GLY A 1 655 ? 22.008 14.405 -5.990 1.00 79.06 655 GLY A O 1
ATOM 4717 N N . PRO A 1 656 ? 23.501 14.486 -4.305 1.00 77.25 656 PRO A N 1
ATOM 4718 C CA . PRO A 1 656 ? 24.561 15.095 -5.101 1.00 77.25 656 PRO A CA 1
ATOM 4719 C C . PRO A 1 656 ? 25.133 14.057 -6.080 1.00 77.25 656 PRO A C 1
ATOM 4721 O O . PRO A 1 656 ? 25.536 12.966 -5.676 1.00 77.25 656 PRO A O 1
ATOM 4724 N N . GLY A 1 657 ? 25.170 14.405 -7.364 1.00 83.25 657 GLY A N 1
ATOM 4725 C CA . GLY A 1 657 ? 25.652 13.551 -8.449 1.00 83.25 657 GLY A CA 1
ATOM 4726 C C . GLY A 1 657 ? 26.298 14.374 -9.562 1.00 83.25 657 GLY A C 1
ATOM 4727 O O . GLY A 1 657 ? 26.209 15.600 -9.565 1.00 83.25 657 GLY A O 1
ATOM 4728 N N . THR A 1 658 ? 26.959 13.707 -10.507 1.00 88.56 658 THR A N 1
ATOM 4729 C CA . THR A 1 658 ? 27.692 14.355 -11.610 1.00 88.56 658 THR A CA 1
ATOM 4730 C C . THR A 1 658 ? 26.805 14.771 -12.784 1.00 88.56 658 THR A C 1
ATOM 4732 O O . THR A 1 658 ? 27.268 15.478 -13.674 1.00 88.56 658 THR A O 1
ATOM 4735 N N . PHE A 1 659 ? 25.538 14.349 -12.801 1.00 88.12 659 PHE A N 1
ATOM 4736 C CA . PHE A 1 659 ? 24.528 14.762 -13.777 1.00 88.12 659 PHE A CA 1
ATOM 4737 C C . PHE A 1 659 ? 23.109 14.641 -13.192 1.00 88.12 659 PHE A C 1
ATOM 4739 O O . PHE A 1 659 ? 22.888 13.961 -12.184 1.00 88.12 659 PHE A O 1
ATOM 4746 N N . ALA A 1 660 ? 22.134 15.302 -13.821 1.00 86.81 660 ALA A N 1
ATOM 4747 C CA . ALA A 1 660 ? 20.723 15.168 -13.467 1.00 86.81 660 ALA A CA 1
ATOM 4748 C C . ALA A 1 660 ? 20.162 13.840 -14.004 1.00 86.81 660 ALA A C 1
ATOM 4750 O O . ALA A 1 660 ? 20.243 13.582 -15.201 1.00 86.81 660 ALA A O 1
ATOM 4751 N N . SER A 1 661 ? 19.604 13.009 -13.119 1.00 87.62 661 SER A N 1
ATOM 4752 C CA . SER A 1 661 ? 19.012 11.716 -13.483 1.00 87.62 661 SER A CA 1
ATOM 4753 C C . SER A 1 661 ? 17.636 11.912 -14.125 1.00 87.62 661 SER A C 1
ATOM 4755 O O . SER A 1 661 ? 16.750 12.514 -13.511 1.00 87.62 661 SER A O 1
ATOM 4757 N N . VAL A 1 662 ? 17.452 11.417 -15.349 1.00 84.25 662 VAL A N 1
ATOM 4758 C CA . VAL A 1 662 ? 16.220 11.598 -16.136 1.00 84.25 662 VAL A CA 1
ATOM 4759 C C . VAL A 1 662 ? 15.200 10.512 -15.802 1.00 84.25 662 VAL A C 1
ATOM 4761 O O . VAL A 1 662 ? 14.065 10.807 -15.423 1.00 84.25 662 VAL A O 1
ATOM 4764 N N . ALA A 1 663 ? 15.619 9.251 -15.884 1.00 87.69 663 ALA A N 1
ATOM 4765 C CA . ALA A 1 663 ? 14.788 8.057 -15.763 1.00 87.69 663 ALA A CA 1
ATOM 4766 C C . ALA A 1 663 ? 14.949 7.333 -14.413 1.00 87.69 663 ALA A C 1
ATOM 4768 O O . ALA A 1 663 ? 14.227 6.373 -14.144 1.00 87.69 663 ALA A O 1
ATOM 4769 N N . GLY A 1 664 ? 15.866 7.780 -13.551 1.00 89.50 664 GLY A N 1
ATOM 4770 C CA . GLY A 1 664 ? 16.257 7.080 -12.320 1.00 89.50 664 GLY A CA 1
ATOM 4771 C C . GLY A 1 664 ? 17.544 6.280 -12.475 1.00 89.50 664 GLY A C 1
ATOM 4772 O O . GLY A 1 664 ? 17.821 5.363 -11.709 1.00 89.50 664 GLY A O 1
ATOM 4773 N N . GLU A 1 665 ? 18.356 6.615 -13.463 1.00 89.44 665 GLU A N 1
ATOM 4774 C CA . GLU A 1 665 ? 19.689 6.075 -13.621 1.00 89.44 665 GLU A CA 1
ATOM 4775 C C . GLU A 1 665 ? 20.653 6.627 -12.544 1.00 89.44 665 GLU A C 1
ATOM 4777 O O . GLU A 1 665 ? 20.615 7.825 -12.236 1.00 89.44 665 GLU A O 1
ATOM 4782 N N . PRO A 1 666 ? 21.515 5.790 -11.931 1.00 89.75 666 PRO A N 1
ATOM 4783 C CA . PRO A 1 666 ? 22.466 6.250 -10.922 1.00 89.75 666 PRO A CA 1
ATOM 4784 C C . PRO A 1 666 ? 23.479 7.270 -11.461 1.00 89.75 666 PRO A C 1
ATOM 4786 O O . PRO A 1 666 ? 24.178 7.021 -12.443 1.00 89.75 666 PRO A O 1
ATOM 4789 N N . ASN A 1 667 ? 23.606 8.397 -10.759 1.00 89.50 667 ASN A N 1
ATOM 4790 C CA . ASN A 1 667 ? 24.360 9.583 -11.174 1.00 89.50 667 ASN A CA 1
ATOM 4791 C C . ASN A 1 667 ? 25.595 9.898 -10.305 1.00 89.50 667 ASN A C 1
ATOM 4793 O O . ASN A 1 667 ? 26.056 11.036 -10.266 1.00 89.50 667 ASN A O 1
ATOM 4797 N N . TYR A 1 668 ? 26.140 8.906 -9.598 1.00 87.50 668 TYR A N 1
ATOM 4798 C CA . TYR A 1 668 ? 27.410 9.053 -8.878 1.00 87.50 668 TYR A CA 1
ATOM 4799 C C . TYR A 1 668 ? 28.612 9.071 -9.844 1.00 87.50 668 TYR A C 1
ATOM 4801 O O . TYR A 1 668 ? 28.538 8.535 -10.951 1.00 87.50 668 TYR A O 1
ATOM 4809 N N . LEU A 1 669 ? 29.735 9.661 -9.420 1.00 89.56 669 LEU A N 1
ATOM 4810 C CA . LEU A 1 669 ? 30.972 9.728 -10.208 1.00 89.56 669 LEU A CA 1
ATOM 4811 C C . LEU A 1 669 ? 31.468 8.325 -10.612 1.00 89.56 669 LEU A C 1
ATOM 4813 O O . LEU A 1 669 ? 31.551 7.429 -9.772 1.00 89.56 669 LEU A O 1
ATOM 4817 N N . ASN A 1 670 ? 31.830 8.146 -11.887 1.00 89.38 670 ASN A N 1
ATOM 4818 C CA . ASN A 1 670 ? 32.405 6.897 -12.386 1.00 89.38 670 ASN A CA 1
ATOM 4819 C C . ASN A 1 670 ? 33.797 6.653 -11.777 1.00 89.38 670 ASN A C 1
ATOM 4821 O O . ASN A 1 670 ? 34.728 7.403 -12.056 1.00 89.38 670 ASN A O 1
ATOM 4825 N N . GLY A 1 671 ? 33.948 5.575 -11.004 1.00 88.19 671 GLY A N 1
ATOM 4826 C CA . GLY A 1 671 ? 35.232 5.137 -10.440 1.00 88.19 671 GLY A CA 1
ATOM 4827 C C . GLY A 1 671 ? 36.179 4.439 -11.427 1.00 88.19 671 GLY A C 1
ATOM 4828 O O . GLY A 1 671 ? 37.239 3.981 -11.013 1.00 88.19 671 GLY A O 1
ATOM 4829 N N . GLY A 1 672 ? 35.803 4.319 -12.704 1.00 89.19 672 GLY A N 1
ATOM 4830 C CA . GLY A 1 672 ? 36.570 3.605 -13.728 1.00 89.19 672 GLY A CA 1
ATOM 4831 C C . GLY A 1 672 ? 36.194 2.124 -13.852 1.00 89.19 672 GLY A C 1
ATOM 4832 O O . GLY A 1 672 ? 35.376 1.603 -13.083 1.00 89.19 672 GLY A O 1
ATOM 4833 N N . ALA A 1 673 ? 36.782 1.456 -14.849 1.00 89.56 673 ALA A N 1
ATOM 4834 C CA . ALA A 1 673 ? 36.493 0.066 -15.201 1.00 89.56 673 ALA A CA 1
ATOM 4835 C C . ALA A 1 673 ? 36.685 -0.890 -14.011 1.00 89.56 673 ALA A C 1
ATOM 4837 O O . ALA A 1 673 ? 37.647 -0.767 -13.254 1.00 89.56 673 ALA A O 1
ATOM 4838 N N . GLY A 1 674 ? 35.752 -1.826 -13.812 1.00 86.38 674 GLY A N 1
ATOM 4839 C CA . GLY A 1 674 ? 35.844 -2.842 -12.751 1.00 86.38 674 GLY A CA 1
ATOM 4840 C C . GLY A 1 674 ? 35.614 -2.340 -11.315 1.00 86.38 674 GLY A C 1
ATOM 4841 O O . GLY A 1 674 ? 35.386 -3.148 -10.415 1.00 86.38 674 GLY A O 1
ATOM 4842 N N . SER A 1 675 ? 35.638 -1.026 -11.078 1.00 88.81 675 SER A N 1
ATOM 4843 C CA . SER A 1 675 ? 35.610 -0.445 -9.732 1.00 88.81 675 SER A CA 1
ATOM 4844 C C . SER A 1 675 ? 34.281 -0.648 -8.982 1.00 88.81 675 SER A C 1
ATOM 4846 O O . SER A 1 675 ? 33.204 -0.816 -9.562 1.00 88.81 675 SER A O 1
ATOM 4848 N N . GLY A 1 676 ? 34.333 -0.563 -7.647 1.00 82.94 676 GLY A N 1
ATOM 4849 C CA . GLY A 1 676 ? 33.143 -0.630 -6.784 1.00 82.94 676 GLY A CA 1
ATOM 4850 C C . GLY A 1 676 ? 32.132 0.508 -7.005 1.00 82.94 676 GLY A C 1
ATOM 4851 O O . GLY A 1 676 ? 30.966 0.366 -6.640 1.00 82.94 676 GLY A O 1
ATOM 4852 N N . THR A 1 677 ? 32.559 1.607 -7.634 1.00 86.50 677 THR A N 1
ATOM 4853 C CA . THR A 1 677 ? 31.723 2.741 -8.065 1.00 86.50 677 THR A CA 1
ATOM 4854 C C . THR A 1 677 ? 31.787 2.947 -9.582 1.00 86.50 677 THR A C 1
ATOM 4856 O O . THR A 1 677 ? 31.668 4.071 -10.068 1.00 86.50 677 THR A O 1
ATOM 4859 N N . ALA A 1 678 ? 31.959 1.871 -10.352 1.00 89.50 678 ALA A N 1
ATOM 4860 C CA . ALA A 1 678 ? 31.883 1.917 -11.807 1.00 89.50 678 ALA A CA 1
ATOM 4861 C C . ALA A 1 678 ? 30.502 2.435 -12.252 1.00 89.50 678 ALA A C 1
ATOM 4863 O O . ALA A 1 678 ? 29.456 1.947 -11.801 1.00 89.50 678 ALA A O 1
ATOM 4864 N N . ASN A 1 679 ? 30.489 3.442 -13.127 1.00 88.75 679 ASN A N 1
ATOM 4865 C CA . ASN A 1 679 ? 29.264 4.046 -13.644 1.00 88.75 679 ASN A CA 1
ATOM 4866 C C . ASN A 1 679 ? 29.360 4.341 -15.144 1.00 88.75 679 ASN A C 1
ATOM 4868 O O . ASN A 1 679 ? 30.074 5.250 -15.562 1.00 88.75 679 ASN A O 1
ATOM 4872 N N . SER A 1 680 ? 28.560 3.630 -15.936 1.00 89.31 680 SER A N 1
ATOM 4873 C CA . SER A 1 680 ? 28.353 3.910 -17.360 1.00 89.31 680 SER A CA 1
ATOM 4874 C C . SER A 1 680 ? 26.883 4.217 -17.689 1.00 89.31 680 SER A C 1
ATOM 4876 O O . SER A 1 680 ? 26.523 4.250 -18.867 1.00 89.31 680 SER A O 1
ATOM 4878 N N . HIS A 1 681 ? 26.017 4.457 -16.691 1.00 89.81 681 HIS A N 1
ATOM 4879 C CA . HIS A 1 681 ? 24.574 4.605 -16.920 1.00 89.81 681 HIS A CA 1
ATOM 4880 C C . HIS A 1 681 ? 24.225 5.827 -17.781 1.00 89.81 681 HIS A C 1
ATOM 4882 O O . HIS A 1 681 ? 23.384 5.709 -18.663 1.00 89.81 681 HIS A O 1
ATOM 4888 N N . GLN A 1 682 ? 24.901 6.971 -17.608 1.00 87.81 682 GLN A N 1
ATOM 4889 C CA . GLN A 1 682 ? 24.653 8.170 -18.429 1.00 87.81 682 GLN A CA 1
ATOM 4890 C C . GLN A 1 682 ? 24.840 7.892 -19.932 1.00 87.81 682 GLN A C 1
ATOM 4892 O O . GLN A 1 682 ? 24.064 8.364 -20.760 1.00 87.81 682 GLN A O 1
ATOM 4897 N N . LYS A 1 683 ? 25.848 7.080 -20.283 1.00 82.62 683 LYS A N 1
ATOM 4898 C CA . LYS A 1 683 ? 26.120 6.657 -21.665 1.00 82.62 683 LYS A CA 1
ATOM 4899 C C . LYS A 1 683 ? 25.058 5.683 -22.183 1.00 82.62 683 LYS A C 1
ATOM 4901 O O . LYS A 1 683 ? 24.646 5.810 -23.324 1.00 82.62 683 LYS A O 1
ATOM 4906 N N . HIS A 1 684 ? 24.586 4.763 -21.341 1.00 83.88 684 HIS A N 1
ATOM 4907 C CA . HIS A 1 684 ? 23.567 3.775 -21.719 1.00 83.88 684 HIS A CA 1
ATOM 4908 C C . HIS A 1 684 ? 22.131 4.319 -21.713 1.00 83.88 684 HIS A C 1
ATOM 4910 O O . HIS A 1 684 ? 21.266 3.700 -22.321 1.00 83.88 684 HIS A O 1
ATOM 4916 N N . MET A 1 685 ? 21.869 5.447 -21.043 1.00 86.44 685 MET A N 1
ATOM 4917 C CA . MET A 1 685 ? 20.550 6.084 -21.000 1.00 86.44 685 MET A CA 1
ATOM 4918 C C . MET A 1 685 ? 20.488 7.285 -21.943 1.00 86.44 685 MET A C 1
ATOM 4920 O O . MET A 1 685 ? 19.933 7.169 -23.031 1.00 86.44 685 MET A O 1
ATOM 4924 N N . ALA A 1 686 ? 21.119 8.410 -21.591 1.00 80.50 686 ALA A N 1
ATOM 4925 C CA . ALA A 1 686 ? 21.113 9.608 -22.434 1.00 80.50 686 ALA A CA 1
ATOM 4926 C C . ALA A 1 686 ? 21.827 9.373 -23.779 1.00 80.50 686 ALA A C 1
ATOM 4928 O O . ALA A 1 686 ? 21.316 9.764 -24.823 1.00 80.50 686 ALA A O 1
ATOM 4929 N N . GLY A 1 687 ? 22.963 8.664 -23.772 1.00 73.38 687 GLY A N 1
ATOM 4930 C CA . GLY A 1 687 ? 23.706 8.323 -24.996 1.00 73.38 687 GLY A CA 1
ATOM 4931 C C . GLY A 1 687 ? 23.025 7.301 -25.920 1.00 73.38 687 GLY A C 1
ATOM 4932 O O . GLY A 1 687 ? 23.476 7.132 -27.046 1.00 73.38 687 GLY A O 1
ATOM 4933 N N . ALA A 1 688 ? 21.940 6.656 -25.475 1.00 71.81 688 ALA A N 1
ATOM 4934 C CA . ALA A 1 688 ? 21.096 5.770 -26.285 1.00 71.81 688 ALA A CA 1
ATOM 4935 C C . ALA A 1 688 ? 19.633 6.264 -26.365 1.00 71.81 688 ALA A C 1
ATOM 4937 O O . ALA A 1 688 ? 18.726 5.482 -26.649 1.00 71.81 688 ALA A O 1
ATOM 4938 N N . ASN A 1 689 ? 19.404 7.552 -26.071 1.00 77.06 689 ASN A N 1
ATOM 4939 C CA . ASN A 1 689 ? 18.103 8.232 -26.075 1.00 77.06 689 ASN A CA 1
ATOM 4940 C C . ASN A 1 689 ? 16.980 7.501 -25.298 1.00 77.06 689 ASN A C 1
ATOM 4942 O O . ASN A 1 689 ? 15.811 7.498 -25.688 1.00 77.06 689 ASN A O 1
ATOM 4946 N N . LEU A 1 690 ? 17.322 6.849 -24.183 1.00 82.44 690 LEU A N 1
ATOM 4947 C CA . LEU A 1 690 ? 16.364 6.155 -23.320 1.00 82.44 690 LEU A CA 1
ATOM 4948 C C . LEU A 1 690 ? 15.763 7.141 -22.308 1.00 82.44 690 LEU A C 1
ATOM 4950 O O . LEU A 1 690 ? 16.248 7.285 -21.187 1.00 82.44 690 LEU A O 1
ATOM 4954 N N . LEU A 1 691 ? 14.702 7.830 -22.732 1.00 84.25 691 LEU A N 1
ATOM 4955 C CA . LEU A 1 691 ? 14.100 8.967 -22.020 1.00 84.25 691 LEU A CA 1
ATOM 4956 C C . LEU A 1 691 ? 13.330 8.614 -20.729 1.00 84.25 691 LEU A C 1
ATOM 4958 O O . LEU A 1 691 ? 13.010 9.511 -19.953 1.00 84.25 691 LEU A O 1
ATOM 4962 N N . ASP A 1 692 ? 13.017 7.338 -20.478 1.00 89.81 692 ASP A N 1
ATOM 4963 C CA . ASP A 1 692 ? 12.297 6.899 -19.275 1.00 89.81 692 ASP A CA 1
ATOM 4964 C C . ASP A 1 692 ? 12.660 5.466 -18.831 1.00 89.81 692 ASP A C 1
ATOM 4966 O O . ASP A 1 692 ? 13.489 4.782 -19.439 1.00 89.81 692 ASP A O 1
ATOM 4970 N N . SER A 1 693 ? 12.041 5.001 -17.738 1.00 88.88 693 SER A N 1
ATOM 4971 C CA . SER A 1 693 ? 12.367 3.727 -17.083 1.00 88.88 693 SER A CA 1
ATOM 4972 C C . SER A 1 693 ? 12.114 2.472 -17.928 1.00 88.88 693 SER A C 1
ATOM 4974 O O . SER A 1 693 ? 12.634 1.413 -17.575 1.00 88.88 693 SER A O 1
ATOM 4976 N N . ARG A 1 694 ? 11.380 2.552 -19.049 1.00 90.50 694 ARG A N 1
ATOM 4977 C CA . ARG A 1 694 ? 11.290 1.453 -20.032 1.00 90.50 694 ARG A CA 1
ATOM 4978 C C . ARG A 1 694 ? 12.665 1.123 -20.615 1.00 90.50 694 ARG A C 1
ATOM 4980 O O . ARG A 1 694 ? 12.948 -0.032 -20.922 1.00 90.50 694 ARG A O 1
ATOM 4987 N N . GLY A 1 695 ? 13.561 2.111 -20.681 1.00 89.25 695 GLY A N 1
ATOM 4988 C CA . GLY A 1 695 ? 14.973 1.911 -21.001 1.00 89.25 695 GLY A CA 1
ATOM 4989 C C . GLY A 1 695 ? 15.692 1.005 -20.002 1.00 89.25 695 GLY A C 1
ATOM 4990 O O . GLY A 1 695 ? 16.414 0.095 -20.406 1.00 89.25 695 GLY A O 1
ATOM 4991 N N . CYS A 1 696 ? 15.424 1.173 -18.702 1.00 90.88 696 CYS A N 1
ATOM 4992 C CA . CYS A 1 696 ? 16.005 0.336 -17.651 1.00 90.88 696 CYS A CA 1
ATOM 4993 C C . CYS A 1 696 ? 15.655 -1.147 -17.844 1.00 90.88 696 CYS A C 1
ATOM 4995 O O . CYS A 1 696 ? 16.487 -2.008 -17.569 1.00 90.88 696 CYS A O 1
ATOM 4997 N N . ALA A 1 697 ? 14.472 -1.463 -18.384 1.00 92.00 697 ALA A N 1
ATOM 4998 C CA . ALA A 1 697 ? 14.048 -2.837 -18.655 1.00 92.00 697 ALA A CA 1
ATOM 4999 C C . ALA A 1 697 ? 14.858 -3.547 -19.758 1.00 92.00 697 ALA A C 1
ATOM 5001 O O . ALA A 1 697 ? 14.725 -4.762 -19.890 1.00 92.00 697 ALA A O 1
ATOM 5002 N N . LYS A 1 698 ? 15.726 -2.848 -20.511 1.00 89.25 698 LYS A N 1
ATOM 5003 C CA . LYS A 1 698 ? 16.682 -3.483 -21.441 1.00 89.25 698 LYS A CA 1
ATOM 5004 C C . LYS A 1 698 ? 17.825 -4.211 -20.715 1.00 89.25 698 LYS A C 1
ATOM 5006 O O . LYS A 1 698 ? 18.282 -5.237 -21.210 1.00 89.25 698 LYS A O 1
ATOM 5011 N N . CYS A 1 699 ? 18.249 -3.724 -19.544 1.00 89.94 699 CYS A N 1
ATOM 5012 C CA . CYS A 1 699 ? 19.365 -4.280 -18.752 1.00 89.94 699 CYS A CA 1
ATOM 5013 C C . CYS A 1 699 ? 18.931 -4.829 -17.379 1.00 89.94 699 CYS A C 1
ATOM 5015 O O . CYS A 1 699 ? 19.617 -5.656 -16.786 1.00 89.94 699 CYS A O 1
ATOM 5017 N N . HIS A 1 700 ? 17.784 -4.377 -16.876 1.00 92.75 700 HIS A N 1
ATOM 5018 C CA . HIS A 1 700 ? 17.155 -4.793 -15.624 1.00 92.75 700 HIS A CA 1
ATOM 5019 C C . HIS A 1 700 ? 15.748 -5.333 -15.919 1.00 92.75 700 HIS A C 1
ATOM 5021 O O . HIS A 1 700 ? 14.755 -4.901 -15.332 1.00 92.75 700 HIS A O 1
ATOM 5027 N N . ARG A 1 701 ? 15.640 -6.262 -16.876 1.00 91.69 701 ARG A N 1
ATOM 5028 C CA . ARG A 1 701 ? 14.384 -6.856 -17.363 1.00 91.69 701 ARG A CA 1
ATOM 5029 C C . ARG A 1 701 ? 13.651 -7.676 -16.307 1.00 91.69 701 ARG A C 1
ATOM 5031 O O . ARG A 1 701 ? 12.442 -7.889 -16.426 1.00 91.69 701 ARG A O 1
ATOM 5038 N N . SER A 1 702 ? 14.368 -8.118 -15.280 1.00 91.94 702 SER A N 1
ATOM 5039 C CA . SER A 1 702 ? 13.826 -8.653 -14.033 1.00 91.94 702 SER A CA 1
ATOM 5040 C C . SER A 1 702 ? 13.092 -7.593 -13.211 1.00 91.94 702 SER A C 1
ATOM 5042 O O . SER A 1 702 ? 12.135 -7.927 -12.531 1.00 91.94 702 SER A O 1
ATOM 5044 N N . THR A 1 703 ? 13.507 -6.331 -13.255 1.00 91.81 703 THR A N 1
ATOM 5045 C CA . THR A 1 703 ? 13.154 -5.317 -12.251 1.00 91.81 703 THR A CA 1
ATOM 5046 C C . THR A 1 703 ? 12.192 -4.263 -12.801 1.00 91.81 703 THR A C 1
ATOM 5048 O O . THR A 1 703 ? 11.184 -3.966 -12.164 1.00 91.81 703 THR A O 1
ATOM 5051 N N . ALA A 1 704 ? 12.455 -3.728 -13.994 1.00 92.31 704 ALA A N 1
ATOM 5052 C CA . ALA A 1 704 ? 11.638 -2.697 -14.635 1.00 92.31 704 ALA A CA 1
ATOM 5053 C C . ALA A 1 704 ? 10.657 -3.278 -15.671 1.00 92.31 704 ALA A C 1
ATOM 5055 O O . ALA A 1 704 ? 10.908 -4.319 -16.293 1.00 92.31 704 ALA A O 1
ATOM 5056 N N . ASP A 1 705 ? 9.534 -2.589 -15.866 1.00 92.12 705 ASP A N 1
ATOM 5057 C CA . ASP A 1 705 ? 8.569 -2.891 -16.921 1.00 92.12 705 ASP A CA 1
ATOM 5058 C C . ASP A 1 705 ? 9.050 -2.381 -18.292 1.00 92.12 705 ASP A C 1
ATOM 5060 O O . ASP A 1 705 ? 9.673 -1.327 -18.392 1.00 92.12 705 ASP A O 1
ATOM 5064 N N . GLN A 1 706 ? 8.773 -3.140 -19.359 1.00 90.12 706 GLN A N 1
ATOM 5065 C CA . GLN A 1 706 ? 9.206 -2.798 -20.722 1.00 90.12 706 GLN A CA 1
ATOM 5066 C C . GLN A 1 706 ? 8.175 -1.960 -21.500 1.00 90.12 706 GLN A C 1
ATOM 5068 O O . GLN A 1 706 ? 8.535 -1.300 -22.470 1.00 90.12 706 GLN A O 1
ATOM 5073 N N . GLY A 1 707 ? 6.896 -2.019 -21.116 1.00 89.44 707 GLY A N 1
ATOM 5074 C CA . GLY A 1 707 ? 5.790 -1.355 -21.810 1.00 89.44 707 GLY A CA 1
ATOM 5075 C C . GLY A 1 707 ? 5.360 -0.048 -21.146 1.00 89.44 707 GLY A C 1
ATOM 5076 O O . GLY A 1 707 ? 5.014 0.903 -21.845 1.00 89.44 707 GLY A O 1
ATOM 5077 N N . MET A 1 708 ? 5.423 0.028 -19.814 1.00 90.44 708 MET A N 1
ATOM 5078 C CA . MET A 1 708 ? 4.955 1.180 -19.032 1.00 90.44 708 MET A CA 1
ATOM 5079 C C . MET A 1 708 ? 6.099 1.921 -18.329 1.00 90.44 708 MET A C 1
ATOM 5081 O O . MET A 1 708 ? 6.869 1.344 -17.562 1.00 90.44 708 MET A O 1
ATOM 5085 N N . ALA A 1 709 ? 6.180 3.233 -18.558 1.00 90.00 709 ALA A N 1
ATOM 5086 C CA . ALA A 1 709 ? 7.104 4.115 -17.852 1.00 90.00 709 ALA A CA 1
ATOM 5087 C C . ALA A 1 709 ? 6.685 4.297 -16.380 1.00 90.00 709 ALA A C 1
ATOM 5089 O O . ALA A 1 709 ? 5.499 4.356 -16.062 1.00 90.00 709 ALA A O 1
ATOM 5090 N N . GLY A 1 710 ? 7.663 4.398 -15.479 1.00 88.31 710 GLY A N 1
ATOM 5091 C CA . GLY A 1 710 ? 7.453 4.508 -14.031 1.00 88.31 710 GLY A CA 1
ATOM 5092 C C . GLY A 1 710 ? 7.038 3.209 -13.327 1.00 88.31 710 GLY A C 1
ATOM 5093 O O . GLY A 1 710 ? 6.757 3.259 -12.132 1.00 88.31 710 GLY A O 1
ATOM 5094 N N . LYS A 1 711 ? 7.001 2.066 -14.030 1.00 90.50 711 LYS A N 1
ATOM 5095 C CA . LYS A 1 711 ? 6.485 0.786 -13.519 1.00 90.50 711 LYS A CA 1
ATOM 5096 C C . LYS A 1 711 ? 7.578 -0.280 -13.331 1.00 90.50 711 LYS A C 1
ATOM 5098 O O . LYS A 1 711 ? 8.480 -0.434 -14.157 1.00 90.50 711 LYS A O 1
ATOM 5103 N N . LEU A 1 712 ? 7.464 -1.058 -12.253 1.00 91.31 712 LEU A N 1
ATOM 5104 C CA . LEU A 1 712 ? 8.234 -2.277 -11.988 1.00 91.31 712 LEU A CA 1
ATOM 5105 C C . LEU A 1 712 ? 7.600 -3.515 -12.647 1.00 91.31 712 LEU A C 1
ATOM 5107 O O . LEU A 1 712 ? 6.392 -3.585 -12.902 1.00 91.31 712 LEU A O 1
ATOM 5111 N N . ARG A 1 713 ? 8.424 -4.529 -12.919 1.00 91.56 713 ARG A N 1
ATOM 5112 C CA . ARG A 1 713 ? 7.969 -5.770 -13.554 1.00 91.56 713 ARG A CA 1
ATOM 5113 C C . ARG A 1 713 ? 7.006 -6.553 -12.656 1.00 91.56 713 ARG A C 1
ATOM 5115 O O . ARG A 1 713 ? 7.323 -6.874 -11.513 1.00 91.56 713 ARG A O 1
ATOM 5122 N N . ASP A 1 714 ? 5.897 -6.989 -13.250 1.00 90.69 714 ASP A N 1
ATOM 5123 C CA . ASP A 1 714 ? 4.916 -7.863 -12.606 1.00 90.69 714 ASP A CA 1
ATOM 5124 C C . ASP A 1 714 ? 5.546 -9.147 -12.042 1.00 90.69 714 ASP A C 1
ATOM 5126 O O . ASP A 1 714 ? 6.390 -9.795 -12.670 1.00 90.69 714 ASP A O 1
ATOM 5130 N N . TYR A 1 715 ? 5.107 -9.504 -10.837 1.00 89.50 715 TYR A N 1
ATOM 5131 C CA . TYR A 1 715 ? 5.466 -10.680 -10.041 1.00 89.50 715 TYR A CA 1
ATOM 5132 C C . TYR A 1 715 ? 6.938 -10.795 -9.597 1.00 89.50 715 TYR A C 1
ATOM 5134 O O . TYR A 1 715 ? 7.234 -11.610 -8.720 1.00 89.50 715 TYR A O 1
ATOM 5142 N N . SER A 1 716 ? 7.853 -9.947 -10.076 1.00 89.06 716 SER A N 1
ATOM 5143 C CA . SER A 1 716 ? 9.302 -10.112 -9.876 1.00 89.06 716 SER A CA 1
ATOM 5144 C C . SER A 1 716 ? 9.860 -9.527 -8.572 1.00 89.06 716 SER A C 1
ATOM 5146 O O . SER A 1 716 ? 9.643 -8.364 -8.245 1.00 89.06 716 SER A O 1
ATOM 5148 N N . SER A 1 717 ? 10.618 -10.323 -7.814 1.00 87.50 717 SER A N 1
ATOM 5149 C CA . SER A 1 717 ? 11.239 -9.936 -6.533 1.00 87.50 717 SER A CA 1
ATOM 5150 C C . SER A 1 717 ? 12.477 -9.027 -6.658 1.00 87.50 717 SER A C 1
ATOM 5152 O O . SER A 1 717 ? 12.977 -8.536 -5.647 1.00 87.50 717 SER A O 1
ATOM 5154 N N . ALA A 1 718 ? 12.949 -8.760 -7.879 1.00 90.12 718 ALA A N 1
ATOM 5155 C CA . ALA A 1 718 ? 14.253 -8.160 -8.191 1.00 90.12 718 ALA A CA 1
ATOM 5156 C C . ALA A 1 718 ? 14.404 -6.634 -7.952 1.00 90.12 718 ALA A C 1
ATOM 5158 O O . ALA A 1 718 ? 15.303 -6.009 -8.518 1.00 90.12 718 ALA A O 1
ATOM 5159 N N . HIS A 1 719 ? 13.511 -5.993 -7.183 1.00 87.88 719 HIS A N 1
ATOM 5160 C CA . HIS A 1 719 ? 13.628 -4.561 -6.822 1.00 87.88 719 HIS A CA 1
ATOM 5161 C C . HIS A 1 719 ? 13.927 -4.326 -5.337 1.00 87.88 719 HIS A C 1
ATOM 5163 O O . HIS A 1 719 ? 14.746 -3.474 -5.004 1.00 87.88 719 HIS A O 1
ATOM 5169 N N . LEU A 1 720 ? 13.289 -5.095 -4.448 1.00 82.38 720 LEU A N 1
ATOM 5170 C CA . LEU A 1 720 ? 13.328 -4.884 -2.992 1.00 82.38 720 LEU A CA 1
ATOM 5171 C C . LEU A 1 720 ? 14.138 -5.953 -2.234 1.00 82.38 720 LEU A C 1
ATOM 5173 O O . LEU A 1 720 ? 14.085 -6.015 -1.009 1.00 82.38 720 LEU A O 1
ATOM 5177 N N . ASN A 1 721 ? 14.887 -6.796 -2.948 1.00 85.25 721 ASN A N 1
ATOM 5178 C CA . ASN A 1 721 ? 15.684 -7.898 -2.393 1.00 85.25 721 ASN A CA 1
ATOM 5179 C C . ASN A 1 721 ? 17.076 -7.484 -1.866 1.00 85.25 721 ASN A C 1
ATOM 5181 O O . ASN A 1 721 ? 17.841 -8.342 -1.432 1.00 85.25 721 ASN A O 1
ATOM 5185 N N . GLY A 1 722 ? 17.442 -6.199 -1.931 1.00 82.81 722 GLY A N 1
ATOM 5186 C CA . GLY A 1 722 ? 18.771 -5.715 -1.539 1.00 82.81 722 GLY A CA 1
ATOM 5187 C C . GLY A 1 722 ? 19.872 -5.898 -2.594 1.00 82.81 722 GLY A C 1
ATOM 5188 O O . GLY A 1 722 ? 20.975 -5.375 -2.400 1.00 82.81 722 GLY A O 1
ATOM 5189 N N . SER A 1 723 ? 19.601 -6.572 -3.715 1.00 85.62 723 SER A N 1
ATOM 5190 C CA . SER A 1 723 ? 20.548 -6.804 -4.815 1.00 85.62 723 SER A CA 1
ATOM 5191 C C . SER A 1 723 ? 20.558 -5.665 -5.846 1.00 85.62 723 SER A C 1
ATOM 5193 O O . SER A 1 723 ? 19.895 -4.641 -5.690 1.00 85.62 723 SER A O 1
ATOM 5195 N N . ARG A 1 724 ? 21.398 -5.806 -6.877 1.00 87.19 724 ARG A N 1
ATOM 5196 C CA . ARG A 1 724 ? 21.458 -4.939 -8.067 1.00 87.19 724 ARG A CA 1
ATOM 5197 C C . ARG A 1 724 ? 21.378 -5.846 -9.288 1.00 87.19 724 ARG A C 1
ATOM 5199 O O . ARG A 1 724 ? 22.388 -6.123 -9.930 1.00 87.19 724 ARG A O 1
ATOM 5206 N N . ASP A 1 725 ? 20.186 -6.381 -9.516 1.00 89.38 725 ASP A N 1
ATOM 5207 C CA . ASP A 1 725 ? 19.969 -7.462 -10.472 1.00 89.38 725 ASP A CA 1
ATOM 5208 C C . ASP A 1 725 ? 20.048 -6.939 -11.908 1.00 89.38 725 ASP A C 1
ATOM 5210 O O . ASP A 1 725 ? 19.234 -6.119 -12.337 1.00 89.38 725 ASP A O 1
ATOM 5214 N N . VAL A 1 726 ? 21.053 -7.406 -12.647 1.00 91.44 726 VAL A N 1
ATOM 5215 C CA . VAL A 1 726 ? 21.205 -7.159 -14.084 1.00 91.44 726 VAL A CA 1
ATOM 5216 C C . VAL A 1 726 ? 20.740 -8.417 -14.806 1.00 91.44 726 VAL A C 1
ATOM 5218 O O . VAL A 1 726 ? 21.291 -9.499 -14.625 1.00 91.44 726 VAL A O 1
ATOM 5221 N N . SER A 1 727 ? 19.696 -8.265 -15.606 1.00 90.88 727 SER A N 1
ATOM 5222 C CA . SER A 1 727 ? 19.048 -9.315 -16.382 1.00 90.88 727 SER A CA 1
ATOM 5223 C C . SER A 1 727 ? 18.629 -8.657 -17.683 1.00 90.88 727 SER A C 1
ATOM 5225 O O . SER A 1 727 ? 17.752 -7.795 -17.684 1.00 90.88 727 SER A O 1
ATOM 5227 N N . PHE A 1 728 ? 19.309 -8.973 -18.780 1.00 89.62 728 PHE A N 1
ATOM 5228 C CA . PHE A 1 728 ? 19.038 -8.308 -20.047 1.00 89.62 728 PHE A CA 1
ATOM 5229 C C . PHE A 1 728 ? 17.688 -8.742 -20.629 1.00 89.62 728 PHE A C 1
ATOM 5231 O O . PHE A 1 728 ? 17.206 -9.851 -20.399 1.00 89.62 728 PHE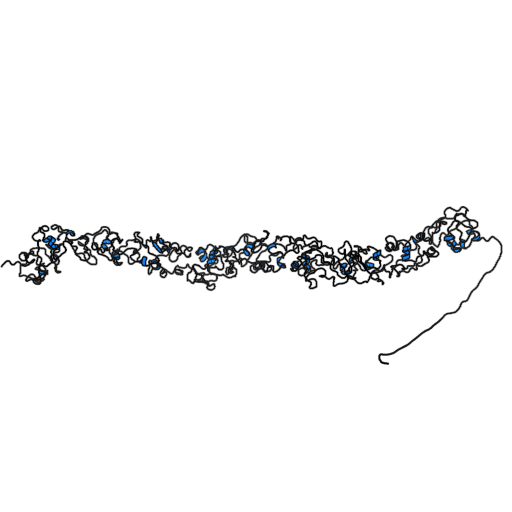 A O 1
ATOM 5238 N N . ALA A 1 729 ? 17.073 -7.851 -21.401 1.00 87.56 729 ALA A N 1
ATOM 5239 C CA . ALA A 1 729 ? 16.020 -8.241 -22.323 1.00 87.56 729 ALA A CA 1
ATOM 5240 C C . ALA A 1 729 ? 16.622 -9.048 -23.482 1.00 87.56 729 ALA A C 1
ATOM 5242 O O . ALA A 1 729 ? 17.756 -8.797 -23.892 1.00 87.56 729 ALA A O 1
ATOM 5243 N N . VAL A 1 730 ? 15.838 -9.968 -24.049 1.00 84.88 730 VAL A N 1
ATOM 5244 C CA . VAL A 1 730 ? 16.162 -10.548 -25.355 1.00 84.88 730 VAL A CA 1
ATOM 5245 C C . VAL A 1 730 ? 15.945 -9.460 -26.407 1.00 84.88 730 VAL A C 1
ATOM 5247 O O . VAL A 1 730 ? 14.829 -8.962 -26.557 1.00 84.88 730 VAL A O 1
ATOM 5250 N N . LEU A 1 731 ? 17.006 -9.081 -27.114 1.00 75.81 731 LEU A N 1
ATOM 5251 C CA . LEU A 1 731 ? 17.001 -8.089 -28.191 1.00 75.81 731 LEU A CA 1
ATOM 5252 C C . LEU A 1 731 ? 17.645 -8.740 -29.419 1.00 75.81 731 LEU A C 1
ATOM 5254 O O . LEU A 1 731 ? 18.731 -9.300 -29.309 1.00 75.81 731 LEU A O 1
ATOM 5258 N N . GLY A 1 732 ? 16.959 -8.747 -30.567 1.00 69.81 732 GLY A N 1
ATOM 5259 C CA . GLY A 1 732 ? 17.459 -9.416 -31.780 1.00 69.81 732 GLY A CA 1
ATOM 5260 C C . GLY A 1 732 ? 17.810 -10.899 -31.576 1.00 69.81 732 GLY A C 1
ATOM 5261 O O . GLY A 1 732 ? 18.828 -11.358 -32.078 1.00 69.81 732 GLY A O 1
ATOM 5262 N N . ASN A 1 733 ? 17.008 -11.630 -30.789 1.00 76.38 733 ASN A N 1
ATOM 5263 C CA . ASN A 1 733 ? 17.253 -13.010 -30.326 1.00 76.38 733 ASN A CA 1
ATOM 5264 C C . ASN A 1 733 ? 18.489 -13.216 -29.418 1.00 76.38 733 ASN A C 1
ATOM 5266 O O . ASN A 1 733 ? 18.773 -14.345 -29.024 1.00 76.38 733 ASN A O 1
ATOM 5270 N N . ILE A 1 734 ? 19.185 -12.148 -29.017 1.00 76.12 734 ILE A N 1
ATOM 5271 C CA . ILE A 1 734 ? 20.366 -12.192 -28.146 1.00 76.12 734 ILE A CA 1
ATOM 5272 C C . ILE A 1 734 ? 19.984 -11.748 -26.726 1.00 76.12 734 ILE A C 1
ATOM 5274 O O . ILE A 1 734 ? 19.370 -10.699 -26.535 1.00 76.12 734 ILE A O 1
ATOM 5278 N N . SER A 1 735 ? 20.383 -12.526 -25.714 1.00 83.12 735 SER A N 1
ATOM 5279 C CA . SER A 1 735 ? 20.306 -12.139 -24.298 1.00 83.12 735 SER A CA 1
ATOM 5280 C C . SER A 1 735 ? 21.703 -11.910 -23.735 1.00 83.12 735 SER A C 1
ATOM 5282 O O . SER A 1 735 ? 22.535 -12.817 -23.746 1.00 83.12 735 SER A O 1
ATOM 5284 N N . GLY A 1 736 ? 21.923 -10.717 -23.184 1.00 85.44 736 GLY A N 1
ATOM 5285 C CA . GLY A 1 736 ? 23.157 -10.368 -22.488 1.00 85.44 736 GLY A CA 1
ATOM 5286 C C . GLY A 1 736 ? 23.351 -11.098 -21.160 1.00 85.44 736 GLY A C 1
ATOM 5287 O O . GLY A 1 736 ? 22.389 -11.489 -20.494 1.00 85.44 736 GLY A O 1
ATOM 5288 N N . HIS A 1 737 ? 24.610 -11.199 -20.743 1.00 87.62 737 HIS A N 1
ATOM 5289 C CA . HIS A 1 737 ? 25.034 -11.624 -19.411 1.00 87.62 737 HIS A CA 1
ATOM 5290 C C . HIS A 1 737 ? 25.882 -10.527 -18.743 1.00 87.62 737 HIS A C 1
ATOM 5292 O O . HIS A 1 737 ? 26.612 -9.800 -19.419 1.00 87.62 737 HIS A O 1
ATOM 5298 N N . TYR A 1 738 ? 25.803 -10.411 -17.412 1.00 90.00 738 TYR A N 1
ATOM 5299 C CA . TYR A 1 738 ? 26.616 -9.486 -16.618 1.00 90.00 738 TYR A CA 1
ATOM 5300 C C . TYR A 1 738 ? 27.235 -10.182 -15.404 1.00 90.00 738 TYR A C 1
ATOM 5302 O O . TYR A 1 738 ? 26.530 -10.651 -14.510 1.00 90.00 738 TYR A O 1
ATOM 5310 N N . SER A 1 739 ? 28.566 -10.188 -15.326 1.00 89.75 739 SER A N 1
ATOM 5311 C CA . SER A 1 739 ? 29.286 -10.657 -14.144 1.00 89.75 739 SER A CA 1
ATOM 5312 C C . SER A 1 739 ? 29.308 -9.565 -13.077 1.00 89.75 739 SER A C 1
ATOM 5314 O O . SER A 1 739 ? 30.117 -8.638 -13.124 1.00 89.75 739 SER A O 1
ATOM 5316 N N . ALA A 1 740 ? 28.462 -9.698 -12.055 1.00 86.38 740 ALA A N 1
ATOM 5317 C CA . ALA A 1 740 ? 28.441 -8.766 -10.927 1.00 86.38 740 ALA A CA 1
ATOM 5318 C C . ALA A 1 740 ? 29.767 -8.725 -10.134 1.00 86.38 740 ALA A C 1
ATOM 5320 O O . ALA A 1 740 ? 30.025 -7.727 -9.452 1.00 86.38 740 ALA A O 1
ATOM 5321 N N . ALA A 1 741 ? 30.607 -9.762 -10.243 1.00 86.25 741 ALA A N 1
ATOM 5322 C CA . ALA A 1 741 ? 31.940 -9.822 -9.645 1.00 86.25 741 ALA A CA 1
ATOM 5323 C C . ALA A 1 741 ? 32.994 -9.099 -10.506 1.00 86.25 741 ALA A C 1
ATOM 5325 O O . ALA A 1 741 ? 33.607 -8.147 -10.033 1.00 86.25 741 ALA A O 1
ATOM 5326 N N . ALA A 1 742 ? 33.155 -9.489 -11.778 1.00 86.19 742 ALA A N 1
ATOM 5327 C CA . ALA A 1 742 ? 34.172 -8.926 -12.682 1.00 86.19 742 ALA A CA 1
ATOM 5328 C C . ALA A 1 742 ? 33.776 -7.578 -13.328 1.00 86.19 742 ALA A C 1
ATOM 5330 O O . ALA A 1 742 ? 34.584 -6.954 -14.020 1.00 86.19 742 ALA A O 1
ATOM 5331 N N . LYS A 1 743 ? 32.521 -7.151 -13.125 1.00 88.88 743 LYS A N 1
ATOM 5332 C CA . LYS A 1 743 ? 31.855 -6.007 -13.776 1.00 88.88 743 LYS A CA 1
ATOM 5333 C C . LYS A 1 743 ? 31.836 -6.094 -15.307 1.00 88.88 743 LYS A C 1
ATOM 5335 O O . LYS A 1 743 ? 31.764 -5.065 -15.972 1.00 88.88 743 LYS A O 1
ATOM 5340 N N . THR A 1 744 ? 31.913 -7.297 -15.873 1.00 88.88 744 THR A N 1
ATOM 5341 C CA . THR A 1 744 ? 31.915 -7.509 -17.326 1.00 88.88 744 THR A CA 1
ATOM 5342 C C . THR A 1 744 ? 30.516 -7.747 -17.883 1.00 88.88 744 THR A C 1
ATOM 5344 O O . THR A 1 744 ? 29.713 -8.446 -17.266 1.00 88.88 744 THR A O 1
ATOM 5347 N N . CYS A 1 745 ? 30.247 -7.209 -19.072 1.00 86.38 745 CYS A N 1
ATOM 5348 C CA . CYS A 1 745 ? 29.111 -7.579 -19.917 1.00 86.38 745 CYS A CA 1
ATOM 5349 C C . CYS A 1 745 ? 29.599 -8.502 -21.040 1.00 86.38 745 CYS A C 1
ATOM 5351 O O . CYS A 1 745 ? 30.680 -8.273 -21.580 1.00 86.38 745 CYS A O 1
ATOM 5353 N N . SER A 1 746 ? 28.805 -9.501 -21.423 1.00 86.62 746 SER A N 1
ATOM 5354 C CA . SER A 1 746 ? 29.090 -10.378 -22.568 1.00 86.62 746 SER A CA 1
ATOM 5355 C C . SER A 1 746 ? 27.808 -10.816 -23.285 1.00 86.62 746 SER A C 1
ATOM 5357 O O . SER A 1 746 ? 26.721 -10.778 -22.701 1.00 86.62 746 SER A O 1
ATOM 5359 N N . ASN A 1 747 ? 27.937 -11.234 -24.552 1.00 80.25 747 ASN A N 1
ATOM 5360 C CA . ASN A 1 747 ? 26.837 -11.744 -25.385 1.00 80.25 747 ASN A CA 1
ATOM 5361 C C . ASN A 1 747 ? 25.636 -10.778 -25.465 1.00 80.25 747 ASN A C 1
ATOM 5363 O O . ASN A 1 747 ? 24.487 -11.193 -25.353 1.00 80.25 747 ASN A O 1
ATOM 5367 N N . THR A 1 748 ? 25.879 -9.469 -25.578 1.00 76.94 748 THR A N 1
ATOM 5368 C CA . THR A 1 748 ? 24.805 -8.459 -25.541 1.00 76.94 748 THR A CA 1
ATOM 5369 C C . THR A 1 748 ? 24.534 -7.916 -26.938 1.00 76.94 748 THR A C 1
ATOM 5371 O O . THR A 1 748 ? 25.475 -7.622 -27.665 1.00 76.94 748 THR A O 1
ATOM 5374 N N . TYR A 1 749 ? 23.270 -7.685 -27.288 1.00 75.88 749 TYR A N 1
ATOM 5375 C CA . TYR A 1 749 ? 22.897 -7.128 -28.593 1.00 75.88 749 TYR A CA 1
ATOM 5376 C C . TYR A 1 749 ? 23.628 -5.807 -28.933 1.00 75.88 749 TYR A C 1
ATOM 5378 O O . TYR A 1 749 ? 24.085 -5.636 -30.055 1.00 75.88 749 TYR A O 1
ATOM 5386 N N . CYS A 1 750 ? 23.811 -4.904 -27.958 1.00 71.69 750 CYS A N 1
ATOM 5387 C CA . CYS A 1 750 ? 24.412 -3.580 -28.189 1.00 71.69 750 CYS A CA 1
ATOM 5388 C C . CYS A 1 750 ? 25.954 -3.533 -28.154 1.00 71.69 750 CYS A C 1
ATOM 5390 O O . CYS A 1 750 ? 26.523 -2.517 -28.537 1.00 71.69 750 CYS A O 1
ATOM 5392 N N . HIS A 1 751 ? 26.623 -4.583 -27.661 1.00 73.88 751 HIS A N 1
ATOM 5393 C CA . HIS A 1 751 ? 28.098 -4.690 -27.608 1.00 73.88 751 HIS A CA 1
ATOM 5394 C C . HIS A 1 751 ? 28.617 -5.922 -28.377 1.00 73.88 751 HIS A C 1
ATOM 5396 O O . HIS A 1 751 ? 29.763 -6.339 -28.207 1.00 73.88 751 HIS A O 1
ATOM 5402 N N . GLY A 1 752 ? 27.749 -6.542 -29.184 1.00 68.75 752 GLY A N 1
ATOM 5403 C CA . GLY A 1 752 ? 28.024 -7.755 -29.948 1.00 68.75 752 GLY A CA 1
ATOM 5404 C C . GLY A 1 752 ? 28.540 -8.924 -29.098 1.00 68.75 752 GLY A C 1
ATOM 5405 O O . GLY A 1 752 ? 28.130 -9.150 -27.953 1.00 68.75 752 GLY A O 1
ATOM 5406 N N . GLY A 1 753 ? 29.483 -9.670 -29.677 1.00 62.72 753 GLY A N 1
ATOM 5407 C CA . GLY A 1 753 ? 30.227 -10.728 -28.985 1.00 62.72 753 GLY A CA 1
ATOM 5408 C C . GLY A 1 753 ? 31.308 -10.218 -28.021 1.00 62.72 753 GLY A C 1
ATOM 5409 O O . GLY A 1 753 ? 31.958 -11.029 -27.364 1.00 62.72 753 GLY A O 1
ATOM 5410 N N . GLY A 1 754 ? 31.523 -8.901 -27.925 1.00 64.56 754 GLY A N 1
ATOM 5411 C CA . GLY A 1 754 ? 32.573 -8.306 -27.102 1.00 64.56 754 GLY A CA 1
ATOM 5412 C C . GLY A 1 754 ? 32.355 -8.512 -25.599 1.00 64.56 754 GLY A C 1
ATOM 5413 O O . GLY A 1 754 ? 31.256 -8.326 -25.075 1.00 64.56 754 GLY A O 1
ATOM 5414 N N . SER A 1 755 ? 33.430 -8.856 -24.882 1.00 73.38 755 SER A N 1
ATOM 5415 C CA . SER A 1 755 ? 33.457 -8.886 -23.414 1.00 73.38 755 SER A CA 1
ATOM 5416 C C . SER A 1 755 ? 34.018 -7.567 -22.874 1.00 73.38 755 SER A C 1
ATOM 5418 O O . SER A 1 755 ? 35.233 -7.415 -22.754 1.00 73.38 755 SER A O 1
ATOM 5420 N N . ILE A 1 756 ? 33.145 -6.618 -22.533 1.00 79.81 756 ILE A N 1
ATOM 5421 C CA . ILE A 1 756 ? 33.534 -5.272 -22.069 1.00 79.81 756 ILE A CA 1
ATOM 5422 C C . ILE A 1 756 ? 33.415 -5.117 -20.546 1.00 79.81 756 ILE A C 1
ATOM 5424 O O . ILE A 1 756 ? 32.582 -5.770 -19.920 1.00 79.81 756 ILE A O 1
ATOM 5428 N N . GLN A 1 757 ? 34.194 -4.214 -19.938 1.00 87.56 757 GLN A N 1
ATOM 5429 C CA . GLN A 1 757 ? 34.047 -3.847 -18.521 1.00 87.56 757 GLN A CA 1
ATOM 5430 C C . GLN A 1 757 ? 33.207 -2.581 -18.312 1.00 87.56 757 GLN A C 1
ATOM 5432 O O . GLN A 1 757 ? 33.463 -1.520 -18.883 1.00 87.56 757 GLN A O 1
ATOM 5437 N N . TRP A 1 758 ? 32.242 -2.680 -17.400 1.00 88.81 758 TRP A N 1
ATOM 5438 C CA . TRP A 1 758 ? 31.454 -1.560 -16.901 1.00 88.81 758 TRP A CA 1
ATOM 5439 C C . TRP A 1 758 ? 32.340 -0.545 -16.165 1.00 88.81 758 TRP A C 1
ATOM 5441 O O . TRP A 1 758 ? 33.239 -0.922 -15.408 1.00 88.81 758 TRP A O 1
ATOM 5451 N N . GLY A 1 759 ? 32.085 0.749 -16.384 1.00 88.31 759 GLY A N 1
ATOM 5452 C CA . GLY A 1 759 ? 32.930 1.858 -15.923 1.00 88.31 759 GLY A CA 1
ATOM 5453 C C . GLY A 1 759 ? 34.056 2.256 -16.889 1.00 88.31 759 GLY A C 1
ATOM 5454 O O . GLY A 1 759 ? 34.761 3.226 -16.608 1.00 88.31 759 GLY A O 1
ATOM 5455 N N . GLY A 1 760 ? 34.227 1.551 -18.015 1.00 83.81 760 GLY A N 1
ATOM 5456 C CA . GLY A 1 760 ? 35.211 1.884 -19.053 1.00 83.81 760 GLY A CA 1
ATOM 5457 C C . GLY A 1 760 ? 35.019 3.269 -19.691 1.00 83.81 760 GLY A C 1
ATOM 5458 O O . GLY A 1 760 ? 33.925 3.836 -19.675 1.00 83.81 760 GLY A O 1
ATOM 5459 N N . GLN A 1 761 ? 36.106 3.808 -20.252 1.00 63.56 761 GLN A N 1
ATOM 5460 C CA . GLN A 1 761 ? 36.174 5.134 -20.876 1.00 63.56 761 GLN A CA 1
ATOM 5461 C C . GLN A 1 761 ? 36.477 5.004 -22.376 1.00 63.56 761 GLN A C 1
ATOM 5463 O O . GLN A 1 761 ? 37.636 4.941 -22.774 1.00 63.56 761 GLN A O 1
ATOM 5468 N N . GLY A 1 762 ? 35.436 4.965 -23.207 1.00 64.81 762 GLY A N 1
ATOM 5469 C CA . GLY A 1 762 ? 35.565 4.993 -24.666 1.00 64.81 762 GLY A CA 1
ATOM 5470 C C . GLY A 1 762 ? 34.228 4.744 -25.377 1.00 64.81 762 GLY A C 1
ATOM 5471 O O . GLY A 1 762 ? 33.367 4.065 -24.811 1.00 64.81 762 GLY A O 1
ATOM 5472 N N . PRO A 1 763 ? 34.008 5.300 -26.582 1.00 61.75 763 PRO A N 1
ATOM 5473 C CA . PRO A 1 763 ? 33.002 4.777 -27.502 1.00 61.75 763 PRO A CA 1
ATOM 5474 C C . PRO A 1 763 ? 33.466 3.419 -28.052 1.00 61.75 763 PRO A C 1
ATOM 5476 O O . PRO A 1 763 ? 34.667 3.181 -28.178 1.00 61.75 763 PRO A O 1
ATOM 5479 N N . LEU A 1 764 ? 32.529 2.542 -28.413 1.00 65.81 764 LEU A N 1
ATOM 5480 C CA . LEU A 1 764 ? 32.871 1.364 -29.210 1.00 65.81 764 LEU A CA 1
ATOM 5481 C C . LEU A 1 764 ? 33.084 1.806 -30.660 1.00 65.81 764 LEU A C 1
ATOM 5483 O O . LEU A 1 764 ? 32.232 2.490 -31.226 1.00 65.81 764 LEU A O 1
ATOM 5487 N N . ALA A 1 765 ? 34.207 1.416 -31.258 1.00 71.50 765 ALA A N 1
ATOM 5488 C CA . ALA A 1 765 ? 34.398 1.551 -32.697 1.00 71.50 765 ALA A CA 1
ATOM 5489 C C . ALA A 1 765 ? 33.525 0.520 -33.432 1.00 71.50 765 ALA A C 1
ATOM 5491 O O . ALA A 1 765 ? 33.223 -0.543 -32.884 1.00 71.50 765 ALA A O 1
ATOM 5492 N N . CYS A 1 766 ? 33.140 0.799 -34.681 1.00 73.62 766 CYS A N 1
ATOM 5493 C CA . CYS A 1 766 ? 32.229 -0.056 -35.455 1.00 73.62 766 CYS A CA 1
ATOM 5494 C C . CYS A 1 766 ? 32.704 -1.521 -35.531 1.00 73.62 766 CYS A C 1
ATOM 5496 O O . CYS A 1 766 ? 31.890 -2.445 -35.465 1.00 73.62 766 CYS A O 1
ATOM 5498 N N . ASN A 1 767 ? 34.023 -1.740 -35.550 1.00 70.44 767 ASN A N 1
ATOM 5499 C CA . ASN A 1 767 ? 34.635 -3.067 -35.569 1.00 70.44 767 ASN A CA 1
ATOM 5500 C C . ASN A 1 767 ? 34.432 -3.907 -34.304 1.00 70.44 767 ASN A C 1
ATOM 5502 O O . ASN A 1 767 ? 34.545 -5.126 -34.365 1.00 70.44 767 ASN A O 1
ATOM 5506 N N . SER A 1 768 ? 34.044 -3.287 -33.188 1.00 68.75 768 SER A N 1
ATOM 5507 C CA . SER A 1 768 ? 33.683 -3.994 -31.955 1.00 68.75 768 SER A CA 1
ATOM 5508 C C . SER A 1 768 ? 32.367 -4.778 -32.083 1.00 68.75 768 SER A C 1
ATOM 5510 O O . SER A 1 768 ? 32.075 -5.603 -31.221 1.00 68.75 768 SER A O 1
ATOM 5512 N N . CYS A 1 769 ? 31.567 -4.524 -33.132 1.00 70.62 769 CYS A N 1
ATOM 5513 C CA . CYS A 1 769 ? 30.293 -5.209 -33.393 1.00 70.62 769 CYS A CA 1
ATOM 5514 C C . CYS A 1 769 ? 30.139 -5.724 -34.838 1.00 70.62 769 CYS A C 1
ATOM 5516 O O . CYS A 1 769 ? 29.587 -6.804 -35.029 1.00 70.62 769 CYS A O 1
ATOM 5518 N N . HIS A 1 770 ? 30.612 -4.981 -35.846 1.00 74.94 770 HIS A N 1
ATOM 5519 C CA . HIS A 1 770 ? 30.368 -5.271 -37.270 1.00 74.94 770 HIS A CA 1
ATOM 5520 C C . HIS A 1 770 ? 31.584 -5.822 -38.035 1.00 74.94 770 HIS A C 1
ATOM 5522 O O . HIS A 1 770 ? 31.446 -6.165 -39.206 1.00 74.94 770 HIS A O 1
ATOM 5528 N N . GLY A 1 771 ? 32.759 -5.903 -37.404 1.00 72.88 771 GLY A N 1
ATOM 5529 C CA . GLY A 1 771 ? 34.036 -6.013 -38.117 1.00 72.88 771 GLY A CA 1
ATOM 5530 C C . GLY A 1 771 ? 34.542 -4.650 -38.608 1.00 72.88 771 GLY A C 1
ATOM 5531 O O . GLY A 1 771 ? 33.787 -3.679 -38.706 1.00 72.88 771 GLY A O 1
ATOM 5532 N N . ASP A 1 772 ? 35.850 -4.546 -38.819 1.00 73.50 772 ASP A N 1
ATOM 5533 C CA . ASP A 1 772 ? 36.476 -3.378 -39.447 1.00 73.50 772 ASP A CA 1
ATOM 5534 C C . ASP A 1 772 ? 36.373 -3.454 -40.976 1.00 73.50 772 ASP A C 1
ATOM 5536 O O . ASP A 1 772 ? 35.805 -4.381 -41.552 1.00 73.50 772 ASP A O 1
ATOM 5540 N N . ALA A 1 773 ? 36.933 -2.444 -41.636 1.00 75.44 773 ALA A N 1
ATOM 5541 C CA . ALA A 1 773 ? 36.925 -2.320 -43.082 1.00 75.44 773 ALA A CA 1
ATOM 5542 C C . ALA A 1 773 ? 37.569 -3.511 -43.824 1.00 75.44 773 ALA A C 1
ATOM 5544 O O . ALA A 1 773 ? 37.200 -3.765 -44.967 1.00 75.44 773 ALA A O 1
ATOM 5545 N N . GLU A 1 774 ? 38.490 -4.250 -43.192 1.00 80.69 774 GLU A N 1
ATOM 5546 C CA . GLU A 1 774 ? 39.143 -5.422 -43.794 1.00 80.69 774 GLU A CA 1
ATOM 5547 C C . GLU A 1 774 ? 38.420 -6.738 -43.456 1.00 80.69 774 GLU A C 1
ATOM 5549 O O . GLU A 1 774 ? 38.458 -7.687 -44.237 1.00 80.69 774 GLU A O 1
ATOM 5554 N N . THR A 1 775 ? 37.732 -6.810 -42.311 1.00 77.81 775 THR A N 1
ATOM 5555 C CA . THR A 1 775 ? 37.068 -8.036 -41.825 1.00 77.81 775 THR A CA 1
ATOM 5556 C C . THR A 1 775 ? 35.567 -8.122 -42.130 1.00 77.81 775 THR A C 1
ATOM 5558 O O . THR A 1 775 ? 35.004 -9.219 -42.104 1.00 77.81 775 THR A O 1
ATOM 5561 N N . LEU A 1 776 ? 34.898 -7.016 -42.474 1.00 81.69 776 LEU A N 1
ATOM 5562 C CA . LEU A 1 776 ? 33.467 -6.975 -42.821 1.00 81.69 776 LEU A CA 1
ATOM 5563 C C . LEU A 1 776 ? 33.192 -7.482 -44.257 1.00 81.69 776 LEU A C 1
ATOM 5565 O O . LEU A 1 776 ? 32.756 -6.760 -45.151 1.00 81.69 776 LEU A O 1
ATOM 5569 N N . GLY A 1 777 ? 33.387 -8.785 -44.465 1.00 75.94 777 GLY A N 1
ATOM 5570 C CA . GLY A 1 777 ? 33.185 -9.483 -45.743 1.00 75.94 777 GLY A CA 1
ATOM 5571 C C . GLY A 1 777 ? 31.733 -9.823 -46.122 1.00 75.94 777 GLY A C 1
ATOM 5572 O O . GLY A 1 777 ? 31.523 -10.764 -46.883 1.00 75.94 777 GLY A O 1
ATOM 5573 N N . THR A 1 778 ? 30.714 -9.138 -45.585 1.00 81.69 778 THR A N 1
ATOM 5574 C CA . THR A 1 778 ? 29.305 -9.476 -45.891 1.00 81.69 778 THR A CA 1
ATOM 5575 C C . THR A 1 778 ? 28.822 -8.800 -47.174 1.00 81.69 778 THR A C 1
ATOM 5577 O O . THR A 1 778 ? 28.934 -7.583 -47.310 1.00 81.69 778 THR A O 1
ATOM 5580 N N . ASN A 1 779 ? 28.210 -9.552 -48.095 1.00 85.50 779 ASN A N 1
ATOM 5581 C CA . ASN A 1 779 ? 27.703 -9.026 -49.373 1.00 85.50 779 ASN A CA 1
ATOM 5582 C C . ASN A 1 779 ? 28.789 -8.199 -50.113 1.00 85.50 779 ASN A C 1
ATOM 5584 O O . ASN A 1 779 ? 29.975 -8.519 -50.038 1.00 85.50 779 ASN A O 1
ATOM 5588 N N . ALA A 1 780 ? 28.415 -7.114 -50.796 1.00 86.19 780 ALA A N 1
ATOM 5589 C CA . ALA A 1 780 ? 29.359 -6.236 -51.484 1.00 86.19 780 ALA A CA 1
ATOM 5590 C C . ALA A 1 780 ? 30.238 -5.345 -50.567 1.00 86.19 780 ALA A C 1
ATOM 5592 O O . ALA A 1 780 ? 31.025 -4.558 -51.102 1.00 86.19 780 ALA A O 1
ATOM 5593 N N . HIS A 1 781 ? 30.147 -5.429 -49.225 1.00 87.94 781 HIS A N 1
ATOM 5594 C CA . HIS A 1 781 ? 30.849 -4.498 -48.321 1.00 87.94 781 HIS A CA 1
ATOM 5595 C C . HIS A 1 781 ? 32.355 -4.446 -48.572 1.00 87.94 781 HIS A C 1
ATOM 5597 O O . HIS A 1 781 ? 32.872 -3.349 -48.756 1.00 87.94 781 HIS A O 1
ATOM 5603 N N . ALA A 1 782 ? 33.041 -5.593 -48.649 1.00 85.31 782 ALA A N 1
ATOM 5604 C CA . ALA A 1 782 ? 34.494 -5.644 -48.836 1.00 85.31 782 ALA A CA 1
ATOM 5605 C C . ALA A 1 782 ? 34.961 -4.773 -50.018 1.00 85.31 782 ALA A C 1
ATOM 5607 O O . ALA A 1 782 ? 35.849 -3.943 -49.861 1.00 85.31 782 ALA A O 1
ATOM 5608 N N . ARG A 1 783 ? 34.287 -4.854 -51.173 1.00 84.19 783 ARG A N 1
ATOM 5609 C CA . ARG A 1 783 ? 34.647 -4.055 -52.359 1.00 84.19 783 ARG A CA 1
ATOM 5610 C C . ARG A 1 783 ? 34.364 -2.557 -52.216 1.00 84.19 783 ARG A C 1
ATOM 5612 O O . ARG A 1 783 ? 35.012 -1.752 -52.878 1.00 84.19 783 ARG A O 1
ATOM 5619 N N . HIS A 1 784 ? 33.452 -2.171 -51.330 1.00 85.31 784 HIS A N 1
ATOM 5620 C CA . HIS A 1 784 ? 33.166 -0.767 -51.047 1.00 85.31 784 HIS A CA 1
ATOM 5621 C C . HIS A 1 784 ? 34.113 -0.198 -49.984 1.00 85.31 784 HIS A C 1
ATOM 5623 O O . HIS A 1 784 ? 34.717 0.844 -50.220 1.00 85.31 784 HIS A O 1
ATOM 5629 N N . ILE A 1 785 ? 34.265 -0.869 -48.837 1.00 86.44 785 ILE A N 1
ATOM 5630 C CA . ILE A 1 785 ? 34.838 -0.262 -47.624 1.00 86.44 785 ILE A CA 1
ATOM 5631 C C . ILE A 1 785 ? 36.286 -0.668 -47.317 1.00 86.44 785 ILE A C 1
ATOM 5633 O O . ILE A 1 785 ? 36.950 0.073 -46.600 1.00 86.44 785 ILE A O 1
ATOM 5637 N N . SER A 1 786 ? 36.793 -1.793 -47.837 1.00 86.38 786 SER A N 1
ATOM 5638 C CA . SER A 1 786 ? 38.171 -2.247 -47.574 1.00 86.38 786 SER A CA 1
ATOM 5639 C C . SER A 1 786 ? 39.202 -1.318 -48.228 1.00 86.38 786 SER A C 1
ATOM 5641 O O . SER A 1 786 ? 39.053 -1.004 -49.412 1.00 86.38 786 SER A O 1
ATOM 5643 N N . PRO A 1 787 ? 40.259 -0.900 -47.506 1.00 80.69 787 PRO A N 1
ATOM 5644 C CA . PRO A 1 787 ? 41.454 -0.303 -48.100 1.00 80.69 787 PRO A CA 1
ATOM 5645 C C . PRO A 1 787 ? 42.283 -1.281 -48.944 1.00 80.69 787 PRO A C 1
ATOM 5647 O O . PRO A 1 787 ? 42.825 -0.876 -49.969 1.00 80.69 787 PRO A O 1
ATOM 5650 N N . SER A 1 788 ? 42.396 -2.553 -48.540 1.00 80.19 788 SER A N 1
ATOM 5651 C CA . SER A 1 788 ? 43.230 -3.544 -49.243 1.00 80.19 788 SER A CA 1
ATOM 5652 C C . SER A 1 788 ? 42.597 -4.151 -50.505 1.00 80.19 788 SER A C 1
ATOM 5654 O O . SER A 1 788 ? 43.317 -4.572 -51.410 1.00 80.19 788 SER A O 1
ATOM 5656 N N . SER A 1 789 ? 41.263 -4.212 -50.578 1.00 77.94 789 SER A N 1
ATOM 5657 C CA . SER A 1 789 ? 40.518 -4.961 -51.609 1.00 77.94 789 SER A CA 1
ATOM 5658 C C . SER A 1 789 ? 39.329 -4.206 -52.225 1.00 77.94 789 SER A C 1
ATOM 5660 O O . SER A 1 789 ? 38.619 -4.749 -53.082 1.00 77.94 789 SER A O 1
ATOM 5662 N N . GLY A 1 790 ? 39.116 -2.954 -51.814 1.00 79.62 790 GLY A N 1
ATOM 5663 C CA . GLY A 1 790 ? 37.971 -2.128 -52.184 1.00 79.62 790 GLY A CA 1
ATOM 5664 C C . GLY A 1 790 ? 38.294 -0.635 -52.283 1.00 79.62 790 GLY A C 1
ATOM 5665 O O . GLY A 1 790 ? 39.445 -0.229 -52.427 1.00 79.62 790 GLY A O 1
ATOM 5666 N N . LYS A 1 791 ? 37.248 0.197 -52.255 1.00 79.88 791 LYS A N 1
ATOM 5667 C CA . LYS A 1 791 ? 37.328 1.654 -52.472 1.00 79.88 791 LYS A CA 1
ATOM 5668 C C . LYS A 1 791 ? 37.508 2.504 -51.206 1.00 79.88 791 LYS A C 1
ATOM 5670 O O . LYS A 1 791 ? 37.441 3.727 -51.306 1.00 79.88 791 LYS A O 1
ATOM 5675 N N . ALA A 1 792 ? 37.709 1.899 -50.032 1.00 85.75 792 ALA A N 1
ATOM 5676 C CA . ALA A 1 792 ? 37.786 2.601 -48.740 1.00 85.75 792 ALA A CA 1
ATOM 5677 C C . ALA A 1 792 ? 36.609 3.573 -48.447 1.00 85.75 792 ALA A C 1
ATOM 5679 O O . ALA A 1 792 ? 36.759 4.547 -47.704 1.00 85.75 792 ALA A O 1
ATOM 5680 N N . ILE A 1 793 ? 35.427 3.325 -49.030 1.00 84.56 793 ILE A N 1
ATOM 5681 C CA . ILE A 1 793 ? 34.235 4.176 -48.904 1.00 84.56 793 ILE A CA 1
ATOM 5682 C C . ILE A 1 793 ? 33.799 4.237 -47.440 1.00 84.56 793 ILE A C 1
ATOM 5684 O O . ILE A 1 793 ? 33.614 3.210 -46.785 1.00 84.56 793 ILE A O 1
ATOM 5688 N N . SER A 1 794 ? 33.607 5.453 -46.924 1.00 86.44 794 SER A N 1
ATOM 5689 C CA . SER A 1 794 ? 33.193 5.642 -45.535 1.00 86.44 794 SER A CA 1
ATOM 5690 C C . SER A 1 794 ? 31.777 5.125 -45.282 1.00 86.44 794 SER A C 1
ATOM 5692 O O . SER A 1 794 ? 30.884 5.318 -46.107 1.00 86.44 794 SER A O 1
ATOM 5694 N N . CYS A 1 795 ? 31.541 4.551 -44.098 1.00 86.12 795 CYS A N 1
ATOM 5695 C CA . CYS A 1 795 ? 30.226 4.067 -43.669 1.00 86.12 795 CYS A CA 1
ATOM 5696 C C . CYS A 1 795 ? 29.116 5.120 -43.873 1.00 86.12 795 CYS A C 1
ATOM 5698 O O . CYS A 1 795 ? 28.026 4.786 -44.332 1.00 86.12 795 CYS A O 1
ATOM 5700 N N . ALA A 1 796 ? 29.418 6.399 -43.622 1.00 88.81 796 ALA A N 1
ATOM 5701 C CA . ALA A 1 796 ? 28.490 7.523 -43.773 1.00 88.81 796 ALA A CA 1
ATOM 5702 C C . ALA A 1 796 ? 28.005 7.779 -45.219 1.00 88.81 796 ALA A C 1
ATOM 5704 O O . ALA A 1 796 ? 27.008 8.470 -45.416 1.00 88.81 796 ALA A O 1
ATOM 5705 N N . ILE A 1 797 ? 28.670 7.226 -46.242 1.00 89.00 797 ILE A N 1
ATOM 5706 C CA . ILE A 1 797 ? 28.268 7.379 -47.652 1.00 89.00 797 ILE A CA 1
ATOM 5707 C C . ILE A 1 797 ? 27.052 6.510 -47.999 1.00 89.00 797 ILE A C 1
ATOM 5709 O O . ILE A 1 797 ? 26.234 6.929 -48.813 1.00 89.00 797 ILE A O 1
ATOM 5713 N N . CYS A 1 798 ? 26.895 5.343 -47.365 1.00 87.38 798 CYS A N 1
ATOM 5714 C CA . CYS A 1 798 ? 25.758 4.432 -47.583 1.00 87.38 798 CYS A CA 1
ATOM 5715 C C . CYS A 1 798 ? 24.792 4.371 -46.388 1.00 87.38 798 CYS A C 1
ATOM 5717 O O . CYS A 1 798 ? 23.632 3.999 -46.542 1.00 87.38 798 CYS A O 1
ATOM 5719 N N . HIS A 1 799 ? 25.265 4.737 -45.198 1.00 88.69 799 HIS A N 1
ATOM 5720 C CA . HIS A 1 799 ? 24.529 4.678 -43.938 1.00 88.69 799 HIS A CA 1
ATOM 5721 C C . HIS A 1 799 ? 24.442 6.059 -43.275 1.00 88.69 799 HIS A C 1
ATOM 5723 O O . HIS A 1 799 ? 24.565 6.171 -42.062 1.00 88.69 799 HIS A O 1
ATOM 5729 N N . ALA A 1 800 ? 24.232 7.128 -44.048 1.00 89.25 800 ALA A N 1
ATOM 5730 C CA . ALA A 1 800 ? 24.308 8.518 -43.578 1.00 89.25 800 ALA A CA 1
ATOM 5731 C C . ALA A 1 800 ? 23.379 8.851 -42.394 1.00 89.25 800 ALA A C 1
ATOM 5733 O O . ALA A 1 800 ? 23.666 9.755 -41.615 1.00 89.25 800 ALA A O 1
ATOM 5734 N N . ALA A 1 801 ? 22.270 8.119 -42.254 1.00 86.56 801 ALA A N 1
ATOM 5735 C CA . ALA A 1 801 ? 21.347 8.267 -41.133 1.00 86.56 801 ALA A CA 1
ATOM 5736 C C . ALA A 1 801 ? 21.872 7.622 -39.831 1.00 86.56 801 ALA A C 1
ATOM 5738 O O . ALA A 1 801 ? 21.623 8.138 -38.747 1.00 86.56 801 ALA A O 1
ATOM 5739 N N . THR A 1 802 ? 22.623 6.518 -39.912 1.00 85.50 802 THR A N 1
ATOM 5740 C CA . THR A 1 802 ? 23.099 5.756 -38.740 1.00 85.50 802 THR A CA 1
ATOM 5741 C C . THR A 1 802 ? 24.586 5.961 -38.441 1.00 85.50 802 THR A C 1
ATOM 5743 O O . THR A 1 802 ? 24.981 5.867 -37.283 1.00 85.50 802 THR A O 1
ATOM 5746 N N . ALA A 1 803 ? 25.419 6.312 -39.423 1.00 86.50 803 ALA A N 1
ATOM 5747 C CA . ALA A 1 803 ? 26.864 6.498 -39.292 1.00 86.50 803 ALA A CA 1
ATOM 5748 C C . ALA A 1 803 ? 27.298 7.914 -39.706 1.00 86.50 803 ALA A C 1
ATOM 5750 O O . ALA A 1 803 ? 27.039 8.356 -40.821 1.00 86.50 803 ALA A O 1
ATOM 5751 N N . ALA A 1 804 ? 28.025 8.596 -38.819 1.00 83.25 804 ALA A N 1
ATOM 5752 C CA . ALA A 1 804 ? 28.658 9.894 -39.071 1.00 83.25 804 ALA A CA 1
ATOM 5753 C C . ALA A 1 804 ? 30.103 9.758 -39.599 1.00 83.25 804 ALA A C 1
ATOM 5755 O O . ALA A 1 804 ? 30.739 10.752 -39.942 1.00 83.25 804 ALA A O 1
ATOM 5756 N N . GLY A 1 805 ? 30.639 8.535 -39.639 1.00 84.12 805 GLY A N 1
ATOM 5757 C CA . GLY A 1 805 ? 31.981 8.207 -40.115 1.00 84.12 805 GLY A CA 1
ATOM 5758 C C . GLY A 1 805 ? 32.353 6.761 -39.777 1.00 84.12 805 GLY A C 1
ATOM 5759 O O . GLY A 1 805 ? 31.522 5.996 -39.294 1.00 84.12 805 GLY A O 1
ATOM 5760 N N . ASN A 1 806 ? 33.616 6.376 -39.987 1.00 78.31 806 ASN A N 1
ATOM 5761 C CA . ASN A 1 806 ? 34.077 4.979 -39.832 1.00 78.31 806 ASN A CA 1
ATOM 5762 C C . ASN A 1 806 ? 34.195 4.495 -38.368 1.00 78.31 806 ASN A C 1
ATOM 5764 O O . ASN A 1 806 ? 34.555 3.347 -38.121 1.00 78.31 806 ASN A O 1
ATOM 5768 N N . GLY A 1 807 ? 33.923 5.367 -37.396 1.00 75.31 807 GLY A N 1
ATOM 5769 C CA . GLY A 1 807 ? 33.966 5.060 -35.963 1.00 75.31 807 GLY A CA 1
ATOM 5770 C C . GLY A 1 807 ? 32.982 5.891 -35.138 1.00 75.31 807 GLY A C 1
ATOM 5771 O O . GLY A 1 807 ? 33.183 6.063 -33.938 1.00 75.31 807 GLY A O 1
ATOM 5772 N N . SER A 1 808 ? 31.955 6.457 -35.778 1.00 77.50 808 SER A N 1
ATOM 5773 C CA . SER A 1 808 ? 30.999 7.376 -35.158 1.00 77.50 808 SER A CA 1
ATOM 5774 C C . SER A 1 808 ? 29.583 7.129 -35.674 1.00 77.50 808 SER A C 1
ATOM 5776 O O . SER A 1 808 ? 29.339 7.038 -36.875 1.00 77.50 808 SER A O 1
ATOM 5778 N N . ILE A 1 809 ? 28.637 7.042 -34.742 1.00 80.06 809 ILE A N 1
ATOM 5779 C CA . ILE A 1 809 ? 27.208 6.859 -35.011 1.00 80.06 809 ILE A CA 1
ATOM 5780 C C . ILE A 1 809 ? 26.553 8.238 -35.157 1.00 80.06 809 ILE A C 1
ATOM 5782 O O . ILE A 1 809 ? 26.810 9.119 -34.338 1.00 80.06 809 ILE A O 1
ATOM 5786 N N . ALA A 1 810 ? 25.747 8.425 -36.205 1.00 83.19 810 ALA A N 1
ATOM 5787 C CA . ALA A 1 810 ? 24.998 9.661 -36.451 1.00 83.19 810 ALA A CA 1
ATOM 5788 C C . ALA A 1 810 ? 23.724 9.700 -35.597 1.00 83.19 810 ALA A C 1
ATOM 5790 O O . ALA A 1 810 ? 23.558 10.603 -34.779 1.00 83.19 810 ALA A O 1
ATOM 5791 N N . ASP A 1 811 ? 22.877 8.675 -35.723 1.00 80.31 811 ASP A N 1
ATOM 5792 C CA . ASP A 1 811 ? 21.692 8.484 -34.890 1.00 80.31 811 ASP A CA 1
ATOM 5793 C C . ASP A 1 811 ? 21.682 7.083 -34.251 1.00 80.31 811 ASP A C 1
ATOM 5795 O O . ASP A 1 811 ? 21.511 6.048 -34.905 1.00 80.31 811 ASP A O 1
ATOM 5799 N N . GLY A 1 812 ? 21.863 7.058 -32.928 1.00 73.25 812 GLY A N 1
ATOM 5800 C CA . GLY A 1 812 ? 21.836 5.838 -32.119 1.00 73.25 812 GLY A CA 1
ATOM 5801 C C . GLY A 1 812 ? 20.443 5.232 -31.923 1.00 73.25 812 GLY A C 1
ATOM 5802 O O . GLY A 1 812 ? 20.348 4.106 -31.437 1.00 73.25 812 GLY A O 1
ATOM 5803 N N . THR A 1 813 ? 19.367 5.942 -32.281 1.00 73.31 813 THR A N 1
ATOM 5804 C CA . THR A 1 813 ? 17.990 5.430 -32.182 1.00 73.31 813 THR A CA 1
ATOM 5805 C C . THR A 1 813 ? 17.672 4.419 -33.275 1.00 73.31 813 THR A C 1
ATOM 5807 O O . THR A 1 813 ? 17.005 3.429 -32.984 1.00 73.31 813 THR A O 1
ATOM 5810 N N . ILE A 1 814 ? 18.197 4.632 -34.486 1.00 76.88 814 ILE A N 1
ATOM 5811 C CA . ILE A 1 814 ? 18.020 3.752 -35.649 1.00 76.88 814 ILE A CA 1
ATOM 5812 C C . ILE A 1 814 ? 19.189 2.777 -35.846 1.00 76.88 814 ILE A C 1
ATOM 5814 O O . ILE A 1 814 ? 18.956 1.626 -36.193 1.00 76.88 814 ILE A O 1
ATOM 5818 N N . HIS A 1 815 ? 20.430 3.143 -35.488 1.00 78.81 815 HIS A N 1
ATOM 5819 C CA . HIS A 1 815 ? 21.594 2.243 -35.609 1.00 78.81 815 HIS A CA 1
ATOM 5820 C C . HIS A 1 815 ? 21.413 0.869 -34.925 1.00 78.81 815 HIS A C 1
ATOM 5822 O O . HIS A 1 815 ? 21.985 -0.123 -35.373 1.00 78.81 815 HIS A O 1
ATOM 5828 N N . ALA A 1 816 ? 20.614 0.800 -33.855 1.00 71.50 816 ALA A N 1
ATOM 5829 C CA . ALA A 1 816 ? 20.379 -0.415 -33.076 1.00 71.50 816 ALA A CA 1
ATOM 5830 C C . ALA A 1 816 ? 18.899 -0.854 -33.029 1.00 71.50 816 ALA A C 1
ATOM 5832 O O . ALA A 1 816 ? 18.521 -1.621 -32.139 1.00 71.50 816 ALA A O 1
ATOM 5833 N N . ASP A 1 817 ? 18.039 -0.398 -33.944 1.00 70.50 817 ASP A N 1
ATOM 5834 C CA . ASP A 1 817 ? 16.600 -0.716 -33.894 1.00 70.50 817 ASP A CA 1
ATOM 5835 C C . ASP A 1 817 ? 16.231 -2.100 -34.474 1.00 70.50 817 ASP A C 1
ATOM 5837 O O . ASP A 1 817 ? 15.146 -2.618 -34.201 1.00 70.50 817 ASP A O 1
ATOM 5841 N N . GLY A 1 818 ? 17.155 -2.721 -35.217 1.00 68.88 818 GLY A N 1
ATOM 5842 C CA . GLY A 1 818 ? 16.994 -4.031 -35.860 1.00 68.88 818 GLY A CA 1
ATOM 5843 C C . GLY A 1 818 ? 16.702 -3.981 -37.365 1.00 68.88 818 GLY A C 1
ATOM 5844 O O . GLY A 1 818 ? 16.602 -5.040 -37.990 1.00 68.88 818 GLY A O 1
ATOM 5845 N N . LYS A 1 819 ? 16.585 -2.791 -37.964 1.00 74.06 819 LYS A N 1
ATOM 5846 C CA . LYS A 1 819 ? 16.510 -2.585 -39.416 1.00 74.06 819 LYS A CA 1
ATOM 5847 C C . LYS A 1 819 ? 17.903 -2.370 -40.023 1.00 74.06 819 LYS A C 1
ATOM 5849 O O . LYS A 1 819 ? 18.931 -2.460 -39.355 1.00 74.06 819 LYS A O 1
ATOM 5854 N N . LYS A 1 820 ? 17.932 -2.151 -41.340 1.00 74.00 820 LYS A N 1
ATOM 5855 C CA . LYS A 1 820 ? 19.132 -1.824 -42.120 1.00 74.00 820 LYS A CA 1
ATOM 5856 C C . LYS A 1 820 ? 18.885 -0.523 -42.874 1.00 74.00 820 LYS A C 1
ATOM 5858 O O . LYS A 1 820 ? 18.510 -0.553 -44.043 1.00 74.00 820 LYS A O 1
ATOM 5863 N N . ASP A 1 821 ? 19.064 0.605 -42.200 1.00 78.25 821 ASP A N 1
ATOM 5864 C CA . ASP A 1 821 ? 18.881 1.914 -42.824 1.00 78.25 821 ASP A CA 1
ATOM 5865 C C . ASP A 1 821 ? 20.040 2.212 -43.781 1.00 78.25 821 ASP A C 1
ATOM 5867 O O . ASP A 1 821 ? 21.166 2.523 -43.375 1.00 78.25 821 ASP A O 1
ATOM 5871 N N . VAL A 1 822 ? 19.754 2.079 -45.075 1.00 84.81 822 VAL A N 1
ATOM 5872 C CA . VAL A 1 822 ? 20.635 2.480 -46.173 1.00 84.81 822 VAL A CA 1
ATOM 5873 C C . VAL A 1 822 ? 20.140 3.836 -46.668 1.00 84.81 822 VAL A C 1
ATOM 5875 O O . VAL A 1 822 ? 19.094 3.938 -47.305 1.00 84.81 822 VAL A O 1
ATOM 5878 N N . VAL A 1 823 ? 20.879 4.889 -46.328 1.00 87.62 823 VAL A N 1
ATOM 5879 C CA . VAL A 1 823 ? 20.586 6.275 -46.707 1.00 87.62 823 VAL A CA 1
ATOM 5880 C C . VAL A 1 823 ? 21.869 6.850 -47.279 1.00 87.62 823 VAL A C 1
ATOM 5882 O O . VAL A 1 823 ? 22.849 7.041 -46.559 1.00 87.62 823 VAL A O 1
ATOM 5885 N N . PHE A 1 824 ? 21.875 7.078 -48.589 1.00 89.44 824 PHE A N 1
ATOM 5886 C CA . PHE A 1 824 ? 23.081 7.464 -49.307 1.00 89.44 824 PHE A CA 1
ATOM 5887 C C . PHE A 1 824 ? 23.372 8.967 -49.208 1.00 89.44 824 PHE A C 1
ATOM 5889 O O . PHE A 1 824 ? 22.458 9.792 -49.264 1.00 89.44 824 PHE A O 1
ATOM 5896 N N . SER A 1 825 ? 24.652 9.329 -49.113 1.00 87.62 825 SER A N 1
ATOM 5897 C CA . SER A 1 825 ? 25.131 10.716 -49.067 1.00 87.62 825 SER A CA 1
ATOM 5898 C C . SER A 1 825 ? 26.371 10.933 -49.943 1.00 87.62 825 SER A C 1
ATOM 5900 O O . SER A 1 825 ? 26.893 10.000 -50.559 1.00 87.62 825 SER A O 1
ATOM 5902 N N . GLY A 1 826 ? 26.840 12.183 -50.036 1.00 83.12 826 GLY A N 1
ATOM 5903 C CA . GLY A 1 826 ? 28.023 12.540 -50.823 1.00 83.12 826 GLY A CA 1
ATOM 5904 C C . GLY A 1 826 ? 27.895 12.106 -52.286 1.00 83.12 826 GLY A C 1
ATOM 5905 O O . GLY A 1 826 ? 26.860 12.321 -52.911 1.00 83.12 826 GLY A O 1
ATOM 5906 N N . ALA A 1 827 ? 28.928 11.449 -52.820 1.00 72.50 827 ALA A N 1
ATOM 5907 C CA . ALA A 1 827 ? 28.945 10.948 -54.198 1.00 72.50 827 ALA A CA 1
ATOM 5908 C C . ALA A 1 827 ? 27.914 9.833 -54.492 1.00 72.50 827 ALA A C 1
ATOM 5910 O O . ALA A 1 827 ? 27.646 9.554 -55.658 1.00 72.50 827 ALA A O 1
ATOM 5911 N N . ALA A 1 828 ? 27.319 9.212 -53.466 1.00 79.62 828 ALA A N 1
ATOM 5912 C CA . ALA A 1 828 ? 26.254 8.220 -53.627 1.00 79.62 828 ALA A CA 1
ATOM 5913 C C . ALA A 1 828 ? 24.837 8.817 -53.486 1.00 79.62 828 ALA A C 1
ATOM 5915 O O . ALA A 1 828 ? 23.852 8.095 -53.667 1.00 79.62 828 ALA A O 1
ATOM 5916 N N . LEU A 1 829 ? 24.705 10.111 -53.165 1.00 83.31 829 LEU A N 1
ATOM 5917 C CA . LEU A 1 829 ? 23.414 10.781 -52.994 1.00 83.31 829 LEU A CA 1
ATOM 5918 C C . LEU A 1 829 ? 22.523 10.597 -54.236 1.00 83.31 829 LEU A C 1
ATOM 5920 O O . LEU A 1 829 ? 22.969 10.767 -55.367 1.00 83.31 829 LEU A O 1
ATOM 5924 N N . GLY A 1 830 ? 21.256 10.240 -54.019 1.00 80.44 830 GLY A N 1
ATOM 5925 C CA . GLY A 1 830 ? 20.300 9.948 -55.095 1.00 80.44 830 GLY A CA 1
ATOM 5926 C C . GLY A 1 830 ? 20.254 8.482 -55.546 1.00 80.44 830 GLY A C 1
ATOM 5927 O O . GLY A 1 830 ? 19.306 8.112 -56.237 1.00 80.44 830 GLY A O 1
ATOM 5928 N N . THR A 1 831 ? 21.184 7.623 -55.107 1.00 87.06 831 THR A N 1
ATOM 5929 C CA . THR A 1 831 ? 21.081 6.159 -55.289 1.00 87.06 831 THR A CA 1
ATOM 5930 C C . THR A 1 831 ? 19.766 5.637 -54.702 1.00 87.06 831 THR A C 1
ATOM 5932 O O . THR A 1 831 ? 19.452 5.932 -53.548 1.00 87.06 831 THR A O 1
ATOM 5935 N N . GLN A 1 832 ? 19.006 4.852 -55.468 1.00 85.06 832 GLN A N 1
ATOM 5936 C CA . GLN A 1 832 ? 17.786 4.177 -55.015 1.00 85.06 832 GLN A CA 1
ATOM 5937 C C . GLN A 1 832 ? 18.024 2.662 -54.949 1.00 85.06 832 GLN A C 1
ATOM 5939 O O . GLN A 1 832 ? 18.216 2.017 -55.983 1.00 85.06 832 GLN A O 1
ATOM 5944 N N . MET A 1 833 ? 18.002 2.093 -53.738 1.00 86.12 833 MET A N 1
ATOM 5945 C CA . MET A 1 833 ? 18.074 0.644 -53.510 1.00 86.12 833 MET A CA 1
ATOM 5946 C C . MET A 1 833 ? 16.662 0.059 -53.370 1.00 86.12 833 MET A C 1
ATOM 5948 O O . MET A 1 833 ? 15.889 0.527 -52.535 1.00 86.12 833 MET A O 1
ATOM 5952 N N . ASP A 1 834 ? 16.329 -0.970 -54.154 1.00 84.06 834 ASP A N 1
ATOM 5953 C CA . ASP A 1 834 ? 15.057 -1.692 -54.005 1.00 84.06 834 ASP A CA 1
ATOM 5954 C C . ASP A 1 834 ? 15.096 -2.782 -52.913 1.00 84.06 834 ASP A C 1
ATOM 5956 O O . ASP A 1 834 ? 16.150 -3.139 -52.385 1.00 84.06 834 ASP A O 1
ATOM 5960 N N . LEU A 1 835 ? 13.928 -3.346 -52.581 1.00 80.12 835 LEU A N 1
ATOM 5961 C CA . LEU A 1 835 ? 13.782 -4.381 -51.544 1.00 80.12 835 LEU A CA 1
ATOM 5962 C C . LEU A 1 835 ? 14.492 -5.711 -51.867 1.00 80.12 835 LEU A C 1
ATOM 5964 O O . LEU A 1 835 ? 14.634 -6.549 -50.978 1.00 80.12 835 LEU A O 1
ATOM 5968 N N . THR A 1 836 ? 14.937 -5.918 -53.109 1.00 81.56 836 THR A N 1
ATOM 5969 C CA . THR A 1 836 ? 15.755 -7.074 -53.515 1.00 81.56 836 THR A CA 1
ATOM 5970 C C . THR A 1 836 ? 17.256 -6.766 -53.510 1.00 81.56 836 THR A C 1
ATOM 5972 O O . THR A 1 836 ? 18.069 -7.673 -53.681 1.00 81.56 836 THR A O 1
ATOM 5975 N N . GLY A 1 837 ? 17.637 -5.507 -53.266 1.00 84.19 837 GLY A N 1
ATOM 5976 C CA . GLY A 1 837 ? 19.016 -5.037 -53.179 1.00 84.19 837 GLY A CA 1
ATOM 5977 C C . GLY A 1 837 ? 19.586 -4.461 -54.476 1.00 84.19 837 GLY A C 1
ATOM 5978 O O . GLY A 1 837 ? 20.802 -4.283 -54.540 1.00 84.19 837 GLY A O 1
ATOM 5979 N N . ASN A 1 838 ? 18.775 -4.172 -55.503 1.00 88.88 838 ASN A N 1
ATOM 5980 C CA . ASN A 1 838 ? 19.276 -3.536 -56.730 1.00 88.88 838 ASN A CA 1
ATOM 5981 C C . ASN A 1 838 ? 19.517 -2.038 -56.500 1.00 88.88 838 ASN A C 1
ATOM 5983 O O . ASN A 1 838 ? 18.590 -1.306 -56.157 1.00 88.88 838 ASN A O 1
ATOM 5987 N N . CYS A 1 839 ? 20.746 -1.574 -56.724 1.00 86.94 839 CYS A N 1
ATOM 5988 C CA . CYS A 1 839 ? 21.153 -0.175 -56.589 1.00 86.94 839 CYS A CA 1
ATOM 5989 C C . CYS A 1 839 ? 20.995 0.570 -57.920 1.00 86.94 839 CYS A C 1
ATOM 5991 O O . CYS A 1 839 ? 21.934 0.639 -58.712 1.00 86.94 839 CYS A O 1
ATOM 5993 N N . SER A 1 840 ? 19.820 1.147 -58.156 1.00 83.94 840 SER A N 1
ATOM 5994 C CA . SER A 1 840 ? 19.561 2.048 -59.287 1.00 83.94 840 SER A CA 1
ATOM 5995 C C . SER A 1 840 ? 20.007 3.494 -58.998 1.00 83.94 840 SER A C 1
ATOM 5997 O O . SER A 1 840 ? 20.339 3.830 -57.860 1.00 83.94 840 SER A O 1
ATOM 5999 N N . THR A 1 841 ? 20.071 4.332 -60.044 1.00 81.69 841 THR A N 1
ATOM 6000 C CA . THR A 1 841 ? 20.398 5.783 -60.005 1.00 81.69 841 THR A CA 1
ATOM 6001 C C . THR A 1 841 ? 21.701 6.192 -59.296 1.00 81.69 841 THR A C 1
ATOM 6003 O O . THR A 1 841 ? 21.928 7.377 -59.054 1.00 81.69 841 THR A O 1
ATOM 6006 N N . SER A 1 842 ? 22.596 5.248 -58.985 1.00 81.50 842 SER A N 1
ATOM 6007 C CA . SER A 1 842 ? 23.860 5.537 -58.301 1.00 81.50 842 SER A CA 1
ATOM 6008 C C . SER A 1 842 ? 24.914 6.087 -59.253 1.00 81.50 842 SER A C 1
ATOM 6010 O O . SER A 1 842 ? 25.275 5.409 -60.214 1.00 81.50 842 SER A O 1
ATOM 6012 N N . TYR A 1 843 ? 25.485 7.261 -58.965 1.00 77.38 843 TYR A N 1
ATOM 6013 C CA . TYR A 1 843 ? 26.590 7.796 -59.770 1.00 77.38 843 TYR A CA 1
ATOM 6014 C C . TYR A 1 843 ? 27.776 6.815 -59.846 1.00 77.38 843 TYR A C 1
ATOM 6016 O O . TYR A 1 843 ? 28.323 6.593 -60.926 1.00 77.38 843 TYR A O 1
ATOM 6024 N N . CYS A 1 844 ? 28.105 6.150 -58.734 1.00 77.06 844 CYS A N 1
ATOM 6025 C CA . CYS A 1 844 ? 29.164 5.139 -58.648 1.00 77.06 844 CYS A CA 1
ATOM 6026 C C . CYS A 1 844 ? 28.899 3.870 -59.484 1.00 77.06 844 CYS A C 1
ATOM 6028 O O . CYS A 1 844 ? 29.831 3.117 -59.747 1.00 77.06 844 CYS A O 1
ATOM 6030 N N . HIS A 1 845 ? 27.654 3.637 -59.914 1.00 81.12 845 HIS A N 1
ATOM 6031 C CA . HIS A 1 845 ? 27.264 2.561 -60.837 1.00 81.12 845 HIS A CA 1
ATOM 6032 C C . HIS A 1 845 ? 26.803 3.115 -62.196 1.00 81.12 845 HIS A C 1
ATOM 6034 O O . HIS A 1 845 ? 26.032 2.470 -62.907 1.00 81.12 845 HIS A O 1
ATOM 6040 N N . SER A 1 846 ? 27.223 4.332 -62.550 1.00 75.62 846 SER A N 1
ATOM 6041 C CA . SER A 1 846 ? 26.904 4.965 -63.830 1.00 75.62 846 SER A CA 1
ATOM 6042 C C . SER A 1 846 ? 28.075 4.904 -64.806 1.00 75.62 846 SER A C 1
ATOM 6044 O O . SER A 1 846 ? 29.224 4.727 -64.412 1.00 75.62 846 SER A O 1
ATOM 6046 N N . ASN A 1 847 ? 27.796 5.155 -66.083 1.00 69.88 847 ASN A N 1
ATOM 6047 C CA . ASN A 1 847 ? 28.818 5.359 -67.113 1.00 69.88 847 ASN A CA 1
ATOM 6048 C C . ASN A 1 847 ? 29.480 6.760 -67.075 1.00 69.88 847 ASN A C 1
ATOM 6050 O O . ASN A 1 847 ? 29.986 7.233 -68.097 1.00 69.88 847 ASN A O 1
ATOM 6054 N N . GLY A 1 848 ? 29.369 7.485 -65.955 1.00 68.25 848 GLY A N 1
ATOM 6055 C CA . GLY A 1 848 ? 29.800 8.880 -65.794 1.00 68.25 848 GLY A CA 1
ATOM 6056 C C . GLY A 1 848 ? 28.953 9.919 -66.547 1.00 68.25 848 GLY A C 1
ATOM 6057 O O . GLY A 1 848 ? 29.118 11.114 -66.316 1.00 68.25 848 GLY A O 1
ATOM 6058 N N . LYS A 1 849 ? 28.029 9.492 -67.423 1.00 66.56 849 LYS A N 1
ATOM 6059 C CA . LYS A 1 849 ? 27.185 10.344 -68.288 1.00 66.56 849 LYS A CA 1
ATOM 6060 C C . LYS A 1 849 ? 25.681 10.176 -68.022 1.00 66.56 849 LYS A C 1
ATOM 6062 O O . LYS A 1 849 ? 24.860 10.486 -68.880 1.00 66.56 849 LYS A O 1
ATOM 6067 N N . GLY A 1 850 ? 25.312 9.679 -66.839 1.00 67.62 850 GLY A N 1
ATOM 6068 C CA . GLY A 1 850 ? 23.915 9.543 -66.409 1.00 67.62 850 GLY A CA 1
ATOM 6069 C C . GLY A 1 850 ? 23.169 8.319 -66.953 1.00 67.62 850 GLY A C 1
ATOM 6070 O O . GLY A 1 850 ? 21.962 8.216 -66.752 1.00 67.62 850 GLY A O 1
ATOM 6071 N N . SER A 1 851 ? 23.845 7.370 -67.612 1.00 74.00 851 SER A N 1
ATOM 6072 C CA . SER A 1 851 ? 23.286 6.023 -67.806 1.00 74.00 851 SER A CA 1
ATOM 6073 C C . SER A 1 851 ? 23.699 5.156 -66.619 1.00 74.00 851 SER A C 1
ATOM 6075 O O . SER A 1 851 ? 24.891 5.001 -66.358 1.00 74.00 851 SER A O 1
ATOM 6077 N N . TYR A 1 852 ? 22.719 4.625 -65.892 1.00 77.62 852 TYR A N 1
ATOM 6078 C CA . TYR A 1 852 ? 22.928 3.881 -64.650 1.00 77.62 852 TYR A CA 1
ATOM 6079 C C . TYR A 1 852 ? 22.783 2.379 -64.873 1.00 77.62 852 TYR A C 1
ATOM 6081 O O . TYR A 1 852 ? 21.789 1.934 -65.446 1.00 77.62 852 TYR A O 1
ATOM 6089 N N . SER A 1 853 ? 23.724 1.605 -64.345 1.00 79.00 853 SER A N 1
ATOM 6090 C CA . SER A 1 853 ? 23.552 0.169 -64.145 1.00 79.00 853 SER A CA 1
ATOM 6091 C C . SER A 1 853 ? 22.822 -0.093 -62.830 1.00 79.00 853 SER A C 1
ATOM 6093 O O . SER A 1 853 ? 22.822 0.737 -61.920 1.00 79.00 853 SER A O 1
ATOM 6095 N N . THR A 1 854 ? 22.190 -1.261 -62.727 1.00 85.31 854 THR A N 1
ATOM 6096 C CA . THR A 1 854 ? 21.418 -1.683 -61.548 1.00 85.31 854 THR A CA 1
ATOM 6097 C C . THR A 1 854 ? 22.037 -2.929 -60.897 1.00 85.31 854 THR A C 1
ATOM 6099 O O . THR A 1 854 ? 21.410 -3.992 -60.908 1.00 85.31 854 THR A O 1
ATOM 6102 N N . PRO A 1 855 ? 23.280 -2.862 -60.377 1.00 87.06 855 PRO A N 1
ATOM 6103 C CA . PRO A 1 855 ? 23.891 -3.997 -59.697 1.00 87.06 855 PRO A CA 1
ATOM 6104 C C . PRO A 1 855 ? 23.129 -4.339 -58.411 1.00 87.06 855 PRO A C 1
ATOM 6106 O O . PRO A 1 855 ? 22.627 -3.459 -57.711 1.00 87.06 855 PRO A O 1
ATOM 6109 N N . ASN A 1 856 ? 23.073 -5.625 -58.085 1.00 88.12 856 ASN A N 1
ATOM 6110 C CA . ASN A 1 856 ? 22.471 -6.142 -56.868 1.00 88.12 856 ASN A CA 1
ATOM 6111 C C . ASN A 1 856 ? 23.527 -6.303 -55.767 1.00 88.12 856 ASN A C 1
ATOM 6113 O O . ASN A 1 856 ? 24.506 -7.033 -55.928 1.00 88.12 856 ASN A O 1
ATOM 6117 N N . TRP A 1 857 ? 23.283 -5.683 -54.612 1.00 87.75 857 TRP A N 1
ATOM 6118 C CA . TRP A 1 857 ? 24.178 -5.674 -53.450 1.00 87.75 857 TRP A CA 1
ATOM 6119 C C . TRP A 1 857 ? 24.565 -7.071 -52.931 1.00 87.75 857 TRP A C 1
ATOM 6121 O O . TRP A 1 857 ? 25.602 -7.217 -52.285 1.00 87.75 857 TRP A O 1
ATOM 6131 N N . SER A 1 858 ? 23.750 -8.098 -53.194 1.00 87.56 858 SER A N 1
ATOM 6132 C CA . SER A 1 858 ? 24.001 -9.488 -52.784 1.00 87.56 858 SER A CA 1
ATOM 6133 C C . SER A 1 858 ? 24.689 -10.356 -53.849 1.00 87.56 858 SER A C 1
ATOM 6135 O O . SER A 1 858 ? 25.139 -11.455 -53.527 1.00 87.56 858 SER A O 1
ATOM 6137 N N . ALA A 1 859 ? 24.816 -9.882 -55.095 1.00 85.62 859 ALA A N 1
ATOM 6138 C CA . ALA A 1 859 ? 25.345 -10.658 -56.217 1.00 85.62 859 ALA A CA 1
ATOM 6139 C C . ALA A 1 859 ? 26.544 -9.957 -56.875 1.00 85.62 859 ALA A C 1
ATOM 6141 O O . ALA A 1 859 ? 26.388 -9.167 -57.808 1.00 85.62 859 ALA A O 1
ATOM 6142 N N . ASN A 1 860 ? 27.759 -10.297 -56.428 1.00 76.19 860 ASN A N 1
ATOM 6143 C CA . ASN A 1 860 ? 29.018 -9.680 -56.880 1.00 76.19 860 ASN A CA 1
ATOM 6144 C C . ASN A 1 860 ? 29.218 -9.686 -58.412 1.00 76.19 860 ASN A C 1
ATOM 6146 O O . ASN A 1 860 ? 29.866 -8.790 -58.943 1.00 76.19 860 ASN A O 1
ATOM 6150 N N . SER A 1 861 ? 28.643 -10.654 -59.134 1.00 78.12 861 SER A N 1
ATOM 6151 C CA . SER A 1 861 ? 28.679 -10.723 -60.604 1.00 78.12 861 SER A CA 1
ATOM 6152 C C . SER A 1 861 ? 27.967 -9.557 -61.301 1.00 78.12 861 SER A C 1
ATOM 6154 O O . SER A 1 861 ? 28.309 -9.224 -62.432 1.00 78.12 861 SER A O 1
ATOM 6156 N N . SER A 1 862 ? 27.004 -8.908 -60.643 1.00 80.69 862 SER A N 1
ATOM 6157 C CA . SER A 1 862 ? 26.253 -7.779 -61.210 1.00 80.69 862 SER A CA 1
ATOM 6158 C C . SER A 1 862 ? 27.039 -6.457 -61.224 1.00 80.69 862 SER A C 1
ATOM 6160 O O . SER A 1 862 ? 26.751 -5.576 -62.032 1.00 80.69 862 SER A O 1
ATOM 6162 N N . GLY A 1 863 ? 28.064 -6.335 -60.374 1.00 73.56 863 GLY A N 1
ATOM 6163 C CA . GLY A 1 863 ? 29.018 -5.220 -60.354 1.00 73.56 863 GLY A CA 1
ATOM 6164 C C . GLY A 1 863 ? 30.338 -5.517 -61.075 1.00 73.56 863 GLY A C 1
ATOM 6165 O O . GLY A 1 863 ? 31.319 -4.819 -60.845 1.00 73.56 863 GLY A O 1
ATOM 6166 N N . ALA A 1 864 ? 30.402 -6.581 -61.883 1.00 71.38 864 ALA A N 1
ATOM 6167 C CA . ALA A 1 864 ? 31.628 -6.992 -62.562 1.00 71.38 864 ALA A CA 1
ATOM 6168 C C . ALA A 1 864 ? 31.986 -6.093 -63.762 1.00 71.38 864 ALA A C 1
ATOM 6170 O O . ALA A 1 864 ? 31.130 -5.446 -64.371 1.00 71.38 864 ALA A O 1
ATOM 6171 N N . CYS A 1 865 ? 33.264 -6.107 -64.153 1.00 66.44 865 CYS A N 1
ATOM 6172 C CA . CYS A 1 865 ? 33.761 -5.418 -65.344 1.00 66.44 865 CYS A CA 1
ATOM 6173 C C . CYS A 1 865 ? 32.897 -5.736 -66.577 1.00 66.44 865 CYS A C 1
ATOM 6175 O O . CYS A 1 865 ? 32.718 -6.900 -66.931 1.00 66.44 865 CYS A O 1
ATOM 6177 N N . GLY A 1 866 ? 32.384 -4.695 -67.236 1.00 64.38 866 GLY A N 1
ATOM 6178 C CA . GLY A 1 866 ? 31.473 -4.814 -68.378 1.00 64.38 866 GLY A CA 1
ATOM 6179 C C . GLY A 1 866 ? 30.014 -4.442 -68.084 1.00 64.38 866 GLY A C 1
ATOM 6180 O O . GLY A 1 866 ? 29.285 -4.165 -69.034 1.00 64.38 866 GLY A O 1
ATOM 6181 N N . THR A 1 867 ? 29.573 -4.376 -66.817 1.00 68.25 867 THR A N 1
ATOM 6182 C CA . THR A 1 867 ? 28.177 -3.998 -66.501 1.00 68.25 867 THR A CA 1
ATOM 6183 C C . THR A 1 867 ? 27.939 -2.487 -66.510 1.00 68.25 867 THR A C 1
ATOM 6185 O O . THR A 1 867 ? 26.909 -2.053 -67.016 1.00 68.25 867 THR A O 1
ATOM 6188 N N . CYS A 1 868 ? 28.873 -1.668 -66.008 1.00 66.50 868 CYS A N 1
ATOM 6189 C CA . CYS A 1 868 ? 28.776 -0.193 -66.041 1.00 66.50 868 CYS A CA 1
ATOM 6190 C C . CYS A 1 868 ? 29.143 0.420 -67.407 1.00 66.50 868 CYS A C 1
ATOM 6192 O O . CYS A 1 868 ? 28.612 1.458 -67.796 1.00 66.50 868 CYS A O 1
ATOM 6194 N N . HIS A 1 869 ? 30.045 -0.229 -68.148 1.00 66.38 869 HIS A N 1
ATOM 6195 C CA . HIS A 1 869 ? 30.465 0.164 -69.495 1.00 66.38 869 HIS A CA 1
ATOM 6196 C C . HIS A 1 869 ? 30.628 -1.098 -70.348 1.00 66.38 869 HIS A C 1
ATOM 6198 O O . HIS A 1 869 ? 31.489 -1.927 -70.054 1.00 66.38 869 HIS A O 1
ATOM 6204 N N . ALA A 1 870 ? 29.829 -1.243 -71.407 1.00 54.62 870 ALA A N 1
ATOM 6205 C CA . ALA A 1 870 ? 29.911 -2.400 -72.293 1.00 54.62 870 ALA A CA 1
ATOM 6206 C C . ALA A 1 870 ? 31.230 -2.400 -73.090 1.00 54.62 870 ALA A C 1
ATOM 6208 O O . ALA A 1 870 ? 31.558 -1.422 -73.760 1.00 54.62 870 ALA A O 1
ATOM 6209 N N . THR A 1 871 ? 31.963 -3.514 -73.057 1.00 52.56 871 THR A N 1
ATOM 6210 C CA . THR A 1 871 ? 33.272 -3.701 -73.720 1.00 52.56 871 THR A CA 1
ATOM 6211 C C . THR A 1 871 ? 33.206 -4.574 -74.985 1.00 52.56 871 THR A C 1
ATOM 6213 O O . THR A 1 871 ? 34.235 -4.975 -75.527 1.00 52.56 871 THR A O 1
ATOM 6216 N N . ALA A 1 872 ? 32.004 -4.874 -75.489 1.00 49.00 872 ALA A N 1
ATOM 6217 C CA . ALA A 1 872 ? 31.789 -5.759 -76.636 1.00 49.00 872 ALA A CA 1
ATOM 6218 C C . ALA A 1 872 ? 31.288 -4.989 -77.883 1.00 49.00 872 ALA A C 1
ATOM 6220 O O . ALA A 1 872 ? 30.190 -4.420 -77.838 1.00 49.00 872 ALA A O 1
ATOM 6221 N N . PRO A 1 873 ? 32.032 -4.984 -79.010 1.00 48.78 873 PRO A N 1
ATOM 6222 C CA . PRO A 1 873 ? 31.641 -4.290 -80.239 1.00 48.78 873 PRO A CA 1
ATOM 6223 C C . PRO A 1 873 ? 30.606 -5.090 -81.052 1.00 48.78 873 PRO A C 1
ATOM 6225 O O . PRO A 1 873 ? 30.912 -5.682 -82.086 1.00 48.78 873 PRO A O 1
ATOM 6228 N N . GLY A 1 874 ? 29.356 -5.100 -80.586 1.00 47.19 874 GLY A N 1
ATOM 6229 C CA . GLY A 1 874 ? 28.197 -5.514 -81.384 1.00 47.19 874 GLY A CA 1
ATOM 6230 C C . GLY A 1 874 ? 27.589 -4.328 -82.139 1.00 47.19 874 GLY A C 1
ATOM 6231 O O . GLY A 1 874 ? 27.401 -3.262 -81.553 1.00 47.19 874 GLY A O 1
ATOM 6232 N N . LEU A 1 875 ? 27.242 -4.499 -83.419 1.00 39.84 875 LEU A N 1
ATOM 6233 C CA . LEU A 1 875 ? 26.475 -3.493 -84.170 1.00 39.84 875 LEU A CA 1
ATOM 6234 C C . LEU A 1 875 ? 25.127 -3.236 -83.471 1.00 39.84 875 LEU A C 1
ATOM 6236 O O . LEU A 1 875 ? 24.334 -4.157 -83.301 1.00 39.84 875 LEU A O 1
ATOM 6240 N N . GLY A 1 876 ? 24.890 -1.989 -83.053 1.00 44.38 876 GLY A N 1
ATOM 6241 C CA . GLY A 1 876 ? 23.711 -1.589 -82.273 1.00 44.38 876 GLY A CA 1
ATOM 6242 C C . GLY A 1 876 ? 23.887 -1.625 -80.746 1.00 44.38 876 GLY A C 1
ATOM 6243 O O . GLY A 1 876 ? 23.000 -1.166 -80.033 1.00 44.38 876 GLY A O 1
ATOM 6244 N N . SER A 1 877 ? 25.023 -2.106 -80.229 1.00 45.19 877 SER A N 1
ATOM 6245 C CA . SER A 1 877 ? 25.363 -2.000 -78.802 1.00 45.19 877 SER A CA 1
ATOM 6246 C C . SER A 1 877 ? 25.875 -0.589 -78.464 1.00 45.19 877 SER A C 1
ATOM 6248 O O . SER A 1 877 ? 26.686 -0.054 -79.229 1.00 45.19 877 SER A O 1
ATOM 6250 N N . PRO A 1 878 ? 25.484 0.020 -77.325 1.00 42.75 878 PRO A N 1
ATOM 6251 C CA . PRO A 1 878 ? 26.012 1.304 -76.870 1.00 42.75 878 PRO A CA 1
ATOM 6252 C C . PRO A 1 878 ? 27.430 1.163 -76.280 1.00 42.75 878 PRO A C 1
ATOM 6254 O O . PRO A 1 878 ? 27.671 1.406 -75.096 1.00 42.75 878 PRO A O 1
ATOM 6257 N N . LEU A 1 879 ? 28.396 0.826 -77.141 1.00 47.22 879 LEU A N 1
ATOM 6258 C CA . LEU A 1 879 ? 29.796 1.215 -76.942 1.00 47.22 879 LEU A CA 1
ATOM 6259 C C . LEU A 1 879 ? 29.871 2.756 -76.841 1.00 47.22 879 LEU A C 1
ATOM 6261 O O . LEU A 1 879 ? 28.937 3.452 -77.240 1.00 47.22 879 LEU A O 1
ATOM 6265 N N . ILE A 1 880 ? 30.977 3.307 -76.332 1.00 52.50 880 ILE A N 1
ATOM 6266 C CA . ILE A 1 880 ? 31.164 4.751 -76.096 1.00 52.50 880 ILE A CA 1
ATOM 6267 C C . ILE A 1 880 ? 30.991 5.563 -77.399 1.00 52.50 880 ILE A C 1
ATOM 6269 O O . ILE A 1 880 ? 31.944 5.831 -78.127 1.00 52.50 880 ILE A O 1
ATOM 6273 N N . ALA A 1 881 ? 29.762 6.006 -77.675 1.00 51.22 881 ALA A N 1
ATOM 6274 C CA . ALA A 1 881 ? 29.362 6.697 -78.903 1.00 51.22 881 ALA A CA 1
ATOM 6275 C C . ALA A 1 881 ? 29.744 8.193 -78.910 1.00 51.22 881 ALA A C 1
ATOM 6277 O O . ALA A 1 881 ? 28.998 9.039 -79.396 1.00 51.22 881 ALA A O 1
ATOM 6278 N N . SER A 1 882 ? 30.901 8.543 -78.337 1.00 57.91 882 SER A N 1
ATOM 6279 C CA . SER A 1 882 ? 31.407 9.918 -78.287 1.00 57.91 882 SER A CA 1
ATOM 6280 C C . SER A 1 882 ? 32.771 10.038 -78.960 1.00 57.91 882 SER A C 1
ATOM 6282 O O . SER A 1 882 ? 33.793 9.640 -78.389 1.00 57.91 882 SER A O 1
ATOM 6284 N N . GLY A 1 883 ? 32.771 10.628 -80.156 1.00 67.06 883 GLY A N 1
ATOM 6285 C CA . GLY A 1 883 ? 33.969 10.899 -80.946 1.00 67.06 883 GLY A CA 1
ATOM 6286 C C . GLY A 1 883 ? 34.658 9.640 -81.476 1.00 67.06 883 GLY A C 1
ATOM 6287 O O . GLY A 1 883 ? 34.016 8.625 -81.747 1.00 67.06 883 GLY A O 1
ATOM 6288 N N . ALA A 1 884 ? 35.980 9.704 -81.604 1.00 73.38 884 ALA A N 1
ATOM 6289 C CA . ALA A 1 884 ? 36.806 8.728 -82.311 1.00 73.38 884 ALA A CA 1
ATOM 6290 C C . ALA A 1 884 ? 36.937 7.335 -81.652 1.00 73.38 884 ALA A C 1
ATOM 6292 O O . ALA A 1 884 ? 37.699 6.509 -82.151 1.00 73.38 884 ALA A O 1
ATOM 6293 N N . HIS A 1 885 ? 36.205 7.021 -80.574 1.00 76.31 885 HIS A N 1
ATOM 6294 C CA . HIS A 1 885 ? 36.241 5.694 -79.934 1.00 76.31 885 HIS A CA 1
ATOM 6295 C C . HIS A 1 885 ? 35.917 4.557 -80.915 1.00 76.31 885 HIS A C 1
ATOM 6297 O O . HIS A 1 885 ? 36.587 3.529 -80.899 1.00 76.31 885 HIS A O 1
ATOM 6303 N N . PHE A 1 886 ? 34.937 4.749 -81.806 1.00 70.94 886 PHE A N 1
ATOM 6304 C CA . PHE A 1 886 ? 34.613 3.758 -82.836 1.00 70.94 886 PHE A CA 1
ATOM 6305 C C . PHE A 1 886 ? 35.818 3.479 -83.749 1.00 70.94 886 PHE A C 1
ATOM 6307 O O . PHE A 1 886 ? 36.196 2.328 -83.930 1.00 70.94 886 PHE A O 1
ATOM 6314 N N . SER A 1 887 ? 36.482 4.522 -84.247 1.00 72.25 887 SER A N 1
ATOM 6315 C CA . SER A 1 887 ? 37.695 4.413 -85.067 1.00 72.25 887 SER A CA 1
ATOM 6316 C C . SER A 1 887 ? 38.826 3.664 -84.347 1.00 72.25 887 SER A C 1
ATOM 6318 O O . SER A 1 887 ? 39.528 2.852 -84.943 1.00 72.25 887 SER A O 1
ATOM 6320 N N . HIS A 1 888 ? 38.985 3.895 -83.042 1.00 76.94 888 HIS A N 1
ATOM 6321 C CA . HIS A 1 888 ? 40.076 3.317 -82.257 1.00 76.94 888 HIS A CA 1
ATOM 6322 C C . HIS A 1 888 ? 39.834 1.875 -81.790 1.00 76.94 888 HIS A C 1
ATOM 6324 O O . HIS A 1 888 ? 40.807 1.133 -81.679 1.00 76.94 888 HIS A O 1
ATOM 6330 N N . PHE A 1 889 ? 38.584 1.460 -81.555 1.00 72.81 889 PHE A N 1
ATOM 6331 C CA . PHE A 1 889 ? 38.243 0.171 -80.924 1.00 72.81 889 PHE A CA 1
ATOM 6332 C C . PHE A 1 889 ? 37.339 -0.755 -81.767 1.00 72.81 889 PHE A C 1
ATOM 6334 O O . PHE A 1 889 ? 37.064 -1.883 -81.357 1.00 72.81 889 PHE A O 1
ATOM 6341 N N . SER A 1 890 ? 36.845 -0.317 -82.930 1.00 66.75 890 SER A N 1
ATOM 6342 C CA . SER A 1 890 ? 35.976 -1.143 -83.780 1.00 66.75 890 SER A CA 1
ATOM 6343 C C . SER A 1 890 ? 36.722 -2.317 -84.418 1.00 66.75 890 SER A C 1
ATOM 6345 O O . SER A 1 890 ? 37.805 -2.170 -84.982 1.00 66.75 890 SER A O 1
ATOM 6347 N N . THR A 1 891 ? 36.083 -3.486 -84.404 1.00 62.62 891 THR A N 1
ATOM 6348 C CA . THR A 1 891 ? 36.528 -4.701 -85.100 1.00 62.62 891 THR A CA 1
ATOM 6349 C C . THR A 1 891 ? 36.023 -4.803 -86.543 1.00 62.62 891 THR A C 1
ATOM 6351 O O . THR A 1 891 ? 36.400 -5.733 -87.257 1.00 62.62 891 THR A O 1
ATOM 6354 N N . ALA A 1 892 ? 35.177 -3.873 -87.003 1.00 62.06 892 ALA A N 1
ATOM 6355 C CA . ALA A 1 892 ? 34.559 -3.950 -88.324 1.00 62.06 892 ALA A CA 1
ATOM 6356 C C . ALA A 1 892 ? 35.569 -3.701 -89.460 1.00 62.06 892 ALA A C 1
ATOM 6358 O O . ALA A 1 892 ? 36.360 -2.758 -89.424 1.00 62.06 892 ALA A O 1
ATOM 6359 N N . ALA A 1 893 ? 35.486 -4.504 -90.526 1.00 60.75 893 ALA A N 1
ATOM 6360 C CA . ALA A 1 893 ? 36.400 -4.437 -91.672 1.00 60.75 893 ALA A CA 1
ATOM 6361 C C . ALA A 1 893 ? 36.411 -3.073 -92.401 1.00 60.75 893 ALA A C 1
ATOM 6363 O O . ALA A 1 893 ? 37.398 -2.736 -93.049 1.00 60.75 893 ALA A O 1
ATOM 6364 N N . THR A 1 894 ? 35.338 -2.291 -92.260 1.00 59.28 894 THR A N 1
ATOM 6365 C CA . THR A 1 894 ? 35.135 -0.951 -92.839 1.00 59.28 894 THR A CA 1
ATOM 6366 C C . THR A 1 894 ? 35.576 0.206 -91.928 1.00 59.28 894 THR A C 1
ATOM 6368 O O . THR A 1 894 ? 35.367 1.367 -92.275 1.00 59.28 894 THR A O 1
ATOM 6371 N N . SER A 1 895 ? 36.141 -0.078 -90.748 1.00 62.28 895 SER A N 1
ATOM 6372 C CA . SER A 1 895 ? 36.592 0.952 -89.798 1.00 62.28 895 SER A CA 1
ATOM 6373 C C . SER A 1 895 ? 38.030 1.397 -90.060 1.00 62.28 895 SER A C 1
ATOM 6375 O O . SER A 1 895 ? 38.911 0.581 -90.322 1.00 62.28 895 SER A O 1
ATOM 6377 N N . TYR A 1 896 ? 38.276 2.700 -89.936 1.00 66.62 896 TYR A N 1
ATOM 6378 C CA . TYR A 1 896 ? 39.605 3.304 -90.011 1.00 66.62 896 TYR A CA 1
ATOM 6379 C C . TYR A 1 896 ? 40.177 3.491 -88.596 1.00 66.62 896 TYR A C 1
ATOM 6381 O O . TYR A 1 896 ? 39.526 4.111 -87.764 1.00 66.62 896 TYR A O 1
ATOM 6389 N N . GLY A 1 897 ? 41.390 2.997 -88.328 1.00 72.19 897 GLY A N 1
ATOM 6390 C CA . GLY A 1 897 ? 42.099 3.229 -87.060 1.00 72.19 897 GLY A CA 1
ATOM 6391 C C . GLY A 1 897 ? 42.940 2.039 -86.564 1.00 72.19 897 GLY A C 1
ATOM 6392 O O . GLY A 1 897 ? 43.060 1.039 -87.277 1.00 72.19 897 GLY A O 1
ATOM 6393 N N . PRO A 1 898 ? 43.571 2.162 -85.377 1.00 70.25 898 PRO A N 1
ATOM 6394 C CA . PRO A 1 898 ? 44.591 1.228 -84.879 1.00 70.25 898 PRO A CA 1
ATOM 6395 C C . PRO A 1 898 ? 44.062 -0.056 -84.216 1.00 70.25 898 PRO A C 1
ATOM 6397 O O . PRO A 1 898 ? 44.854 -0.966 -83.994 1.00 70.25 898 PRO A O 1
ATOM 6400 N N . MET A 1 899 ? 42.759 -0.157 -83.921 1.00 74.00 899 MET A N 1
ATOM 6401 C CA . MET A 1 899 ? 42.122 -1.337 -83.305 1.00 74.00 899 MET A CA 1
ATOM 6402 C C . MET A 1 899 ? 42.722 -1.758 -81.948 1.00 74.00 899 MET A C 1
ATOM 6404 O O . MET A 1 899 ? 43.200 -2.881 -81.774 1.00 74.00 899 MET A O 1
ATOM 6408 N N . PHE A 1 900 ? 42.666 -0.863 -80.961 1.00 71.75 900 PHE A N 1
ATOM 6409 C CA . PHE A 1 900 ? 42.980 -1.197 -79.573 1.00 71.75 900 PHE A CA 1
ATOM 6410 C C . PHE A 1 900 ? 42.014 -2.256 -79.014 1.00 71.75 900 PHE A C 1
ATOM 6412 O O . PHE A 1 900 ? 40.835 -2.312 -79.369 1.00 71.75 900 PHE A O 1
ATOM 6419 N N . SER A 1 901 ? 42.519 -3.104 -78.114 1.00 65.81 901 SER A N 1
ATOM 6420 C CA . SER A 1 901 ? 41.732 -4.173 -77.490 1.00 65.81 901 SER A CA 1
ATOM 6421 C C . SER A 1 901 ? 40.637 -3.607 -76.586 1.00 65.81 901 SER A C 1
ATOM 6423 O O . SER A 1 901 ? 40.929 -2.855 -75.660 1.00 65.81 901 SER A O 1
ATOM 6425 N N . THR A 1 902 ? 39.386 -4.030 -76.781 1.00 59.88 902 THR A N 1
ATOM 6426 C CA . THR A 1 902 ? 38.312 -3.793 -75.798 1.00 59.88 902 THR A CA 1
ATOM 6427 C C . THR A 1 902 ? 38.296 -4.839 -74.676 1.00 59.88 902 THR A C 1
ATOM 6429 O O . THR A 1 902 ? 37.605 -4.663 -73.676 1.00 59.88 902 THR A O 1
ATOM 6432 N N . GLY A 1 903 ? 39.043 -5.940 -74.828 1.00 54.25 903 GLY A N 1
ATOM 6433 C CA . GLY A 1 903 ? 39.012 -7.098 -73.929 1.00 54.25 903 GLY A CA 1
ATOM 6434 C C . GLY A 1 903 ? 39.916 -6.999 -72.697 1.00 54.25 903 GLY A C 1
ATOM 6435 O O . GLY A 1 903 ? 39.932 -7.925 -71.891 1.00 54.25 903 GLY A O 1
ATOM 6436 N N . ASN A 1 904 ? 40.693 -5.923 -72.540 1.00 61.78 904 ASN A N 1
ATOM 6437 C CA . ASN A 1 904 ? 41.527 -5.690 -71.359 1.00 61.78 904 ASN A CA 1
ATOM 6438 C C . ASN A 1 904 ? 41.656 -4.193 -71.030 1.00 61.78 904 ASN A C 1
ATOM 6440 O O . ASN A 1 904 ? 41.391 -3.331 -71.864 1.00 61.78 904 ASN A O 1
ATOM 6444 N N . VAL A 1 905 ? 42.090 -3.883 -69.803 1.00 63.66 905 VAL A N 1
ATOM 6445 C CA . VAL A 1 905 ? 42.303 -2.492 -69.358 1.00 63.66 905 VAL A CA 1
ATOM 6446 C C . VAL A 1 905 ? 43.377 -1.770 -70.179 1.00 63.66 905 VAL A C 1
ATOM 6448 O O . VAL A 1 905 ? 43.274 -0.565 -70.392 1.00 63.66 905 VAL A O 1
ATOM 6451 N N . THR A 1 906 ? 44.356 -2.510 -70.705 1.00 68.81 906 THR A N 1
ATOM 6452 C CA . THR A 1 906 ? 45.513 -1.988 -71.445 1.00 68.81 906 THR A CA 1
ATOM 6453 C C . THR A 1 906 ? 45.119 -1.213 -72.702 1.00 68.81 906 THR A C 1
ATOM 6455 O O . THR A 1 906 ? 45.718 -0.180 -72.988 1.00 68.81 906 THR A O 1
ATOM 6458 N N . GLY A 1 907 ? 44.085 -1.654 -73.430 1.00 73.00 907 GLY A N 1
ATOM 6459 C CA . GLY A 1 907 ? 43.592 -0.924 -74.603 1.00 73.00 907 GLY A CA 1
ATOM 6460 C C . GLY A 1 907 ? 43.006 0.449 -74.264 1.00 73.00 907 GLY A C 1
ATOM 6461 O O . GLY A 1 907 ? 43.172 1.388 -75.034 1.00 73.00 907 GLY A O 1
ATOM 6462 N N . CYS A 1 908 ? 42.388 0.602 -73.091 1.00 73.00 908 CYS A N 1
ATOM 6463 C CA . CYS A 1 908 ? 41.884 1.891 -72.611 1.00 73.00 908 CYS A CA 1
ATOM 6464 C C . CYS A 1 908 ? 42.994 2.742 -71.961 1.00 73.00 908 CYS A C 1
ATOM 6466 O O . CYS A 1 908 ? 42.996 3.963 -72.111 1.00 73.00 908 CYS A O 1
ATOM 6468 N N . GLN A 1 909 ? 43.964 2.110 -71.289 1.00 74.38 909 GLN A N 1
ATOM 6469 C CA . GLN A 1 909 ? 45.152 2.759 -70.704 1.00 74.38 909 GLN A CA 1
ATOM 6470 C C . GLN A 1 909 ? 46.069 3.411 -71.755 1.00 74.38 909 GLN A C 1
ATOM 6472 O O . GLN A 1 909 ? 46.843 4.310 -71.429 1.00 74.38 909 GLN A O 1
ATOM 6477 N N . ALA A 1 910 ? 45.934 3.019 -73.026 1.00 74.31 910 ALA A N 1
ATOM 6478 C CA . ALA A 1 910 ? 46.565 3.684 -74.165 1.00 74.31 910 ALA A CA 1
ATOM 6479 C C . ALA A 1 910 ? 46.089 5.137 -74.388 1.00 74.31 910 ALA A C 1
ATOM 6481 O O . ALA A 1 910 ? 46.689 5.846 -75.190 1.00 74.31 910 ALA A O 1
ATOM 6482 N N . CYS A 1 911 ? 45.031 5.596 -73.706 1.00 76.00 911 CYS A N 1
ATOM 6483 C CA . CYS A 1 911 ? 44.578 6.994 -73.734 1.00 76.00 911 CYS A CA 1
ATOM 6484 C C . CYS A 1 911 ? 44.195 7.536 -72.344 1.00 76.00 911 CYS A C 1
ATOM 6486 O O . CYS A 1 911 ? 44.442 8.709 -72.060 1.00 76.00 911 CYS A O 1
ATOM 6488 N N . HIS A 1 912 ? 43.604 6.707 -71.479 1.00 78.00 912 HIS A N 1
ATOM 6489 C CA . HIS A 1 912 ? 43.067 7.109 -70.178 1.00 78.00 912 HIS A CA 1
ATOM 6490 C C . HIS A 1 912 ? 43.997 6.786 -69.009 1.00 78.00 912 HIS A C 1
ATOM 6492 O O . HIS A 1 912 ? 44.567 5.699 -68.937 1.00 78.00 912 HIS A O 1
ATOM 6498 N N . ASP A 1 913 ? 44.093 7.710 -68.054 1.00 76.69 913 ASP A N 1
ATOM 6499 C CA . ASP A 1 913 ? 44.819 7.483 -66.803 1.00 76.69 913 ASP A CA 1
ATOM 6500 C C . ASP A 1 913 ? 43.927 6.753 -65.788 1.00 76.69 913 ASP A C 1
ATOM 6502 O O . ASP A 1 913 ? 43.185 7.371 -65.027 1.00 76.69 913 ASP A O 1
ATOM 6506 N N . PHE A 1 914 ? 43.968 5.419 -65.794 1.00 70.12 914 PHE A N 1
ATOM 6507 C CA . PHE A 1 914 ? 43.395 4.592 -64.730 1.00 70.12 914 PHE A CA 1
ATOM 6508 C C . PHE A 1 914 ? 44.210 3.303 -64.548 1.00 70.12 914 PHE A C 1
ATOM 6510 O O . PHE A 1 914 ? 44.424 2.537 -65.487 1.00 70.12 914 PHE A O 1
ATOM 6517 N N . GLY A 1 915 ? 44.674 3.033 -63.326 1.00 66.25 915 GLY A N 1
ATOM 6518 C CA . GLY A 1 915 ? 45.497 1.848 -63.047 1.00 66.25 915 GLY A CA 1
ATOM 6519 C C . GLY A 1 915 ? 44.703 0.536 -63.012 1.00 66.25 915 GLY A C 1
ATOM 6520 O O . GLY A 1 915 ? 45.154 -0.481 -63.535 1.00 66.25 915 GLY A O 1
ATOM 6521 N N . ASN A 1 916 ? 43.529 0.552 -62.376 1.00 68.06 916 ASN A N 1
ATOM 6522 C CA . ASN A 1 916 ? 42.627 -0.589 -62.180 1.00 68.06 916 ASN A CA 1
ATOM 6523 C C . ASN A 1 916 ? 41.263 -0.096 -61.645 1.00 68.06 916 ASN A C 1
ATOM 6525 O O . ASN A 1 916 ? 41.065 1.107 -61.479 1.00 68.06 916 ASN A O 1
ATOM 6529 N N . GLU A 1 917 ? 40.345 -1.017 -61.324 1.00 67.31 917 GLU A N 1
ATOM 6530 C CA . GLU A 1 917 ? 39.029 -0.701 -60.736 1.00 67.31 917 GLU A CA 1
ATOM 6531 C C . GLU A 1 917 ? 39.117 0.138 -59.442 1.00 67.31 917 GLU A C 1
ATOM 6533 O O . GLU A 1 917 ? 38.236 0.953 -59.172 1.00 67.31 917 GLU A O 1
ATOM 6538 N N . LEU A 1 918 ? 40.191 -0.008 -58.653 1.00 71.31 918 LEU A N 1
ATOM 6539 C CA . LEU A 1 918 ? 40.379 0.665 -57.364 1.00 71.31 918 LEU A CA 1
ATOM 6540 C C . LEU A 1 918 ? 41.031 2.052 -57.479 1.00 71.31 918 LEU A C 1
ATOM 6542 O O . LEU A 1 918 ? 40.812 2.871 -56.587 1.00 71.31 918 LEU A O 1
ATOM 6546 N N . ALA A 1 919 ? 41.701 2.379 -58.590 1.00 73.19 919 ALA A N 1
ATOM 6547 C CA . ALA A 1 919 ? 42.329 3.685 -58.827 1.00 73.19 919 ALA A CA 1
ATOM 6548 C C . ALA A 1 919 ? 41.369 4.871 -58.587 1.00 73.19 919 ALA A C 1
ATOM 6550 O O . ALA A 1 919 ? 40.182 4.800 -58.920 1.00 73.19 919 ALA A O 1
ATOM 6551 N N . SER A 1 920 ? 41.877 5.969 -58.017 1.00 69.50 920 SER A N 1
ATOM 6552 C CA . SER A 1 920 ? 41.096 7.187 -57.737 1.00 69.50 920 SER A CA 1
ATOM 6553 C C . SER A 1 920 ? 40.421 7.732 -58.998 1.00 69.50 920 SER A C 1
ATOM 6555 O O . SER A 1 920 ? 39.217 7.978 -58.992 1.00 69.50 920 SER A O 1
ATOM 6557 N N . THR A 1 921 ? 41.175 7.781 -60.096 1.00 72.12 921 THR A N 1
ATOM 6558 C CA . THR A 1 921 ? 40.780 8.286 -61.420 1.00 72.12 921 THR A CA 1
ATOM 6559 C C . THR A 1 921 ? 39.705 7.472 -62.148 1.00 72.12 921 THR A C 1
ATOM 6561 O O . THR A 1 921 ? 39.335 7.802 -63.274 1.00 72.12 921 THR A O 1
ATOM 6564 N N . HIS A 1 922 ? 39.195 6.395 -61.539 1.00 73.56 922 HIS A N 1
ATOM 6565 C CA . HIS A 1 922 ? 38.143 5.562 -62.127 1.00 73.56 922 HIS A CA 1
ATOM 6566 C C . HIS A 1 922 ? 36.717 6.054 -61.802 1.00 73.56 922 HIS A C 1
A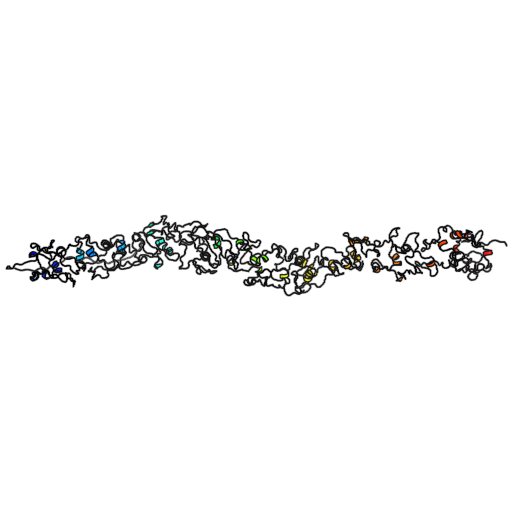TOM 6568 O O . HIS A 1 922 ? 35.788 5.693 -62.517 1.00 73.56 922 HIS A O 1
ATOM 6574 N N . ILE A 1 923 ? 36.526 6.847 -60.733 1.00 69.50 923 ILE A N 1
ATOM 6575 C CA . ILE A 1 923 ? 35.203 7.320 -60.256 1.00 69.50 923 ILE A CA 1
ATOM 6576 C C . ILE A 1 923 ? 35.241 8.740 -59.639 1.00 69.50 923 ILE A C 1
ATOM 6578 O O . ILE A 1 923 ? 34.512 9.036 -58.693 1.00 69.50 923 ILE A O 1
ATOM 6582 N N . ASP A 1 924 ? 36.094 9.627 -60.152 1.00 69.50 924 ASP A N 1
ATOM 6583 C CA . ASP A 1 924 ? 36.344 10.992 -59.639 1.00 69.50 924 ASP A CA 1
ATOM 6584 C C . ASP A 1 924 ? 35.578 12.117 -60.366 1.00 69.50 924 ASP A C 1
ATOM 6586 O O . ASP A 1 924 ? 35.728 13.289 -60.028 1.00 69.50 924 ASP A O 1
ATOM 6590 N N . GLN A 1 925 ? 34.698 11.756 -61.304 1.00 68.75 925 GLN A N 1
ATOM 6591 C CA . GLN A 1 925 ? 33.884 12.652 -62.142 1.00 68.75 925 GLN A CA 1
ATOM 6592 C C . GLN A 1 925 ? 34.623 13.371 -63.289 1.00 68.75 925 GLN A C 1
ATOM 6594 O O . GLN A 1 925 ? 34.000 14.174 -63.989 1.00 68.75 925 GLN A O 1
ATOM 6599 N N . THR A 1 926 ? 35.896 13.059 -63.561 1.00 68.75 926 THR A N 1
ATOM 6600 C CA . THR A 1 926 ? 36.667 13.658 -64.669 1.00 68.75 926 THR A CA 1
ATOM 6601 C C . THR A 1 926 ? 37.028 12.663 -65.775 1.00 68.75 926 THR A C 1
ATOM 6603 O O . THR A 1 926 ? 37.117 11.455 -65.577 1.00 68.75 926 THR A O 1
ATOM 6606 N N . VAL A 1 927 ? 37.229 13.169 -67.000 1.00 72.56 927 VAL A N 1
ATOM 6607 C CA . VAL A 1 927 ? 37.739 12.364 -68.125 1.00 72.56 927 VAL A CA 1
ATOM 6608 C C . VAL A 1 927 ? 39.262 12.399 -68.086 1.00 72.56 927 VAL A C 1
ATOM 6610 O O . VAL A 1 927 ? 39.902 13.219 -68.745 1.00 72.56 927 VAL A O 1
ATOM 6613 N N . ASN A 1 928 ? 39.836 11.520 -67.272 1.00 76.62 928 ASN A N 1
ATOM 6614 C CA . ASN A 1 928 ? 41.275 11.471 -67.037 1.00 76.62 928 ASN A CA 1
ATOM 6615 C C . ASN A 1 928 ? 41.993 10.878 -68.258 1.00 76.62 928 ASN A C 1
ATOM 6617 O O . ASN A 1 928 ? 41.737 9.738 -68.653 1.00 76.62 928 ASN A O 1
ATOM 6621 N N . VAL A 1 929 ? 42.877 11.660 -68.881 1.00 78.06 929 VAL A N 1
ATOM 6622 C CA . VAL A 1 929 ? 43.720 11.248 -70.017 1.00 78.06 929 VAL A CA 1
ATOM 6623 C C . VAL A 1 929 ? 45.182 11.202 -69.590 1.00 78.06 929 VAL A C 1
ATOM 6625 O O . VAL A 1 929 ? 45.602 11.978 -68.733 1.00 78.06 929 VAL A O 1
ATOM 6628 N N . ASN A 1 930 ? 45.961 10.294 -70.177 1.00 75.88 930 ASN A N 1
ATOM 6629 C CA . ASN A 1 930 ? 47.346 10.055 -69.779 1.00 75.88 930 ASN A CA 1
ATOM 6630 C C . ASN A 1 930 ? 48.283 11.173 -70.279 1.00 75.88 930 ASN A C 1
ATOM 6632 O O . ASN A 1 930 ? 48.964 11.047 -71.298 1.00 75.88 930 ASN A O 1
ATOM 6636 N N . SER A 1 931 ? 48.313 12.281 -69.540 1.00 70.44 931 SER A N 1
ATOM 6637 C CA . SER A 1 931 ? 49.144 13.461 -69.816 1.00 70.44 931 SER A CA 1
ATOM 6638 C C . SER A 1 931 ? 50.646 13.153 -69.837 1.00 70.44 931 SER A C 1
ATOM 6640 O O . SER A 1 931 ? 51.389 13.805 -70.568 1.00 70.44 931 SER A O 1
ATOM 6642 N N . SER A 1 932 ? 51.086 12.104 -69.132 1.00 68.44 932 SER A N 1
ATOM 6643 C CA . SER A 1 932 ? 52.456 11.562 -69.167 1.00 68.44 932 SER A CA 1
ATOM 6644 C C . SER A 1 932 ? 52.913 11.143 -70.570 1.00 68.44 932 SER A C 1
ATOM 6646 O O . SER A 1 932 ? 54.111 11.130 -70.844 1.00 68.44 932 SER A O 1
ATOM 6648 N N . LEU A 1 933 ? 51.972 10.800 -71.456 1.00 66.25 933 LEU A N 1
ATOM 6649 C CA . LEU A 1 933 ? 52.222 10.448 -72.859 1.00 66.25 933 LEU A CA 1
ATOM 6650 C C . LEU A 1 933 ? 52.053 11.644 -73.817 1.00 66.25 933 LEU A C 1
ATOM 6652 O O . LEU A 1 933 ? 52.128 11.471 -75.029 1.00 66.25 933 LEU A O 1
ATOM 6656 N N . GLY A 1 934 ? 51.839 12.856 -73.293 1.00 65.62 934 GLY A N 1
ATOM 6657 C CA . GLY A 1 934 ? 51.619 14.073 -74.082 1.00 65.62 934 GLY A CA 1
ATOM 6658 C C . GLY A 1 934 ? 50.171 14.290 -74.532 1.00 65.62 934 GLY A C 1
ATOM 6659 O O . GLY A 1 934 ? 49.923 15.149 -75.380 1.00 65.62 934 GLY A O 1
ATOM 6660 N N . TYR A 1 935 ? 49.212 13.531 -73.992 1.00 76.69 935 TYR A N 1
ATOM 6661 C CA . TYR A 1 935 ? 47.801 13.646 -74.365 1.00 76.69 935 TYR A CA 1
ATOM 6662 C C . TYR A 1 935 ? 47.106 14.812 -73.658 1.00 76.69 935 TYR A C 1
ATOM 6664 O O . TYR A 1 935 ? 47.238 14.988 -72.446 1.00 76.69 935 TYR A O 1
ATOM 6672 N N . SER A 1 936 ? 46.317 15.583 -74.411 1.00 70.12 936 SER A N 1
ATOM 6673 C CA . SER A 1 936 ? 45.517 16.694 -73.888 1.00 70.12 936 SER A CA 1
ATOM 6674 C C . SER A 1 936 ? 44.022 16.472 -74.125 1.00 70.12 936 SER A C 1
ATOM 6676 O O . SER A 1 936 ? 43.604 15.943 -75.157 1.00 70.12 936 SER A O 1
ATOM 6678 N N . THR A 1 937 ? 43.186 16.951 -73.200 1.00 64.81 937 THR A N 1
ATOM 6679 C CA . THR A 1 937 ? 41.725 17.033 -73.393 1.00 64.81 937 THR A CA 1
ATOM 6680 C C . THR A 1 937 ? 41.323 18.009 -74.509 1.00 64.81 937 THR A C 1
ATOM 6682 O O . THR A 1 937 ? 40.171 18.001 -74.937 1.00 64.81 937 THR A O 1
ATOM 6685 N N . SER A 1 938 ? 42.274 18.806 -75.010 1.00 60.50 938 SER A N 1
ATOM 6686 C CA . SER A 1 938 ? 42.102 19.795 -76.080 1.00 60.50 938 SER A CA 1
ATOM 6687 C C . SER A 1 938 ? 42.388 19.264 -77.495 1.00 60.50 938 SER A C 1
ATOM 6689 O O . SER A 1 938 ? 42.314 20.043 -78.436 1.00 60.50 938 SER A O 1
ATOM 6691 N N . GLY A 1 939 ? 42.699 17.972 -77.680 1.00 62.25 939 GLY A N 1
ATOM 6692 C CA . GLY A 1 939 ? 42.852 17.369 -79.020 1.00 62.25 939 GLY A CA 1
ATOM 6693 C C . GLY A 1 939 ? 44.292 17.173 -79.514 1.00 62.25 939 GLY A C 1
ATOM 6694 O O . GLY A 1 939 ? 44.537 17.102 -80.719 1.00 62.25 939 GLY A O 1
ATOM 6695 N N . THR A 1 940 ? 45.267 17.070 -78.606 1.00 68.00 940 THR A N 1
ATOM 6696 C CA . THR A 1 940 ? 46.646 16.675 -78.945 1.00 68.00 940 THR A CA 1
ATOM 6697 C C . THR A 1 940 ? 46.879 15.213 -78.559 1.00 68.00 940 THR A C 1
ATOM 6699 O O . THR A 1 940 ? 46.733 14.856 -77.390 1.00 68.00 940 THR A O 1
ATOM 6702 N N . CYS A 1 941 ? 47.251 14.370 -79.530 1.00 74.62 941 CYS A N 1
ATOM 6703 C CA . CYS A 1 941 ? 47.456 12.922 -79.348 1.00 74.62 941 CYS A CA 1
ATOM 6704 C C . CYS A 1 941 ? 48.807 12.439 -79.923 1.00 74.62 941 CYS A C 1
ATOM 6706 O O . CYS A 1 941 ? 48.912 11.365 -80.523 1.00 74.62 941 CYS A O 1
ATOM 6708 N N . THR A 1 942 ? 49.852 13.253 -79.768 1.00 68.50 942 THR A N 1
ATOM 6709 C CA . THR A 1 942 ? 51.245 12.926 -80.117 1.00 68.50 942 THR A CA 1
ATOM 6710 C C . THR A 1 942 ? 51.701 11.665 -79.362 1.00 68.50 942 THR A C 1
ATOM 6712 O O . THR A 1 942 ? 51.384 11.558 -78.183 1.00 68.50 942 THR A O 1
ATOM 6715 N N . PRO A 1 943 ? 52.439 10.706 -79.963 1.00 67.00 943 PRO A N 1
ATOM 6716 C CA . PRO A 1 943 ? 52.969 10.674 -81.332 1.00 67.00 943 PRO A CA 1
ATOM 6717 C C . PRO A 1 943 ? 52.042 10.019 -82.374 1.00 67.00 943 PRO A C 1
ATOM 6719 O O . PRO A 1 943 ? 52.409 9.959 -83.547 1.00 67.00 943 PRO A O 1
ATOM 6722 N N . CYS A 1 944 ? 50.859 9.530 -81.980 1.00 73.75 944 CYS A N 1
ATOM 6723 C CA . CYS A 1 944 ? 49.924 8.866 -82.901 1.00 73.75 944 CYS A CA 1
ATOM 6724 C C . CYS A 1 944 ? 49.337 9.844 -83.930 1.00 73.75 944 CYS A C 1
ATOM 6726 O O . CYS A 1 944 ? 49.107 9.476 -85.082 1.00 73.75 944 CYS A O 1
ATOM 6728 N N . HIS A 1 945 ? 49.122 11.096 -83.518 1.00 77.44 945 HIS A N 1
ATOM 6729 C CA . HIS A 1 945 ? 48.726 12.201 -84.384 1.00 77.44 945 HIS A CA 1
ATOM 6730 C C . HIS A 1 945 ? 49.680 13.380 -84.163 1.00 77.44 945 HIS A C 1
ATOM 6732 O O . HIS A 1 945 ? 49.695 13.981 -83.092 1.00 77.44 945 HIS A O 1
ATOM 6738 N N . THR A 1 946 ? 50.495 13.699 -85.175 1.00 70.31 946 THR A N 1
ATOM 6739 C CA . THR A 1 946 ? 51.519 14.768 -85.132 1.00 70.31 946 THR A CA 1
ATOM 6740 C C . THR A 1 946 ? 50.972 16.157 -85.491 1.00 70.31 946 THR A C 1
ATOM 6742 O O . THR A 1 946 ? 51.720 17.132 -85.550 1.00 70.31 946 THR A O 1
ATOM 6745 N N . LYS A 1 947 ? 49.657 16.254 -85.718 1.00 72.25 947 LYS A N 1
ATOM 6746 C CA . LYS A 1 947 ? 48.885 17.483 -85.947 1.00 72.25 947 LYS A CA 1
ATOM 6747 C C . LYS A 1 947 ? 47.711 17.506 -84.966 1.00 72.25 947 LYS A C 1
ATOM 6749 O O . LYS A 1 947 ? 47.273 16.450 -84.513 1.00 72.25 947 LYS A O 1
ATOM 6754 N N . GLU A 1 948 ? 47.213 18.697 -84.645 1.00 70.44 948 GLU A N 1
ATOM 6755 C CA . GLU A 1 948 ? 46.030 18.872 -83.796 1.00 70.44 948 GLU A CA 1
ATOM 6756 C C . GLU A 1 948 ? 44.805 18.188 -84.423 1.00 70.44 948 GLU A C 1
ATOM 6758 O O . GLU A 1 948 ? 44.556 18.316 -85.625 1.00 70.44 948 GLU A O 1
ATOM 6763 N N . VAL A 1 949 ? 44.057 17.429 -83.619 1.00 71.44 949 VAL A N 1
ATOM 6764 C CA . VAL A 1 949 ? 42.928 16.613 -84.078 1.00 71.44 949 VAL A CA 1
ATOM 6765 C C . VAL A 1 949 ? 41.745 16.738 -83.126 1.00 71.44 949 VAL A C 1
ATOM 6767 O O . VAL A 1 949 ? 41.803 16.366 -81.956 1.00 71.44 949 VAL A O 1
ATOM 6770 N N . SER A 1 950 ? 40.609 17.206 -83.644 1.00 71.88 950 SER A N 1
ATOM 6771 C CA . SER A 1 950 ? 39.365 17.152 -82.880 1.00 71.88 950 SER A CA 1
ATOM 6772 C C . SER A 1 950 ? 38.924 15.698 -82.708 1.00 71.88 950 SER A C 1
ATOM 6774 O O . SER A 1 950 ? 38.628 15.013 -83.689 1.00 71.88 950 SER A O 1
ATOM 6776 N N . TRP A 1 951 ? 38.791 15.246 -81.458 1.00 73.12 951 TRP A N 1
ATOM 6777 C CA . TRP A 1 951 ? 38.274 13.912 -81.127 1.00 73.12 951 TRP A CA 1
ATOM 6778 C C . TRP A 1 951 ? 36.847 13.668 -81.658 1.00 73.12 951 TRP A C 1
ATOM 6780 O O . TRP A 1 951 ? 36.423 12.522 -81.802 1.00 73.12 951 TRP A O 1
ATOM 6790 N N . THR A 1 952 ? 36.097 14.728 -81.980 1.00 70.56 952 THR A N 1
ATOM 6791 C CA . THR A 1 952 ? 34.768 14.666 -82.613 1.00 70.56 952 THR A CA 1
ATOM 6792 C C . THR A 1 952 ? 34.783 14.967 -84.119 1.00 70.56 952 THR A C 1
ATOM 6794 O O . THR A 1 952 ? 33.742 14.856 -84.759 1.00 70.56 952 THR A O 1
ATOM 6797 N N . GLY A 1 953 ? 35.938 15.311 -84.703 1.00 66.31 953 GLY A N 1
ATOM 6798 C CA . GLY A 1 953 ? 36.077 15.785 -86.089 1.00 66.31 953 GLY A CA 1
ATOM 6799 C C . GLY A 1 953 ? 36.084 14.710 -87.186 1.00 66.31 953 GLY A C 1
ATOM 6800 O O . GLY A 1 953 ? 36.027 15.052 -88.365 1.00 66.31 953 GLY A O 1
ATOM 6801 N N . GLY A 1 954 ? 36.133 13.422 -86.832 1.00 70.94 954 GLY A N 1
ATOM 6802 C CA . GLY A 1 954 ? 36.080 12.307 -87.786 1.00 70.94 954 GLY A CA 1
ATOM 6803 C C . GLY A 1 954 ? 37.451 11.819 -88.272 1.00 70.94 954 GLY A C 1
ATOM 6804 O O . GLY A 1 954 ? 38.394 11.706 -87.493 1.00 70.94 954 GLY A O 1
ATOM 6805 N N . ALA A 1 955 ? 37.547 11.452 -89.554 1.00 73.38 955 ALA A N 1
ATOM 6806 C CA . ALA A 1 955 ? 38.740 10.825 -90.125 1.00 73.38 955 ALA A CA 1
ATOM 6807 C C . ALA A 1 955 ? 39.841 11.842 -90.472 1.00 73.38 955 ALA A C 1
ATOM 6809 O O . ALA A 1 955 ? 39.609 12.786 -91.232 1.00 73.38 955 ALA A O 1
ATOM 6810 N N . VAL A 1 956 ? 41.057 11.589 -89.978 1.00 76.88 956 VAL A N 1
ATOM 6811 C CA . VAL A 1 956 ? 42.259 12.383 -90.281 1.00 76.88 956 VAL A CA 1
ATOM 6812 C C . VAL A 1 956 ? 42.647 12.318 -91.771 1.00 76.88 956 VAL A C 1
ATOM 6814 O O . VAL A 1 956 ? 42.139 11.494 -92.542 1.00 76.88 956 VAL A O 1
ATOM 6817 N N . SER A 1 957 ? 43.526 13.222 -92.210 1.00 80.12 957 SER A N 1
ATOM 6818 C CA . SER A 1 957 ? 44.039 13.234 -93.586 1.00 80.12 957 SER A CA 1
ATOM 6819 C C . SER A 1 957 ? 45.185 12.219 -93.750 1.00 80.12 957 SER A C 1
ATOM 6821 O O . SER A 1 957 ? 45.783 11.790 -92.766 1.00 80.12 957 SER A O 1
ATOM 6823 N N . CYS A 1 958 ? 45.518 11.794 -94.974 1.00 81.44 958 CYS A N 1
ATOM 6824 C CA . CYS A 1 958 ? 46.634 10.845 -95.150 1.00 81.44 958 CYS A CA 1
ATOM 6825 C C . CYS A 1 958 ? 47.978 11.527 -94.815 1.00 81.44 958 CYS A C 1
ATOM 6827 O O . CYS A 1 958 ? 48.902 10.932 -94.263 1.00 81.44 958 CYS A O 1
ATOM 6829 N N . GLU A 1 959 ? 48.031 12.827 -95.075 1.00 82.88 959 GLU A N 1
ATOM 6830 C CA . GLU A 1 959 ? 49.151 13.746 -94.916 1.00 82.88 959 GLU A CA 1
ATOM 6831 C C . GLU A 1 959 ? 49.353 14.177 -93.450 1.00 82.88 959 GLU A C 1
ATOM 6833 O O . GLU A 1 959 ? 50.307 14.895 -93.157 1.00 82.88 959 GLU A O 1
ATOM 6838 N N . SER A 1 960 ? 48.488 13.780 -92.504 1.00 79.25 960 SER A N 1
ATOM 6839 C CA . SER A 1 960 ? 48.786 13.884 -91.063 1.00 79.25 960 SER A CA 1
ATOM 6840 C C . SER A 1 960 ? 49.630 12.722 -90.542 1.00 79.25 960 SER A C 1
ATOM 6842 O O . SER A 1 960 ? 50.162 12.821 -89.443 1.00 79.25 960 SER A O 1
ATOM 6844 N N . CYS A 1 961 ? 49.756 11.637 -91.312 1.00 81.81 961 CYS A N 1
ATOM 6845 C CA . CYS A 1 961 ? 50.555 10.470 -90.939 1.00 81.81 961 CYS A CA 1
ATOM 6846 C C . CYS A 1 961 ? 51.749 10.250 -91.872 1.00 81.81 961 CYS A C 1
ATOM 6848 O O . CYS A 1 961 ? 52.825 9.914 -91.388 1.00 81.81 961 CYS A O 1
ATOM 6850 N N . HIS A 1 962 ? 51.577 10.477 -93.178 1.00 85.50 962 HIS A N 1
ATOM 6851 C CA . HIS A 1 962 ? 52.545 10.120 -94.222 1.00 85.50 962 HIS A CA 1
ATOM 6852 C C . HIS A 1 962 ? 53.338 11.300 -94.818 1.00 85.50 962 HIS A C 1
ATOM 6854 O O . HIS A 1 962 ? 54.017 11.115 -95.825 1.00 85.50 962 HIS A O 1
ATOM 6860 N N . ALA A 1 963 ? 53.243 12.512 -94.258 1.00 84.50 963 ALA A N 1
ATOM 6861 C CA . ALA A 1 963 ? 53.955 13.679 -94.784 1.00 84.50 963 ALA A CA 1
ATOM 6862 C C . ALA A 1 963 ? 54.539 14.571 -93.677 1.00 84.50 963 ALA A C 1
ATOM 6864 O O . ALA A 1 963 ? 53.860 14.881 -92.695 1.00 84.50 963 ALA A O 1
ATOM 6865 N N . GLY A 1 964 ? 55.782 15.026 -93.860 1.00 83.00 964 GLY A N 1
ATOM 6866 C CA . GLY A 1 964 ? 56.523 15.787 -92.848 1.00 83.00 964 GLY A CA 1
ATOM 6867 C C . GLY A 1 964 ? 56.924 14.905 -91.662 1.00 83.00 964 GLY A C 1
ATOM 6868 O O . GLY A 1 964 ? 57.516 13.847 -91.852 1.00 83.00 964 GLY A O 1
ATOM 6869 N N . THR A 1 965 ? 56.604 15.321 -90.432 1.00 82.38 965 THR A N 1
ATOM 6870 C CA . THR A 1 965 ? 56.831 14.497 -89.232 1.00 82.38 965 THR A CA 1
ATOM 6871 C C . THR A 1 965 ? 55.877 13.302 -89.222 1.00 82.38 965 THR A C 1
ATOM 6873 O O . THR A 1 965 ? 54.714 13.415 -88.819 1.00 82.38 965 THR A O 1
ATOM 6876 N N . LEU A 1 966 ? 56.391 12.163 -89.687 1.00 83.88 966 LEU A N 1
ATOM 6877 C CA . LEU A 1 966 ? 55.669 10.901 -89.834 1.00 83.88 966 LEU A CA 1
ATOM 6878 C C . LEU A 1 966 ? 55.093 10.434 -88.489 1.00 83.88 966 LEU A C 1
ATOM 6880 O O . LEU A 1 966 ? 55.779 10.460 -87.466 1.00 83.88 966 LEU A O 1
ATOM 6884 N N . SER A 1 967 ? 53.834 9.990 -88.489 1.00 79.44 967 SER A N 1
ATOM 6885 C CA . SER A 1 967 ? 53.226 9.395 -87.289 1.00 79.44 967 SER A CA 1
ATOM 6886 C C . SER A 1 967 ? 53.856 8.032 -86.989 1.00 79.44 967 SER A C 1
ATOM 6888 O O . SER A 1 967 ? 54.122 7.253 -87.905 1.00 79.44 967 SER A O 1
ATOM 6890 N N . VAL A 1 968 ? 54.050 7.723 -85.706 1.00 77.94 968 VAL A N 1
ATOM 6891 C CA . VAL A 1 968 ? 54.559 6.421 -85.245 1.00 77.94 968 VAL A CA 1
ATOM 6892 C C . VAL A 1 968 ? 53.463 5.735 -84.437 1.00 77.94 968 VAL A C 1
ATOM 6894 O O . VAL A 1 968 ? 53.023 6.260 -83.415 1.00 77.94 968 VAL A O 1
ATOM 6897 N N . ILE A 1 969 ? 53.027 4.557 -84.883 1.00 73.19 969 ILE A N 1
ATOM 6898 C CA . ILE A 1 969 ? 51.979 3.761 -84.230 1.00 73.19 969 ILE A CA 1
ATOM 6899 C C . ILE A 1 969 ? 52.583 2.408 -83.854 1.00 73.19 969 ILE A C 1
ATOM 6901 O O . ILE A 1 969 ? 53.104 1.700 -84.710 1.00 73.19 969 ILE A O 1
ATOM 6905 N N . ASN A 1 970 ? 52.545 2.048 -82.567 1.00 68.62 970 ASN A N 1
ATOM 6906 C CA . ASN A 1 970 ? 53.128 0.805 -82.030 1.00 68.62 970 ASN A CA 1
ATOM 6907 C C . ASN A 1 970 ? 54.604 0.573 -82.436 1.00 68.62 970 ASN A C 1
ATOM 6909 O O . ASN A 1 970 ? 55.019 -0.556 -82.681 1.00 68.62 970 ASN A O 1
ATOM 6913 N N . GLY A 1 971 ? 55.394 1.649 -82.540 1.00 71.56 971 GLY A N 1
ATOM 6914 C CA . GLY A 1 971 ? 56.794 1.607 -82.988 1.00 71.56 971 GLY A CA 1
ATOM 6915 C C . GLY A 1 971 ? 56.990 1.521 -84.509 1.00 71.56 971 GLY A C 1
ATOM 6916 O O . GLY A 1 971 ? 58.118 1.640 -84.977 1.00 71.56 971 GLY A O 1
ATOM 6917 N N . VAL A 1 972 ? 55.917 1.370 -85.291 1.00 73.44 972 VAL A N 1
ATOM 6918 C CA . VAL A 1 972 ? 55.957 1.408 -86.757 1.00 73.44 972 VAL A CA 1
ATOM 6919 C C . VAL A 1 972 ? 55.785 2.852 -87.224 1.00 73.44 972 VAL A C 1
ATOM 6921 O O . VAL A 1 972 ? 54.725 3.457 -87.048 1.00 73.44 972 VAL A O 1
ATOM 6924 N N . THR A 1 973 ? 56.829 3.410 -87.833 1.00 81.75 973 THR A N 1
ATOM 6925 C CA . THR A 1 973 ? 56.763 4.707 -88.518 1.00 81.75 973 THR A CA 1
ATOM 6926 C C . THR A 1 973 ? 55.947 4.571 -89.802 1.00 81.75 973 THR A C 1
ATOM 6928 O O . THR A 1 973 ? 56.221 3.698 -90.628 1.00 81.75 973 THR A O 1
ATOM 6931 N N . ALA A 1 974 ? 54.957 5.441 -89.993 1.00 81.31 974 ALA A N 1
ATOM 6932 C CA . ALA A 1 974 ? 54.206 5.527 -91.240 1.00 81.31 974 ALA A CA 1
ATOM 6933 C C . ALA A 1 974 ? 55.152 5.813 -92.421 1.00 81.31 974 ALA A C 1
ATOM 6935 O O . ALA A 1 974 ? 56.024 6.673 -92.325 1.00 81.31 974 ALA A O 1
ATOM 6936 N N . SER A 1 975 ? 54.993 5.102 -93.541 1.00 81.75 975 SER A N 1
ATOM 6937 C CA . SER A 1 975 ? 55.867 5.270 -94.711 1.00 81.75 975 SER A CA 1
ATOM 6938 C C . SER A 1 975 ? 55.831 6.706 -95.237 1.00 81.75 975 SER A C 1
ATOM 6940 O O . SER A 1 975 ? 54.740 7.260 -95.377 1.00 81.75 975 SER A O 1
ATOM 6942 N N . ASP A 1 976 ? 56.987 7.278 -95.585 1.00 85.38 976 ASP A N 1
ATOM 6943 C CA . ASP A 1 976 ? 57.043 8.627 -96.155 1.00 85.38 976 ASP A CA 1
ATOM 6944 C C . ASP A 1 976 ? 56.418 8.672 -97.555 1.00 85.38 976 ASP A C 1
ATOM 6946 O O . ASP A 1 976 ? 56.742 7.878 -98.447 1.00 85.38 976 ASP A O 1
ATOM 6950 N N . LYS A 1 977 ? 55.492 9.612 -97.725 1.00 87.94 977 LYS A N 1
ATOM 6951 C CA . LYS A 1 977 ? 54.778 9.931 -98.961 1.00 87.94 977 LYS A CA 1
ATOM 6952 C C . LYS A 1 977 ? 54.775 11.447 -99.212 1.00 87.94 977 LYS A C 1
ATOM 6954 O O . LYS A 1 977 ? 54.003 11.925 -100.037 1.00 87.94 977 LYS A O 1
ATOM 6959 N N . SER A 1 978 ? 55.669 12.205 -98.564 1.00 85.69 978 SER A N 1
ATOM 6960 C CA . SER A 1 978 ? 55.816 13.664 -98.720 1.00 85.69 978 SER A CA 1
ATOM 6961 C C . SER A 1 978 ? 56.042 14.101 -100.174 1.00 85.69 978 SER A C 1
ATOM 6963 O O . SER A 1 978 ? 55.651 15.202 -100.548 1.00 85.69 978 SER A O 1
ATOM 6965 N N . GLN A 1 979 ? 56.634 13.237 -101.009 1.00 88.19 979 GLN A N 1
ATOM 6966 C CA . GLN A 1 979 ? 56.862 13.503 -102.435 1.00 88.19 979 GLN A CA 1
ATOM 6967 C C . GLN A 1 979 ? 55.634 13.249 -103.333 1.00 88.19 979 GLN A C 1
ATOM 6969 O O . GLN A 1 979 ? 55.679 13.565 -104.522 1.00 88.19 979 GLN A O 1
ATOM 6974 N N . ALA A 1 980 ? 54.519 12.724 -102.805 1.00 88.38 980 ALA A N 1
ATOM 6975 C CA . ALA A 1 980 ? 53.375 12.308 -103.622 1.00 88.38 980 ALA A CA 1
ATOM 6976 C C . ALA A 1 980 ? 52.768 13.465 -104.427 1.00 88.38 980 ALA A C 1
ATOM 6978 O O . ALA A 1 980 ? 52.471 13.290 -105.606 1.00 88.38 980 ALA A O 1
ATOM 6979 N N . ALA A 1 981 ? 52.648 14.642 -103.806 1.00 86.00 981 ALA A N 1
ATOM 6980 C CA . ALA A 1 981 ? 52.059 15.850 -104.390 1.00 86.00 981 ALA A CA 1
ATOM 6981 C C . ALA A 1 981 ? 53.038 16.696 -105.235 1.00 86.00 981 ALA A C 1
ATOM 6983 O O . ALA A 1 981 ? 52.662 17.743 -105.755 1.00 86.00 981 ALA A O 1
ATOM 6984 N N . THR A 1 982 ? 54.304 16.283 -105.353 1.00 86.19 982 THR A N 1
ATOM 6985 C CA . THR A 1 982 ? 55.367 17.058 -106.024 1.00 86.19 982 THR A CA 1
ATOM 6986 C C . THR A 1 982 ? 56.075 16.260 -107.113 1.00 86.19 982 THR A C 1
ATOM 6988 O O . THR A 1 982 ? 56.285 16.773 -108.210 1.00 86.19 982 THR A O 1
ATOM 6991 N N . ARG A 1 983 ? 56.446 15.010 -106.815 1.00 86.06 983 ARG A N 1
ATOM 6992 C CA . ARG A 1 983 ? 57.277 14.136 -107.657 1.00 86.06 983 ARG A CA 1
ATOM 6993 C C . ARG A 1 983 ? 56.677 12.742 -107.880 1.00 86.06 983 ARG A C 1
ATOM 6995 O O . ARG A 1 983 ? 57.318 11.938 -108.546 1.00 86.06 983 ARG A O 1
ATOM 7002 N N . GLY A 1 984 ? 55.506 12.442 -107.312 1.00 88.62 984 GLY A N 1
ATOM 7003 C CA . GLY A 1 984 ? 54.726 11.218 -107.548 1.00 88.62 984 GLY A CA 1
ATOM 7004 C C . GLY A 1 984 ? 53.537 11.430 -108.492 1.00 88.62 984 GLY A C 1
ATOM 7005 O O . GLY A 1 984 ? 53.431 12.476 -109.131 1.00 88.62 984 GLY A O 1
ATOM 7006 N N . HIS A 1 985 ? 52.591 10.480 -108.536 1.00 89.62 985 HIS A N 1
ATOM 7007 C CA . HIS A 1 985 ? 51.376 10.610 -109.365 1.00 89.62 985 HIS A CA 1
ATOM 7008 C C . HIS A 1 985 ? 50.470 11.798 -108.976 1.00 89.62 985 HIS A C 1
ATOM 7010 O O . HIS A 1 985 ? 49.666 12.240 -109.794 1.00 89.62 985 HIS A O 1
ATOM 7016 N N . GLY A 1 986 ? 50.608 12.351 -107.767 1.00 86.50 986 GLY A N 1
ATOM 7017 C CA . GLY A 1 986 ? 49.935 13.584 -107.346 1.00 86.50 986 GLY A CA 1
ATOM 7018 C C . GLY A 1 986 ? 50.676 14.870 -107.719 1.00 86.50 986 GLY A C 1
ATOM 7019 O O . GLY A 1 986 ? 50.205 15.953 -107.380 1.00 86.50 986 GLY A O 1
ATOM 7020 N N . GLY A 1 987 ? 51.825 14.778 -108.399 1.00 84.75 987 GLY A N 1
ATOM 7021 C CA . GLY A 1 987 ? 52.554 15.935 -108.911 1.00 84.75 987 GLY A CA 1
ATOM 7022 C C . GLY A 1 987 ? 51.746 16.717 -109.962 1.00 84.75 987 GLY A C 1
ATOM 7023 O O . GLY A 1 987 ? 50.891 16.127 -110.632 1.00 84.75 987 GLY A O 1
ATOM 7024 N N . PRO A 1 988 ? 52.017 18.023 -110.170 1.00 77.56 988 PRO A N 1
ATOM 7025 C CA . PRO A 1 988 ? 51.183 18.899 -111.009 1.00 77.56 988 PRO A CA 1
ATOM 7026 C C . PRO A 1 988 ? 51.006 18.466 -112.474 1.00 77.56 988 PRO A C 1
ATOM 7028 O O . PRO A 1 988 ? 50.078 18.918 -113.136 1.00 77.56 988 PRO A O 1
ATOM 7031 N N . THR A 1 989 ? 51.888 17.607 -112.988 1.00 75.31 989 THR A N 1
ATOM 7032 C CA . THR A 1 989 ? 51.855 17.066 -114.356 1.00 75.31 989 THR A CA 1
ATOM 7033 C C . THR A 1 989 ? 51.006 15.801 -114.515 1.00 75.31 989 THR A C 1
ATOM 7035 O O . THR A 1 989 ? 50.763 15.389 -115.646 1.00 75.31 989 THR A O 1
ATOM 7038 N N . ILE A 1 990 ? 50.576 15.169 -113.415 1.00 85.75 990 ILE A N 1
ATOM 7039 C CA . ILE A 1 990 ? 49.857 13.880 -113.412 1.00 85.75 990 ILE A CA 1
ATOM 7040 C C . ILE A 1 990 ? 48.527 13.986 -112.641 1.00 85.75 990 ILE A C 1
ATOM 7042 O O . ILE A 1 990 ? 47.509 13.447 -113.079 1.00 85.75 990 ILE A O 1
ATOM 7046 N N . GLY A 1 991 ? 48.508 14.731 -111.530 1.00 84.38 991 GLY A N 1
ATOM 7047 C CA . GLY A 1 991 ? 47.287 15.216 -110.881 1.00 84.38 991 GLY A CA 1
ATOM 7048 C C . GLY A 1 991 ? 46.392 14.168 -110.207 1.00 84.38 991 GLY A C 1
ATOM 7049 O O . GLY A 1 991 ? 45.216 14.457 -109.995 1.00 84.38 991 GLY A O 1
ATOM 7050 N N . LYS A 1 992 ? 46.896 12.972 -109.872 1.00 87.19 992 LYS A N 1
ATOM 7051 C CA . LYS A 1 992 ? 46.121 11.927 -109.175 1.00 87.19 992 LYS A CA 1
ATOM 7052 C C . LYS A 1 992 ? 46.240 12.055 -107.658 1.00 87.19 992 LYS A C 1
ATOM 7054 O O . LYS A 1 992 ? 47.329 11.958 -107.093 1.00 87.19 992 LYS A O 1
ATOM 7059 N N . GLY A 1 993 ? 45.113 12.251 -106.983 1.00 84.44 993 GLY A N 1
ATOM 7060 C CA . GLY A 1 993 ? 45.052 12.323 -105.526 1.00 84.44 993 GLY A CA 1
ATOM 7061 C C . GLY A 1 993 ? 45.197 10.948 -104.870 1.00 84.44 993 GLY A C 1
ATOM 7062 O O . GLY A 1 993 ? 44.929 9.914 -105.479 1.00 84.44 993 GLY A O 1
ATOM 7063 N N . CYS A 1 994 ? 45.540 10.924 -103.578 1.00 86.00 994 CYS A N 1
ATOM 7064 C CA . CYS A 1 994 ? 45.662 9.686 -102.793 1.00 86.00 994 CYS A CA 1
ATOM 7065 C C . CYS A 1 994 ? 44.422 8.777 -102.923 1.00 86.00 994 CYS A C 1
ATOM 7067 O O . CYS A 1 994 ? 44.543 7.556 -102.966 1.00 86.00 994 CYS A O 1
ATOM 7069 N N . THR A 1 995 ? 43.226 9.369 -103.010 1.00 87.56 995 THR A N 1
ATOM 7070 C CA . THR A 1 995 ? 41.950 8.652 -103.132 1.00 87.56 995 THR A CA 1
ATOM 7071 C C . THR A 1 995 ? 41.620 8.145 -104.533 1.00 87.56 995 THR A C 1
ATOM 7073 O O . THR A 1 995 ? 40.620 7.446 -104.685 1.00 87.56 995 THR A O 1
ATOM 7076 N N . ASP A 1 996 ? 42.417 8.450 -105.554 1.00 86.25 996 ASP A N 1
ATOM 7077 C CA . ASP A 1 996 ? 42.216 7.870 -106.886 1.00 86.25 996 ASP A CA 1
ATOM 7078 C C . ASP A 1 996 ? 42.709 6.419 -106.886 1.00 86.25 996 ASP A C 1
ATOM 7080 O O . ASP A 1 996 ? 41.988 5.524 -107.322 1.00 86.25 996 ASP A O 1
ATOM 7084 N N . CYS A 1 997 ? 43.866 6.168 -106.262 1.00 85.25 997 CYS A N 1
ATOM 7085 C CA . CYS A 1 997 ? 44.430 4.828 -106.082 1.00 85.25 997 CYS A CA 1
ATOM 7086 C C . CYS A 1 997 ? 43.917 4.098 -104.824 1.00 85.25 997 CYS A C 1
ATOM 7088 O O . CYS A 1 997 ? 43.919 2.866 -104.793 1.00 85.25 997 CYS A O 1
ATOM 7090 N N . HIS A 1 998 ? 43.488 4.817 -103.775 1.00 86.12 998 HIS A N 1
ATOM 7091 C CA . HIS A 1 998 ? 43.240 4.227 -102.450 1.00 86.12 998 HIS A CA 1
ATOM 7092 C C . HIS A 1 998 ? 41.852 4.482 -101.846 1.00 86.12 998 HIS A C 1
ATOM 7094 O O . HIS A 1 998 ? 41.306 5.583 -101.906 1.00 86.12 998 HIS A O 1
ATOM 7100 N N . GLU A 1 999 ? 41.316 3.484 -101.139 1.00 85.31 999 GLU A N 1
ATOM 7101 C CA . GLU A 1 999 ? 40.067 3.619 -100.386 1.00 85.31 999 GLU A CA 1
ATOM 7102 C C . GLU A 1 999 ? 40.268 4.353 -99.057 1.00 85.31 999 GLU A C 1
ATOM 7104 O O . GLU A 1 999 ? 40.918 3.860 -98.125 1.00 85.31 999 GLU A O 1
ATOM 7109 N N . ARG A 1 1000 ? 39.627 5.524 -98.929 1.00 80.12 1000 ARG A N 1
ATOM 7110 C CA . ARG A 1 1000 ? 39.777 6.428 -97.773 1.00 80.12 1000 ARG A CA 1
ATOM 7111 C C . ARG A 1 1000 ? 39.364 5.806 -96.432 1.00 80.12 1000 ARG A C 1
ATOM 7113 O O . ARG A 1 1000 ? 39.883 6.220 -95.396 1.00 80.12 1000 ARG A O 1
ATOM 7120 N N . ASN A 1 1001 ? 38.515 4.778 -96.456 1.00 75.88 1001 ASN A N 1
ATOM 7121 C CA . ASN A 1 1001 ? 38.018 4.082 -95.263 1.00 75.88 1001 ASN A CA 1
ATOM 7122 C C . ASN A 1 1001 ? 38.617 2.671 -95.068 1.00 75.88 1001 ASN A C 1
ATOM 7124 O O . ASN A 1 1001 ? 38.280 2.003 -94.096 1.00 75.88 1001 ASN A O 1
ATOM 7128 N N . ALA A 1 1002 ? 39.519 2.208 -95.946 1.00 74.75 1002 ALA A N 1
ATOM 7129 C CA . ALA A 1 1002 ? 40.144 0.890 -95.803 1.00 74.75 1002 ALA A CA 1
ATOM 7130 C C . ALA A 1 1002 ? 41.213 0.843 -94.691 1.00 74.75 1002 ALA A C 1
ATOM 7132 O O . ALA A 1 1002 ? 41.990 1.794 -94.505 1.00 74.75 1002 ALA A O 1
ATOM 7133 N N . ARG A 1 1003 ? 41.264 -0.298 -93.990 1.00 72.38 1003 ARG A N 1
ATOM 7134 C CA . ARG A 1 1003 ? 42.264 -0.657 -92.967 1.00 72.38 1003 ARG A CA 1
ATOM 7135 C C . ARG A 1 1003 ? 43.654 -0.812 -93.599 1.00 72.38 1003 ARG A C 1
ATOM 7137 O O . ARG A 1 1003 ? 43.773 -1.431 -94.647 1.00 72.38 1003 ARG A O 1
ATOM 7144 N N . HIS A 1 1004 ? 44.680 -0.245 -92.960 1.00 75.38 1004 HIS A N 1
ATOM 7145 C CA . HIS A 1 1004 ? 46.072 -0.269 -93.455 1.00 75.38 1004 HIS A CA 1
ATOM 7146 C C . HIS A 1 1004 ? 47.154 -0.057 -92.386 1.00 75.38 1004 HIS A C 1
ATOM 7148 O O . HIS A 1 1004 ? 48.321 -0.340 -92.635 1.00 75.38 1004 HIS A O 1
ATOM 7154 N N . ILE A 1 1005 ? 46.793 0.389 -91.176 1.00 70.12 1005 ILE A N 1
ATOM 7155 C CA . ILE A 1 1005 ? 47.728 0.562 -90.042 1.00 70.12 1005 ILE A CA 1
ATOM 7156 C C . ILE A 1 1005 ? 48.351 -0.791 -89.606 1.00 70.12 1005 ILE A C 1
ATOM 7158 O O . ILE A 1 1005 ? 49.347 -0.834 -88.894 1.00 70.12 1005 ILE A O 1
ATOM 7162 N N . ASN A 1 1006 ? 47.814 -1.907 -90.109 1.00 64.06 1006 ASN A N 1
ATOM 7163 C CA . ASN A 1 1006 ? 48.334 -3.270 -90.002 1.00 64.06 1006 ASN A CA 1
ATOM 7164 C C . ASN A 1 1006 ? 49.234 -3.714 -91.184 1.00 64.06 1006 ASN A C 1
ATOM 7166 O O . ASN A 1 1006 ? 49.458 -4.912 -91.341 1.00 64.06 1006 ASN A O 1
ATOM 7170 N N . GLY A 1 1007 ? 49.697 -2.800 -92.044 1.00 58.53 1007 GLY A N 1
ATOM 7171 C CA . GLY A 1 1007 ? 50.611 -3.095 -93.162 1.00 58.53 1007 GLY A CA 1
ATOM 7172 C C . GLY A 1 1007 ? 49.956 -3.557 -94.473 1.00 58.53 1007 GLY A C 1
ATOM 7173 O O . GLY A 1 1007 ? 50.666 -3.874 -95.422 1.00 58.53 1007 GLY A O 1
ATOM 7174 N N . GLY A 1 1008 ? 48.621 -3.592 -94.555 1.00 62.91 1008 GLY A N 1
ATOM 7175 C CA . GLY A 1 1008 ? 47.905 -3.863 -95.809 1.00 62.91 1008 GLY A CA 1
ATOM 7176 C C . GLY A 1 1008 ? 47.901 -2.656 -96.756 1.00 62.91 1008 GLY A C 1
ATOM 7177 O O . GLY A 1 1008 ? 47.842 -1.512 -96.301 1.00 62.91 1008 GLY A O 1
ATOM 7178 N N . SER A 1 1009 ? 47.921 -2.891 -98.074 1.00 65.88 1009 SER A N 1
ATOM 7179 C CA . SER A 1 1009 ? 47.745 -1.806 -99.049 1.00 65.88 1009 SER A CA 1
ATOM 7180 C C . SER A 1 1009 ? 46.303 -1.276 -99.023 1.00 65.88 1009 SER A C 1
ATOM 7182 O O . SER A 1 1009 ? 45.358 -1.993 -98.697 1.00 65.88 1009 SER A O 1
ATOM 7184 N N . ARG A 1 1010 ? 46.124 0.004 -99.369 1.00 76.56 1010 ARG A N 1
ATOM 7185 C CA . ARG A 1 1010 ? 44.802 0.655 -99.432 1.00 76.56 1010 ARG A CA 1
ATOM 7186 C C . ARG A 1 1010 ? 44.152 0.601 -100.814 1.00 76.56 1010 ARG A C 1
ATOM 7188 O O . ARG A 1 1010 ? 43.191 1.334 -101.036 1.00 76.56 1010 ARG A O 1
ATOM 7195 N N . LEU A 1 1011 ? 44.725 -0.139 -101.765 1.00 82.31 1011 LEU A N 1
ATOM 7196 C CA . LEU A 1 1011 ? 44.322 -0.086 -103.173 1.00 82.31 1011 LEU A CA 1
ATOM 7197 C C . LEU A 1 1011 ? 42.816 -0.344 -103.339 1.00 82.31 1011 LEU A C 1
ATOM 7199 O O . LEU A 1 1011 ? 42.260 -1.240 -102.702 1.00 82.31 1011 LEU A O 1
ATOM 7203 N N . ARG A 1 1012 ? 42.150 0.460 -104.180 1.00 83.56 1012 ARG A N 1
ATOM 7204 C CA . ARG A 1 1012 ? 40.747 0.208 -104.551 1.00 83.56 1012 ARG A CA 1
ATOM 7205 C C . ARG A 1 1012 ? 40.610 -1.171 -105.189 1.00 83.56 1012 ARG A C 1
ATOM 7207 O O . ARG A 1 1012 ? 41.516 -1.618 -105.884 1.00 83.56 1012 ARG A O 1
ATOM 7214 N N . ALA A 1 1013 ? 39.454 -1.812 -105.022 1.00 77.88 1013 ALA A N 1
ATOM 7215 C CA . ALA A 1 1013 ? 39.221 -3.172 -105.521 1.00 77.88 1013 ALA A CA 1
ATOM 7216 C C . ALA A 1 1013 ? 39.457 -3.324 -107.041 1.00 77.88 1013 ALA A C 1
ATOM 7218 O O . ALA A 1 1013 ? 39.906 -4.375 -107.488 1.00 77.88 1013 ALA A O 1
ATOM 7219 N N . GLN A 1 1014 ? 39.240 -2.260 -107.824 1.00 75.88 1014 GLN A N 1
ATOM 7220 C CA . GLN A 1 1014 ? 39.534 -2.210 -109.266 1.00 75.88 1014 GLN A CA 1
ATOM 7221 C C . GLN A 1 1014 ? 41.028 -2.373 -109.623 1.00 75.88 1014 GLN A C 1
ATOM 7223 O O . GLN A 1 1014 ? 41.347 -2.691 -110.762 1.00 75.88 1014 GLN A O 1
ATOM 7228 N N . PHE A 1 1015 ? 41.930 -2.174 -108.656 1.00 77.56 1015 PHE A N 1
ATOM 7229 C CA . PHE A 1 1015 ? 43.379 -2.363 -108.773 1.00 77.56 1015 PHE A CA 1
ATOM 7230 C C . PHE A 1 1015 ? 43.855 -3.664 -108.097 1.00 77.56 1015 PHE A C 1
ATOM 7232 O O . PHE A 1 1015 ? 45.046 -3.826 -107.852 1.00 77.56 1015 PHE A O 1
ATOM 7239 N N . SER A 1 1016 ? 42.943 -4.570 -107.720 1.00 65.12 1016 SER A N 1
ATOM 7240 C CA . SER A 1 1016 ? 43.292 -5.838 -107.066 1.00 65.12 1016 SER A CA 1
ATOM 7241 C C . SER A 1 1016 ? 43.186 -7.014 -108.039 1.00 65.12 1016 SER A C 1
ATOM 7243 O O . SER A 1 1016 ? 42.149 -7.224 -108.665 1.00 65.12 1016 SER A O 1
ATOM 7245 N N . GLY A 1 1017 ? 44.269 -7.781 -108.175 1.00 65.56 1017 GLY A N 1
ATOM 7246 C CA . GLY A 1 1017 ? 44.360 -8.898 -109.111 1.00 65.56 1017 GLY A CA 1
ATOM 7247 C C . GLY A 1 1017 ? 45.790 -9.431 -109.239 1.00 65.56 1017 GLY A C 1
ATOM 7248 O O . GLY A 1 1017 ? 46.556 -9.380 -108.281 1.00 65.56 1017 GLY A O 1
ATOM 7249 N N . GLY A 1 1018 ? 46.127 -9.977 -110.410 1.00 68.19 1018 GLY A N 1
ATOM 7250 C CA . GLY A 1 1018 ? 47.481 -10.435 -110.733 1.00 68.19 1018 GLY A CA 1
ATOM 7251 C C . GLY A 1 1018 ? 48.509 -9.305 -110.892 1.00 68.19 1018 GLY A C 1
ATOM 7252 O O . GLY A 1 1018 ? 48.167 -8.125 -110.887 1.00 68.19 1018 GLY A O 1
ATOM 7253 N N . LEU A 1 1019 ? 49.771 -9.712 -111.050 1.00 77.88 1019 LEU A N 1
ATOM 7254 C CA . LEU A 1 1019 ? 50.966 -8.864 -111.128 1.00 77.88 1019 LEU A CA 1
ATOM 7255 C C . LEU A 1 1019 ? 50.773 -7.600 -111.995 1.00 77.88 1019 LEU A C 1
ATOM 7257 O O . LEU A 1 1019 ? 50.407 -7.708 -113.164 1.00 77.88 1019 LEU A O 1
ATOM 7261 N N . ASN A 1 1020 ? 51.103 -6.431 -111.437 1.00 84.75 1020 ASN A N 1
ATOM 7262 C CA . ASN A 1 1020 ? 51.083 -5.107 -112.077 1.00 84.75 1020 ASN A CA 1
ATOM 7263 C C . ASN A 1 1020 ? 49.714 -4.560 -112.521 1.00 84.75 1020 ASN A C 1
ATOM 7265 O O . ASN A 1 1020 ? 49.672 -3.451 -113.055 1.00 84.75 1020 ASN A O 1
ATOM 7269 N N . LEU A 1 1021 ? 48.586 -5.245 -112.288 1.00 82.81 1021 LEU A N 1
ATOM 7270 C CA . LEU A 1 1021 ? 47.270 -4.723 -112.690 1.00 82.81 1021 LEU A CA 1
ATOM 7271 C C . LEU A 1 1021 ? 46.925 -3.365 -112.050 1.00 82.81 1021 LEU A C 1
ATOM 7273 O O . LEU A 1 1021 ? 46.192 -2.580 -112.652 1.00 82.81 1021 LEU A O 1
ATOM 7277 N N . GLU A 1 1022 ? 47.495 -3.040 -110.887 1.00 84.19 1022 GLU A N 1
ATOM 7278 C CA . GLU A 1 1022 ? 47.375 -1.723 -110.256 1.00 84.19 1022 GLU A CA 1
ATOM 7279 C C . GLU A 1 1022 ? 48.059 -0.594 -111.045 1.00 84.19 1022 GLU A C 1
ATOM 7281 O O . GLU A 1 1022 ? 47.648 0.562 -110.943 1.00 84.19 1022 GLU A O 1
ATOM 7286 N N . CYS A 1 1023 ? 49.074 -0.919 -111.851 1.00 85.94 1023 CYS A N 1
ATOM 7287 C CA . CYS A 1 1023 ? 49.733 0.006 -112.771 1.00 85.94 1023 CYS A CA 1
ATOM 7288 C C . CYS A 1 1023 ? 49.066 -0.030 -114.151 1.00 85.94 1023 CYS A C 1
ATOM 7290 O O . CYS A 1 1023 ? 48.698 1.017 -114.688 1.00 85.94 1023 CYS A O 1
ATOM 7292 N N . ASN A 1 1024 ? 48.871 -1.224 -114.715 1.00 85.94 1024 ASN A N 1
ATOM 7293 C CA . ASN A 1 1024 ? 48.355 -1.423 -116.071 1.00 85.94 1024 ASN A CA 1
ATOM 7294 C C . ASN A 1 1024 ? 46.971 -0.784 -116.282 1.00 85.94 1024 ASN A C 1
ATOM 7296 O O . ASN A 1 1024 ? 46.730 -0.243 -117.358 1.00 85.94 1024 ASN A O 1
ATOM 7300 N N . TYR A 1 1025 ? 46.122 -0.714 -115.243 1.00 86.75 1025 TYR A N 1
ATOM 7301 C CA . TYR A 1 1025 ? 44.849 0.032 -115.258 1.00 86.75 1025 TYR A CA 1
ATOM 7302 C C . TYR A 1 1025 ? 44.989 1.469 -115.805 1.00 86.75 1025 TYR A C 1
ATOM 7304 O O . TYR A 1 1025 ? 44.090 1.968 -116.475 1.00 86.75 1025 TYR A O 1
ATOM 7312 N N . CYS A 1 1026 ? 46.111 2.142 -115.524 1.00 86.19 1026 CYS A N 1
ATOM 7313 C CA . CYS A 1 1026 ? 46.402 3.495 -116.009 1.00 86.19 1026 CYS A CA 1
ATOM 7314 C C . CYS A 1 1026 ? 47.435 3.525 -117.146 1.00 86.19 1026 CYS A C 1
ATOM 7316 O O . CYS A 1 1026 ? 47.402 4.439 -117.965 1.00 86.19 1026 CYS A O 1
ATOM 7318 N N . HIS A 1 1027 ? 48.381 2.581 -117.168 1.00 87.81 1027 HIS A N 1
ATOM 7319 C CA . HIS A 1 1027 ? 49.531 2.609 -118.080 1.00 87.81 1027 HIS A CA 1
ATOM 7320 C C . HIS A 1 1027 ? 49.283 1.927 -119.433 1.00 87.81 1027 HIS A C 1
ATOM 7322 O O . HIS A 1 1027 ? 49.956 2.281 -120.403 1.00 87.81 1027 HIS A O 1
ATOM 7328 N N . ASP A 1 1028 ? 48.308 1.022 -119.535 1.00 86.31 1028 ASP A N 1
ATOM 7329 C CA . ASP A 1 1028 ? 47.906 0.415 -120.814 1.00 86.31 1028 ASP A CA 1
ATOM 7330 C C . ASP A 1 1028 ? 46.734 1.183 -121.465 1.00 86.31 1028 ASP A C 1
ATOM 7332 O O . ASP A 1 1028 ? 46.484 1.067 -122.666 1.00 86.31 1028 ASP A O 1
ATOM 7336 N N . ASP A 1 1029 ? 46.032 2.029 -120.698 1.00 84.62 1029 ASP A N 1
ATOM 7337 C CA . ASP A 1 1029 ? 44.924 2.852 -121.191 1.00 84.62 1029 ASP A CA 1
ATOM 7338 C C . ASP A 1 1029 ? 45.420 4.190 -121.778 1.00 84.62 1029 ASP A C 1
ATOM 7340 O O . ASP A 1 1029 ? 45.778 5.141 -121.075 1.00 84.62 1029 ASP A O 1
ATOM 7344 N N . SER A 1 1030 ? 45.380 4.286 -123.109 1.00 80.44 1030 SER A N 1
ATOM 7345 C CA . SER A 1 1030 ? 45.755 5.485 -123.870 1.00 80.44 1030 SER A CA 1
ATOM 7346 C C . SER A 1 1030 ? 44.835 6.699 -123.673 1.00 80.44 1030 SER A C 1
ATOM 7348 O O . SER A 1 1030 ? 45.195 7.796 -124.108 1.00 80.44 1030 SER A O 1
ATOM 7350 N N . SER A 1 1031 ? 43.686 6.537 -123.007 1.00 80.38 1031 SER A N 1
ATOM 7351 C CA . SER A 1 1031 ? 42.808 7.628 -122.566 1.00 80.38 1031 SER A CA 1
ATOM 7352 C C . SER A 1 1031 ? 43.158 8.160 -121.170 1.00 80.38 1031 SER A C 1
ATOM 7354 O O . SER A 1 1031 ? 42.895 9.328 -120.878 1.00 80.38 1031 SER A O 1
ATOM 7356 N N . VAL A 1 1032 ? 43.796 7.341 -120.324 1.00 78.12 1032 VAL A N 1
ATOM 7357 C CA . VAL A 1 1032 ? 44.255 7.729 -118.978 1.00 78.12 1032 VAL A CA 1
ATOM 7358 C C . VAL A 1 1032 ? 45.665 8.319 -119.020 1.00 78.12 1032 VAL A C 1
ATOM 7360 O O . VAL A 1 1032 ? 45.952 9.259 -118.273 1.00 78.12 1032 VAL A O 1
ATOM 7363 N N . LEU A 1 1033 ? 46.530 7.812 -119.907 1.00 80.00 1033 LEU A N 1
ATOM 7364 C CA . LEU A 1 1033 ? 47.912 8.262 -120.060 1.00 80.00 1033 LEU A CA 1
ATOM 7365 C C . LEU A 1 1033 ? 48.204 8.738 -121.490 1.00 80.00 1033 LEU A C 1
ATOM 7367 O O . LEU A 1 1033 ? 48.080 7.996 -122.464 1.00 80.00 1033 LEU A O 1
ATOM 7371 N N . LEU A 1 1034 ? 48.635 9.996 -121.620 1.00 74.38 1034 LEU A N 1
ATOM 7372 C CA . LEU A 1 1034 ? 48.911 10.626 -122.918 1.00 74.38 1034 LEU A CA 1
ATOM 7373 C C . LEU A 1 1034 ? 50.384 10.513 -123.359 1.00 74.38 1034 LEU A C 1
ATOM 7375 O O . LEU A 1 1034 ? 50.643 10.494 -124.562 1.00 74.38 1034 LEU A O 1
ATOM 7379 N N . ASP A 1 1035 ? 51.321 10.402 -122.408 1.00 77.81 1035 ASP A N 1
ATOM 7380 C CA . ASP A 1 1035 ? 52.767 10.254 -122.644 1.00 77.81 1035 ASP A CA 1
ATOM 7381 C C . ASP A 1 1035 ? 53.085 8.898 -123.316 1.00 77.81 1035 ASP A C 1
ATOM 7383 O O . ASP A 1 1035 ? 52.859 7.857 -122.693 1.00 77.81 1035 ASP A O 1
ATOM 7387 N N . PRO A 1 1036 ? 53.609 8.864 -124.560 1.00 73.19 1036 PRO A N 1
ATOM 7388 C CA . PRO A 1 1036 ? 54.010 7.619 -125.212 1.00 73.19 1036 PRO A CA 1
ATOM 7389 C C . PRO A 1 1036 ? 55.107 6.861 -124.460 1.00 73.19 1036 PRO A C 1
ATOM 7391 O O . PRO A 1 1036 ? 55.050 5.635 -124.416 1.00 73.19 1036 PRO A O 1
ATOM 7394 N N . ASP A 1 1037 ? 56.049 7.571 -123.832 1.00 75.00 1037 ASP A N 1
ATOM 7395 C CA . ASP A 1 1037 ? 57.262 6.995 -123.229 1.00 75.00 1037 ASP A CA 1
ATOM 7396 C C . ASP A 1 1037 ? 57.000 6.323 -121.869 1.00 75.00 1037 ASP A C 1
ATOM 7398 O O . ASP A 1 1037 ? 57.918 5.800 -121.232 1.00 75.00 1037 ASP A O 1
ATOM 7402 N N . SER A 1 1038 ? 55.748 6.370 -121.406 1.00 79.12 1038 SER A N 1
ATOM 7403 C CA . SER A 1 1038 ? 55.296 5.815 -120.129 1.00 79.12 1038 SER A CA 1
ATOM 7404 C C . SER A 1 1038 ? 54.114 4.833 -120.283 1.00 79.12 1038 SER A C 1
ATOM 7406 O O . SER A 1 1038 ? 53.555 4.410 -119.269 1.00 79.12 1038 SER A O 1
ATOM 7408 N N . ARG A 1 1039 ? 53.716 4.471 -121.517 1.00 84.00 1039 ARG A N 1
ATOM 7409 C CA . ARG A 1 1039 ? 52.578 3.577 -121.833 1.00 84.00 1039 ARG A CA 1
ATOM 7410 C C . ARG A 1 1039 ? 52.992 2.165 -122.247 1.00 84.00 1039 ARG A C 1
ATOM 7412 O O . ARG A 1 1039 ? 54.016 1.996 -122.900 1.00 84.00 1039 ARG A O 1
ATOM 7419 N N . ASN A 1 1040 ? 52.113 1.187 -121.996 1.00 84.62 1040 ASN A N 1
ATOM 7420 C CA . ASN A 1 1040 ? 52.286 -0.227 -122.367 1.00 84.62 1040 ASN A CA 1
ATOM 7421 C C . ASN A 1 1040 ? 53.659 -0.765 -121.925 1.00 84.62 1040 ASN A C 1
ATOM 7423 O O . ASN A 1 1040 ? 54.388 -1.390 -122.699 1.00 84.62 1040 ASN A O 1
ATOM 7427 N N . MET A 1 1041 ? 54.055 -0.423 -120.697 1.00 85.44 1041 MET A N 1
ATOM 7428 C CA . MET A 1 1041 ? 55.415 -0.643 -120.213 1.00 85.44 1041 MET A CA 1
ATOM 7429 C C . MET A 1 1041 ? 55.649 -2.129 -119.956 1.00 85.44 1041 MET A C 1
ATOM 7431 O O . MET A 1 1041 ? 54.994 -2.736 -119.109 1.00 85.44 1041 MET A O 1
ATOM 7435 N N . SER A 1 1042 ? 56.607 -2.717 -120.673 1.00 86.75 1042 SER A N 1
ATOM 7436 C CA . SER A 1 1042 ? 57.000 -4.107 -120.463 1.00 86.75 1042 SER A CA 1
ATOM 7437 C C . SER A 1 1042 ? 57.488 -4.318 -119.024 1.00 86.75 1042 SER A C 1
ATOM 7439 O O . SER A 1 1042 ? 58.181 -3.476 -118.457 1.00 86.75 1042 SER A O 1
ATOM 7441 N N . THR A 1 1043 ? 57.192 -5.475 -118.435 1.00 88.19 1043 THR A N 1
ATOM 7442 C CA . THR A 1 1043 ? 57.839 -5.909 -117.186 1.00 88.19 1043 THR A CA 1
ATOM 7443 C C . THR A 1 1043 ? 59.221 -6.522 -117.479 1.00 88.19 1043 THR A C 1
ATOM 7445 O O . THR A 1 1043 ? 59.494 -6.980 -118.593 1.00 88.19 1043 THR A O 1
ATOM 7448 N N . HIS A 1 1044 ? 60.123 -6.498 -116.495 1.00 89.75 1044 HIS A N 1
ATOM 7449 C CA . HIS A 1 1044 ? 61.450 -7.118 -116.568 1.00 89.75 1044 HIS A CA 1
ATOM 7450 C C . HIS A 1 1044 ? 61.448 -8.547 -115.985 1.00 89.75 1044 HIS A C 1
ATOM 7452 O O . HIS A 1 1044 ? 60.469 -9.005 -115.391 1.00 89.75 1044 HIS A O 1
ATOM 7458 N N . VAL A 1 1045 ? 62.557 -9.272 -116.136 1.00 85.88 1045 VAL A N 1
ATOM 7459 C CA . VAL A 1 1045 ? 62.741 -10.614 -115.562 1.00 85.88 1045 VAL A CA 1
ATOM 7460 C C . VAL A 1 1045 ? 63.351 -10.534 -114.158 1.00 85.88 1045 VAL A C 1
ATOM 7462 O O . VAL A 1 1045 ? 64.274 -9.761 -113.914 1.00 85.88 1045 VAL A O 1
ATOM 7465 N N . LEU A 1 1046 ? 62.863 -11.351 -113.219 1.00 82.38 1046 LEU A N 1
ATOM 7466 C CA . LEU A 1 1046 ? 63.436 -11.444 -111.863 1.00 82.38 1046 LEU A CA 1
ATOM 7467 C C . LEU A 1 1046 ? 64.688 -12.337 -111.801 1.00 82.38 1046 LEU A C 1
ATOM 7469 O O . LEU A 1 1046 ? 65.517 -12.189 -110.907 1.00 82.38 1046 LEU A O 1
ATOM 7473 N N . VAL A 1 1047 ? 64.830 -13.269 -112.749 1.00 82.12 1047 VAL A N 1
ATOM 7474 C CA . VAL A 1 1047 ? 65.962 -14.200 -112.859 1.00 82.12 1047 VAL A CA 1
ATOM 7475 C C . VAL A 1 1047 ? 66.365 -14.388 -114.321 1.00 82.12 1047 VAL A C 1
ATOM 7477 O O . VAL A 1 1047 ? 65.547 -14.248 -115.231 1.00 82.12 1047 VAL A O 1
ATOM 7480 N N . LYS A 1 1048 ? 67.634 -14.730 -114.559 1.00 81.56 1048 LYS A N 1
ATOM 7481 C CA . LYS A 1 1048 ? 68.188 -14.956 -115.902 1.00 81.56 1048 LYS A CA 1
ATOM 7482 C C . LYS A 1 1048 ? 67.455 -16.106 -116.605 1.00 81.56 1048 LYS A C 1
ATOM 7484 O O . LYS A 1 1048 ? 67.521 -17.241 -116.147 1.00 81.56 1048 LYS A O 1
ATOM 7489 N N . GLY A 1 1049 ? 66.773 -15.805 -117.713 1.00 77.88 1049 GLY A N 1
ATOM 7490 C CA . GLY A 1 1049 ? 65.961 -16.776 -118.460 1.00 77.88 1049 GLY A CA 1
ATOM 7491 C C . GLY A 1 1049 ? 64.589 -17.091 -117.844 1.00 77.88 1049 GLY A C 1
ATOM 7492 O O . GLY A 1 1049 ? 63.923 -18.010 -118.311 1.00 77.88 1049 GLY A O 1
ATOM 7493 N N . GLY A 1 1050 ? 64.163 -16.359 -116.808 1.00 82.94 1050 GLY A N 1
ATOM 7494 C CA . GLY A 1 1050 ? 62.791 -16.421 -116.298 1.00 82.94 1050 GLY A CA 1
ATOM 7495 C C . GLY A 1 1050 ? 61.799 -15.672 -117.193 1.00 82.94 1050 GLY A C 1
ATOM 7496 O O . GLY A 1 1050 ? 62.193 -14.911 -118.075 1.00 82.94 1050 GLY A O 1
ATOM 7497 N N . THR A 1 1051 ? 60.503 -15.858 -116.944 1.00 85.50 1051 THR A N 1
ATOM 7498 C CA . THR A 1 1051 ? 59.454 -15.071 -117.605 1.00 85.50 1051 THR A CA 1
ATOM 7499 C C . THR A 1 1051 ? 59.463 -13.606 -117.136 1.00 85.50 1051 THR A C 1
ATOM 7501 O O . THR A 1 1051 ? 59.887 -13.327 -116.008 1.00 85.50 1051 THR A O 1
ATOM 7504 N N . PRO A 1 1052 ? 58.979 -12.657 -117.962 1.00 85.38 1052 PRO A N 1
ATOM 7505 C CA . PRO A 1 1052 ? 58.771 -11.267 -117.554 1.00 85.38 1052 PRO A CA 1
ATOM 7506 C C . PRO A 1 1052 ? 57.736 -11.220 -116.422 1.00 85.38 1052 PRO A C 1
ATOM 7508 O O . PRO A 1 1052 ? 56.584 -11.606 -116.615 1.00 85.38 1052 PRO A O 1
ATOM 7511 N N . ALA A 1 1053 ? 58.177 -10.855 -115.217 1.00 86.50 1053 ALA A N 1
ATOM 7512 C CA . ALA A 1 1053 ? 57.401 -11.027 -113.984 1.00 86.50 1053 ALA A CA 1
ATOM 7513 C C . ALA A 1 1053 ? 57.875 -10.134 -112.817 1.00 86.50 1053 ALA A C 1
ATOM 7515 O O . ALA A 1 1053 ? 57.555 -10.397 -111.660 1.00 86.50 1053 ALA A O 1
ATOM 7516 N N . MET A 1 1054 ? 58.661 -9.091 -113.089 1.00 89.31 1054 MET A N 1
ATOM 7517 C CA . MET A 1 1054 ? 59.034 -8.085 -112.093 1.00 89.31 1054 MET A CA 1
ATOM 7518 C C . MET A 1 1054 ? 57.870 -7.112 -111.857 1.00 89.31 1054 MET A C 1
ATOM 7520 O O . MET A 1 1054 ? 57.254 -6.622 -112.810 1.00 89.31 1054 MET A O 1
ATOM 7524 N N . GLU A 1 1055 ? 57.573 -6.796 -110.597 1.00 89.62 1055 GLU A N 1
ATOM 7525 C CA . GLU A 1 1055 ? 56.592 -5.751 -110.288 1.00 89.62 1055 GLU A CA 1
ATOM 7526 C C . GLU A 1 1055 ? 57.176 -4.371 -110.628 1.00 89.62 1055 GLU A C 1
ATOM 7528 O O . GLU A 1 1055 ? 58.322 -4.077 -110.279 1.00 89.62 1055 GLU A O 1
ATOM 7533 N N . CYS A 1 1056 ? 56.389 -3.479 -111.228 1.00 88.94 1056 CYS A N 1
ATOM 7534 C CA . CYS A 1 1056 ? 56.788 -2.090 -111.485 1.00 88.94 1056 CYS A CA 1
ATOM 7535 C C . CYS A 1 1056 ? 57.200 -1.378 -110.180 1.00 88.94 1056 CYS A C 1
ATOM 7537 O O . CYS A 1 1056 ? 58.117 -0.553 -110.164 1.00 88.94 1056 CYS A O 1
ATOM 7539 N N . ALA A 1 1057 ? 56.584 -1.775 -109.060 1.00 86.31 1057 ALA A N 1
ATOM 7540 C CA . ALA A 1 1057 ? 56.892 -1.318 -107.709 1.00 86.31 1057 ALA A CA 1
ATOM 7541 C C . ALA A 1 1057 ? 58.299 -1.702 -107.194 1.00 86.31 1057 ALA A C 1
ATOM 7543 O O . ALA A 1 1057 ? 58.743 -1.130 -106.195 1.00 86.31 1057 ALA A O 1
ATOM 7544 N N . GLN A 1 1058 ? 59.025 -2.622 -107.847 1.00 88.50 1058 GLN A N 1
ATOM 7545 C CA . GLN A 1 1058 ? 60.423 -2.936 -107.506 1.00 88.50 1058 GLN A CA 1
ATOM 7546 C C . GLN A 1 1058 ? 61.370 -1.791 -107.895 1.00 88.50 1058 GLN A C 1
ATOM 7548 O O . GLN A 1 1058 ? 62.302 -1.480 -107.154 1.00 88.50 1058 GLN A O 1
ATOM 7553 N N . CYS A 1 1059 ? 61.105 -1.122 -109.022 1.00 89.00 1059 CYS A N 1
ATOM 7554 C CA . CYS A 1 1059 ? 61.920 -0.010 -109.518 1.00 89.00 1059 CYS A CA 1
ATOM 7555 C C . CYS A 1 1059 ? 61.307 1.367 -109.241 1.00 89.00 1059 CYS A C 1
ATOM 7557 O O . CYS A 1 1059 ? 62.061 2.312 -109.020 1.00 89.00 1059 CYS A O 1
ATOM 7559 N N . HIS A 1 1060 ? 59.978 1.494 -109.193 1.00 90.69 1060 HIS A N 1
ATOM 7560 C CA . HIS A 1 1060 ? 59.273 2.765 -108.987 1.00 90.69 1060 HIS A CA 1
ATOM 7561 C C . HIS A 1 1060 ? 58.558 2.826 -107.624 1.00 90.69 1060 HIS A C 1
ATOM 7563 O O . HIS A 1 1060 ? 58.075 1.816 -107.117 1.00 90.69 1060 HIS A O 1
ATOM 7569 N N . ASP A 1 1061 ? 58.445 4.018 -107.030 1.00 89.88 1061 ASP A N 1
ATOM 7570 C CA . ASP A 1 1061 ? 57.450 4.296 -105.982 1.00 89.88 1061 ASP A CA 1
ATOM 7571 C C . ASP A 1 1061 ? 56.342 5.175 -106.595 1.00 89.88 1061 ASP A C 1
ATOM 7573 O O . ASP A 1 1061 ? 56.632 6.301 -107.009 1.00 89.88 1061 ASP A O 1
ATOM 7577 N N . PRO A 1 1062 ? 55.069 4.728 -106.658 1.00 88.69 1062 PRO A N 1
ATOM 7578 C CA . PRO A 1 1062 ? 53.980 5.520 -107.242 1.00 88.69 1062 PRO A CA 1
ATOM 7579 C C . PRO A 1 1062 ? 53.714 6.851 -106.510 1.00 88.69 1062 PRO A C 1
ATOM 7581 O O . PRO A 1 1062 ? 52.985 7.704 -107.019 1.00 88.69 1062 PRO A O 1
ATOM 7584 N N . HIS A 1 1063 ? 54.335 7.067 -105.352 1.00 90.00 1063 HIS A N 1
ATOM 7585 C CA . HIS A 1 1063 ? 54.269 8.294 -104.561 1.00 90.00 1063 HIS A CA 1
ATOM 7586 C C . HIS A 1 1063 ? 55.504 9.193 -104.743 1.00 90.00 1063 HIS A C 1
ATOM 7588 O O . HIS A 1 1063 ? 55.666 10.169 -104.014 1.00 90.00 1063 HIS A O 1
ATOM 7594 N N . GLY A 1 1064 ? 56.367 8.887 -105.712 1.00 89.38 1064 GLY A N 1
ATOM 7595 C CA . GLY A 1 1064 ? 57.553 9.676 -106.020 1.00 89.38 1064 GLY A CA 1
ATOM 7596 C C . GLY A 1 1064 ? 58.718 9.455 -105.059 1.00 89.38 1064 GLY A C 1
ATOM 7597 O O . GLY A 1 1064 ? 58.647 8.711 -104.082 1.00 89.38 1064 GLY A O 1
ATOM 7598 N N . SER A 1 1065 ? 59.830 10.104 -105.383 1.00 88.00 1065 SER A N 1
ATOM 7599 C CA . SER A 1 1065 ? 61.117 9.957 -104.705 1.00 88.00 1065 SER A CA 1
ATOM 7600 C C . SER A 1 1065 ? 62.005 11.173 -104.991 1.00 88.00 1065 SER A C 1
ATOM 7602 O O . SER A 1 1065 ? 61.597 12.103 -105.689 1.00 88.00 1065 SER A O 1
ATOM 7604 N N . ASN A 1 1066 ? 63.253 11.145 -104.516 1.00 86.62 1066 ASN A N 1
ATOM 7605 C CA . ASN A 1 1066 ? 64.258 12.143 -104.884 1.00 86.62 1066 ASN A CA 1
ATOM 7606 C C . ASN A 1 1066 ? 64.838 11.967 -106.306 1.00 86.62 1066 ASN A C 1
ATOM 7608 O O . ASN A 1 1066 ? 65.599 12.831 -106.739 1.00 86.62 1066 ASN A O 1
ATOM 7612 N N . ASN A 1 1067 ? 64.414 10.947 -107.064 1.00 88.94 1067 ASN A N 1
ATOM 7613 C CA . ASN A 1 1067 ? 64.896 10.622 -108.414 1.00 88.94 1067 ASN A CA 1
ATOM 7614 C C . ASN A 1 1067 ? 63.910 11.025 -109.531 1.00 88.94 1067 ASN A C 1
ATOM 7616 O O . ASN A 1 1067 ? 62.757 11.396 -109.281 1.00 88.94 1067 ASN A O 1
ATOM 7620 N N . LEU A 1 1068 ? 64.361 10.988 -110.786 1.00 87.50 1068 LEU A N 1
ATOM 7621 C CA . LEU A 1 1068 ? 63.520 11.143 -111.977 1.00 87.50 1068 LEU A CA 1
ATOM 7622 C C . LEU A 1 1068 ? 62.650 9.904 -112.230 1.00 87.50 1068 LEU A C 1
ATOM 7624 O O . LEU A 1 1068 ? 62.924 8.815 -111.723 1.00 87.50 1068 LEU A O 1
ATOM 7628 N N . LYS A 1 1069 ? 61.570 10.099 -113.007 1.00 87.31 1069 LYS A N 1
ATOM 7629 C CA . LYS A 1 1069 ? 60.580 9.070 -113.399 1.00 87.31 1069 LYS A CA 1
ATOM 7630 C C . LYS A 1 1069 ? 60.170 8.145 -112.232 1.00 87.31 1069 LYS A C 1
ATOM 7632 O O . LYS A 1 1069 ? 59.889 6.966 -112.419 1.00 87.31 1069 LYS A O 1
ATOM 7637 N N . MET A 1 1070 ? 60.122 8.703 -111.018 1.00 90.75 1070 MET A N 1
ATOM 7638 C CA . MET A 1 1070 ? 59.632 8.054 -109.796 1.00 90.75 1070 MET A CA 1
ATOM 7639 C C . MET A 1 1070 ? 60.409 6.795 -109.370 1.00 90.75 1070 MET A C 1
ATOM 7641 O O . MET A 1 1070 ? 59.903 5.998 -108.580 1.00 90.75 1070 MET A O 1
ATOM 7645 N N . ILE A 1 1071 ? 61.646 6.623 -109.852 1.00 91.56 1071 ILE A N 1
ATOM 7646 C CA . ILE A 1 1071 ? 62.527 5.518 -109.449 1.00 91.56 1071 ILE A CA 1
ATOM 7647 C C . ILE A 1 1071 ? 62.770 5.571 -107.937 1.00 91.56 1071 ILE A C 1
ATOM 7649 O O . ILE A 1 1071 ? 63.064 6.636 -107.395 1.00 91.56 1071 ILE A O 1
ATOM 7653 N N . ARG A 1 1072 ? 62.659 4.446 -107.227 1.00 90.81 1072 ARG A N 1
ATOM 7654 C CA . ARG A 1 1072 ? 62.819 4.397 -105.762 1.00 90.81 1072 ARG A CA 1
ATOM 7655 C C . ARG A 1 1072 ? 64.170 4.985 -105.342 1.00 90.81 1072 ARG A C 1
ATOM 7657 O O . ARG A 1 1072 ? 65.180 4.752 -105.995 1.00 90.81 1072 ARG A O 1
ATOM 7664 N N . ALA A 1 1073 ? 64.199 5.708 -104.222 1.00 87.94 1073 ALA A N 1
ATOM 7665 C CA . ALA A 1 1073 ? 65.455 6.183 -103.631 1.00 87.94 1073 ALA A CA 1
ATOM 7666 C C . ALA A 1 1073 ? 66.310 5.034 -103.058 1.00 87.94 1073 ALA A C 1
ATOM 7668 O O . ALA A 1 1073 ? 67.507 5.200 -102.867 1.00 87.94 1073 ALA A O 1
ATOM 7669 N N . VAL A 1 1074 ? 65.702 3.867 -102.801 1.00 86.62 1074 VAL A N 1
ATOM 7670 C CA . VAL A 1 1074 ? 66.394 2.643 -102.383 1.00 86.62 1074 VAL A CA 1
ATOM 7671 C C . VAL A 1 1074 ? 65.833 1.440 -103.147 1.00 86.62 1074 VAL A C 1
ATOM 7673 O O . VAL A 1 1074 ? 64.620 1.206 -103.128 1.00 86.62 1074 VAL A O 1
ATOM 7676 N N . ILE A 1 1075 ? 66.718 0.663 -103.774 1.00 87.75 1075 ILE A N 1
ATOM 7677 C CA . ILE A 1 1075 ? 66.435 -0.612 -104.458 1.00 87.75 1075 ILE A CA 1
ATOM 7678 C C . ILE A 1 1075 ? 67.419 -1.656 -103.909 1.00 87.75 1075 ILE A C 1
ATOM 7680 O O . ILE A 1 1075 ? 68.598 -1.359 -103.738 1.00 87.75 1075 ILE A O 1
ATOM 7684 N N . ASN A 1 1076 ? 66.951 -2.861 -103.563 1.00 84.69 1076 ASN A N 1
ATOM 7685 C CA . ASN A 1 1076 ? 67.761 -3.931 -102.942 1.00 84.69 1076 ASN A CA 1
ATOM 7686 C C . ASN A 1 1076 ? 68.618 -3.486 -101.731 1.00 84.69 1076 ASN A C 1
ATOM 7688 O O . ASN A 1 1076 ? 69.720 -3.985 -101.507 1.00 84.69 1076 ASN A O 1
ATOM 7692 N N . GLY A 1 1077 ? 68.120 -2.527 -100.941 1.00 84.94 1077 GLY A N 1
ATOM 7693 C CA . GLY A 1 1077 ? 68.840 -1.970 -99.787 1.00 84.94 1077 GLY A CA 1
ATOM 7694 C C . GLY A 1 1077 ? 70.011 -1.042 -100.144 1.00 84.94 1077 GLY A C 1
ATOM 7695 O O . GLY A 1 1077 ? 70.798 -0.699 -99.265 1.00 84.94 1077 GLY A O 1
ATOM 7696 N N . LYS A 1 1078 ? 70.139 -0.638 -101.413 1.00 84.75 1078 LYS A N 1
ATOM 7697 C CA . LYS A 1 1078 ? 71.141 0.306 -101.919 1.00 84.75 1078 LYS A CA 1
ATOM 7698 C C . LYS A 1 1078 ? 70.486 1.626 -102.302 1.00 84.75 1078 LYS A C 1
ATOM 7700 O O . LYS A 1 1078 ? 69.426 1.623 -102.925 1.00 84.75 1078 LYS A O 1
ATOM 7705 N N . GLU A 1 1079 ? 71.105 2.736 -101.912 1.00 87.12 1079 GLU A N 1
ATOM 7706 C CA . GLU A 1 1079 ? 70.654 4.075 -102.290 1.00 87.12 1079 GLU A CA 1
ATOM 7707 C C . GLU A 1 1079 ? 70.882 4.310 -103.789 1.00 87.12 1079 GLU A C 1
ATOM 7709 O O . GLU A 1 1079 ? 71.938 3.976 -104.321 1.00 87.12 1079 GLU A O 1
ATOM 7714 N N . ILE A 1 1080 ? 69.874 4.866 -104.460 1.00 88.62 1080 ILE A N 1
ATOM 7715 C CA . ILE A 1 1080 ? 69.873 5.155 -105.895 1.00 88.62 1080 ILE A CA 1
ATOM 7716 C C . ILE A 1 1080 ? 69.798 6.661 -106.091 1.00 88.62 1080 ILE A C 1
ATOM 7718 O O . ILE A 1 1080 ? 68.834 7.290 -105.652 1.00 88.62 1080 ILE A O 1
ATOM 7722 N N . VAL A 1 1081 ? 70.756 7.211 -106.838 1.00 87.06 1081 VAL A N 1
ATOM 7723 C CA . VAL A 1 1081 ? 70.745 8.602 -107.302 1.00 87.06 1081 VAL A CA 1
ATOM 7724 C C . VAL A 1 1081 ? 70.532 8.610 -108.815 1.00 87.06 1081 VAL A C 1
ATOM 7726 O O . VAL A 1 1081 ? 71.444 8.332 -109.585 1.00 87.06 1081 VAL A O 1
ATOM 7729 N N . PHE A 1 1082 ? 69.318 8.939 -109.251 1.00 89.06 1082 PHE A N 1
ATOM 7730 C CA . PHE A 1 1082 ? 68.933 8.982 -110.664 1.00 89.06 1082 PHE A CA 1
ATOM 7731 C C . PHE A 1 1082 ? 68.327 10.341 -111.009 1.00 89.06 1082 PHE A C 1
ATOM 7733 O O . PHE A 1 1082 ? 67.116 10.545 -110.945 1.00 89.06 1082 PHE A O 1
ATOM 7740 N N . ASN A 1 1083 ? 69.203 11.280 -111.368 1.00 87.44 1083 ASN A N 1
ATOM 7741 C CA . ASN A 1 1083 ? 68.854 12.674 -111.661 1.00 87.44 1083 ASN A CA 1
ATOM 7742 C C . ASN A 1 1083 ? 69.008 13.050 -113.148 1.00 87.44 1083 ASN A C 1
ATOM 7744 O O . ASN A 1 1083 ? 68.768 14.197 -113.513 1.00 87.44 1083 ASN A O 1
ATOM 7748 N N . ASP A 1 1084 ? 69.387 12.093 -114.000 1.00 86.62 1084 ASP A N 1
ATOM 7749 C CA . ASP A 1 1084 ? 69.612 12.272 -115.438 1.00 86.62 1084 ASP A CA 1
ATOM 7750 C C . ASP A 1 1084 ? 69.219 10.987 -116.190 1.00 86.62 1084 ASP A C 1
ATOM 7752 O O . ASP A 1 1084 ? 69.755 9.913 -115.912 1.00 86.62 1084 ASP A O 1
ATOM 7756 N N . MET A 1 1085 ? 68.299 11.109 -117.153 1.00 83.06 1085 MET A N 1
ATOM 7757 C CA . MET A 1 1085 ? 67.800 10.005 -117.985 1.00 83.06 1085 MET A CA 1
ATOM 7758 C C . MET A 1 1085 ? 68.865 9.375 -118.897 1.00 83.06 1085 MET A C 1
ATOM 7760 O O . MET A 1 1085 ? 68.715 8.214 -119.274 1.00 83.06 1085 MET A O 1
ATOM 7764 N N . MET A 1 1086 ? 69.909 10.116 -119.284 1.00 84.44 1086 MET A N 1
ATOM 7765 C CA . MET A 1 1086 ? 70.960 9.617 -120.177 1.00 84.44 1086 MET A CA 1
ATOM 7766 C C . MET A 1 1086 ? 72.124 8.982 -119.420 1.00 84.44 1086 MET A C 1
ATOM 7768 O O . MET A 1 1086 ? 72.659 7.982 -119.893 1.00 84.44 1086 MET A O 1
ATOM 7772 N N . ASN A 1 1087 ? 72.515 9.541 -118.272 1.00 83.94 1087 ASN A N 1
ATOM 7773 C CA . ASN A 1 1087 ? 73.740 9.142 -117.565 1.00 83.94 1087 ASN A CA 1
ATOM 7774 C C . ASN A 1 1087 ? 73.500 8.380 -116.245 1.00 83.94 1087 ASN A C 1
ATOM 7776 O O . ASN A 1 1087 ? 74.392 7.673 -115.796 1.00 83.94 1087 ASN A O 1
ATOM 7780 N N . GLY A 1 1088 ? 72.326 8.489 -115.608 1.00 84.94 1088 GLY A N 1
ATOM 7781 C CA . GLY A 1 1088 ? 72.113 7.999 -114.232 1.00 84.94 1088 GLY A CA 1
ATOM 7782 C C . GLY A 1 1088 ? 71.630 6.548 -114.072 1.00 84.94 1088 GLY A C 1
ATOM 7783 O O . GLY A 1 1088 ? 71.265 6.148 -112.968 1.00 84.94 1088 GLY A O 1
ATOM 7784 N N . LEU A 1 1089 ? 71.548 5.760 -115.149 1.00 87.31 1089 LEU A N 1
ATOM 7785 C CA . LEU A 1 1089 ? 71.066 4.364 -115.090 1.00 87.31 1089 LEU A CA 1
ATOM 7786 C C . LEU A 1 1089 ? 72.095 3.405 -114.469 1.00 87.31 1089 LEU A C 1
ATOM 7788 O O . LEU A 1 1089 ? 71.734 2.359 -113.924 1.00 87.31 1089 LEU A O 1
ATOM 7792 N N . ILE A 1 1090 ? 73.367 3.795 -114.521 1.00 88.50 1090 ILE A N 1
ATOM 7793 C CA . ILE A 1 1090 ? 74.495 3.165 -113.840 1.00 88.50 1090 ILE A CA 1
ATOM 7794 C C . ILE A 1 1090 ? 75.256 4.238 -113.056 1.00 88.50 1090 ILE A C 1
ATOM 7796 O O . ILE A 1 1090 ? 75.143 5.428 -113.340 1.00 88.50 1090 ILE A O 1
ATOM 7800 N N . ASP A 1 1091 ? 76.031 3.813 -112.068 1.00 86.88 1091 ASP A N 1
ATOM 7801 C CA . ASP A 1 1091 ? 76.957 4.650 -111.313 1.00 86.88 1091 ASP A CA 1
ATOM 7802 C C . ASP A 1 1091 ? 78.354 4.033 -111.456 1.00 86.88 1091 ASP A C 1
ATOM 7804 O O . ASP A 1 1091 ? 78.577 2.887 -111.065 1.00 86.88 1091 ASP A O 1
ATOM 7808 N N . THR A 1 1092 ? 79.293 4.766 -112.052 1.00 83.69 1092 THR A N 1
ATOM 7809 C CA . THR A 1 1092 ? 80.676 4.306 -112.268 1.00 83.69 1092 THR A CA 1
ATOM 7810 C C . THR A 1 1092 ? 81.561 4.440 -111.026 1.00 83.69 1092 THR A C 1
ATOM 7812 O O . THR A 1 1092 ? 82.621 3.816 -110.960 1.00 83.69 1092 THR A O 1
ATOM 7815 N N . VAL A 1 1093 ? 81.140 5.227 -110.033 1.00 83.81 1093 VAL A N 1
ATOM 7816 C CA . VAL A 1 1093 ? 81.880 5.505 -108.796 1.00 83.81 1093 VAL A CA 1
ATOM 7817 C C . VAL A 1 1093 ? 81.494 4.499 -107.716 1.00 83.81 1093 VAL A C 1
ATOM 7819 O O . VAL A 1 1093 ? 82.358 3.822 -107.160 1.00 83.81 1093 VAL A O 1
ATOM 7822 N N . THR A 1 1094 ? 80.198 4.360 -107.424 1.00 85.31 1094 THR A N 1
ATOM 7823 C CA . THR A 1 1094 ? 79.712 3.436 -106.382 1.00 85.31 1094 THR A CA 1
ATOM 7824 C C . THR A 1 1094 ? 79.461 2.024 -106.905 1.00 85.31 1094 THR A C 1
ATOM 7826 O O . THR A 1 1094 ? 79.407 1.083 -106.112 1.00 85.31 1094 THR A O 1
ATOM 7829 N N . ASN A 1 1095 ? 79.300 1.857 -108.221 1.00 85.00 1095 ASN A N 1
ATOM 7830 C CA . ASN A 1 1095 ? 78.885 0.609 -108.869 1.00 85.00 1095 ASN A CA 1
ATOM 7831 C C . ASN A 1 1095 ? 77.547 0.053 -108.342 1.00 85.00 1095 ASN A C 1
ATOM 7833 O O . ASN A 1 1095 ? 77.337 -1.161 -108.261 1.00 85.00 1095 ASN A O 1
ATOM 7837 N N . GLN A 1 1096 ? 76.651 0.972 -107.960 1.00 83.94 1096 GLN A N 1
ATOM 7838 C CA . GLN A 1 1096 ? 75.343 0.730 -107.341 1.00 83.94 1096 GLN A CA 1
ATOM 7839 C C . GLN A 1 1096 ? 74.237 1.629 -107.950 1.00 83.94 1096 GLN A C 1
ATOM 7841 O O . GLN A 1 1096 ? 73.296 2.011 -107.263 1.00 83.94 1096 GLN A O 1
ATOM 7846 N N . GLY A 1 1097 ? 74.313 1.947 -109.249 1.00 86.62 1097 GLY A N 1
ATOM 7847 C CA . GLY A 1 1097 ? 73.205 2.553 -110.002 1.00 86.62 1097 GLY A CA 1
ATOM 7848 C C . GLY A 1 1097 ? 72.061 1.567 -110.291 1.00 86.62 1097 GLY A C 1
ATOM 7849 O O . GLY A 1 1097 ? 72.162 0.377 -109.979 1.00 86.62 1097 GLY A O 1
ATOM 7850 N N . ILE A 1 1098 ? 70.976 2.050 -110.915 1.00 88.56 1098 ILE A N 1
ATOM 7851 C CA . ILE A 1 1098 ? 69.693 1.325 -111.085 1.00 88.56 1098 ILE A CA 1
ATOM 7852 C C . ILE A 1 1098 ? 69.879 -0.108 -111.600 1.00 88.56 1098 ILE A C 1
ATOM 7854 O O . ILE A 1 1098 ? 69.327 -1.046 -111.026 1.00 88.56 1098 ILE A O 1
ATOM 7858 N N . CYS A 1 1099 ? 70.654 -0.296 -112.669 1.00 87.31 1099 CYS A N 1
ATOM 7859 C CA . CYS A 1 1099 ? 70.871 -1.628 -113.240 1.00 87.31 1099 CYS A CA 1
ATOM 7860 C C . CYS A 1 1099 ? 71.779 -2.494 -112.344 1.00 87.31 1099 CYS A C 1
ATOM 7862 O O . CYS A 1 1099 ? 71.520 -3.682 -112.138 1.00 87.31 1099 CYS A O 1
ATOM 7864 N N . GLN A 1 1100 ? 72.827 -1.895 -111.772 1.00 88.94 1100 GLN A N 1
ATOM 7865 C CA . GLN A 1 1100 ? 73.859 -2.607 -111.013 1.00 88.94 1100 GLN A CA 1
ATOM 7866 C C . GLN A 1 1100 ? 73.312 -3.218 -109.719 1.00 88.94 1100 GLN A C 1
ATOM 7868 O O . GLN A 1 1100 ? 73.686 -4.335 -109.382 1.00 88.94 1100 GLN A O 1
ATOM 7873 N N . VAL A 1 1101 ? 72.397 -2.553 -109.005 1.00 88.44 1101 VAL A N 1
ATOM 7874 C CA . VAL A 1 1101 ? 71.873 -3.067 -107.718 1.00 88.44 1101 VAL A CA 1
ATOM 7875 C C . VAL A 1 1101 ? 71.022 -4.334 -107.840 1.00 88.44 1101 VAL A C 1
ATOM 7877 O O . VAL A 1 1101 ? 70.812 -5.027 -106.843 1.00 88.44 1101 VAL A O 1
ATOM 7880 N N . CYS A 1 1102 ? 70.542 -4.656 -109.042 1.00 85.50 1102 CYS A N 1
ATOM 7881 C CA . CYS A 1 1102 ? 69.803 -5.886 -109.334 1.00 85.50 1102 CYS A CA 1
ATOM 7882 C C . CYS A 1 1102 ? 70.671 -6.934 -110.042 1.00 85.50 1102 CYS A C 1
ATOM 7884 O O . CYS A 1 1102 ? 70.515 -8.135 -109.814 1.00 85.50 1102 CYS A O 1
ATOM 7886 N N . HIS A 1 1103 ? 71.582 -6.513 -110.919 1.00 87.31 1103 HIS A N 1
ATOM 7887 C CA . HIS A 1 1103 ? 72.295 -7.431 -111.794 1.00 87.31 1103 HIS A CA 1
ATOM 7888 C C . HIS A 1 1103 ? 73.569 -8.009 -111.164 1.00 87.31 1103 HIS A C 1
ATOM 7890 O O . HIS A 1 1103 ? 74.614 -7.371 -111.094 1.00 87.31 1103 HIS A O 1
ATOM 7896 N N . THR A 1 1104 ? 73.515 -9.285 -110.783 1.00 82.56 1104 THR A N 1
ATOM 7897 C CA . THR A 1 1104 ? 74.689 -10.066 -110.340 1.00 82.56 1104 THR A CA 1
ATOM 7898 C C . THR A 1 1104 ? 75.251 -10.997 -111.425 1.00 82.56 1104 THR A C 1
ATOM 7900 O O . THR A 1 1104 ? 76.378 -11.468 -111.300 1.00 82.56 1104 THR A O 1
ATOM 7903 N N . GLN A 1 1105 ? 74.491 -11.258 -112.502 1.00 82.62 1105 GLN A N 1
ATOM 7904 C CA . GLN A 1 1105 ? 74.788 -12.285 -113.524 1.00 82.62 1105 GLN A CA 1
ATOM 7905 C C . GLN A 1 1105 ? 74.741 -11.787 -114.988 1.00 82.62 1105 GLN A C 1
ATOM 7907 O O . GLN A 1 1105 ? 74.725 -12.599 -115.928 1.00 82.62 1105 GLN A O 1
ATOM 7912 N N . THR A 1 1106 ? 74.684 -10.470 -115.196 1.00 81.12 1106 THR A N 1
ATOM 7913 C CA . THR A 1 1106 ? 74.906 -9.835 -116.506 1.00 81.12 1106 THR A CA 1
ATOM 7914 C C . THR A 1 1106 ? 76.383 -9.904 -116.893 1.00 81.12 1106 THR A C 1
ATOM 7916 O O . THR A 1 1106 ? 77.248 -10.087 -116.039 1.00 81.12 1106 THR A O 1
ATOM 7919 N N . SER A 1 1107 ? 76.691 -9.740 -118.181 1.00 83.50 1107 SER A N 1
ATOM 7920 C CA . SER A 1 1107 ? 78.081 -9.592 -118.633 1.00 83.50 1107 SER A CA 1
ATOM 7921 C C . SER A 1 1107 ? 78.705 -8.308 -118.067 1.00 83.50 1107 SER A C 1
ATOM 7923 O O . SER A 1 1107 ? 79.781 -8.356 -117.468 1.00 83.50 1107 SER A O 1
ATOM 7925 N N . HIS A 1 1108 ? 77.957 -7.203 -118.166 1.00 86.19 1108 HIS A N 1
ATOM 7926 C CA . HIS A 1 1108 ? 78.387 -5.842 -117.839 1.00 86.19 1108 HIS A CA 1
ATOM 7927 C C . HIS A 1 1108 ? 77.564 -5.221 -116.707 1.00 86.19 1108 HIS A C 1
ATOM 7929 O O . HIS A 1 1108 ? 76.456 -5.683 -116.417 1.00 86.19 1108 HIS A O 1
ATOM 7935 N N . TYR A 1 1109 ? 78.117 -4.183 -116.071 1.00 86.88 1109 TYR A N 1
ATOM 7936 C CA . TYR A 1 1109 ? 77.504 -3.418 -114.974 1.00 86.88 1109 TYR A CA 1
ATOM 7937 C C . TYR A 1 1109 ? 76.883 -4.292 -113.876 1.00 86.88 1109 TYR A C 1
ATOM 7939 O O . TYR A 1 1109 ? 75.692 -4.214 -113.573 1.00 86.88 1109 TYR A O 1
ATOM 7947 N N . ARG A 1 1110 ? 77.724 -5.140 -113.276 1.00 86.06 1110 ARG A N 1
ATOM 7948 C CA . ARG A 1 1110 ? 77.348 -6.005 -112.153 1.00 86.06 1110 ARG A CA 1
ATOM 7949 C C . ARG A 1 1110 ? 77.432 -5.276 -110.809 1.00 86.06 1110 ARG A C 1
ATOM 7951 O O . ARG A 1 1110 ? 78.274 -4.402 -110.620 1.00 86.06 1110 ARG A O 1
ATOM 7958 N N . ALA A 1 1111 ? 76.594 -5.692 -109.861 1.00 84.31 1111 ALA A N 1
ATOM 7959 C CA . ALA A 1 1111 ? 76.526 -5.173 -108.495 1.00 84.31 1111 ALA A CA 1
ATOM 7960 C C . ALA A 1 1111 ? 77.908 -5.055 -107.825 1.00 84.31 1111 ALA A C 1
ATOM 7962 O O . ALA A 1 1111 ? 78.542 -6.067 -107.524 1.00 84.31 1111 ALA A O 1
ATOM 7963 N N . GLY A 1 1112 ? 78.362 -3.826 -107.561 1.00 81.00 1112 GLY A N 1
ATOM 7964 C CA . GLY A 1 1112 ? 79.626 -3.560 -106.865 1.00 81.00 1112 GLY A CA 1
ATOM 7965 C C . GLY A 1 1112 ? 80.900 -3.919 -107.642 1.00 81.00 1112 GLY A C 1
ATOM 7966 O O . GLY A 1 1112 ? 81.975 -3.912 -107.046 1.00 81.00 1112 GLY A O 1
ATOM 7967 N N . ILE A 1 1113 ? 80.807 -4.227 -108.941 1.00 82.31 1113 ILE A N 1
ATOM 7968 C CA . ILE A 1 1113 ? 81.959 -4.523 -109.804 1.00 82.31 1113 ILE A CA 1
ATOM 7969 C C . ILE A 1 1113 ? 82.184 -3.329 -110.749 1.00 82.31 1113 ILE A C 1
ATOM 7971 O O . ILE A 1 1113 ? 81.296 -3.046 -111.556 1.00 82.31 1113 ILE A O 1
ATOM 7975 N N . PRO A 1 1114 ? 83.346 -2.646 -110.682 1.00 82.62 1114 PRO A N 1
ATOM 7976 C CA . PRO A 1 1114 ? 83.740 -1.643 -111.668 1.00 82.62 1114 PRO A CA 1
ATOM 7977 C C . PRO A 1 1114 ? 83.759 -2.216 -113.086 1.00 82.62 1114 PRO A C 1
ATOM 7979 O O . PRO A 1 1114 ? 84.266 -3.315 -113.308 1.00 82.62 1114 PRO A O 1
ATOM 7982 N N . GLU A 1 1115 ? 83.221 -1.458 -114.036 1.00 80.19 1115 GLU A N 1
ATOM 7983 C CA . GLU A 1 1115 ? 83.102 -1.834 -115.446 1.00 80.19 1115 GLU A CA 1
ATOM 7984 C C . GLU A 1 1115 ? 83.551 -0.664 -116.329 1.00 80.19 1115 GLU A C 1
ATOM 7986 O O . GLU A 1 1115 ? 83.132 0.477 -116.115 1.00 80.19 1115 GLU A O 1
ATOM 7991 N N . THR A 1 1116 ? 84.394 -0.957 -117.317 1.00 76.75 1116 THR A N 1
ATOM 7992 C CA . THR A 1 1116 ? 84.978 0.014 -118.259 1.00 76.75 1116 THR A CA 1
ATOM 7993 C C . THR A 1 1116 ? 84.660 -0.299 -119.715 1.00 76.75 1116 THR A C 1
ATOM 7995 O O . THR A 1 1116 ? 84.757 0.592 -120.557 1.00 76.75 1116 THR A O 1
ATOM 7998 N N . ASP A 1 1117 ? 84.248 -1.530 -120.021 1.00 80.94 1117 ASP A N 1
ATOM 7999 C CA . ASP A 1 1117 ? 84.297 -2.074 -121.383 1.00 80.94 1117 ASP A CA 1
ATOM 8000 C C . ASP A 1 1117 ? 82.909 -2.052 -122.060 1.00 80.94 1117 ASP A C 1
ATOM 8002 O O . ASP A 1 1117 ? 82.636 -2.778 -123.016 1.00 80.94 1117 ASP A O 1
ATOM 8006 N N . HIS A 1 1118 ? 82.017 -1.193 -121.559 1.00 85.56 1118 HIS A N 1
ATOM 8007 C CA . HIS A 1 1118 ? 80.650 -0.987 -122.035 1.00 85.56 1118 HIS A CA 1
ATOM 8008 C C . HIS A 1 1118 ? 80.294 0.517 -122.007 1.00 85.56 1118 HIS A C 1
ATOM 8010 O O . HIS A 1 1118 ? 80.849 1.253 -121.188 1.00 85.56 1118 HIS A O 1
ATOM 8016 N N . PRO A 1 1119 ? 79.374 1.014 -122.862 1.00 85.94 1119 PRO A N 1
ATOM 8017 C CA . PRO A 1 1119 ? 78.914 2.402 -122.796 1.00 85.94 1119 PRO A CA 1
ATOM 8018 C C . PRO A 1 1119 ? 78.241 2.759 -121.462 1.00 85.94 1119 PRO A C 1
ATOM 8020 O O . PRO A 1 1119 ? 77.290 2.095 -121.043 1.00 85.94 1119 PRO A O 1
ATOM 8023 N N . THR A 1 1120 ? 78.713 3.845 -120.843 1.00 85.62 1120 THR A N 1
ATOM 8024 C CA . THR A 1 1120 ? 78.274 4.374 -119.536 1.00 85.62 1120 THR A CA 1
ATOM 8025 C C . THR A 1 1120 ? 77.038 5.273 -119.597 1.00 85.62 1120 THR A C 1
ATOM 8027 O O . THR A 1 1120 ? 76.524 5.675 -118.556 1.00 85.62 1120 THR A O 1
ATOM 8030 N N . SER A 1 1121 ? 76.555 5.613 -120.793 1.00 86.44 1121 SER A N 1
ATOM 8031 C CA . SER A 1 1121 ? 75.418 6.513 -120.996 1.00 86.44 1121 SER A CA 1
ATOM 8032 C C . SER A 1 1121 ? 74.582 6.128 -122.218 1.00 86.44 1121 SER A C 1
ATOM 8034 O O . SER A 1 1121 ? 74.984 5.314 -123.050 1.00 86.44 1121 SER A O 1
ATOM 8036 N N . GLY A 1 1122 ? 73.371 6.684 -122.308 1.00 85.88 1122 GLY A N 1
ATOM 8037 C CA . GLY A 1 1122 ? 72.424 6.416 -123.395 1.00 85.88 1122 GLY A CA 1
ATOM 8038 C C . GLY A 1 1122 ? 71.809 5.012 -123.362 1.00 85.88 1122 GLY A C 1
ATOM 8039 O O . GLY A 1 1122 ? 71.243 4.575 -124.365 1.00 85.88 1122 GLY A O 1
ATOM 8040 N N . CYS A 1 1123 ? 71.896 4.304 -122.229 1.00 86.81 1123 CYS A N 1
ATOM 8041 C CA . CYS A 1 1123 ? 71.666 2.858 -122.119 1.00 86.81 1123 CYS A CA 1
ATOM 8042 C C . CYS A 1 1123 ? 70.320 2.384 -122.702 1.00 86.81 1123 CYS A C 1
ATOM 8044 O O . CYS A 1 1123 ? 70.262 1.320 -123.318 1.00 86.81 1123 CYS A O 1
ATOM 8046 N N . LEU A 1 1124 ? 69.252 3.186 -122.572 1.00 85.88 1124 LEU A N 1
ATOM 8047 C CA . LEU A 1 1124 ? 67.907 2.849 -123.071 1.00 85.88 1124 LEU A CA 1
ATOM 8048 C C . LEU A 1 1124 ? 67.799 2.752 -124.602 1.00 85.88 1124 LEU A C 1
ATOM 8050 O O . LEU A 1 1124 ? 66.826 2.195 -125.101 1.00 85.88 1124 LEU A O 1
ATOM 8054 N N . SER A 1 1125 ? 68.784 3.260 -125.350 1.00 85.56 1125 SER A N 1
ATOM 8055 C CA . SER A 1 1125 ? 68.841 3.104 -126.812 1.00 85.56 1125 SER A CA 1
ATOM 8056 C C . SER A 1 1125 ? 69.145 1.664 -127.248 1.00 85.56 1125 SER A C 1
ATOM 8058 O O . SER A 1 1125 ? 68.642 1.222 -128.279 1.00 85.56 1125 SER A O 1
ATOM 8060 N N . CYS A 1 1126 ? 69.907 0.920 -126.438 1.00 85.12 1126 CYS A N 1
ATOM 8061 C CA . CYS A 1 1126 ? 70.170 -0.510 -126.627 1.00 85.12 1126 CYS A CA 1
ATOM 8062 C C . CYS A 1 1126 ? 69.254 -1.387 -125.757 1.00 85.12 1126 CYS A C 1
ATOM 8064 O O . CYS A 1 1126 ? 68.872 -2.479 -126.177 1.00 85.12 1126 CYS A O 1
ATOM 8066 N N . HIS A 1 1127 ? 68.882 -0.896 -124.569 1.00 88.44 1127 HIS A N 1
ATOM 8067 C CA . HIS A 1 1127 ? 68.058 -1.570 -123.561 1.00 88.44 1127 HIS A CA 1
ATOM 8068 C C . HIS A 1 1127 ? 66.720 -0.833 -123.347 1.00 88.44 1127 HIS A C 1
ATOM 8070 O O . HIS A 1 1127 ? 66.521 -0.218 -122.296 1.00 88.44 1127 HIS A O 1
ATOM 8076 N N . PRO A 1 1128 ? 65.793 -0.835 -124.320 1.00 85.69 1128 PRO A N 1
ATOM 8077 C CA . PRO A 1 1128 ? 64.553 -0.073 -124.211 1.00 85.69 1128 PRO A CA 1
ATOM 8078 C C . PRO A 1 1128 ? 63.643 -0.611 -123.101 1.00 85.69 1128 PRO A C 1
ATOM 8080 O O . PRO A 1 1128 ? 63.499 -1.819 -122.917 1.00 85.69 1128 PRO A O 1
ATOM 8083 N N . HIS A 1 1129 ? 62.988 0.299 -122.377 1.00 86.75 1129 HIS A N 1
ATOM 8084 C CA . HIS A 1 1129 ? 62.038 -0.054 -121.315 1.00 86.75 1129 HIS A CA 1
ATOM 8085 C C . HIS A 1 1129 ? 60.793 -0.761 -121.893 1.00 86.75 1129 HIS A C 1
ATOM 8087 O O . HIS A 1 1129 ? 60.304 -1.722 -121.312 1.00 86.75 1129 HIS A O 1
ATOM 8093 N N . VAL A 1 1130 ? 60.336 -0.356 -123.084 1.00 84.00 1130 VAL A N 1
ATOM 8094 C CA . VAL A 1 1130 ? 59.303 -1.070 -123.853 1.00 84.00 1130 VAL A CA 1
ATOM 8095 C C . VAL A 1 1130 ? 59.989 -2.036 -124.824 1.00 84.00 1130 VAL A C 1
ATOM 8097 O O . VAL A 1 1130 ? 60.405 -1.659 -125.921 1.00 84.00 1130 VAL A O 1
ATOM 8100 N N . GLY A 1 1131 ? 60.158 -3.286 -124.395 1.00 76.12 1131 GLY A N 1
ATOM 8101 C CA . GLY A 1 1131 ? 60.739 -4.373 -125.189 1.00 76.12 1131 GLY A CA 1
ATOM 8102 C C . GLY A 1 1131 ? 59.718 -5.473 -125.484 1.00 76.12 1131 GLY A C 1
ATOM 8103 O O . GLY A 1 1131 ? 58.903 -5.808 -124.626 1.00 76.12 1131 GLY A O 1
ATOM 8104 N N . ALA A 1 1132 ? 59.766 -6.040 -126.694 1.00 72.50 1132 ALA A N 1
ATOM 8105 C CA . ALA A 1 1132 ? 58.770 -7.003 -127.184 1.00 72.50 1132 ALA A CA 1
ATOM 8106 C C . ALA A 1 1132 ? 58.763 -8.352 -126.435 1.00 72.50 1132 ALA A C 1
ATOM 8108 O O . ALA A 1 1132 ? 57.738 -9.026 -126.413 1.00 72.50 1132 ALA A O 1
ATOM 8109 N N . GLU A 1 1133 ? 59.889 -8.737 -125.828 1.00 80.06 1133 GLU A N 1
ATOM 8110 C CA . GLU A 1 1133 ? 60.011 -9.955 -125.012 1.00 80.06 1133 GLU A CA 1
ATOM 8111 C C . GLU A 1 1133 ? 60.012 -9.637 -123.507 1.00 80.06 1133 GLU A C 1
ATOM 8113 O O . GLU A 1 1133 ? 59.348 -10.321 -122.736 1.00 80.06 1133 GLU A O 1
ATOM 8118 N N . ALA A 1 1134 ? 60.727 -8.588 -123.088 1.00 84.38 1134 ALA A N 1
ATOM 8119 C CA . ALA A 1 1134 ? 60.728 -8.018 -121.738 1.00 84.38 1134 ALA A CA 1
ATOM 8120 C C . ALA A 1 1134 ? 61.342 -6.607 -121.774 1.00 84.38 1134 ALA A C 1
ATOM 8122 O O . ALA A 1 1134 ? 62.047 -6.259 -122.727 1.00 84.38 1134 ALA A O 1
ATOM 8123 N N . ALA A 1 1135 ? 61.151 -5.818 -120.715 1.00 87.75 1135 ALA A N 1
ATOM 8124 C CA . ALA A 1 1135 ? 61.870 -4.556 -120.535 1.00 87.75 1135 ALA A CA 1
ATOM 8125 C C . ALA A 1 1135 ? 63.389 -4.757 -120.472 1.00 87.75 1135 ALA A C 1
ATOM 8127 O O . ALA A 1 1135 ? 63.865 -5.771 -119.958 1.00 87.75 1135 ALA A O 1
ATOM 8128 N N . PHE A 1 1136 ? 64.150 -3.766 -120.938 1.00 88.25 1136 PHE A N 1
ATOM 8129 C CA . PHE A 1 1136 ? 65.615 -3.666 -120.845 1.00 88.25 1136 PHE A CA 1
ATOM 8130 C C . PHE A 1 1136 ? 66.418 -4.823 -121.474 1.00 88.25 1136 PHE A C 1
ATOM 8132 O O . PHE A 1 1136 ? 67.647 -4.845 -121.366 1.00 88.25 1136 PHE A O 1
ATOM 8139 N N . LEU A 1 1137 ? 65.773 -5.771 -122.165 1.00 83.38 1137 LEU A N 1
ATOM 8140 C CA . LEU A 1 1137 ? 66.485 -6.761 -122.972 1.00 83.38 1137 LEU A CA 1
ATOM 8141 C C . LEU A 1 1137 ? 67.215 -6.053 -124.127 1.00 83.38 1137 LEU A C 1
ATOM 8143 O O . LEU A 1 1137 ? 66.611 -5.206 -124.792 1.00 83.38 1137 LEU A O 1
ATOM 8147 N N . PRO A 1 1138 ? 68.500 -6.373 -124.375 1.00 81.00 1138 PRO A N 1
ATOM 8148 C CA . PRO A 1 1138 ? 69.268 -5.742 -125.440 1.00 81.00 1138 PRO A CA 1
ATOM 8149 C C . PRO A 1 1138 ? 68.677 -6.098 -126.808 1.00 81.00 1138 PRO A C 1
ATOM 8151 O O . PRO A 1 1138 ? 68.628 -7.271 -127.182 1.00 81.00 1138 PRO A O 1
ATOM 8154 N N . GLN A 1 1139 ? 68.244 -5.095 -127.573 1.00 73.19 1139 GLN A N 1
ATOM 8155 C CA . GLN A 1 1139 ? 67.714 -5.330 -128.917 1.00 73.19 1139 GLN A CA 1
ATOM 8156 C C . GLN A 1 1139 ? 68.844 -5.588 -129.917 1.00 73.19 1139 GLN A C 1
ATOM 8158 O O . GLN A 1 1139 ? 69.707 -4.741 -130.146 1.00 73.19 1139 GLN A O 1
ATOM 8163 N N . SER A 1 1140 ? 68.804 -6.748 -130.573 1.00 57.28 1140 SER A N 1
ATOM 8164 C CA . SER A 1 1140 ? 69.803 -7.189 -131.548 1.00 57.28 1140 SER A CA 1
ATOM 8165 C C . SER A 1 1140 ? 69.660 -6.499 -132.911 1.00 57.28 1140 SER A C 1
ATOM 8167 O O . SER A 1 1140 ? 69.344 -7.116 -133.933 1.00 57.28 1140 SER A O 1
ATOM 8169 N N . ARG A 1 1141 ? 69.990 -5.204 -132.972 1.00 48.16 1141 ARG A N 1
ATOM 8170 C CA . ARG A 1 1141 ? 70.499 -4.652 -134.233 1.00 48.16 1141 ARG A CA 1
ATOM 8171 C C . ARG A 1 1141 ? 71.877 -5.254 -134.494 1.00 48.16 1141 ARG A C 1
ATOM 8173 O O . ARG A 1 1141 ? 72.754 -5.184 -133.644 1.00 48.16 1141 ARG A O 1
ATOM 8180 N N . ARG A 1 1142 ? 72.057 -5.810 -135.695 1.00 43.94 1142 ARG A N 1
ATOM 8181 C CA . ARG A 1 1142 ? 73.391 -6.030 -136.277 1.00 43.94 1142 ARG A CA 1
ATOM 8182 C C . ARG A 1 1142 ? 74.101 -4.662 -136.316 1.00 43.94 1142 ARG A C 1
ATOM 8184 O O . ARG A 1 1142 ? 73.438 -3.662 -136.600 1.00 43.94 1142 ARG A O 1
ATOM 8191 N N . TYR A 1 1143 ? 75.398 -4.562 -136.048 1.00 36.44 1143 TYR A N 1
ATOM 8192 C CA . TYR A 1 1143 ? 76.449 -5.564 -136.263 1.00 36.44 1143 TYR A CA 1
ATOM 8193 C C . TYR A 1 1143 ? 77.322 -5.786 -135.030 1.00 36.44 1143 TYR A C 1
ATOM 8195 O O . TYR A 1 1143 ? 77.633 -4.777 -134.364 1.00 36.44 1143 TYR A O 1
#

InterPro domains:
  IPR010176 CxxxxCH...CXXCH motif, Geobacter sulfurreducens [PF09698] (249-284)
  IPR010176 CxxxxCH...CXXCH motif, Geobacter sulfurreducens [PF09698] (370-406)
  IPR010176 CxxxxCH...CXXCH motif, Geobacter sulfurreducens [PF09698] (502-534)
  IPR010176 CxxxxCH...CXXCH motif, Geobacter sulfurreducens [PF09698] (616-652)
  IPR010176 CxxxxCH...CXXCH motif, Geobacter sulfurreducens [PF09698] (839-869)
  IPR010176 CxxxxCH...CXXCH motif, Geobacter sulfurreducens [TIGR01904] (120-179)
  IPR010176 CxxxxCH...CXXCH motif, Geobacter sulfurreducens [TIGR01904] (235-302)
  IPR010176 CxxxxCH...CXXCH motif, Geobacter sulfurreducens [TIGR01904] (332-427)
  IPR010176 CxxxxCH...CXXCH motif, Geobacter sulfurreducens [TIGR01904] (486-556)
  IPR010176 CxxxxCH...CXXCH motif, Geobacter sulfurreducens [TIGR01904] (591-667)
  IPR010176 CxxxxCH...CXXCH motif, Geobacter sulfurreducens [TIGR01904] (719-784)
  IPR010176 CxxxxCH...CXXCH motif, Geobacter sulfurreducens [TIGR01904] (815-888)
  IPR010177 Doubled CXXCH motif [PF09699] (1055-1073)
  IPR036280 Multiheme cytochrome superfamily [SSF48695] (15-408)
  IPR036280 Multiheme cytochrome superfamily [SSF48695] (366-470)
  IPR036280 Multiheme cytochrome superfamily [SSF48695] (494-707)
  IPR036280 Multiheme cytochrome superfamily [SSF48695] (638-809)
  IPR036280 Multiheme cytochrome superfamily [SSF48695] (933-1134)

Foldseek 3Di:
DDDDDDDDYDDDDDDDDDDDDDDDDDDDDDDDDDDDDDDDDADPQNQAQQVHAADQVQFQDRNHRHGQFDCVVQADSQQVSVCLFQPCCSVVVDPVCVVQWRHTDCARPNDHRFDFPDGTDGPDRDGDPWATWTPADQLQQGHTGHTGRDDDDDPPPCVCSRVVDDDPLQAQQDPPHPLCVPQNRDPRSVVQFADDQRPPPDSSVVSVQQQPAFGGTDHCDPPFHDWDWADGRRGGHPHPVPDDDPKTFTGDGLVQALLQAQPGGDHFCATDMRSDDDANCRHHADACVSVRFDDPFQRCCDRVQLAHRAAPCQFQVQQADSVRHGNDPCVVRVQKDFTAGHCPFQQHQKDWQPHGDRDIGHRPDDWTWIWPRNLQWLLADAQQADIHGDTDIGNDPVCPAPCNHFRQDDFRPDPTHFGDHFCRNVQQVACQQEPGSLLSVCQFQVVPQWADDGHDDCANHPSSPGPDHDCSGRQFDDTDHHPLQDWDWPDGRHRRPGWTWTPPGLLQFLLDPPTDGFPTDTGNDDDDFPLSHAQALDDQGPPDNPHYHAFCQCVARPCCQQQNAQRRDWPQQFAVCQAPTSGGGPHSNVVRPSDPRRQHPQSVGPVQADPVQQKGWDTPVQWQLAPPTDGDIQDDQRGRRHDDDDFLLNHACPDDFPDRDQARAHGHDAPAFQDSRFDPRCCQCVVLVPRYCLSVCQFPVLFPDNPHGSHTYHPHPQPRPSDDDTWGDQAPNWTWDADPNRQWIARHLVQARDTDTGNHDDQDFPCSHQNAQCPNPAFCSVQDCHPVRHQVHWPCQQQVQAAPTRGGGNHSNPVRNPDDDGAGDDQQHPFDADPQQFTWQGLLQALLPRRGFTAGSRDVVSSDPCRRAHLDDDDVDPHPPAFCPCLDAPPDQQHHHDRFHSPDVVSVLLFAPDDDPNGPRNRVSDRHTDCVQVDDPQADDPLQFPDRGDSRPDADDPCRAAADNHRADPNDTDHHLNQQCPFACVRPVNNDDPVVQFDSRGYDPVPDGRGDPCCDDDAQSSPLVQQQDCVNDVDPLRHPFFAADLDDPHARGDHPVQQADNSADQAHPRGHCDHLNDGAHHHDPWQRQADQPQLCYVVQSRACDDPDSHNRDHGDPDDRTPQCVQQPRRDPRGGGDGDDDDD

Secondary structure (DSSP, 8-state):
--------------------------------------S----STTTS-SSPPBPSS---BTTTTBBSS-HHHH--SSHHHHHHHH-GGGTTT-GGGGSSB----SSSTT-TT--BS----B--SS--SS-PPBS--GGGTTSPPPPTTSPPP-TTGGGHHHHS---TTS-SS-TT-HHHHHH-SSHHHHTTTS---TTSSSTTGGGGGTTSS-------SSS--S-EE-S-------SGGG------EEES-GGGS-S--SSS----SS-EETT----HHHHS-B-GGGSSB--STTHHHHHSSSS----GGGTBTTTB-TTSSBS-HHHHTSSSEEEB--TTTTTTT-EETTEESPEEE-TTPPP-BEES-GGGB-SS-TTSB---B--PBTT-SSTTSTTSSS---TTSSS-PPPP-STTHHHHTT--TT-SSHHHHHTTTB-TT-----TT--TTTS-SS-TT---GGGTT----B--TTT--EE---SSTTB--PEEES-GGGB---SS--BPPPEETT-PPPPGGGTS--SSSPPSS-S--PPPTTHHHHHS-HHHH-TT-PPPHHHHHTTTBSSSS-BS-HHHHTSSS----SGGGT-GGGB-TTT--B-S-GGGB--SSSPPBPP--GGGSTTSS----HHHHTT-SS-SS--SSS---SPP--TT-TT---HHHHHGGGT--STTTGGGTBTTTB-SSSTT-BPTT--TTTSSS---BPPEETTEE-EEETTTTEEESBGGGBT--EETT--SPPPTHHHH--TTT--STTHHHHH-TTTS----HHHHBTTTEEETTEES-HHHHTSSS---B--GGGTT-EE-TT-BEES-GGGB-SSSPBP--BTT-GGGGSTTSSS-----TTS----STTHHHHH---TT--S----SSSHHHHHTTB---STTSGGGSSSS--B-GGGT--TTS--TTT-SS---TTS-PPPGGGTSSSS--EETTEEPPP-TTTTTTSTTSTTT---HHHHB-TT---TTS---B-GGG-SSTTHHHHHHHT-TTT---GGGSSPPPPBSSTT--B---HHHHB-TT--SSGGGB-SEETTEE-----TTTTTS-TTTS-STTTTT-SSSSSS-TT----SS-SS-GGGTS-SS-SSSTTPPP----